Protein 4AOD (pdb70)

Nearest PDB structures (foldseek):
  4aod-assembly1_A  TM=1.005E+00  e=1.556E-40  Biomphalaria glabrata
  4aoe-assembly1_A  TM=1.003E+00  e=1.058E-31  Biomphalaria glabrata
  3wip-assembly1_B  TM=9.308E-01  e=6.048E-22  Lymnaea stagnalis
  3wip-assembly2_G  TM=9.355E-01  e=1.146E-21  Lymnaea stagnalis
  3u8k-assembly1_C  TM=9.312E-01  e=1.418E-21  Lymnaea stagnalis

InterPro domains:
  IPR006201 Neurotransmitter-gated ion-channel [PTHR18945] (13-191)
  IPR006202 Neurotransmitter-gated ion-channel ligand-binding domain [PF02931] (6-203)
  IPR036734 Neurotransmitter-gated ion-channel ligand-binding domain superfamily [G3DSA:2.70.170.10] (13-204)
  IPR036734 Neurotransmitter-gated ion-channel ligand-binding domain superfamily [SSF63712] (5-204)

Radius of gyration: 29.89 Å; Cα contacts (8 Å, |Δi|>4): 2698; chains: 5; bounding box: 72×71×61 Å

B-factor: mean 92.58, std 40.57, range [23.55, 310.64]

Secondary structure (DSSP, 8-state):
--HHHHHHHHIIIIII-SSS----SS-PEEEEEEEEEEEEEEEETTTTEEEEEEEEEEEEE------SPP-S---EEEEEGGGS----EEETTBSS--EE-S--EEEEETTSEEEE--EEEEEEE---TTSSSSS-EEEEEEEEESS--TTTEEEE-SSS-B-TTS-TT-SSEEEEEEEEEEEEEETTEEEEEEEEEEEEEEE--/--HHHHHHHHIIIIII-SSS----SS-PEEEEEEEEEEEEEEEETTTTEEEEEEEEEEEEE------SPP-S---EEEEEGGGS----EEETTBSS--EE-S--EEEEETTSEEEE--EEEEEEE---TTSSSSS-EEEEEEEEESS--TTTEEEE-SSS-B-TTS-TT-SSEEEEEEEEEEEEEETTEEEEEEEEEEEEEEE--/--HHHHHHHHIIIIII-SSS----SS-PEEEEEEEEEEEEEEEETTTTEEEEEEEEEEEEE------SPP-S---EEEEEGGGS----EEETTBSS--EE-S--EEEEETTSEEEE--EEEEEEE---TTSSSSS-EEEEEEEEESS--TTTEEEE-SSS-B-TTS-TT-SSEEEEEEEEEEEEEETTEEEEEEEEEEEEEEE--/--HHHHHHHHIIIIII-SSS----SS-PEEEEEEEEEEEEEEEETTTTEEEEEEEEEEEEE------SPP-S---EEEEEGGGS----EEETTBSS--EE-S--EEEEETTSEEEE--EEEEEEE---TTSSSSS-EEEEEEEEESS--TTTEEEE-SSS-B-TTS-TT-SSEEEEEEEEEEEEEETTEEEEEEEEEEEEEEE--/--HHHHHHHHIIIIII-SSS----SS-PEEEEEEEEEEEEEEEETTTTEEEEEEEEEEEEE------SPP-S---EEEEEGGGS----EEETTBSS--EE-S--EEEEETTSEEEE--EEEEEEE---TTSSSSS-EEEEEEEEESS--TTTEEEE-SSS-B-TTS-TT-SSEEEEEEEEEEEEEETTEEEEEEEEEEEEEEE--

Organism: Biomphalaria glabrata (NCBI:txid6526)

Solvent-accessible surface area: 48340 Å² total; per-residue (Å²): 2,108,145,32,9,10,68,48,22,82,14,48,72,96,116,22,73,107,136,57,24,48,33,112,111,84,81,35,12,89,0,29,4,53,7,8,5,20,34,2,12,53,14,25,88,71,20,12,10,5,0,9,7,9,62,10,34,8,45,4,122,39,163,46,95,93,119,91,90,110,157,128,43,30,152,27,5,4,8,64,6,82,93,38,70,32,14,20,30,70,17,28,42,1,8,10,74,40,51,89,8,2,1,79,9,0,7,36,35,142,74,5,26,4,22,11,30,10,5,36,21,1,84,1,17,5,54,25,63,84,21,183,103,138,114,6,21,89,12,58,8,57,3,1,6,36,6,16,0,30,108,5,1,23,4,89,38,123,56,143,22,68,72,74,48,35,28,110,106,18,51,18,70,25,66,67,9,44,8,123,62,44,160,77,111,71,140,52,3,107,31,40,14,18,2,1,22,4,39,7,16,3,55,84,105,2,109,146,32,10,10,69,51,23,82,14,49,72,95,120,20,71,108,136,57,24,47,33,112,111,81,81,35,12,91,0,30,4,51,8,7,4,20,32,3,12,53,13,25,88,73,21,11,10,5,0,10,8,8,62,10,33,8,45,4,122,39,164,47,93,94,118,92,91,110,155,128,41,31,151,26,5,5,8,63,6,82,94,38,70,32,13,21,29,70,18,28,43,1,9,9,74,40,52,89,7,2,1,78,8,1,7,36,33,142,75,4,26,5,21,11,30,10,5,36,21,1,83,1,18,4,52,26,63,84,21,184,101,140,114,6,20,90,11,57,6,57,3,0,5,35,7,16,1,29,108,5,1,22,6,88,38,122,57,142,22,69,70,74,50,34,28,111,109,18,51,17,68,26,65,67,9,44,8,122,62,44,160,77,110,72,139,53,3,105,30,40,13,20,2,2,20,5,40,8,16,2,56,83,104,2,109,146,31,8,9,67,50,21,83,14,50,71,95,118,20,70,107,135,58,22,47,34,109,111,82,81,35,12,88,0,29,4,52,8,7,5,20,33,2,12,53,13,25,86,68,20,11,10,5,0,9,9,9,61,12,33,8,44,4,122,37,162,49,94,91,115,92,90,108,156,128,40,33,150,26,6,5,8,64,6,82,94,37,69,32,13,21,29,72,18,29,42,1,8,9,74,39,52,91,7,2,1,77,8,1,7,37,36,144,74,5,27,4,22,12,30,10,4,37,22,1,82,1,17,4,52,27,63,84,21,183,102,139,113,6,20,91,12,58,6,57,3,0,5,34,8,15,1,30,108,5,1,23,5,88,39,123,57,142,22,68,71,75,48,32,28,111,108,18,50,17,69,24,65,67,9,44,8,122,62,44,161,78,109,73,138,52,3,106,31,41,14,20,2,1,22,5,40,7,15,2,56,84,106,2,110,145,30,9,9,67,49,22,81,14,48,73,94,118,21,70,106,136,57,23,48,33,110,107,81,81,35,11,90,0,28,5,53,7,6,4,20,35,2,11,54,14,26,87,71,22,11,10,4,0,7,8,8,61,11,33,8,44,4,121,38,162,48,93,95,116,92,91,110,157,126,40,32,152,26,6,4,9,64,6,81,95,38,68,33,13,21,29,72,18,30,42,1,9,9,74,41,51,90,8,2,2,76,9,1,6,35,35,140,74,6,27,4,23,11,31,11,5,37,22,1,84,1,18,5,54,26,63,86,20,182,101,140,114,6,20,88,11,59,5,58,3,0,5,36,8,15,1,30,110,6,1,23,5,88,38,123,59,143,22,71,72,74,50,34,28,111,108,20,49,17,69,24,67,68,9,45,8,121,62,44,159,77,111,72,138,53,3,103,31,40,14,19,2,1,22,6,37,7,16,2,55,84,106,2,111,146,30,8,10,69,48,22,81,13,48,70,96,118,22,70,107,136,55,23,48,34,112,111,82,82,35,11,92,0,29,4,52,7,7,3,21,34,3,11,54,15,24,85,71,20,10,10,4,0,8,8,10,62,10,33,8,44,4,123,36,164,48,92,95,118,92,90,109,155,130,42,32,149,26,6,4,9,63,7,82,92,37,68,32,14,21,30,70,19,29,42,1,8,9,75,39,52,90,7,3,1,75,9,0,8,36,35,141,74,6,27,4,22,10,31,9,5,36,23,1,84,1,18,6,53,25,63,84,20,182,103,138,116,7,20,89,10,59,7,56,3,0,6,36,8,14,1,29,108,5,1,23,5,88,38,123,56,141,21,68,69,74,51,33,27,112,108,18,49,17,68,24,68,67,10,42,8,122,62,44,158,76,110,74,140,53,3,105,31,40,13,18,2,1,21,5,39,7,16,2,54,84,105

Sequence (1025 aa):
SRRSRSEILQDVLSRCSPLNIPIEDDQPVKVSFEYSLQKIFRADVENDEVDIGLWTTLVWKDRCLNWFNEFTSFKELTVPIAEIWTPDIFIFDSVGAPEIFSDKLARVSQDGTVTYVPQLKVRLSCPLADLKLETGVTCSLKSGSWTHSTQELTLEVNAKVDLGDYASDTRFQLLNATQQVNRKQYPCCPETYEDTTLSFTFRKPSRRSRSEILQDVLSRCSPLNIPIEDDQPVKVSFEYSLQKIFRADVENDEVDIGLWTTLVWKDRCLNWFNEFTSFKELTVPIAEIWTPDIFIFDSVGAPEIFSDKLARVSQDGTVTYVPQLKVRLSCPLADLKLETGVTCSLKSGSWTHSTQELTLEVNAKVDLGDYASDTRFQLLNATQQVNRKQYPCCPETYEDTTLSFTFRKPSRRSRSEILQDVLSRCSPLNIPIEDDQPVKVSFEYSLQKIFRADVENDEVDIGLWTTLVWKDRCLNWFNEFTSFKELTVPIAEIWTPDIFIFDSVGAPEIFSDKLARVSQDGTVTYVPQLKVRLSCPLADLKLETGVTCSLKSGSWTHSTQELTLEVNAKVDLGDYASDTRFQLLNATQQVNRKQYPCCPETYEDTTLSFTFRKPSRRSRSEILQDVLSRCSPLNIPIEDDQPVKVSFEYSLQKIFRADVENDEVDIGLWTTLVWKDRCLNWFNEFTSFKELTVPIAEIWTPDIFIFDSVGAPEIFSDKLARVSQDGTVTYVPQLKVRLSCPLADLKLETGVTCSLKSGSWTHSTQELTLEVNAKVDLGDYASDTRFQLLNATQQVNRKQYPCCPETYEDTTLSFTFRKPSRRSRSEILQDVLSRCSPLNIPIEDDQPVKVSFEYSLQKIFRADVENDEVDIGLWTTLVWKDRCLNWFNEFTSFKELTVPIAEIWTPDIFIFDSVGAPEIFSDKLARVSQDGTVTYVPQLKVRLSCPLADLKLETGVTCSLKSGSWTHSTQELTLEVNAKVDLGDYASDTRFQLLNATQQVNRKQYPCCPETYEDTTLSFTFRKP

Foldseek 3Di:
DDVQVVVVVCCQLVPWDDPDQPDPDQDAKEKEKAKAFAAFADADQVQQKTKTWIKIKIKTFGDTDDDPDDDPDDFKDKDAPVSDDDAQKDKPFFPDDKDWDDGRMWIAGPRRMIITMTIIMTIGHHHQPPLAPPQHGKDKIKIFGPPDFCSRYPYHYDFFHHCPNYDPPHQKAWPDWGWAKDWDDDPVDPGITIITMIMTGIHGD/DDVQVVVVVCCQLVPWDDPDQPDPDQDAKEKEKAKAFAAFADADQVQQKTKTWIKIKIKTFGDTDDDPDDDPDDFKDKDAPVSDDDAQKDKPFFPDDKDWDDGRMWIAGPRRMIITMTIIMTIGHHHQPPLAPPQHGKDKIKIFGPPDFCSRYPYHYDFFHHCPNYDPPHQKAWPDWGWAKDWDDDPVDPGITIITMIMTGIHGD/DDVQVVVVVCCQLVPWDDPDQPDPDQDAKEKEKAKAFAAFADADQVQQKTKTWIKIKIKTFGDTDDDPDDDPDDFKDKDAPVSDDDAQKDKPFFPDDKDWDDGRMWIAGPRRMIITMTIIMTIGHHHQPPLAPPQHGKDKIKIFGPPDFCSRYPYHYDFFHHCPNYDPPHQKAWPDWGWAKDWDDDPVDPGITIITMIMTGIHGD/DDVQVVVVVCCQLVPWDDPDQPDPDQDAKEKEKAKAFAAFADADQVQQKTKTWIKIKIKTFGDTDDDPDDDPDDFKDKDAPVSDDDAQKDKPFFPDDKDWDDGRMWIAGPRRMIITMTIIMTIGHHHQPPLAPPQHGKDKIKIFGPPDFCSRYPYHYDFFHHCPNYDPPHQKAWPDWGWAKDWDDDPVDPGITIITMIMTGIHGD/DDVQVVVVVCCQLVPWDDPDQPDPDQDAKEKEKAKAFAAFADADQVQQKTKTWIKIKIKTFGDTDDDPDDDPDDFKDKDAPVSDDDAQKDKPFFPDDKDWDDGRMWIAGPRRMIITMTIIMTIGHHHQPPLAPPQHGKDKIKIFGPPDFCSRYPYHYDFFHHCPNYDPPHQKAWPDWGWAKDWDDDPVDPGITIITMIMTGIHGD

Structure (mmCIF, N/CA/C/O backbone):
data_4AOD
#
_entry.id   4AOD
#
_cell.length_a   1.000
_cell.length_b   1.000
_cell.length_c   1.000
_cell.angle_alpha   90.00
_cell.angle_beta   90.00
_cell.angle_gamma   90.00
#
_symmetry.space_group_name_H-M   'P 1'
#
loop_
_atom_site.group_PDB
_atom_site.id
_atom_site.type_symbol
_atom_site.label_atom_id
_atom_site.label_alt_id
_atom_site.label_comp_id
_atom_site.label_asym_id
_atom_site.label_entity_id
_atom_site.label_seq_id
_atom_site.pdbx_PDB_ins_code
_atom_site.Cartn_x
_atom_site.Cartn_y
_atom_site.Cartn_z
_atom_site.occupancy
_atom_site.B_iso_or_equiv
_atom_site.auth_seq_id
_atom_site.auth_comp_id
_atom_site.auth_asym_id
_atom_site.auth_atom_id
_atom_site.pdbx_PDB_model_num
ATOM 1 N N . SER A 1 1 ? 138.225 171.536 204.263 1.00 67.93 1 SER A N 1
ATOM 2 C CA . SER A 1 1 ? 139.478 172.134 204.780 1.00 67.93 1 SER A CA 1
ATOM 3 C C . SER A 1 1 ? 140.134 172.932 203.705 1.00 67.93 1 SER A C 1
ATOM 4 O O . SER A 1 1 ? 139.471 173.491 202.834 1.00 67.93 1 SER A O 1
ATOM 7 N N . ARG A 1 2 ? 141.475 173.020 203.753 1.00 209.15 2 ARG A N 1
ATOM 8 C CA . ARG A 1 2 ? 142.170 173.744 202.737 1.00 209.15 2 ARG A CA 1
ATOM 9 C C . ARG A 1 2 ? 142.524 172.753 201.675 1.00 209.15 2 ARG A C 1
ATOM 10 O O . ARG A 1 2 ? 143.022 171.662 201.967 1.00 209.15 2 ARG A O 1
ATOM 18 N N . ARG A 1 3 ? 142.249 173.112 200.408 1.00 133.93 3 ARG A N 1
ATOM 19 C CA . ARG A 1 3 ? 142.506 172.233 199.301 1.00 133.93 3 ARG A CA 1
ATOM 20 C C . ARG A 1 3 ? 143.979 172.055 199.140 1.00 133.93 3 ARG A C 1
ATOM 21 O O . ARG A 1 3 ? 144.438 170.969 198.791 1.00 133.93 3 ARG A O 1
ATOM 29 N N . SER A 1 4 ? 144.767 173.120 199.393 1.00 79.64 4 SER A N 1
ATOM 30 C CA . SER A 1 4 ? 146.189 173.080 199.225 1.00 79.64 4 SER A CA 1
ATOM 31 C C . SER A 1 4 ? 146.779 172.057 200.150 1.00 79.64 4 SER A C 1
ATOM 32 O O . SER A 1 4 ? 147.650 171.286 199.761 1.00 79.64 4 SER A O 1
ATOM 35 N N . ARG A 1 5 ? 146.309 172.029 201.410 1.00 58.22 5 ARG A N 1
ATOM 36 C CA . ARG A 1 5 ? 146.764 171.094 202.399 1.00 58.22 5 ARG A CA 1
ATOM 37 C C . ARG A 1 5 ? 146.350 169.723 201.974 1.00 58.22 5 ARG A C 1
ATOM 38 O O . ARG A 1 5 ? 147.078 168.750 202.170 1.00 58.22 5 ARG A O 1
ATOM 46 N N . SER A 1 6 ? 145.154 169.630 201.375 1.00 77.59 6 SER A N 1
ATOM 47 C CA . SER A 1 6 ? 144.572 168.374 200.997 1.00 77.59 6 SER A CA 1
ATOM 48 C C . SER A 1 6 ? 145.475 167.659 200.046 1.00 77.59 6 SER A C 1
ATOM 49 O O . SER A 1 6 ? 145.723 166.464 200.197 1.00 77.59 6 SER A O 1
ATOM 52 N N . GLU A 1 7 ? 146.002 168.375 199.041 1.00 43.65 7 GLU A N 1
ATOM 53 C CA . GLU A 1 7 ? 146.811 167.746 198.046 1.00 43.65 7 GLU A CA 1
ATOM 54 C C . GLU A 1 7 ? 148.050 167.209 198.693 1.00 43.65 7 GLU A C 1
ATOM 55 O O . GLU A 1 7 ? 148.537 166.148 198.312 1.00 43.65 7 GLU A O 1
ATOM 61 N N . ILE A 1 8 ? 148.581 167.929 199.703 1.00 62.51 8 ILE A N 1
ATOM 62 C CA . ILE A 1 8 ? 149.830 167.582 200.322 1.00 62.51 8 ILE A CA 1
ATOM 63 C C . ILE A 1 8 ? 149.749 166.225 200.951 1.00 62.51 8 ILE A C 1
ATOM 64 O O . ILE A 1 8 ? 150.576 165.354 200.680 1.00 62.51 8 ILE A O 1
ATOM 69 N N . LEU A 1 9 ? 148.727 165.987 201.789 1.00 85.90 9 LEU A N 1
ATOM 70 C CA . LEU A 1 9 ? 148.684 164.735 202.486 1.00 85.90 9 LEU A CA 1
ATOM 71 C C . LEU A 1 9 ? 148.528 163.609 201.513 1.00 85.90 9 LEU A C 1
ATOM 72 O O . LEU A 1 9 ? 149.209 162.593 201.619 1.00 85.90 9 LEU A O 1
ATOM 77 N N . GLN A 1 10 ? 147.639 163.771 200.520 1.00 80.63 10 GLN A N 1
ATOM 78 C CA . GLN A 1 10 ? 147.362 162.710 199.596 1.00 80.63 10 GLN A CA 1
ATOM 79 C C . GLN A 1 10 ? 148.591 162.403 198.809 1.00 80.63 10 GLN A C 1
ATOM 80 O O . GLN A 1 10 ? 148.885 161.240 198.558 1.00 80.63 10 GLN A O 1
ATOM 86 N N . ASP A 1 11 ? 149.350 163.427 198.384 1.00 51.31 11 ASP A N 1
ATOM 87 C CA . ASP A 1 11 ? 150.494 163.137 197.569 1.00 51.31 11 ASP A CA 1
ATOM 88 C C . ASP A 1 11 ? 151.504 162.347 198.341 1.00 51.31 11 ASP A C 1
ATOM 89 O O . ASP A 1 11 ? 152.087 161.410 197.802 1.00 51.31 11 ASP A O 1
ATOM 94 N N . VAL A 1 12 ? 151.760 162.713 199.612 1.00 117.55 12 VAL A N 1
ATOM 95 C CA . VAL A 1 12 ? 152.738 162.028 200.413 1.00 117.55 12 VAL A CA 1
ATOM 96 C C . VAL A 1 12 ? 152.270 160.645 200.764 1.00 117.55 12 VAL A C 1
ATOM 97 O O . VAL A 1 12 ? 153.054 159.695 200.754 1.00 117.55 12 VAL A O 1
ATOM 101 N N . LEU A 1 13 ? 150.993 160.518 201.166 1.00 78.60 13 LEU A N 1
ATOM 102 C CA . LEU A 1 13 ? 150.396 159.277 201.591 1.00 78.60 13 LEU A CA 1
ATOM 103 C C . LEU A 1 13 ? 150.099 158.334 200.459 1.00 78.60 13 LEU A C 1
ATOM 104 O O . LEU A 1 13 ? 150.320 157.133 200.582 1.00 78.60 13 LEU A O 1
ATOM 109 N N . SER A 1 14 ? 149.518 158.831 199.351 1.00 117.87 14 SER A N 1
ATOM 110 C CA . SER A 1 14 ? 149.063 157.996 198.269 1.00 117.87 14 SER A CA 1
ATOM 111 C C . SER A 1 14 ? 150.126 157.564 197.299 1.00 117.87 14 SER A C 1
ATOM 112 O O . SER A 1 14 ? 150.125 156.418 196.851 1.00 0.00 14 SER A O 1
ATOM 115 N N . ARG A 1 15 ? 151.061 158.524 196.972 1.00 231.44 15 ARG A N 1
ATOM 116 C CA . ARG A 1 15 ? 152.152 158.443 196.012 1.00 231.44 15 ARG A CA 1
ATOM 117 C C . ARG A 1 15 ? 153.515 158.320 196.667 1.00 231.44 15 ARG A C 1
ATOM 118 O O . ARG A 1 15 ? 154.229 157.354 196.392 1.00 231.44 15 ARG A O 1
ATOM 126 N N . CYS A 1 16 ? 153.932 159.306 197.507 1.00 75.19 16 CYS A N 1
ATOM 127 C CA . CYS A 1 16 ? 155.309 159.399 197.974 1.00 75.19 16 CYS A CA 1
ATOM 128 C C . CYS A 1 16 ? 155.819 158.260 198.813 1.00 75.19 16 CYS A C 1
ATOM 129 O O . CYS A 1 16 ? 156.792 157.633 198.401 1.00 75.19 16 CYS A O 1
ATOM 132 N N . SER A 1 17 ? 155.434 156.316 199.533 1.00 81.44 17 SER A N 1
ATOM 133 C CA . SER A 1 17 ? 156.252 155.329 200.206 1.00 81.44 17 SER A CA 1
ATOM 134 C C . SER A 1 17 ? 155.479 154.394 201.091 1.00 81.44 17 SER A C 1
ATOM 135 O O . SER A 1 17 ? 154.624 154.788 201.877 1.00 81.44 17 SER A O 1
ATOM 138 N N . PRO A 1 18 ? 155.794 153.125 200.928 1.00 77.85 18 PRO A N 1
ATOM 139 C CA . PRO A 1 18 ? 155.356 152.089 201.821 1.00 77.85 18 PRO A CA 1
ATOM 140 C C . PRO A 1 18 ? 156.486 151.917 202.799 1.00 77.85 18 PRO A C 1
ATOM 141 O O . PRO A 1 18 ? 157.562 152.486 202.619 1.00 0.00 18 PRO A O 1
ATOM 145 N N . LEU A 1 19 ? 156.271 151.067 203.835 1.00 122.19 19 LEU A N 1
ATOM 146 C CA . LEU A 1 19 ? 157.259 150.797 204.852 1.00 122.19 19 LEU A CA 1
ATOM 147 C C . LEU A 1 19 ? 158.477 150.272 204.174 1.00 122.19 19 LEU A C 1
ATOM 148 O O . LEU A 1 19 ? 158.509 149.126 203.725 1.00 0.00 19 LEU A O 1
ATOM 153 N N . ASN A 1 20 ? 159.504 151.137 204.064 1.00 185.32 20 ASN A N 1
ATOM 154 C CA . ASN A 1 20 ? 160.782 150.833 203.488 1.00 185.32 20 ASN A CA 1
ATOM 155 C C . ASN A 1 20 ? 161.612 152.034 203.818 1.00 185.32 20 ASN A C 1
ATOM 156 O O . ASN A 1 20 ? 161.106 153.157 203.726 1.00 185.32 20 ASN A O 1
ATOM 161 N N . ILE A 1 21 ? 162.898 151.881 204.199 1.00 152.11 21 ILE A N 1
ATOM 162 C CA . ILE A 1 21 ? 163.656 153.070 204.499 1.00 152.11 21 ILE A CA 1
ATOM 163 C C . ILE A 1 21 ? 164.049 153.707 203.180 1.00 152.11 21 ILE A C 1
ATOM 164 O O . ILE A 1 21 ? 164.782 153.124 202.385 1.00 152.11 21 ILE A O 1
ATOM 169 N N . PRO A 1 22 ? 163.546 154.903 202.938 1.00 90.63 22 PRO A N 1
ATOM 170 C CA . PRO A 1 22 ? 163.661 155.612 201.686 1.00 90.63 22 PRO A CA 1
ATOM 171 C C . PRO A 1 22 ? 165.054 156.061 201.353 1.00 90.63 22 PRO A C 1
ATOM 172 O O . PRO A 1 22 ? 165.283 156.446 200.206 1.00 90.63 22 PRO A O 1
ATOM 176 N N . ILE A 1 23 ? 165.990 156.037 202.331 1.00 99.82 23 ILE A N 1
ATOM 177 C CA . ILE A 1 23 ? 167.325 156.541 202.141 1.00 99.82 23 ILE A CA 1
ATOM 178 C C . ILE A 1 23 ? 168.293 155.472 201.704 1.00 99.82 23 ILE A C 1
ATOM 179 O O . ILE A 1 23 ? 168.653 154.545 202.433 1.00 99.82 23 ILE A O 1
ATOM 184 N N . GLU A 1 24 ? 168.674 155.596 200.413 1.00 41.37 24 GLU A N 1
ATOM 185 C CA . GLU A 1 24 ? 169.592 154.808 199.634 1.00 41.37 24 GLU A CA 1
ATOM 186 C C . GLU A 1 24 ? 171.044 155.102 199.922 1.00 41.37 24 GLU A C 1
ATOM 187 O O . GLU A 1 24 ? 171.881 154.212 199.769 1.00 41.37 24 GLU A O 1
ATOM 193 N N . ASP A 1 25 ? 171.384 156.364 200.296 1.00 43.11 25 ASP A N 1
ATOM 194 C CA . ASP A 1 25 ? 172.747 156.798 200.359 1.00 43.11 25 ASP A CA 1
ATOM 195 C C . ASP A 1 25 ? 173.219 156.532 201.769 1.00 43.11 25 ASP A C 1
ATOM 196 O O . ASP A 1 25 ? 172.634 155.736 202.510 1.00 43.11 25 ASP A O 1
ATOM 201 N N . ASP A 1 26 ? 174.408 157.096 202.069 1.00 127.40 26 ASP A N 1
ATOM 202 C CA . ASP A 1 26 ? 175.148 156.816 203.269 1.00 127.40 26 ASP A CA 1
ATOM 203 C C . ASP A 1 26 ? 174.539 157.489 204.460 1.00 127.40 26 ASP A C 1
ATOM 204 O O . ASP A 1 26 ? 175.082 158.461 204.988 1.00 127.40 26 ASP A O 1
ATOM 209 N N . GLN A 1 27 ? 173.381 156.974 204.925 1.00 179.59 27 GLN A N 1
ATOM 210 C CA . GLN A 1 27 ? 172.834 157.513 206.148 1.00 179.59 27 GLN A CA 1
ATOM 211 C C . GLN A 1 27 ? 172.123 156.443 206.928 1.00 179.59 27 GLN A C 1
ATOM 212 O O . GLN A 1 27 ? 171.365 155.650 206.377 1.00 179.59 27 GLN A O 1
ATOM 218 N N . PRO A 1 28 ? 172.458 156.398 208.208 1.00 138.14 28 PRO A N 1
ATOM 219 C CA . PRO A 1 28 ? 171.709 155.658 209.193 1.00 138.14 28 PRO A CA 1
ATOM 220 C C . PRO A 1 28 ? 170.611 156.594 209.581 1.00 138.14 28 PRO A C 1
ATOM 221 O O . PRO A 1 28 ? 170.770 157.783 209.298 1.00 138.14 28 PRO A O 1
ATOM 225 N N . VAL A 1 29 ? 169.513 156.134 210.203 1.00 100.20 29 VAL A N 1
ATOM 226 C CA . VAL A 1 29 ? 168.573 157.130 210.634 1.00 100.20 29 VAL A CA 1
ATOM 227 C C . VAL A 1 29 ? 168.806 157.390 212.105 1.00 100.20 29 VAL A C 1
ATOM 228 O O . VAL A 1 29 ? 168.942 156.464 212.910 1.00 100.20 29 VAL A O 1
ATOM 232 N N . LYS A 1 30 ? 168.970 158.672 212.484 1.00 91.68 30 LYS A N 1
ATOM 233 C CA . LYS A 1 30 ? 169.116 159.058 213.853 1.00 91.68 30 LYS A CA 1
ATOM 234 C C . LYS A 1 30 ? 167.753 159.393 214.359 1.00 91.68 30 LYS A C 1
ATOM 235 O O . LYS A 1 30 ? 166.954 160.004 213.652 1.00 91.68 30 LYS A O 1
ATOM 241 N N . VAL A 1 31 ? 167.437 158.970 215.599 1.00 47.13 31 VAL A N 1
ATOM 242 C CA . VAL A 1 31 ? 166.175 159.345 216.162 1.00 47.13 31 VAL A CA 1
ATOM 243 C C . VAL A 1 31 ? 166.479 159.980 217.479 1.00 47.13 31 VAL A C 1
ATOM 244 O O . VAL A 1 31 ? 167.114 159.363 218.336 1.00 47.13 31 VAL A O 1
ATOM 248 N N . SER A 1 32 ? 166.037 161.237 217.671 1.00 39.40 32 SER A N 1
ATOM 249 C CA . SER A 1 32 ? 166.281 161.898 218.918 1.00 39.40 32 SER A CA 1
ATOM 250 C C . SER A 1 32 ? 165.245 161.425 219.884 1.00 39.40 32 SER A C 1
ATOM 251 O O . SER A 1 32 ? 164.078 161.264 219.531 1.00 39.40 32 SER A O 1
ATOM 254 N N . PHE A 1 33 ? 165.659 161.207 221.147 1.00 115.56 33 PHE A N 1
ATOM 255 C CA . PHE A 1 33 ? 164.747 160.667 222.107 1.00 115.56 33 PHE A CA 1
ATOM 256 C C . PHE A 1 33 ? 164.830 161.520 223.327 1.00 115.56 33 PHE A C 1
ATOM 257 O O . PHE A 1 33 ? 165.916 161.889 223.772 1.00 115.56 33 PHE A O 1
ATOM 265 N N . GLU A 1 34 ? 163.662 161.879 223.889 1.00 49.76 34 GLU A N 1
ATOM 266 C CA . GLU A 1 34 ? 163.649 162.650 225.098 1.00 49.76 34 GLU A CA 1
ATOM 267 C C . GLU A 1 34 ? 162.496 162.148 225.907 1.00 49.76 34 GLU A C 1
ATOM 268 O O . GLU A 1 34 ? 161.515 161.640 225.360 1.00 49.76 34 GLU A O 1
ATOM 274 N N . TYR A 1 35 ? 162.589 162.268 227.244 1.00 133.81 35 TYR A N 1
ATOM 275 C CA . TYR A 1 35 ? 161.551 161.773 228.101 1.00 133.81 35 TYR A CA 1
ATOM 276 C C . TYR A 1 35 ? 160.998 162.914 228.889 1.00 133.81 35 TYR A C 1
ATOM 277 O O . TYR A 1 35 ? 161.748 163.713 229.445 1.00 133.81 35 TYR A O 1
ATOM 286 N N . SER A 1 36 ? 159.658 163.017 228.956 1.00 68.68 36 SER A N 1
ATOM 287 C CA . SER A 1 36 ? 159.083 163.983 229.842 1.00 68.68 36 SER A CA 1
ATOM 288 C C . SER A 1 36 ? 158.384 163.169 230.875 1.00 68.68 36 SER A C 1
ATOM 289 O O . SER A 1 36 ? 157.306 162.633 230.631 1.00 68.68 36 SER A O 1
ATOM 292 N N . LEU A 1 37 ? 158.998 163.042 232.067 1.00 93.31 37 LEU A N 1
ATOM 293 C CA . LEU A 1 37 ? 158.434 162.236 233.114 1.00 93.31 37 LEU A CA 1
ATOM 294 C C . LEU A 1 37 ? 157.311 163.002 233.725 1.00 93.31 37 LEU A C 1
ATOM 295 O O . LEU A 1 37 ? 157.534 164.030 234.360 1.00 93.31 37 LEU A O 1
ATOM 300 N N . GLN A 1 38 ? 156.068 162.548 233.462 1.00 127.04 38 GLN A N 1
ATOM 301 C CA . GLN A 1 38 ? 154.882 163.159 233.986 1.00 127.04 38 GLN A CA 1
ATOM 302 C C . GLN A 1 38 ? 154.620 162.798 235.414 1.00 127.04 38 GLN A C 1
ATOM 303 O O . GLN A 1 38 ? 154.310 163.676 236.212 1.00 127.04 38 GLN A O 1
ATOM 309 N N . LYS A 1 39 ? 154.723 161.503 235.785 1.00 76.34 39 LYS A N 1
ATOM 310 C CA . LYS A 1 39 ? 154.367 161.153 237.133 1.00 76.34 39 LYS A CA 1
ATOM 311 C C . LYS A 1 39 ? 154.821 159.757 237.421 1.00 76.34 39 LYS A C 1
ATOM 312 O O . LYS A 1 39 ? 154.911 158.918 236.527 1.00 76.34 39 LYS A O 1
ATOM 318 N N . ILE A 1 40 ? 155.124 159.481 238.704 1.00 73.53 40 ILE A N 1
ATOM 319 C CA . ILE A 1 40 ? 155.366 158.123 239.084 1.00 73.53 40 ILE A CA 1
ATOM 320 C C . ILE A 1 40 ? 154.116 157.738 239.810 1.00 73.53 40 ILE A C 1
ATOM 321 O O . ILE A 1 40 ? 153.928 158.072 240.979 1.00 73.53 40 ILE A O 1
ATOM 326 N N . PHE A 1 41 ? 153.215 157.049 239.087 1.00 57.58 41 PHE A N 1
ATOM 327 C CA . PHE A 1 41 ? 151.917 156.721 239.599 1.00 57.58 41 PHE A CA 1
ATOM 328 C C . PHE A 1 41 ? 151.956 155.745 240.727 1.00 57.58 41 PHE A C 1
ATOM 329 O O . PHE A 1 41 ? 151.370 155.998 241.775 1.00 57.58 41 PHE A O 1
ATOM 337 N N . ARG A 1 42 ? 152.647 154.592 240.574 1.00 66.76 42 ARG A N 1
ATOM 338 C CA . ARG A 1 42 ? 152.509 153.692 241.682 1.00 66.76 42 ARG A CA 1
ATOM 339 C C . ARG A 1 42 ? 153.721 152.841 241.841 1.00 66.76 42 ARG A C 1
ATOM 340 O O . ARG A 1 42 ? 154.548 152.717 240.939 1.00 66.76 42 ARG A O 1
ATOM 348 N N . ALA A 1 43 ? 153.851 152.252 243.049 1.00 37.45 43 ALA A N 1
ATOM 349 C CA . ALA A 1 43 ? 154.931 151.364 243.361 1.00 37.45 43 ALA A CA 1
ATOM 350 C C . ALA A 1 43 ? 154.319 150.115 243.926 1.00 37.45 43 ALA A C 1
ATOM 351 O O . ALA A 1 43 ? 153.351 150.181 244.684 1.00 37.45 43 ALA A O 1
ATOM 353 N N . ASP A 1 44 ? 154.851 148.933 243.546 1.00 52.12 44 ASP A N 1
ATOM 354 C CA . ASP A 1 44 ? 154.333 147.700 244.068 1.00 52.12 44 ASP A CA 1
ATOM 355 C C . ASP A 1 44 ? 155.468 146.955 244.704 1.00 52.12 44 ASP A C 1
ATOM 356 O O . ASP A 1 44 ? 156.374 146.473 244.027 1.00 52.12 44 ASP A O 1
ATOM 361 N N . VAL A 1 45 ? 155.443 146.867 246.048 1.00 104.13 45 VAL A N 1
ATOM 362 C CA . VAL A 1 45 ? 156.460 146.240 246.845 1.00 104.13 45 VAL A CA 1
ATOM 363 C C . VAL A 1 45 ? 156.509 144.753 246.637 1.00 104.13 45 VAL A C 1
ATOM 364 O O . VAL A 1 45 ? 157.587 144.162 246.633 1.00 104.13 45 VAL A O 1
ATOM 368 N N . GLU A 1 46 ? 155.348 144.079 246.534 1.00 106.06 46 GLU A N 1
ATOM 369 C CA . GLU A 1 46 ? 155.402 142.646 246.396 1.00 106.06 46 GLU A CA 1
ATOM 370 C C . GLU A 1 46 ? 155.928 142.261 245.046 1.00 106.06 46 GLU A C 1
ATOM 371 O O . GLU A 1 46 ? 156.715 141.326 244.927 1.00 106.06 46 GLU A O 1
ATOM 377 N N . ASN A 1 47 ? 155.437 142.959 244.003 1.00 83.33 47 ASN A N 1
ATOM 378 C CA . ASN A 1 47 ? 155.755 142.745 242.618 1.00 83.33 47 ASN A CA 1
ATOM 379 C C . ASN A 1 47 ? 157.094 143.310 242.243 1.00 83.33 47 ASN A C 1
ATOM 380 O O . ASN A 1 47 ? 157.767 142.783 241.352 1.00 83.33 47 ASN A O 1
ATOM 385 N N . ASP A 1 48 ? 157.535 144.396 242.919 1.00 72.89 48 ASP A N 1
ATOM 386 C CA . ASP A 1 48 ? 158.740 145.088 242.550 1.00 72.89 48 ASP A CA 1
ATOM 387 C C . ASP A 1 48 ? 158.587 145.666 241.175 1.00 72.89 48 ASP A C 1
ATOM 388 O O . ASP A 1 48 ? 159.484 145.552 240.342 1.00 72.89 48 ASP A O 1
ATOM 393 N N . GLU A 1 49 ? 157.427 146.302 240.914 1.00 53.55 49 GLU A N 1
ATOM 394 C CA . GLU A 1 49 ? 157.171 146.941 239.658 1.00 53.55 49 GLU A CA 1
ATOM 395 C C . GLU A 1 49 ? 156.816 148.365 239.955 1.00 53.55 49 GLU A C 1
ATOM 396 O O . GLU A 1 49 ? 156.222 148.655 240.996 1.00 53.55 49 GLU A O 1
ATOM 402 N N . VAL A 1 50 ? 157.175 149.297 239.048 1.00 106.68 50 VAL A N 1
ATOM 403 C CA . VAL A 1 50 ? 156.887 150.681 239.293 1.00 106.68 50 VAL A CA 1
ATOM 404 C C . VAL A 1 50 ? 156.211 151.210 238.059 1.00 106.68 50 VAL A C 1
ATOM 405 O O . VAL A 1 50 ? 156.492 150.757 236.954 1.00 106.68 50 VAL A O 1
ATOM 409 N N . ASP A 1 51 ? 155.292 152.192 238.217 1.00 55.48 51 ASP A N 1
ATOM 410 C CA . ASP A 1 51 ? 154.556 152.693 237.082 1.00 55.48 51 ASP A CA 1
ATOM 411 C C . ASP A 1 51 ? 154.955 154.107 236.792 1.00 55.48 51 ASP A C 1
ATOM 412 O O . ASP A 1 51 ? 155.005 154.949 237.688 1.00 55.48 51 ASP A O 1
ATOM 417 N N . ILE A 1 52 ? 155.230 154.400 235.510 1.00 45.62 52 ILE A N 1
ATOM 418 C CA . ILE A 1 52 ? 155.607 155.729 235.120 1.00 45.62 52 ILE A CA 1
ATOM 419 C C . ILE A 1 52 ? 154.624 156.195 234.100 1.00 45.62 52 ILE A C 1
ATOM 420 O O . ILE A 1 52 ? 154.199 155.431 233.230 1.00 45.62 52 ILE A O 1
ATOM 425 N N . GLY A 1 53 ? 154.206 157.467 234.221 1.00 44.96 53 GLY A N 1
ATOM 426 C CA . GLY A 1 53 ? 153.423 158.101 233.204 1.00 44.96 53 GLY A CA 1
ATOM 427 C C . GLY A 1 53 ? 154.400 159.082 232.649 1.00 44.96 53 GLY A C 1
ATOM 428 O O . GLY A 1 53 ? 154.986 159.858 233.399 1.00 44.96 53 GLY A O 1
ATOM 429 N N . LEU A 1 54 ? 154.693 158.900 231.316 1.00 165.74 54 LEU A N 1
ATOM 430 C CA . LEU A 1 54 ? 155.743 159.523 230.520 1.00 165.74 54 LEU A CA 1
ATOM 431 C C . LEU A 1 54 ? 155.209 159.926 229.179 1.00 165.74 54 LEU A C 1
ATOM 432 O O . LEU A 1 54 ? 154.282 159.319 228.662 1.00 165.74 54 LEU A O 1
ATOM 437 N N . TRP A 1 55 ? 155.773 160.963 228.549 1.00 138.36 55 TRP A N 1
ATOM 438 C CA . TRP A 1 55 ? 155.515 160.957 227.140 1.00 138.36 55 TRP A CA 1
ATOM 439 C C . TRP A 1 55 ? 156.856 160.959 226.475 1.00 138.36 55 TRP A C 1
ATOM 440 O O . TRP A 1 55 ? 157.820 161.497 227.014 1.00 138.36 55 TRP A O 1
ATOM 451 N N . THR A 1 56 ? 156.954 160.333 225.286 1.00 120.98 56 THR A N 1
ATOM 452 C CA . THR A 1 56 ? 158.246 160.209 224.677 1.00 120.98 56 THR A CA 1
ATOM 453 C C . THR A 1 56 ? 158.320 161.073 223.460 1.00 120.98 56 THR A C 1
ATOM 454 O O . THR A 1 56 ? 157.486 160.996 222.559 1.00 120.98 56 THR A O 1
ATOM 458 N N . THR A 1 57 ? 159.366 161.913 223.393 1.00 43.41 57 THR A N 1
ATOM 459 C CA . THR A 1 57 ? 159.496 162.766 222.254 1.00 43.41 57 THR A CA 1
ATOM 460 C C . THR A 1 57 ? 160.369 162.046 221.291 1.00 43.41 57 THR A C 1
ATOM 461 O O . THR A 1 57 ? 161.480 161.626 221.625 1.00 43.41 57 THR A O 1
ATOM 465 N N . LEU A 1 58 ? 159.869 161.843 220.059 1.00 52.29 58 LEU A N 1
ATOM 466 C CA . LEU A 1 58 ? 160.650 161.130 219.096 1.00 52.29 58 LEU A CA 1
ATOM 467 C C . LEU A 1 58 ? 160.757 161.983 217.875 1.00 52.29 58 LEU A C 1
ATOM 468 O O . LEU A 1 58 ? 159.755 162.496 217.376 1.00 52.29 58 LEU A O 1
ATOM 473 N N . VAL A 1 59 ? 161.987 162.180 217.353 1.00 97.23 59 VAL A N 1
ATOM 474 C CA . VAL A 1 59 ? 162.102 162.957 216.155 1.00 97.23 59 VAL A CA 1
ATOM 475 C C . VAL A 1 59 ? 162.965 162.224 215.177 1.00 97.23 59 VAL A C 1
ATOM 476 O O . VAL A 1 59 ? 163.948 161.585 215.554 1.00 97.23 59 VAL A O 1
ATOM 480 N N . TRP A 1 60 ? 162.591 162.271 213.880 1.00 70.69 60 TRP A N 1
ATOM 481 C CA . TRP A 1 60 ? 163.390 161.645 212.865 1.00 70.69 60 TRP A CA 1
ATOM 482 C C . TRP A 1 60 ? 163.154 162.343 211.560 1.00 70.69 60 TRP A C 1
ATOM 483 O O . TRP A 1 60 ? 162.163 163.054 211.388 1.00 0.00 60 TRP A O 1
ATOM 494 N N . LYS A 1 61 ? 164.080 162.146 210.598 1.00 162.72 61 LYS A N 1
ATOM 495 C CA . LYS A 1 61 ? 163.839 162.690 209.297 1.00 162.72 61 LYS A CA 1
ATOM 496 C C . LYS A 1 61 ? 163.673 161.558 208.326 1.00 162.72 61 LYS A C 1
ATOM 497 O O . LYS A 1 61 ? 164.434 160.595 208.307 1.00 162.72 61 LYS A O 1
ATOM 503 N N . ASP A 1 62 ? 162.603 161.636 207.509 1.00 53.12 62 ASP A N 1
ATOM 504 C CA . ASP A 1 62 ? 162.329 160.690 206.466 1.00 53.12 62 ASP A CA 1
ATOM 505 C C . ASP A 1 62 ? 162.565 161.454 205.194 1.00 53.12 62 ASP A C 1
ATOM 506 O O . ASP A 1 62 ? 162.482 162.682 205.204 1.00 0.00 62 ASP A O 1
ATOM 511 N N . ARG A 1 63 ? 162.890 160.748 204.085 1.00 129.23 63 ARG A N 1
ATOM 512 C CA . ARG A 1 63 ? 163.118 161.344 202.778 1.00 129.23 63 ARG A CA 1
ATOM 513 C C . ARG A 1 63 ? 161.772 161.417 202.105 1.00 129.23 63 ARG A C 1
ATOM 514 O O . ARG A 1 63 ? 161.085 160.410 201.980 1.00 129.23 63 ARG A O 1
ATOM 522 N N . CYS A 1 64 ? 161.330 162.611 201.677 1.00 66.56 64 CYS A N 1
ATOM 523 C CA . CYS A 1 64 ? 160.052 162.642 201.033 1.00 66.56 64 CYS A CA 1
ATOM 524 C C . CYS A 1 64 ? 160.312 163.254 199.701 1.00 66.56 64 CYS A C 1
ATOM 525 O O . CYS A 1 64 ? 161.354 163.878 199.518 1.00 66.56 64 CYS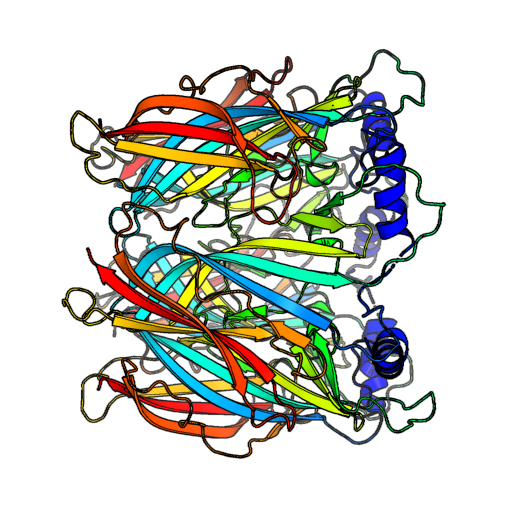 A O 1
ATOM 528 N N . LEU A 1 65 ? 159.414 163.042 198.719 1.00 109.03 65 LEU A N 1
ATOM 529 C CA . LEU A 1 65 ? 159.680 163.645 197.436 1.00 109.03 65 LEU A CA 1
ATOM 530 C C . LEU A 1 65 ? 158.756 164.797 197.214 1.00 109.03 65 LEU A C 1
ATOM 531 O O . LEU A 1 65 ? 157.591 164.758 197.601 1.00 109.03 65 LEU A O 1
ATOM 536 N N . ASN A 1 66 ? 159.297 165.873 196.606 1.00 60.05 66 ASN A N 1
ATOM 537 C CA . ASN A 1 66 ? 158.526 167.027 196.272 1.00 60.05 66 ASN A CA 1
ATOM 538 C C . ASN A 1 66 ? 158.048 166.789 194.883 1.00 60.05 66 ASN A C 1
ATOM 539 O O . ASN A 1 66 ? 158.822 166.383 194.021 1.00 0.00 66 ASN A O 1
ATOM 544 N N . TRP A 1 67 ? 156.765 167.026 194.615 1.00 71.41 67 TRP A N 1
ATOM 545 C CA . TRP A 1 67 ? 156.357 166.574 193.317 1.00 71.41 67 TRP A CA 1
ATOM 546 C C . TRP A 1 67 ? 155.863 167.815 192.695 1.00 71.41 67 TRP A C 1
ATOM 547 O O . TRP A 1 67 ? 156.596 168.554 192.036 1.00 71.41 67 TRP A O 1
ATOM 558 N N . PHE A 1 68 ? 154.571 168.065 192.959 1.00 170.38 68 PHE A N 1
ATOM 559 C CA . PHE A 1 68 ? 153.891 169.251 192.547 1.00 170.38 68 PHE A CA 1
ATOM 560 C C . PHE A 1 68 ? 154.711 170.310 193.232 1.00 170.38 68 PHE A C 1
ATOM 561 O O . PHE A 1 68 ? 155.119 170.146 194.389 1.00 170.38 68 PHE A O 1
ATOM 569 N N . ASN A 1 69 ? 155.036 171.408 192.511 1.00 310.64 69 ASN A N 1
ATOM 570 C CA . ASN A 1 69 ? 155.970 172.361 193.055 1.00 310.64 69 ASN A CA 1
ATOM 571 C C . ASN A 1 69 ? 155.418 172.980 194.297 1.00 310.64 69 ASN A C 1
ATOM 572 O O . ASN A 1 69 ? 154.285 173.468 194.333 1.00 310.64 69 ASN A O 1
ATOM 577 N N . GLU A 1 70 ? 156.240 172.974 195.367 1.00 240.43 70 GLU A N 1
ATOM 578 C CA . GLU A 1 70 ? 155.808 173.504 196.628 1.00 240.43 70 GLU A CA 1
ATOM 579 C C . GLU A 1 70 ? 155.555 174.974 196.498 1.00 240.43 70 GLU A C 1
ATOM 580 O O . GLU A 1 70 ? 156.457 175.757 196.208 1.00 240.43 70 GLU A O 1
ATOM 586 N N . PHE A 1 71 ? 154.284 175.379 196.711 1.00 197.53 71 PHE A N 1
ATOM 587 C CA . PHE A 1 71 ? 154.005 176.799 196.809 1.00 197.53 71 PHE A CA 1
ATOM 588 C C . PHE A 1 71 ? 153.853 177.085 198.278 1.00 197.53 71 PHE A C 1
ATOM 589 O O . PHE A 1 71 ? 153.882 176.161 199.096 1.00 197.53 71 PHE A O 1
ATOM 597 N N . THR A 1 72 ? 153.681 178.370 198.681 1.00 90.96 72 THR A N 1
ATOM 598 C CA . THR A 1 72 ? 153.487 178.631 200.085 1.00 90.96 72 THR A CA 1
ATOM 599 C C . THR A 1 72 ? 152.214 177.974 200.491 1.00 90.96 72 THR A C 1
ATOM 600 O O . THR A 1 72 ? 151.119 178.345 200.068 1.00 90.96 72 THR A O 1
ATOM 604 N N . SER A 1 73 ? 152.350 176.922 201.302 1.00 58.84 73 SER A N 1
ATOM 605 C CA . SER A 1 73 ? 151.195 176.156 201.595 1.00 58.84 73 SER A CA 1
ATOM 606 C C . SER A 1 73 ? 151.369 175.617 202.966 1.00 58.84 73 SER A C 1
ATOM 607 O O . SER A 1 73 ? 152.205 176.080 203.740 1.00 58.84 73 SER A O 1
ATOM 610 N N . PHE A 1 74 ? 150.555 174.598 203.286 1.00 102.17 74 PHE A N 1
ATOM 611 C CA . PHE A 1 74 ? 150.511 174.039 204.610 1.00 102.17 74 PHE A CA 1
ATOM 612 C C . PHE A 1 74 ? 151.801 173.286 204.817 1.00 102.17 74 PHE A C 1
ATOM 613 O O . PHE A 1 74 ? 152.107 172.337 204.099 1.00 102.17 74 PHE A O 1
ATOM 621 N N . LYS A 1 75 ? 152.617 173.806 205.767 1.00 98.30 75 LYS A N 1
ATOM 622 C CA . LYS A 1 75 ? 153.955 173.398 206.127 1.00 98.30 75 LYS A CA 1
ATOM 623 C C . LYS A 1 75 ? 154.052 172.105 206.918 1.00 98.30 75 LYS A C 1
ATOM 624 O O . LYS A 1 75 ? 154.941 171.277 206.677 1.00 98.30 75 LYS A O 1
ATOM 630 N N . GLU A 1 76 ? 153.151 171.927 207.897 1.00 115.84 76 GLU A N 1
ATOM 631 C CA . GLU A 1 76 ? 153.146 170.713 208.648 1.00 115.84 76 GLU A CA 1
ATOM 632 C C . GLU A 1 76 ? 151.777 170.149 208.514 1.00 115.84 76 GLU A C 1
ATOM 633 O O . GLU A 1 76 ? 150.797 170.890 208.544 1.00 115.84 76 GLU A O 1
ATOM 639 N N . LEU A 1 77 ? 151.667 168.824 208.314 1.00 99.62 77 LEU A N 1
ATOM 640 C CA . LEU A 1 77 ? 150.347 168.297 208.479 1.00 99.62 77 LEU A CA 1
ATOM 641 C C . LEU A 1 77 ? 150.374 167.220 209.518 1.00 99.62 77 LEU A C 1
ATOM 642 O O . LEU A 1 77 ? 151.399 166.573 209.734 1.00 99.62 77 LEU A O 1
ATOM 647 N N . THR A 1 78 ? 149.238 167.033 209.999 1.00 103.79 78 THR A N 1
ATOM 648 C CA . THR A 1 78 ? 149.171 166.011 211.015 1.00 103.79 78 THR A CA 1
ATOM 649 C C . THR A 1 78 ? 148.528 164.787 210.441 1.00 103.79 78 THR A C 1
ATOM 650 O O . THR A 1 78 ? 147.643 164.873 209.594 1.00 103.79 78 THR A O 1
ATOM 654 N N . VAL A 1 79 ? 148.981 163.595 210.898 1.00 96.22 79 VAL A N 1
ATOM 655 C CA . VAL A 1 79 ? 148.429 162.367 210.395 1.00 96.22 79 VAL A CA 1
ATOM 656 C C . VAL A 1 79 ? 148.552 161.305 211.444 1.00 96.22 79 VAL A C 1
ATOM 657 O O . VAL A 1 79 ? 149.363 161.388 212.367 1.00 96.22 79 VAL A O 1
ATOM 661 N N . PRO A 1 80 ? 147.740 160.294 211.311 1.00 127.45 80 PRO A N 1
ATOM 662 C CA . PRO A 1 80 ? 147.816 159.209 212.245 1.00 127.45 80 PRO A CA 1
ATOM 663 C C . PRO A 1 80 ? 149.116 158.497 212.085 1.00 127.45 80 PRO A C 1
ATOM 664 O O . PRO A 1 80 ? 149.613 158.384 210.966 1.00 127.45 80 PRO A O 1
ATOM 668 N N . ILE A 1 81 ? 149.656 157.983 213.204 1.00 106.97 81 ILE A N 1
ATOM 669 C CA . ILE A 1 81 ? 150.938 157.344 213.261 1.00 106.97 81 ILE A CA 1
ATOM 670 C C . ILE A 1 81 ? 150.931 156.127 212.398 1.00 106.97 81 ILE A C 1
ATOM 671 O O . ILE A 1 81 ? 151.977 155.712 211.903 1.00 106.97 81 ILE A O 1
ATOM 676 N N . ALA A 1 82 ? 149.759 155.489 212.246 1.00 41.16 82 ALA A N 1
ATOM 677 C CA . ALA A 1 82 ? 149.635 154.284 211.480 1.00 41.16 82 ALA A CA 1
ATOM 678 C C . ALA A 1 82 ? 150.055 154.542 210.063 1.00 41.16 82 ALA A C 1
ATOM 679 O O . ALA A 1 82 ? 150.592 153.651 209.401 1.00 41.16 82 ALA A O 1
ATOM 681 N N . GLU A 1 83 ? 149.808 155.761 209.554 1.00 97.08 83 GLU A N 1
ATOM 682 C CA . GLU A 1 83 ? 150.062 156.103 208.181 1.00 97.08 83 GLU A CA 1
ATOM 683 C C . GLU A 1 83 ? 151.522 155.996 207.833 1.00 97.08 83 GLU A C 1
ATOM 684 O O . GLU A 1 83 ? 151.855 155.624 206.710 1.00 97.08 83 GLU A O 1
ATOM 690 N N . ILE A 1 84 ? 152.433 156.316 208.776 1.00 71.59 84 ILE A N 1
ATOM 691 C CA . ILE A 1 84 ? 153.847 156.347 208.486 1.00 71.59 84 ILE A CA 1
ATOM 692 C C . ILE A 1 84 ? 154.618 155.439 209.407 1.00 71.59 84 ILE A C 1
ATOM 693 O O . ILE A 1 84 ? 154.143 155.013 210.457 1.00 71.59 84 ILE A O 1
ATOM 698 N N . TRP A 1 85 ? 155.858 155.112 208.987 1.00 69.34 85 TRP A N 1
ATOM 699 C CA . TRP A 1 85 ? 156.756 154.261 209.712 1.00 69.34 85 TRP A CA 1
ATOM 700 C C . TRP A 1 85 ? 157.190 154.951 210.970 1.00 69.34 85 TRP A C 1
ATOM 701 O O . TRP A 1 85 ? 157.471 156.150 210.970 1.00 69.34 85 TRP A O 1
ATOM 712 N N . THR A 1 86 ? 157.237 154.193 212.086 1.00 117.38 86 THR A N 1
ATOM 713 C CA . THR A 1 86 ? 157.666 154.736 213.344 1.00 117.38 86 THR A CA 1
ATOM 714 C C . THR A 1 86 ? 158.733 153.821 213.868 1.00 117.38 86 THR A C 1
ATOM 715 O O . THR A 1 86 ? 158.763 152.642 213.529 1.00 117.38 86 THR A O 1
ATOM 719 N N . PRO A 1 87 ? 159.622 154.326 214.682 1.00 104.47 87 PRO A N 1
ATOM 720 C CA . PRO A 1 87 ? 160.679 153.513 215.240 1.00 104.47 87 PRO A CA 1
ATOM 721 C C . PRO A 1 87 ? 160.183 152.556 216.291 1.00 104.47 87 PRO A C 1
ATOM 722 O O . PRO A 1 87 ? 159.167 152.819 216.931 1.00 104.47 87 PRO A O 1
ATOM 726 N N . ASP A 1 88 ? 160.906 151.438 216.456 1.00 122.00 88 ASP A N 1
ATOM 727 C CA . ASP A 1 88 ? 160.683 150.324 217.340 1.00 122.00 88 ASP A CA 1
ATOM 728 C C . ASP A 1 88 ? 161.094 150.556 218.764 1.00 122.00 88 ASP A C 1
ATOM 729 O O . ASP A 1 88 ? 161.302 149.582 219.481 1.00 122.00 88 ASP A O 1
ATOM 734 N N . ILE A 1 89 ? 161.387 151.803 219.192 1.00 153.60 89 ILE A N 1
ATOM 735 C CA . ILE A 1 89 ? 161.845 151.995 220.549 1.00 153.60 89 ILE A CA 1
ATOM 736 C C . ILE A 1 89 ? 160.977 151.317 221.570 1.00 153.60 89 ILE A C 1
ATOM 737 O O . ILE A 1 89 ? 159.762 151.498 221.627 1.00 153.60 89 ILE A O 1
ATOM 742 N N . PHE A 1 90 ? 161.624 150.480 222.414 1.00 123.80 90 PHE A N 1
ATOM 743 C CA . PHE A 1 90 ? 160.932 149.740 223.431 1.00 123.80 90 PHE A CA 1
ATOM 744 C C . PHE A 1 90 ? 161.691 149.778 224.716 1.00 123.80 90 PHE A C 1
ATOM 745 O O . PHE A 1 90 ? 162.912 149.935 224.744 1.00 123.80 90 PHE A O 1
ATOM 753 N N . ILE A 1 91 ? 160.948 149.634 225.831 1.00 55.24 91 ILE A N 1
ATOM 754 C CA . ILE A 1 91 ? 161.526 149.571 227.137 1.00 55.24 91 ILE A CA 1
ATOM 755 C C . ILE A 1 91 ? 162.020 148.170 227.266 1.00 55.24 91 ILE A C 1
ATOM 756 O O . ILE A 1 91 ? 161.302 147.219 226.968 1.00 55.24 91 ILE A O 1
ATOM 761 N N . PHE A 1 92 ? 163.287 148.005 227.691 1.00 98.05 92 PHE A N 1
ATOM 762 C CA . PHE A 1 92 ? 163.850 146.695 227.766 1.00 98.05 92 PHE A CA 1
ATOM 763 C C . PHE A 1 92 ? 163.201 145.876 228.843 1.00 98.05 92 PHE A C 1
ATOM 764 O O . PHE A 1 92 ? 162.984 144.683 228.649 1.00 98.05 92 PHE A O 1
ATOM 772 N N . ASP A 1 93 ? 162.882 146.472 230.013 1.00 124.16 93 ASP A N 1
ATOM 773 C CA . ASP A 1 93 ? 162.345 145.640 231.058 1.00 124.16 93 ASP A CA 1
ATOM 774 C C . ASP A 1 93 ? 160.955 146.035 231.445 1.00 124.16 93 ASP A C 1
ATOM 775 O O . ASP A 1 93 ? 160.692 146.293 232.616 1.00 124.16 93 ASP A O 1
ATOM 780 N N . SER A 1 94 ? 160.010 146.065 230.492 1.00 52.71 94 SER A N 1
ATOM 781 C CA . SER A 1 94 ? 158.668 146.358 230.897 1.00 52.71 94 SER A CA 1
ATOM 782 C C . SER A 1 94 ? 158.086 145.082 231.416 1.00 52.71 94 SER A C 1
ATOM 783 O O . SER A 1 94 ? 158.367 144.008 230.894 1.00 52.71 94 SER A O 1
ATOM 786 N N . VAL A 1 95 ? 157.325 145.172 232.520 1.00 47.26 95 VAL A N 1
ATOM 787 C CA . VAL A 1 95 ? 156.629 144.045 233.065 1.00 47.26 95 VAL A CA 1
ATOM 788 C C . VAL A 1 95 ? 155.435 143.765 232.221 1.00 47.26 95 VAL A C 1
ATOM 789 O O . VAL A 1 95 ? 155.077 142.606 232.012 1.00 47.26 95 VAL A O 1
ATOM 793 N N . GLY A 1 96 ? 154.779 144.823 231.710 1.00 23.55 96 GLY A N 1
ATOM 794 C CA . GLY A 1 96 ? 153.576 144.604 230.963 1.00 23.55 96 GLY A CA 1
ATOM 795 C C . GLY A 1 96 ? 153.598 145.437 229.725 1.00 23.55 96 GLY A C 1
ATOM 796 O O . GLY A 1 96 ? 154.446 146.314 229.554 1.00 23.55 96 GLY A O 1
ATOM 797 N N . ALA A 1 97 ? 152.640 145.166 228.819 1.00 28.78 97 ALA A N 1
ATOM 798 C CA . ALA A 1 97 ? 152.568 145.922 227.608 1.00 28.78 97 ALA A CA 1
ATOM 799 C C . ALA A 1 97 ? 152.240 147.320 228.009 1.00 28.78 97 ALA A C 1
ATOM 800 O O . ALA A 1 97 ? 151.373 147.559 228.848 1.00 28.78 97 ALA A O 1
ATOM 802 N N . PRO A 1 98 ? 152.931 148.252 227.417 1.00 60.72 98 PRO A N 1
ATOM 803 C CA . PRO A 1 98 ? 152.683 149.618 227.760 1.00 60.72 98 PRO A CA 1
ATOM 804 C C . PRO A 1 98 ? 151.365 150.034 227.203 1.00 60.72 98 PRO A C 1
ATOM 805 O O . PRO A 1 98 ? 150.964 149.511 226.165 1.00 60.72 98 PRO A O 1
ATOM 809 N N . GLU A 1 99 ? 150.667 150.964 227.876 1.00 99.20 99 GLU A N 1
ATOM 810 C CA . GLU A 1 99 ? 149.408 151.380 227.343 1.00 99.20 99 GLU A CA 1
ATOM 811 C C . GLU A 1 99 ? 149.574 152.775 226.837 1.00 99.20 99 GLU A C 1
ATOM 812 O O . GLU A 1 99 ? 150.458 153.505 227.287 1.00 99.20 99 GLU A O 1
ATOM 818 N N . ILE A 1 100 ? 148.716 153.176 225.874 1.00 48.50 100 ILE A N 1
ATOM 819 C CA . ILE A 1 100 ? 148.869 154.455 225.242 1.00 48.50 100 ILE A CA 1
ATOM 820 C C . ILE A 1 100 ? 147.821 155.411 225.735 1.00 48.50 100 ILE A C 1
ATOM 821 O O . ILE A 1 100 ? 146.622 155.149 225.626 1.00 48.50 100 ILE A O 1
ATOM 826 N N . PHE A 1 101 ? 148.280 156.520 226.350 1.00 68.13 101 PHE A N 1
ATOM 827 C CA . PHE A 1 101 ? 147.449 157.585 226.845 1.00 68.13 101 PHE A CA 1
ATOM 828 C C . PHE A 1 101 ? 146.922 158.478 225.760 1.00 68.13 101 PHE A C 1
ATOM 829 O O . PHE A 1 101 ? 145.766 158.904 225.829 1.00 68.13 101 PHE A O 1
ATOM 837 N N . SER A 1 102 ? 147.732 158.804 224.731 1.00 46.57 102 SER A N 1
ATOM 838 C CA . SER A 1 102 ? 147.321 159.821 223.798 1.00 46.57 102 SER A CA 1
ATOM 839 C C . SER A 1 102 ? 147.023 159.265 222.439 1.00 46.57 102 SER A C 1
ATOM 840 O O . SER A 1 102 ? 147.289 158.106 222.138 1.00 46.57 102 SER A O 1
ATOM 843 N N . ASP A 1 103 ? 146.417 160.117 221.580 1.00 29.43 103 ASP A N 1
ATOM 844 C CA . ASP A 1 103 ? 146.051 159.744 220.246 1.00 29.43 103 ASP A CA 1
ATOM 845 C C . ASP A 1 103 ? 147.316 159.521 219.488 1.00 29.43 103 ASP A C 1
ATOM 846 O O . ASP A 1 103 ? 148.336 160.151 219.762 1.00 29.43 103 ASP A O 1
ATOM 851 N N . LYS A 1 104 ? 147.290 158.600 218.500 1.00 188.41 104 LYS A N 1
ATOM 852 C CA . LYS A 1 104 ? 148.493 158.380 217.759 1.00 188.41 104 LYS A CA 1
ATOM 853 C C . LYS A 1 104 ? 148.498 159.300 216.580 1.00 188.41 104 LYS A C 1
ATOM 854 O O . LYS A 1 104 ? 148.031 158.956 215.494 1.00 188.41 104 LYS A O 1
ATOM 860 N N . LEU A 1 105 ? 149.054 160.513 216.773 1.00 51.28 105 LEU A N 1
ATOM 861 C CA . LEU A 1 105 ? 149.102 161.505 215.733 1.00 51.28 105 LEU A CA 1
ATOM 862 C C . LEU A 1 105 ? 150.511 162.009 215.652 1.00 51.28 105 LEU A C 1
ATOM 863 O O . LEU A 1 105 ? 151.168 162.182 216.675 1.00 51.28 105 LEU A O 1
ATOM 868 N N . ALA A 1 106 ? 151.019 162.254 214.424 1.00 36.56 106 ALA A N 1
ATOM 869 C CA . ALA A 1 106 ? 152.352 162.775 214.315 1.00 36.56 106 ALA A CA 1
ATOM 870 C C . ALA A 1 106 ? 152.346 163.913 213.339 1.00 36.56 106 ALA A C 1
ATOM 871 O O . ALA A 1 106 ? 151.661 163.872 212.316 1.00 36.56 106 ALA A O 1
ATOM 873 N N . ARG A 1 107 ? 153.105 164.984 213.658 1.00 121.38 107 ARG A N 1
ATOM 874 C CA . ARG A 1 107 ? 153.215 166.121 212.793 1.00 121.38 107 ARG A CA 1
ATOM 875 C C . ARG A 1 107 ? 154.371 165.857 211.874 1.00 121.38 107 ARG A C 1
ATOM 876 O O . ARG A 1 107 ? 155.424 165.392 212.310 1.00 121.38 107 ARG A O 1
ATOM 884 N N . VAL A 1 108 ? 154.195 166.153 210.568 1.00 113.99 108 VAL A N 1
ATOM 885 C CA . VAL A 1 108 ? 155.235 165.946 209.602 1.00 113.99 108 VAL A CA 1
ATOM 886 C C . VAL A 1 108 ? 155.542 167.263 208.966 1.00 113.99 108 VAL A C 1
ATOM 887 O O . VAL A 1 108 ? 154.671 168.122 208.833 1.00 113.99 108 VAL A O 1
ATOM 891 N N . SER A 1 109 ? 156.811 167.443 208.559 1.00 49.30 109 SER A N 1
ATOM 892 C CA . SER A 1 109 ? 157.226 168.683 207.978 1.00 49.30 109 SER A CA 1
ATOM 893 C C . SER A 1 109 ? 157.744 168.392 206.606 1.00 49.30 109 SER A C 1
ATOM 894 O O . SER A 1 109 ? 158.123 167.268 206.289 1.00 49.30 109 SER A O 1
ATOM 897 N N . GLN A 1 110 ? 157.788 169.451 205.778 1.00 137.24 110 GLN A N 1
ATOM 898 C CA . GLN A 1 110 ? 158.156 169.417 204.390 1.00 137.24 110 GLN A CA 1
ATOM 899 C C . GLN A 1 110 ? 159.555 168.914 204.226 1.00 137.24 110 GLN A C 1
ATOM 900 O O . GLN A 1 110 ? 159.852 168.176 203.288 1.00 137.24 110 GLN A O 1
ATOM 906 N N . ASP A 1 111 ? 160.463 169.286 205.141 1.00 77.39 111 ASP A N 1
ATOM 907 C CA . ASP A 1 111 ? 161.823 168.844 205.054 1.00 77.39 111 ASP A CA 1
ATOM 908 C C . ASP A 1 111 ? 161.869 167.360 205.236 1.00 77.39 111 ASP A C 1
ATOM 909 O O . ASP A 1 111 ? 162.881 166.723 204.951 1.00 77.39 111 ASP A O 1
ATOM 914 N N . GLY A 1 112 ? 160.768 166.762 205.746 1.00 45.47 112 GLY A N 1
ATOM 915 C CA . GLY A 1 112 ? 160.726 165.336 205.916 1.00 45.47 112 GLY A CA 1
ATOM 916 C C . GLY A 1 112 ? 160.740 165.036 207.380 1.00 45.47 112 GLY A C 1
ATOM 917 O O . GLY A 1 112 ? 160.498 163.899 207.784 1.00 45.47 112 GLY A O 1
ATOM 918 N N . THR A 1 113 ? 160.989 166.060 208.218 1.00 51.32 113 THR A N 1
ATOM 919 C CA . THR A 1 113 ? 161.107 165.867 209.644 1.00 51.32 113 THR A CA 1
ATOM 920 C C . THR A 1 113 ? 159.786 165.462 210.228 1.00 51.32 113 THR A C 1
ATOM 921 O O . THR A 1 113 ? 158.738 165.989 209.866 1.00 51.32 113 THR A O 1
ATOM 925 N N . VAL A 1 114 ? 159.817 164.510 211.192 1.00 51.18 114 VAL A N 1
ATOM 926 C CA . VAL A 1 114 ? 158.591 164.072 211.800 1.00 51.18 114 VAL A CA 1
ATOM 927 C C . VAL A 1 114 ? 158.727 164.161 213.298 1.00 51.18 114 VAL A C 1
ATOM 928 O O . VAL A 1 114 ? 159.779 163.854 213.861 1.00 51.18 114 VAL A O 1
ATOM 932 N N . THR A 1 115 ? 157.650 164.604 213.981 1.00 116.44 115 THR A N 1
ATOM 933 C CA . THR A 1 115 ? 157.674 164.640 215.415 1.00 116.44 115 THR A CA 1
ATOM 934 C C . THR A 1 115 ? 156.501 163.843 215.924 1.00 116.44 115 THR A C 1
ATOM 935 O O . THR A 1 115 ? 155.346 164.129 215.619 1.00 116.44 115 THR A O 1
ATOM 939 N N . TYR A 1 116 ? 156.781 162.797 216.719 1.00 87.28 116 TYR A N 1
ATOM 940 C CA . TYR A 1 116 ? 155.741 161.960 217.246 1.00 87.28 116 TYR A CA 1
ATOM 941 C C . TYR A 1 116 ? 155.933 161.879 218.730 1.00 87.28 116 TYR A C 1
ATOM 942 O O . TYR A 1 116 ? 157.040 161.626 219.201 1.00 87.28 116 TYR A O 1
ATOM 951 N N . VAL A 1 117 ? 154.860 162.149 219.509 1.00 120.00 117 VAL A N 1
ATOM 952 C CA . VAL A 1 117 ? 154.993 162.081 220.936 1.00 120.00 117 VAL A CA 1
ATOM 953 C C . VAL A 1 117 ? 153.861 161.287 221.530 1.00 120.00 117 VAL A C 1
ATOM 954 O O . VAL A 1 117 ? 152.736 161.760 221.661 1.00 120.00 117 VAL A O 1
ATOM 958 N N . PRO A 1 118 ? 154.143 160.073 221.894 1.00 89.19 118 PRO A N 1
ATOM 959 C CA . PRO A 1 118 ? 153.138 159.265 222.528 1.00 89.19 118 PRO A CA 1
ATOM 960 C C . PRO A 1 118 ? 153.132 159.517 224.007 1.00 89.19 118 PRO A C 1
ATOM 961 O O . PRO A 1 118 ? 154.161 159.912 224.543 1.00 89.19 118 PRO A O 1
ATOM 965 N N . GLN A 1 119 ? 151.981 159.301 224.681 1.00 99.52 119 GLN A N 1
ATOM 966 C CA . GLN A 1 119 ? 151.962 159.382 226.115 1.00 99.52 119 GLN A CA 1
ATOM 967 C C . GLN A 1 119 ? 151.772 157.970 226.553 1.00 99.52 119 GLN A C 1
ATOM 968 O O . GLN A 1 119 ? 151.010 157.226 225.936 1.00 99.52 119 GLN A O 1
ATOM 974 N N . LEU A 1 120 ? 152.490 157.535 227.608 1.00 107.86 120 LEU A N 1
ATOM 975 C CA . LEU A 1 120 ? 152.417 156.136 227.914 1.00 107.86 120 LEU A CA 1
ATOM 976 C C . LEU A 1 120 ? 152.492 155.918 229.389 1.00 107.86 120 LEU A C 1
ATOM 977 O O . LEU A 1 120 ? 153.024 156.731 230.140 1.00 107.86 120 LEU A O 1
ATOM 982 N N . LYS A 1 121 ? 151.920 154.782 229.831 1.00 50.68 121 LYS A N 1
ATOM 983 C CA . LYS A 1 121 ? 152.065 154.342 231.181 1.00 50.68 121 LYS A CA 1
ATOM 984 C C . LYS A 1 121 ? 152.845 153.077 231.055 1.00 50.68 121 LYS A C 1
ATOM 985 O O . LYS A 1 121 ? 152.497 152.203 230.264 1.00 50.68 121 LYS A O 1
ATOM 991 N N . VAL A 1 122 ? 153.956 152.951 231.808 1.00 97.20 122 VAL A N 1
ATOM 992 C CA . VAL A 1 122 ? 154.731 151.759 231.647 1.00 97.20 122 VAL A CA 1
ATOM 993 C C . VAL A 1 122 ? 155.001 151.161 232.984 1.00 97.20 122 VAL A C 1
ATOM 994 O O . VAL A 1 122 ? 155.197 151.862 233.976 1.00 97.20 122 VAL A O 1
ATOM 998 N N . ARG A 1 123 ? 154.993 149.814 233.033 1.00 119.25 123 ARG A N 1
ATOM 999 C CA . ARG A 1 123 ? 155.323 149.130 234.245 1.00 119.25 123 ARG A CA 1
ATOM 1000 C C . ARG A 1 123 ? 156.667 148.526 234.005 1.00 119.25 123 ARG A C 1
ATOM 1001 O O . ARG A 1 123 ? 156.863 147.824 233.013 1.00 119.25 123 ARG A O 1
ATOM 1009 N N . LEU A 1 124 ? 157.638 148.808 234.900 1.00 142.34 124 LEU A N 1
ATOM 1010 C CA . LEU A 1 124 ? 158.963 148.286 234.706 1.00 142.34 124 LEU A CA 1
ATOM 1011 C C . LEU A 1 124 ? 159.433 147.674 235.985 1.00 142.34 124 LEU A C 1
ATOM 1012 O O . LEU A 1 124 ? 158.919 147.973 237.064 1.00 142.34 124 LEU A O 1
ATOM 1017 N N . SER A 1 125 ? 160.435 146.778 235.893 1.00 82.86 125 SER A N 1
ATOM 1018 C CA . SER A 1 125 ? 160.934 146.153 237.078 1.00 82.86 125 SER A CA 1
ATOM 1019 C C . SER A 1 125 ? 161.744 147.150 237.842 1.00 82.86 125 SER A C 1
ATOM 1020 O O . SER A 1 125 ? 162.575 147.856 237.281 1.00 82.86 125 SER A O 1
ATOM 1023 N N . CYS A 1 126 ? 161.496 147.228 239.162 1.00 84.81 126 CYS A N 1
ATOM 1024 C CA . CYS A 1 126 ? 162.263 148.084 240.024 1.00 84.81 126 CYS A CA 1
ATOM 1025 C C . CYS A 1 126 ? 161.865 147.865 241.459 1.00 84.81 126 CYS A C 1
ATOM 1026 O O . CYS A 1 126 ? 160.680 147.852 241.799 1.00 84.81 126 CYS A O 1
ATOM 1029 N N . PRO A 1 127 ? 162.844 147.652 242.309 1.00 176.27 127 PRO A N 1
ATOM 1030 C CA . PRO A 1 127 ? 162.544 147.520 243.713 1.00 176.27 127 PRO A CA 1
ATOM 1031 C C . PRO A 1 127 ? 162.282 148.851 244.360 1.00 176.2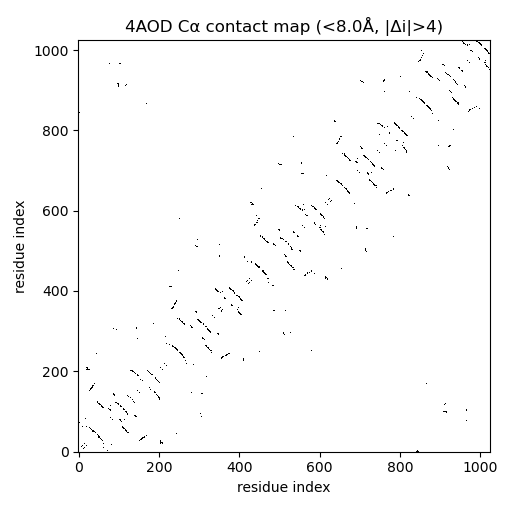7 127 PRO A C 1
ATOM 1032 O O . PRO A 1 127 ? 163.143 149.730 244.299 1.00 176.27 127 PRO A O 1
ATOM 1036 N N . LEU A 1 128 ? 161.110 148.997 245.000 1.00 147.34 128 LEU A N 1
ATOM 1037 C CA . LEU A 1 128 ? 160.634 150.168 245.687 1.00 147.34 128 LEU A CA 1
ATOM 1038 C C . LEU A 1 128 ? 161.238 150.317 247.041 1.00 147.34 128 LEU A C 1
ATOM 1039 O O . LEU A 1 128 ? 161.113 151.376 247.646 1.00 147.34 128 LEU A O 1
ATOM 1044 N N . ALA A 1 129 ? 161.828 149.242 247.596 1.00 57.21 129 ALA A N 1
ATOM 1045 C CA . ALA A 1 129 ? 162.288 149.243 248.959 1.00 57.21 129 ALA A CA 1
ATOM 1046 C C . ALA A 1 129 ? 163.114 150.462 249.256 1.00 57.21 129 ALA A C 1
ATOM 1047 O O . ALA A 1 129 ? 163.931 150.897 248.455 1.00 57.21 129 ALA A O 1
ATOM 1049 N N . ASP A 1 130 ? 162.904 151.008 250.476 1.00 62.25 130 ASP A N 1
ATOM 1050 C CA . ASP A 1 130 ? 163.548 152.180 251.017 1.00 62.25 130 ASP A CA 1
ATOM 1051 C C . ASP A 1 130 ? 163.120 153.440 250.325 1.00 62.25 130 ASP A C 1
ATOM 1052 O O . ASP A 1 130 ? 163.851 154.432 250.324 1.00 62.25 130 ASP A O 1
ATOM 1057 N N . LEU A 1 131 ? 161.905 153.449 249.763 1.00 58.31 131 LEU A N 1
ATOM 1058 C CA . LEU A 1 131 ? 161.355 154.610 249.125 1.00 58.31 131 LEU A CA 1
ATOM 1059 C C . LEU A 1 131 ? 161.135 155.684 250.157 1.00 58.31 131 LEU A C 1
ATOM 1060 O O . LEU A 1 131 ? 161.240 156.876 249.856 1.00 58.31 131 LEU A O 1
ATOM 1065 N N . LYS A 1 132 ? 160.750 155.285 251.384 1.00 63.84 132 LYS A N 1
ATOM 1066 C CA . LYS A 1 132 ? 160.488 156.190 252.472 1.00 63.84 132 LYS A CA 1
ATOM 1067 C C . LYS A 1 132 ? 161.733 156.846 253.003 1.00 63.84 132 LYS A C 1
ATOM 1068 O O . LYS A 1 132 ? 161.674 157.961 253.521 1.00 63.84 132 LYS A O 1
ATOM 1074 N N . LEU A 1 133 ? 162.896 156.170 252.926 1.00 49.08 133 LEU A N 1
ATOM 1075 C CA . LEU A 1 133 ? 164.098 156.727 253.491 1.00 49.08 133 LEU A CA 1
ATOM 1076 C C . LEU A 1 133 ? 164.487 157.961 252.740 1.00 49.08 133 LEU A C 1
ATOM 1077 O O . LEU A 1 133 ? 164.020 158.212 251.630 1.00 49.08 133 LEU A O 1
ATOM 1082 N N . GLU A 1 134 ? 165.340 158.781 253.379 1.00 96.80 134 GLU A N 1
ATOM 1083 C CA . GLU A 1 134 ? 165.810 160.020 252.834 1.00 96.80 134 GLU A CA 1
ATOM 1084 C C . GLU A 1 134 ? 166.605 159.724 251.600 1.00 96.80 134 GLU A C 1
ATOM 1085 O O . GLU A 1 134 ? 166.547 160.474 250.629 1.00 96.80 134 GLU A O 1
ATOM 1091 N N . THR A 1 135 ? 167.368 158.615 251.616 1.00 27.13 135 THR A N 1
ATOM 1092 C CA . THR A 1 135 ? 168.195 158.266 250.494 1.00 27.13 135 THR A CA 1
ATOM 1093 C C . THR A 1 135 ? 167.320 158.055 249.299 1.00 27.13 135 THR A C 1
ATOM 1094 O O . THR A 1 135 ? 167.658 158.477 248.193 1.00 27.13 135 THR A O 1
ATOM 1098 N N . GLY A 1 136 ? 166.155 157.403 249.483 1.00 25.93 136 GLY A N 1
ATOM 1099 C CA . GLY A 1 136 ? 165.262 157.182 248.386 1.00 25.93 136 GLY A CA 1
ATOM 1100 C C . GLY A 1 136 ? 165.658 155.919 247.688 1.00 25.93 136 GLY A C 1
ATOM 1101 O O . GLY A 1 136 ? 166.341 155.072 248.257 1.00 25.93 136 GLY A O 1
ATOM 1102 N N . VAL A 1 137 ? 165.215 155.757 246.422 1.00 101.60 137 VAL A N 1
ATOM 1103 C CA . VAL A 1 137 ? 165.517 154.544 245.718 1.00 101.60 137 VAL A CA 1
ATOM 1104 C C . VAL A 1 137 ? 165.850 154.895 244.300 1.00 101.60 137 VAL A C 1
ATOM 1105 O O . VAL A 1 137 ? 165.495 155.968 243.815 1.00 101.60 137 VAL A O 1
ATOM 1109 N N . THR A 1 138 ? 166.571 153.995 243.598 1.00 118.40 138 THR A N 1
ATOM 1110 C CA . THR A 1 138 ? 166.931 154.243 242.231 1.00 118.40 138 THR A CA 1
ATOM 1111 C C . THR A 1 138 ? 166.401 153.148 241.363 1.00 118.40 138 THR A C 1
ATOM 1112 O O . THR A 1 138 ? 166.352 151.984 241.758 1.00 118.40 138 THR A O 1
ATOM 1116 N N . CYS A 1 139 ? 165.977 153.523 240.139 1.00 57.67 139 CYS A N 1
ATOM 1117 C CA . CYS A 1 139 ? 165.468 152.576 239.191 1.00 57.67 139 CYS A CA 1
ATOM 1118 C C . CYS A 1 139 ? 166.061 152.950 237.873 1.00 57.67 139 CYS A C 1
ATOM 1119 O O . CYS A 1 139 ? 166.430 154.101 237.650 1.00 57.67 139 CYS A O 1
ATOM 1122 N N . SER A 1 140 ? 166.188 151.971 236.961 1.00 38.37 140 SER A N 1
ATOM 1123 C CA . SER A 1 140 ? 166.682 152.277 235.656 1.00 38.37 140 SER A CA 1
ATOM 1124 C C . SER A 1 140 ? 165.928 151.438 234.680 1.00 38.37 140 SER A C 1
ATOM 1125 O O . SER A 1 140 ? 165.553 150.303 234.977 1.00 38.37 140 SER A O 1
ATOM 1128 N N . LEU A 1 141 ? 165.646 152.007 233.494 1.00 155.35 141 LEU A N 1
ATOM 1129 C CA . LEU A 1 141 ? 165.034 151.274 232.430 1.00 155.35 141 LEU A CA 1
ATOM 1130 C C . LEU A 1 141 ? 165.721 151.758 231.193 1.00 155.35 141 LEU A C 1
ATOM 1131 O O . LEU A 1 141 ? 166.101 152.925 231.110 1.00 155.35 141 LEU A O 1
ATOM 1136 N N . LYS A 1 142 ? 165.925 150.874 230.193 1.00 71.85 142 LYS A N 1
ATOM 1137 C CA . LYS A 1 142 ? 166.640 151.315 229.028 1.00 71.85 142 LYS A CA 1
ATOM 1138 C C . LYS A 1 142 ? 165.697 151.296 227.874 1.00 71.85 142 LYS A C 1
ATOM 1139 O O . LYS A 1 142 ? 164.925 150.355 227.711 1.00 71.85 142 LYS A O 1
ATOM 1145 N N . SER A 1 143 ? 165.734 152.349 227.032 1.00 87.85 143 SER A N 1
ATOM 1146 C CA . SER A 1 143 ? 164.877 152.321 225.884 1.00 87.85 143 SER A CA 1
ATOM 1147 C C . SER A 1 143 ? 165.776 152.295 224.698 1.00 87.85 143 SER A C 1
ATOM 1148 O O . SER A 1 143 ? 166.877 152.843 224.737 1.00 87.85 143 SER A O 1
ATOM 1151 N N . GLY A 1 144 ? 165.343 151.641 223.609 1.00 25.66 144 GLY A N 1
ATOM 1152 C CA . GLY A 1 144 ? 166.177 151.584 222.444 1.00 25.66 144 GLY A CA 1
ATOM 1153 C C . GLY A 1 144 ? 165.518 150.651 221.481 1.00 25.66 144 GLY A C 1
ATOM 1154 O O . GLY A 1 144 ? 164.658 149.858 221.857 1.00 25.66 144 GLY A O 1
ATOM 1155 N N . SER A 1 145 ? 165.944 150.722 220.207 1.00 52.43 145 SER A N 1
ATOM 1156 C CA . SER A 1 145 ? 165.406 149.918 219.151 1.00 52.43 145 SER A CA 1
ATOM 1157 C C . SER A 1 145 ? 165.621 148.483 219.500 1.00 52.43 145 SER A C 1
ATOM 1158 O O . SER A 1 145 ? 166.680 148.107 220.001 1.00 52.43 145 SER A O 1
ATOM 1161 N N . TRP A 1 146 ? 164.590 147.640 219.311 1.00 83.14 146 TRP A N 1
ATOM 1162 C CA . TRP A 1 146 ? 164.794 146.258 219.626 1.00 83.14 146 TRP A CA 1
ATOM 1163 C C . TRP A 1 146 ? 165.700 145.610 218.615 1.00 83.14 146 TRP A C 1
ATOM 1164 O O . TRP A 1 146 ? 166.690 144.974 218.970 1.00 83.14 146 TRP A O 1
ATOM 1175 N N . THR A 1 147 ? 165.312 145.702 217.327 1.00 137.59 147 THR A N 1
ATOM 1176 C CA . THR A 1 147 ? 166.000 145.081 216.221 1.00 137.59 147 THR A CA 1
ATOM 1177 C C . THR A 1 147 ? 167.199 145.822 215.700 1.00 137.59 147 THR A C 1
ATOM 1178 O O . THR A 1 147 ? 168.213 145.206 215.383 1.00 137.59 147 THR A O 1
ATOM 1182 N N . HIS A 1 148 ? 167.105 147.166 215.581 1.00 113.60 148 HIS A N 1
ATOM 1183 C CA . HIS A 1 148 ? 168.117 147.962 214.921 1.00 113.60 148 HIS A CA 1
ATOM 1184 C C . HIS A 1 148 ? 169.387 148.069 215.696 1.00 113.60 148 HIS A C 1
ATOM 1185 O O . HIS A 1 148 ? 169.390 148.366 216.888 1.00 113.60 148 HIS A O 1
ATOM 1192 N N . SER A 1 149 ? 170.519 147.889 214.983 1.00 48.66 149 SER A N 1
ATOM 1193 C CA . SER A 1 149 ? 171.816 148.077 215.565 1.00 48.66 149 SER A CA 1
ATOM 1194 C C . SER A 1 149 ? 172.138 149.531 215.421 1.00 48.66 149 SER A C 1
ATOM 1195 O O . SER A 1 149 ? 171.397 150.289 214.790 1.00 48.66 149 SER A O 1
ATOM 1198 N N . THR A 1 150 ? 173.283 149.944 215.991 1.00 113.38 150 THR A N 1
ATOM 1199 C CA . THR A 1 150 ? 173.710 151.309 215.951 1.00 113.38 150 THR A CA 1
ATOM 1200 C C . THR A 1 150 ? 173.882 151.699 214.518 1.00 113.38 150 THR A C 1
ATOM 1201 O O . THR A 1 150 ? 173.708 152.864 214.168 1.00 113.38 150 THR A O 1
ATOM 1205 N N . GLN A 1 151 ? 174.274 150.749 213.645 1.00 88.47 151 GLN A N 1
ATOM 1206 C CA . GLN A 1 151 ? 174.453 151.119 212.267 1.00 88.47 151 GLN A CA 1
ATOM 1207 C C . GLN A 1 151 ? 173.146 151.537 211.651 1.00 88.47 151 GLN A C 1
ATOM 1208 O O . GLN A 1 151 ? 173.117 152.495 210.883 1.00 88.47 151 GLN A O 1
ATOM 1214 N N . GLU A 1 152 ? 172.043 150.798 211.904 1.00 93.97 152 GLU A N 1
ATOM 1215 C CA . GLU A 1 152 ? 170.778 151.172 211.309 1.00 93.97 152 GLU A CA 1
ATOM 1216 C C . GLU A 1 152 ? 170.164 152.371 211.970 1.00 93.97 152 GLU A C 1
ATOM 1217 O O . GLU A 1 152 ? 169.743 153.309 211.289 1.00 93.97 152 GLU A O 1
ATOM 1223 N N . LEU A 1 153 ? 170.094 152.378 213.316 1.00 142.45 153 LEU A N 1
ATOM 1224 C CA . LEU A 1 153 ? 169.441 153.468 213.985 1.00 142.45 153 LEU A CA 1
ATOM 1225 C C . LEU A 1 153 ? 170.372 154.044 215.002 1.00 142.45 153 LEU A C 1
ATOM 1226 O O . LEU A 1 153 ? 170.970 153.322 215.800 1.00 142.45 153 LEU A O 1
ATOM 1231 N N . THR A 1 154 ? 170.515 155.379 214.993 1.00 41.45 154 THR A N 1
ATOM 1232 C CA . THR A 1 154 ? 171.361 156.008 215.961 1.00 41.45 154 THR A CA 1
ATOM 1233 C C . THR A 1 154 ? 170.455 156.795 216.860 1.00 41.45 154 THR A C 1
ATOM 1234 O O . THR A 1 154 ? 169.566 157.503 216.395 1.00 41.45 154 THR A O 1
ATOM 1238 N N . LEU A 1 155 ? 170.649 156.681 218.191 1.00 158.57 155 LEU A N 1
ATOM 1239 C CA . LEU A 1 155 ? 169.785 157.384 219.092 1.00 158.57 155 LEU A CA 1
ATOM 1240 C C . LEU A 1 155 ? 170.528 158.554 219.650 1.00 158.57 155 LEU A C 1
ATOM 1241 O O . LEU A 1 155 ? 171.719 158.464 219.939 1.00 158.57 155 LEU A O 1
ATOM 1246 N N . GLU A 1 156 ? 169.832 159.703 219.802 1.00 71.00 156 GLU A N 1
ATOM 1247 C CA . GLU A 1 156 ? 170.470 160.883 220.315 1.00 71.00 156 GLU A CA 1
ATOM 1248 C C . GLU A 1 156 ? 169.571 161.505 221.347 1.00 71.00 156 GLU A C 1
ATOM 1249 O O . GLU A 1 156 ? 168.354 161.312 221.328 1.00 71.00 156 GLU A O 1
ATOM 1255 N N . VAL A 1 157 ? 170.171 162.259 222.299 1.00 99.88 157 VAL A N 1
ATOM 1256 C CA . VAL A 1 157 ? 169.401 162.941 223.298 1.00 99.88 157 VAL A CA 1
ATOM 1257 C C . VAL A 1 157 ? 169.887 164.362 223.405 1.00 99.88 157 VAL A C 1
ATOM 1258 O O . VAL A 1 157 ? 171.079 164.633 223.258 1.00 99.88 157 VAL A O 1
ATOM 1262 N N . ASN A 1 158 ? 168.954 165.320 223.561 1.00 54.06 158 ASN A N 1
ATOM 1263 C CA . ASN A 1 158 ? 169.302 166.701 223.751 1.00 54.06 158 ASN A CA 1
ATOM 1264 C C . ASN A 1 158 ? 169.730 166.963 225.171 1.00 54.06 158 ASN A C 1
ATOM 1265 O O . ASN A 1 158 ? 170.711 167.668 225.399 1.00 54.06 158 ASN A O 1
ATOM 1270 N N . ALA A 1 159 ? 169.011 166.385 226.165 1.00 67.14 159 ALA A N 1
ATOM 1271 C CA . ALA A 1 159 ? 169.265 166.717 227.548 1.00 67.14 159 ALA A CA 1
ATOM 1272 C C . ALA A 1 159 ? 169.006 165.511 228.418 1.00 67.14 159 ALA A C 1
ATOM 1273 O O . ALA A 1 159 ? 168.704 164.433 227.915 1.00 67.14 159 ALA A O 1
ATOM 1275 N N . LYS A 1 160 ? 169.206 165.666 229.754 1.00 158.97 160 LYS A N 1
ATOM 1276 C CA . LYS A 1 160 ? 169.081 164.623 230.754 1.00 158.97 160 LYS A CA 1
ATOM 1277 C C . LYS A 1 160 ? 167.675 164.055 230.989 1.00 158.97 160 LYS A C 1
ATOM 1278 O O . LYS A 1 160 ? 167.498 162.879 230.695 1.00 158.97 160 LYS A O 1
ATOM 1284 N N . VAL A 1 161 ? 166.662 164.818 231.535 1.00 134.77 161 VAL A N 1
ATOM 1285 C CA . VAL A 1 161 ? 165.268 164.390 231.728 1.00 134.77 161 VAL A CA 1
ATOM 1286 C C . VAL A 1 161 ? 164.428 165.613 232.023 1.00 134.77 161 VAL A C 1
ATOM 1287 O O . VAL A 1 161 ? 164.870 166.496 232.755 1.00 134.77 161 VAL A O 1
ATOM 1291 N N . ASP A 1 162 ? 163.167 165.671 231.513 1.00 73.92 162 ASP A N 1
ATOM 1292 C CA . ASP A 1 162 ? 162.299 166.827 231.656 1.00 73.92 162 ASP A CA 1
ATOM 1293 C C . ASP A 1 162 ? 161.389 166.666 232.843 1.00 73.92 162 ASP A C 1
ATOM 1294 O O . ASP A 1 162 ? 160.409 165.922 232.801 1.00 73.92 162 ASP A O 1
ATOM 1299 N N . LEU A 1 163 ? 161.744 167.352 233.941 1.00 113.47 163 LEU A N 1
ATOM 1300 C CA . LEU A 1 163 ? 161.056 167.424 235.202 1.00 113.47 163 LEU A CA 1
ATOM 1301 C C . LEU A 1 163 ? 159.930 168.428 235.224 1.00 113.47 163 LEU A C 1
ATOM 1302 O O . LEU A 1 163 ? 159.044 168.344 236.072 1.00 113.47 163 LEU A O 1
ATOM 1307 N N . GLY A 1 164 ? 159.959 169.432 234.325 1.00 47.14 164 GLY A N 1
ATOM 1308 C CA . GLY A 1 164 ? 159.087 170.577 234.432 1.00 47.14 164 GLY A CA 1
ATOM 1309 C C . GLY A 1 164 ? 157.634 170.209 234.457 1.00 47.14 164 GLY A C 1
ATOM 1310 O O . GLY A 1 164 ? 156.853 170.816 235.188 1.00 47.14 164 GLY A O 1
ATOM 1311 N N . ASP A 1 165 ? 157.240 169.239 233.621 1.00 71.28 165 ASP A N 1
ATOM 1312 C CA . ASP A 1 165 ? 155.890 168.766 233.479 1.00 71.28 165 ASP A CA 1
ATOM 1313 C C . ASP A 1 165 ? 155.466 167.961 234.672 1.00 71.28 165 ASP A C 1
ATOM 1314 O O . ASP A 1 165 ? 154.280 167.710 234.870 1.00 71.28 165 ASP A O 1
ATOM 1319 N N . TYR A 1 166 ? 156.434 167.472 235.471 1.00 83.57 166 TYR A N 1
ATOM 1320 C CA . TYR A 1 166 ? 156.176 166.569 236.560 1.00 83.57 166 TYR A CA 1
ATOM 1321 C C . TYR A 1 166 ? 155.082 167.111 237.435 1.00 83.57 166 TYR A C 1
ATOM 1322 O O . TYR A 1 166 ? 155.069 168.295 237.774 1.00 83.57 166 TYR A O 1
ATOM 1331 N N . ALA A 1 167 ? 154.125 166.232 237.812 1.00 45.87 167 ALA A N 1
ATOM 1332 C CA . ALA A 1 167 ? 152.981 166.639 238.584 1.00 45.87 167 ALA A CA 1
ATOM 1333 C C . ALA A 1 167 ? 153.430 167.109 239.925 1.00 45.87 167 ALA A C 1
ATOM 1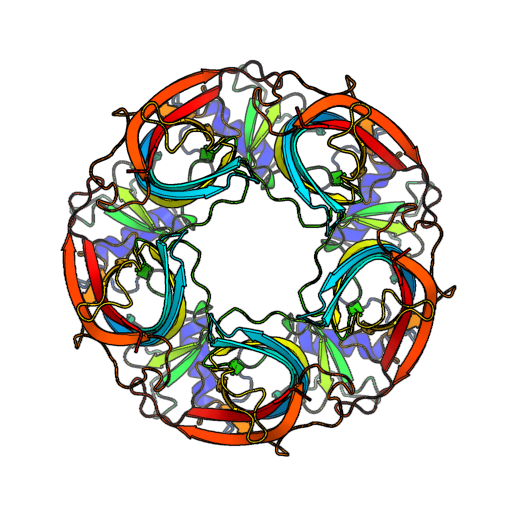334 O O . ALA A 1 167 ? 154.209 166.451 240.616 1.00 45.87 167 ALA A O 1
ATOM 1336 N N . SER A 1 168 ? 152.880 168.267 240.344 1.00 46.42 168 SER A N 1
ATOM 1337 C CA . SER A 1 168 ? 153.269 168.921 241.557 1.00 46.42 168 SER A CA 1
ATOM 1338 C C . SER A 1 168 ? 152.974 168.064 242.744 1.00 46.42 168 SER A C 1
ATOM 1339 O O . SER A 1 168 ? 153.843 167.855 243.588 1.00 46.42 168 SER A O 1
ATOM 1342 N N . ASP A 1 169 ? 151.744 167.527 242.851 1.00 105.33 169 ASP A N 1
ATOM 1343 C CA . ASP A 1 169 ? 151.459 166.773 244.040 1.00 105.33 169 ASP A CA 1
ATOM 1344 C C . ASP A 1 169 ? 151.456 165.322 243.699 1.00 105.33 169 ASP A C 1
ATOM 1345 O O . ASP A 1 169 ? 150.458 164.626 243.891 1.00 105.33 169 ASP A O 1
ATOM 1350 N N . THR A 1 170 ? 152.601 164.819 243.201 1.00 42.14 170 THR A N 1
ATOM 1351 C CA . THR A 1 170 ? 152.684 163.419 242.899 1.00 42.14 170 THR A CA 1
ATOM 1352 C C . THR A 1 170 ? 152.998 162.733 244.180 1.00 42.14 170 THR A C 1
ATOM 1353 O O . THR A 1 170 ? 153.519 163.335 245.120 1.00 42.14 170 THR A O 1
ATOM 1357 N N . ARG A 1 171 ? 152.680 161.431 244.244 1.00 180.09 171 ARG A N 1
ATOM 1358 C CA . ARG A 1 171 ? 152.923 160.651 245.412 1.00 180.09 171 ARG A CA 1
ATOM 1359 C C . ARG A 1 171 ? 154.394 160.639 245.648 1.00 180.09 171 ARG A C 1
ATOM 1360 O O . ARG A 1 171 ? 154.820 160.627 246.798 1.00 180.09 171 ARG A O 1
ATOM 1368 N N . PHE A 1 172 ? 155.219 160.627 244.580 1.00 82.84 172 PHE A N 1
ATOM 1369 C CA . PHE A 1 172 ? 156.630 160.506 244.830 1.00 82.84 172 PHE A CA 1
ATOM 1370 C C . PHE A 1 172 ? 157.350 161.708 244.275 1.00 82.84 172 PHE A C 1
ATOM 1371 O O . PHE A 1 172 ? 157.041 162.194 243.185 1.00 82.84 172 PHE A O 1
ATOM 1379 N N . GLN A 1 173 ? 158.332 162.209 245.049 1.00 63.71 173 GLN A N 1
ATOM 1380 C CA . GLN A 1 173 ? 159.176 163.326 244.704 1.00 63.71 173 GLN A CA 1
ATOM 1381 C C . GLN A 1 173 ? 160.286 162.814 243.847 1.00 63.71 173 GLN A C 1
ATOM 1382 O O . GLN A 1 173 ? 160.706 161.665 243.976 1.00 63.71 173 GLN A O 1
ATOM 1388 N N . LEU A 1 174 ? 160.799 163.675 242.949 1.00 143.69 174 LEU A N 1
ATOM 1389 C CA . LEU A 1 174 ? 161.835 163.298 242.026 1.00 143.69 174 LEU A CA 1
ATOM 1390 C C . LEU A 1 174 ? 163.152 163.815 242.513 1.00 143.69 174 LEU A C 1
ATOM 1391 O O . LEU A 1 174 ? 163.361 165.027 242.605 1.00 143.69 174 LEU A O 1
ATOM 1396 N N . LEU A 1 175 ? 164.065 162.894 242.895 1.00 112.63 175 LEU A N 1
ATOM 1397 C CA . LEU A 1 175 ? 165.400 163.262 243.286 1.00 112.63 175 LEU A CA 1
ATOM 1398 C C . LEU A 1 175 ? 166.180 163.675 242.077 1.00 112.63 175 LEU A C 1
ATOM 1399 O O . LEU A 1 175 ? 166.812 164.728 242.074 1.00 112.63 175 LEU A O 1
ATOM 1404 N N . ASN A 1 176 ? 166.156 162.847 241.010 1.00 68.72 176 ASN A N 1
ATOM 1405 C CA . ASN A 1 176 ? 166.875 163.204 239.818 1.00 68.72 176 ASN A CA 1
ATOM 1406 C C . ASN A 1 176 ? 166.492 162.286 238.694 1.00 68.72 176 ASN A C 1
ATOM 1407 O O . ASN A 1 176 ? 166.406 161.070 238.855 1.00 68.72 176 ASN A O 1
ATOM 1412 N N . ALA A 1 177 ? 166.255 162.876 237.504 1.00 51.55 177 ALA A N 1
ATOM 1413 C CA . ALA A 1 177 ? 165.884 162.090 236.368 1.00 51.55 177 ALA A CA 1
ATOM 1414 C C . ALA A 1 177 ? 166.974 162.241 235.363 1.00 51.55 177 ALA A C 1
ATOM 1415 O O . ALA A 1 177 ? 167.351 163.357 234.999 1.00 51.55 177 ALA A O 1
ATOM 1417 N N . THR A 1 178 ? 167.512 161.109 234.869 1.00 50.80 178 THR A N 1
ATOM 1418 C CA . THR A 1 178 ? 168.611 161.197 233.958 1.00 50.80 178 THR A CA 1
ATOM 1419 C C . THR A 1 178 ? 168.346 160.322 232.773 1.00 50.80 178 THR A C 1
ATOM 1420 O O . THR A 1 178 ? 167.667 159.301 232.877 1.00 50.80 178 THR A O 1
ATOM 1424 N N . GLN A 1 179 ? 168.855 160.737 231.594 1.00 159.65 179 GLN A N 1
ATOM 1425 C CA . GLN A 1 179 ? 168.759 159.947 230.393 1.00 159.65 179 GLN A CA 1
ATOM 1426 C C . GLN A 1 179 ? 170.130 159.896 229.806 1.00 159.65 179 GLN A C 1
ATOM 1427 O O . GLN A 1 179 ? 170.529 160.791 229.061 1.00 159.65 179 GLN A O 1
ATOM 1433 N N . GLN A 1 180 ? 170.885 158.825 230.094 1.00 84.58 180 GLN A N 1
ATOM 1434 C CA . GLN A 1 180 ? 172.203 158.792 229.539 1.00 84.58 180 GLN A CA 1
ATOM 1435 C C . GLN A 1 180 ? 172.188 157.829 228.403 1.00 84.58 180 GLN A C 1
ATOM 1436 O O . GLN A 1 180 ? 171.569 156.770 228.476 1.00 84.58 180 GLN A O 1
ATOM 1442 N N . VAL A 1 181 ? 172.852 158.210 227.297 1.00 98.23 181 VAL A N 1
ATOM 1443 C CA . VAL A 1 181 ? 172.892 157.370 226.142 1.00 98.23 181 VAL A CA 1
ATOM 1444 C C . VAL A 1 181 ? 174.026 156.420 226.294 1.00 98.23 181 VAL A C 1
ATOM 1445 O O . VAL A 1 181 ? 175.104 156.791 226.753 1.00 98.23 181 VAL A O 1
ATOM 1449 N N . ASN A 1 182 ? 173.797 155.149 225.919 1.00 104.85 182 ASN A N 1
ATOM 1450 C CA . ASN A 1 182 ? 174.874 154.212 225.971 1.00 104.85 182 ASN A CA 1
ATOM 1451 C C . ASN A 1 182 ? 174.726 153.226 224.862 1.00 104.85 182 ASN A C 1
ATOM 1452 O O . ASN A 1 182 ? 173.639 153.044 224.314 1.00 104.85 182 ASN A O 1
ATOM 1457 N N . ARG A 1 183 ? 175.853 152.602 224.474 1.00 175.74 183 ARG A N 1
ATOM 1458 C CA . ARG A 1 183 ? 175.842 151.612 223.436 1.00 175.74 183 ARG A CA 1
ATOM 1459 C C . ARG A 1 183 ? 176.322 150.359 224.077 1.00 175.74 183 ARG A C 1
ATOM 1460 O O . ARG A 1 183 ? 177.247 150.392 224.886 1.00 175.74 183 ARG A O 1
ATOM 1468 N N . LYS A 1 184 ? 175.682 149.214 223.765 1.00 104.74 184 LYS A N 1
ATOM 1469 C CA . LYS A 1 184 ? 176.176 148.002 224.345 1.00 104.74 184 LYS A CA 1
ATOM 1470 C C . LYS A 1 184 ? 176.005 146.859 223.389 1.00 104.74 184 LYS A C 1
ATOM 1471 O O . LYS A 1 184 ? 175.481 147.029 222.290 1.00 104.74 184 LYS A O 1
ATOM 1477 N N . GLN A 1 185 ? 176.489 145.659 223.772 1.00 87.08 185 GLN A N 1
ATOM 1478 C CA . GLN A 1 185 ? 176.446 144.567 222.837 1.00 87.08 185 GLN A CA 1
ATOM 1479 C C . GLN A 1 185 ? 175.676 143.415 223.403 1.00 87.08 185 GLN A C 1
ATOM 1480 O O . GLN A 1 185 ? 175.469 143.309 224.609 1.00 87.08 185 GLN A O 1
ATOM 1486 N N . TYR A 1 186 ? 175.227 142.519 222.497 1.00 62.22 186 TYR A N 1
ATOM 1487 C CA . TYR A 1 186 ? 174.473 141.359 222.875 1.00 62.22 186 TYR A CA 1
ATOM 1488 C C . TYR A 1 186 ? 175.152 140.172 222.260 1.00 62.22 186 TYR A C 1
ATOM 1489 O O . TYR A 1 186 ? 175.912 140.293 221.304 1.00 62.22 186 TYR A O 1
ATOM 1498 N N . PRO A 1 187 ? 174.921 139.018 222.824 1.00 140.72 187 PRO A N 1
ATOM 1499 C CA . PRO A 1 187 ? 175.547 137.824 222.322 1.00 140.72 187 PRO A CA 1
ATOM 1500 C C . PRO A 1 187 ? 175.100 137.444 220.950 1.00 140.72 187 PRO A C 1
ATOM 1501 O O . PRO A 1 187 ? 175.835 136.732 220.266 1.00 140.72 187 PRO A O 1
ATOM 1505 N N . CYS A 1 188 ? 173.900 137.877 220.525 1.00 53.19 188 CYS A N 1
ATOM 1506 C CA . CYS A 1 188 ? 173.395 137.501 219.235 1.00 53.19 188 CYS A CA 1
ATOM 1507 C C . CYS A 1 188 ? 174.251 138.101 218.172 1.00 53.19 188 CYS A C 1
ATOM 1508 O O . CYS A 1 188 ? 174.525 137.468 217.153 1.00 53.19 188 CYS A O 1
ATOM 1511 N N . CYS A 1 189 ? 174.724 139.338 218.399 1.00 77.90 189 CYS A N 1
ATOM 1512 C CA . CYS A 1 189 ? 175.222 140.028 217.257 1.00 77.90 189 CYS A CA 1
ATOM 1513 C C . CYS A 1 189 ? 176.451 140.811 217.604 1.00 77.90 189 CYS A C 1
ATOM 1514 O O . CYS A 1 189 ? 176.628 141.295 218.723 1.00 77.90 189 CYS A O 1
ATOM 1517 N N . PRO A 1 190 ? 177.327 140.900 216.636 1.00 75.64 190 PRO A N 1
ATOM 1518 C CA . PRO A 1 190 ? 178.564 141.619 216.739 1.00 75.64 190 PRO A CA 1
ATOM 1519 C C . PRO A 1 190 ? 178.392 143.108 216.743 1.00 75.64 190 PRO A C 1
ATOM 1520 O O . PRO A 1 190 ? 179.328 143.801 217.127 1.00 75.64 190 PRO A O 1
ATOM 1524 N N . GLU A 1 191 ? 177.221 143.609 216.306 1.00 132.75 191 GLU A N 1
ATOM 1525 C CA . GLU A 1 191 ? 177.012 145.021 216.149 1.00 132.75 191 GLU A CA 1
ATOM 1526 C C . GLU A 1 191 ? 176.700 145.667 217.464 1.00 132.75 191 GLU A C 1
ATOM 1527 O O . GLU A 1 191 ? 176.174 145.035 218.375 1.00 132.75 191 GLU A O 1
ATOM 1533 N N . THR A 1 192 ? 177.024 146.973 217.586 1.00 37.43 192 THR A N 1
ATOM 1534 C CA . THR A 1 192 ? 176.712 147.700 218.783 1.00 37.43 192 THR A CA 1
ATOM 1535 C C . THR A 1 192 ? 175.288 148.147 218.699 1.00 37.43 192 THR A C 1
ATOM 1536 O O . THR A 1 192 ? 174.785 148.478 217.623 1.00 37.43 192 THR A O 1
ATOM 1540 N N . TYR A 1 193 ? 174.589 148.147 219.852 1.00 67.49 193 TYR A N 1
ATOM 1541 C CA . TYR A 1 193 ? 173.218 148.586 219.887 1.00 67.49 193 TYR A CA 1
ATOM 1542 C C . TYR A 1 193 ? 173.176 149.738 220.839 1.00 67.49 193 TYR A C 1
ATOM 1543 O O . TYR A 1 193 ? 173.852 149.721 221.864 1.00 67.49 193 TYR A O 1
ATOM 1552 N N . GLU A 1 194 ? 172.392 150.786 220.508 1.00 58.26 194 GLU A N 1
ATOM 1553 C CA . GLU A 1 194 ? 172.373 151.942 221.361 1.00 58.26 194 GLU A CA 1
ATOM 1554 C C . GLU A 1 194 ? 171.042 152.069 222.035 1.00 58.26 194 GLU A C 1
ATOM 1555 O O . GLU A 1 194 ? 169.996 151.865 221.419 1.00 58.26 194 GLU A O 1
ATOM 1561 N N . ASP A 1 195 ? 171.068 152.415 223.341 1.00 96.41 195 ASP A N 1
ATOM 1562 C CA . ASP A 1 195 ? 169.866 152.581 224.111 1.00 96.41 195 ASP A CA 1
ATOM 1563 C C . ASP A 1 195 ? 170.020 153.776 225.006 1.00 96.41 195 ASP A C 1
ATOM 1564 O O . ASP A 1 195 ? 171.126 154.238 225.273 1.00 96.41 195 ASP A O 1
ATOM 1569 N N . THR A 1 196 ? 168.882 154.323 225.478 1.00 130.21 196 THR A N 1
ATOM 1570 C CA . THR A 1 196 ? 168.923 155.426 226.388 1.00 130.21 196 THR A CA 1
ATOM 1571 C C . THR A 1 196 ? 168.485 154.899 227.717 1.00 130.21 196 THR A C 1
ATOM 1572 O O . THR A 1 196 ? 167.360 154.418 227.873 1.00 130.21 196 THR A O 1
ATOM 1576 N N . THR A 1 197 ? 169.368 154.986 228.730 1.00 118.93 197 THR A N 1
ATOM 1577 C CA . THR A 1 197 ? 168.998 154.452 230.006 1.00 118.93 197 THR A CA 1
ATOM 1578 C C . THR A 1 197 ? 168.420 155.549 230.831 1.00 118.93 197 THR A C 1
ATOM 1579 O O . THR A 1 197 ? 169.061 156.562 231.099 1.00 118.93 197 THR A O 1
ATOM 1583 N N . LEU A 1 198 ? 167.157 155.363 231.254 1.00 118.61 198 LEU A N 1
ATOM 1584 C CA . LEU A 1 198 ? 166.546 156.376 232.053 1.00 118.61 198 LEU A CA 1
ATOM 1585 C C . LEU A 1 198 ? 166.727 155.939 233.471 1.00 118.61 198 LEU A C 1
ATOM 1586 O O . LEU A 1 198 ? 166.234 154.882 233.868 1.00 118.61 198 LEU A O 1
ATOM 1591 N N . SER A 1 199 ? 167.473 156.735 234.263 1.00 83.67 199 SER A N 1
ATOM 1592 C CA . SER A 1 199 ? 167.698 156.399 235.635 1.00 83.67 199 SER A CA 1
ATOM 1593 C C . SER A 1 199 ? 166.959 157.402 236.445 1.00 83.67 199 SER A C 1
ATOM 1594 O O . SER A 1 199 ? 167.239 158.599 236.398 1.00 83.67 199 SER A O 1
ATOM 1597 N N . PHE A 1 200 ? 165.991 156.924 237.242 1.00 110.52 200 PHE A N 1
ATOM 1598 C CA . PHE A 1 200 ? 165.190 157.851 237.972 1.00 110.52 200 PHE A CA 1
ATOM 1599 C C . PHE A 1 200 ? 165.396 157.600 239.426 1.00 110.52 200 PHE A C 1
ATOM 1600 O O . PHE A 1 200 ? 165.319 156.461 239.887 1.00 110.52 200 PHE A O 1
ATOM 1608 N N . THR A 1 201 ? 165.693 158.667 240.187 1.00 45.04 201 THR A N 1
ATOM 1609 C CA . THR A 1 201 ? 165.845 158.518 241.605 1.00 45.04 201 THR A CA 1
ATOM 1610 C C . THR A 1 201 ? 164.712 159.256 242.221 1.00 45.04 201 THR A C 1
ATOM 1611 O O . THR A 1 201 ? 164.519 160.442 241.969 1.00 45.04 201 THR A O 1
ATOM 1615 N N . PHE A 1 202 ? 163.908 158.555 243.051 1.00 154.70 202 PHE A N 1
ATOM 1616 C CA . PHE A 1 202 ? 162.757 159.192 243.618 1.00 154.70 202 PHE A CA 1
ATOM 1617 C C . PHE A 1 202 ? 162.492 158.651 244.978 1.00 154.70 202 PHE A C 1
ATOM 1618 O O . PHE A 1 202 ? 162.965 157.577 245.350 1.00 154.70 202 PHE A O 1
ATOM 1626 N N . ARG A 1 203 ? 161.730 159.426 245.773 1.00 114.43 203 ARG A N 1
ATOM 1627 C CA . ARG A 1 203 ? 161.329 158.986 247.075 1.00 114.43 203 ARG A CA 1
ATOM 1628 C C . ARG A 1 203 ? 159.978 159.570 247.307 1.00 114.43 203 ARG A C 1
ATOM 1629 O O . ARG A 1 203 ? 159.519 160.417 246.541 1.00 114.43 203 ARG A O 1
ATOM 1637 N N . LYS A 1 204 ? 159.268 159.083 248.342 1.00 144.67 204 LYS A N 1
ATOM 1638 C CA . LYS A 1 204 ? 157.975 159.598 248.684 1.00 144.67 204 LYS A CA 1
ATOM 1639 C C . LYS A 1 204 ? 158.177 160.897 249.396 1.00 144.67 204 LYS A C 1
ATOM 1640 O O . LYS A 1 204 ? 159.062 161.031 250.242 1.00 144.67 204 LYS A O 1
ATOM 1646 N N . PRO A 1 205 ? 157.373 161.863 249.056 1.00 80.96 205 PRO A N 1
ATOM 1647 C CA . PRO A 1 205 ? 157.475 163.127 249.722 1.00 80.96 205 PRO A CA 1
ATOM 1648 C C . PRO A 1 205 ? 156.713 163.091 251.001 1.00 80.96 205 PRO A C 1
ATOM 1649 O O . PRO A 1 205 ? 157.370 163.101 252.077 1.00 80.96 205 PRO A O 1
ATOM 1654 N N . SER B 1 1 ? 168.663 156.359 204.263 1.00 67.93 1 SER B N 1
ATOM 1655 C CA . SER B 1 1 ? 169.620 155.353 204.780 1.00 67.93 1 SER B CA 1
ATOM 1656 C C . SER B 1 1 ? 170.581 154.975 203.705 1.00 67.93 1 SER B C 1
ATOM 1657 O O . SER B 1 1 ? 170.908 155.779 202.834 1.00 67.93 1 SER B O 1
ATOM 1660 N N . ARG B 1 2 ? 171.079 153.727 203.753 1.00 209.15 2 ARG B N 1
ATOM 1661 C CA . ARG B 1 2 ? 171.983 153.289 202.737 1.00 209.15 2 ARG B CA 1
ATOM 1662 C C . ARG B 1 2 ? 171.150 152.646 201.675 1.00 209.15 2 ARG B C 1
ATOM 1663 O O . ARG B 1 2 ? 170.266 151.836 201.967 1.00 209.15 2 ARG B O 1
ATOM 1671 N N . ARG B 1 3 ? 171.406 153.019 200.408 1.00 133.93 3 ARG B N 1
ATOM 1672 C CA . ARG B 1 3 ? 170.650 152.503 199.301 1.00 133.93 3 ARG B CA 1
ATOM 1673 C C . ARG B 1 3 ? 170.935 151.048 199.140 1.00 133.93 3 ARG B C 1
ATOM 1674 O O . ARG B 1 3 ? 170.045 150.275 198.791 1.00 133.93 3 ARG B O 1
ATOM 1682 N N . SER B 1 4 ? 172.192 150.628 199.393 1.00 79.64 4 SER B N 1
ATOM 1683 C CA . SER B 1 4 ? 172.594 149.263 199.225 1.00 79.64 4 SER B CA 1
ATOM 1684 C C . SER B 1 4 ? 171.803 148.385 200.150 1.00 79.64 4 SER B C 1
ATOM 1685 O O . SER B 1 4 ? 171.338 147.318 199.761 1.00 79.64 4 SER B O 1
ATOM 1688 N N . ARG B 1 5 ? 171.631 148.824 201.410 1.00 58.22 5 ARG B N 1
ATOM 1689 C CA . ARG B 1 5 ? 170.882 148.102 202.399 1.00 58.22 5 ARG B CA 1
ATOM 1690 C C . ARG B 1 5 ? 169.450 148.072 201.974 1.00 58.22 5 ARG B C 1
ATOM 1691 O O . ARG B 1 5 ? 168.750 147.079 202.170 1.00 58.22 5 ARG B O 1
ATOM 1699 N N . SER B 1 6 ? 168.992 149.181 201.375 1.00 77.59 6 SER B N 1
ATOM 1700 C CA . SER B 1 6 ? 167.618 149.346 200.997 1.00 77.59 6 SER B CA 1
ATOM 1701 C C . SER B 1 6 ? 167.217 148.266 200.046 1.00 77.59 6 SER B C 1
ATOM 1702 O O . SER B 1 6 ? 166.157 147.661 200.197 1.00 77.59 6 SER B O 1
ATOM 1705 N N . GLU B 1 7 ? 168.060 147.986 199.041 1.00 43.65 7 GLU B N 1
ATOM 1706 C CA . GLU B 1 7 ? 167.712 147.022 198.046 1.00 43.65 7 GLU B CA 1
ATOM 1707 C C . GLU B 1 7 ? 167.585 145.678 198.693 1.00 43.65 7 GLU B C 1
ATOM 1708 O O . GLU B 1 7 ? 166.726 144.888 198.312 1.00 43.65 7 GLU B O 1
ATOM 1714 N N . ILE B 1 8 ? 168.433 145.396 199.703 1.00 62.51 8 ILE B N 1
ATOM 1715 C CA . ILE B 1 8 ? 168.489 144.100 200.322 1.00 62.51 8 ILE B CA 1
ATOM 1716 C C . ILE B 1 8 ? 167.173 143.758 200.951 1.00 62.51 8 ILE B C 1
ATOM 1717 O O . ILE B 1 8 ? 166.601 142.702 200.680 1.00 62.51 8 ILE B O 1
ATOM 1722 N N . LEU B 1 9 ? 166.631 144.657 201.789 1.00 85.90 9 LEU B N 1
ATOM 1723 C CA . LEU B 1 9 ? 165.428 144.311 202.486 1.00 85.90 9 LEU B CA 1
ATOM 1724 C C . LEU B 1 9 ? 164.308 144.111 201.513 1.00 85.90 9 LEU B C 1
ATOM 1725 O O . LEU B 1 9 ? 163.553 143.149 201.619 1.00 85.90 9 LEU B O 1
ATOM 1730 N N . GLN B 1 10 ? 164.188 145.007 200.520 1.00 80.63 10 GLN B N 1
ATOM 1731 C CA . GLN B 1 10 ? 163.093 144.942 199.596 1.00 80.63 10 GLN B CA 1
ATOM 1732 C C . GLN B 1 10 ? 163.181 143.679 198.809 1.00 80.63 10 GLN B C 1
ATOM 1733 O O . GLN B 1 10 ? 162.166 143.039 198.558 1.00 80.63 10 GLN B O 1
ATOM 1739 N N . ASP B 1 11 ? 164.389 143.273 198.384 1.00 51.31 11 ASP B N 1
ATOM 1740 C CA . ASP B 1 11 ? 164.467 142.095 197.569 1.00 51.31 11 ASP B CA 1
ATOM 1741 C C . ASP B 1 11 ? 164.028 140.891 198.341 1.00 51.31 11 ASP B C 1
ATOM 1742 O O . ASP B 1 11 ? 163.317 140.047 197.802 1.00 51.31 11 ASP B O 1
ATOM 1747 N N . VAL B 1 12 ? 164.455 140.760 199.612 1.00 117.55 12 VAL B N 1
ATOM 1748 C CA . VAL B 1 12 ? 164.106 139.618 200.413 1.00 117.55 12 VAL B CA 1
ATOM 1749 C C . VAL B 1 12 ? 162.646 139.636 200.764 1.00 117.55 12 VAL B C 1
ATOM 1750 O O . VAL B 1 12 ? 161.984 138.597 200.754 1.00 117.55 12 VAL B O 1
ATOM 1754 N N . LEU B 1 13 ? 162.131 140.811 201.166 1.00 78.60 13 LEU B N 1
ATOM 1755 C CA . LEU B 1 13 ? 160.766 140.996 201.591 1.00 78.60 13 LEU B CA 1
ATOM 1756 C C . LEU B 1 13 ? 159.777 140.987 200.459 1.00 78.60 13 LEU B C 1
ATOM 1757 O O . LEU B 1 13 ? 158.703 140.406 200.582 1.00 78.60 13 LEU B O 1
ATOM 1762 N N . SER B 1 14 ? 160.070 141.693 199.351 1.00 117.87 14 SER B N 1
ATOM 1763 C CA . SER B 1 14 ? 159.136 141.867 198.269 1.00 117.87 14 SER B CA 1
ATOM 1764 C C . SER B 1 14 ? 159.053 140.723 197.299 1.00 117.87 14 SER B C 1
ATOM 1765 O O . SER B 1 14 ? 157.963 140.371 196.851 1.00 0.00 14 SER B O 1
ATOM 1768 N N . ARG B 1 15 ? 160.255 140.131 196.972 1.00 231.44 15 ARG B N 1
ATOM 1769 C CA . ARG B 1 15 ? 160.515 139.068 196.012 1.00 231.44 15 ARG B CA 1
ATOM 1770 C C . ARG B 1 15 ? 160.820 137.734 196.667 1.00 231.44 15 ARG B C 1
ATOM 1771 O O . ARG B 1 15 ? 160.121 136.757 196.392 1.00 231.44 15 ARG B O 1
ATOM 1779 N N . CYS B 1 16 ? 161.885 137.642 197.507 1.00 75.19 16 CYS B N 1
ATOM 1780 C CA . CYS B 1 16 ? 162.400 136.361 197.974 1.00 75.19 16 CYS B CA 1
ATOM 1781 C C . CYS B 1 16 ? 161.474 135.524 198.813 1.00 75.19 16 CYS B C 1
ATOM 1782 O O . CYS B 1 16 ? 161.178 134.405 198.401 1.00 75.19 16 CYS B O 1
ATOM 1785 N N . SER B 1 17 ? 159.506 135.290 199.533 1.00 81.44 17 SER B N 1
ATOM 1786 C CA . SER B 1 17 ? 158.821 134.207 200.206 1.00 81.44 17 SER B CA 1
ATOM 1787 C C . SER B 1 17 ? 157.693 134.653 201.091 1.00 81.44 17 SER B C 1
ATOM 1788 O O . SER B 1 17 ? 157.803 135.588 201.877 1.00 81.44 17 SER B O 1
ATOM 1791 N N . PRO B 1 18 ? 156.583 133.961 200.928 1.00 77.85 18 PRO B N 1
ATOM 1792 C CA . PRO B 1 18 ? 155.462 134.057 201.821 1.00 77.85 18 PRO B CA 1
ATOM 1793 C C . PRO B 1 18 ? 155.648 132.930 202.799 1.00 77.85 18 PRO B C 1
ATOM 1794 O O . PRO B 1 18 ? 156.522 132.082 202.619 1.00 0.00 18 PRO B O 1
ATOM 1798 N N . LEU B 1 19 ? 154.773 132.871 203.835 1.00 122.19 19 LEU B N 1
ATOM 1799 C CA . LEU B 1 19 ? 154.821 131.848 204.852 1.00 122.19 19 LEU B CA 1
ATOM 1800 C C . LEU B 1 19 ? 154.698 130.528 204.174 1.00 122.19 19 LEU B C 1
ATOM 1801 O O . LEU B 1 19 ? 153.619 130.143 203.725 1.00 0.00 19 LEU B O 1
ATOM 1806 N N . ASN B 1 20 ? 155.839 129.818 204.064 1.00 185.32 20 ASN B N 1
ATOM 1807 C CA . ASN B 1 20 ? 155.944 128.509 203.488 1.00 185.32 20 ASN B CA 1
ATOM 1808 C C . ASN B 1 20 ? 157.344 128.091 203.818 1.00 185.32 20 ASN B C 1
ATOM 1809 O O . ASN B 1 20 ? 158.255 128.919 203.726 1.00 185.32 20 ASN B O 1
ATOM 1814 N N . ILE B 1 21 ? 157.595 126.820 204.199 1.00 152.11 21 ILE B N 1
ATOM 1815 C CA . ILE B 1 21 ? 158.960 126.467 204.499 1.00 152.11 21 ILE B CA 1
ATOM 1816 C C . ILE B 1 21 ? 159.687 126.290 203.180 1.00 152.11 21 ILE B C 1
ATOM 1817 O O . ILE B 1 21 ? 159.360 125.413 202.385 1.00 152.11 21 ILE B O 1
ATOM 1822 N N . PRO B 1 22 ? 160.669 127.138 202.938 1.00 90.63 22 PRO B N 1
ATOM 1823 C CA . PRO B 1 22 ? 161.380 127.247 201.686 1.00 90.63 22 PRO B CA 1
ATOM 1824 C C . PRO B 1 22 ? 162.237 126.061 201.353 1.00 90.63 22 PRO B C 1
ATOM 1825 O O . PRO B 1 22 ? 162.674 125.963 200.206 1.00 90.63 22 PRO B O 1
ATOM 1829 N N . ILE B 1 23 ? 162.503 125.164 202.331 1.00 99.82 23 ILE B N 1
ATOM 1830 C CA . ILE B 1 23 ? 163.395 124.050 202.141 1.00 99.82 23 ILE B CA 1
ATOM 1831 C C . ILE B 1 23 ? 162.677 122.799 201.704 1.00 99.82 23 ILE B C 1
ATOM 1832 O O . ILE B 1 23 ? 161.907 122.170 202.433 1.00 99.82 23 ILE B O 1
ATOM 1837 N N . GLU B 1 24 ? 162.913 122.475 200.413 1.00 41.37 24 GLU B N 1
ATOM 1838 C CA . GLU B 1 24 ? 162.447 121.358 199.634 1.00 41.37 24 GLU B CA 1
ATOM 1839 C C . GLU B 1 24 ? 163.176 120.068 199.922 1.00 41.37 24 GLU B C 1
ATOM 1840 O O . GLU B 1 24 ? 162.588 118.997 199.769 1.00 41.37 24 GLU B O 1
ATOM 1846 N N . ASP B 1 25 ? 164.480 120.135 200.296 1.00 43.11 25 ASP B N 1
ATOM 1847 C CA . ASP B 1 25 ? 165.315 118.972 200.359 1.00 43.11 25 ASP B CA 1
ATOM 1848 C C . ASP B 1 25 ? 165.208 118.441 201.769 1.00 43.11 25 ASP B C 1
ATOM 1849 O O . ASP B 1 25 ? 164.270 118.752 202.510 1.00 43.11 25 ASP B O 1
ATOM 1854 N N . ASP B 1 26 ? 166.111 117.485 202.069 1.00 127.40 26 ASP B N 1
ATOM 1855 C CA . ASP B 1 26 ? 166.073 116.695 203.269 1.00 127.40 26 ASP B CA 1
ATOM 1856 C C . ASP B 1 26 ? 166.526 117.482 204.460 1.00 127.40 26 ASP B C 1
ATOM 1857 O O . ASP B 1 26 ? 167.618 117.266 204.988 1.00 127.40 26 ASP B O 1
ATOM 1862 N N . GLN B 1 27 ? 165.678 118.424 204.925 1.00 179.59 27 GLN B N 1
ATOM 1863 C CA . GLN B 1 27 ? 166.021 119.111 206.148 1.00 179.59 27 GLN B CA 1
ATOM 1864 C C . GLN B 1 27 ? 164.785 119.457 206.928 1.00 179.59 27 GLN B C 1
ATOM 1865 O O . GLN B 1 27 ? 163.796 119.933 206.377 1.00 179.59 27 GLN B O 1
ATOM 1871 N N . PRO B 1 28 ? 164.845 119.124 208.208 1.00 138.14 28 PRO B N 1
ATOM 1872 C CA . PRO B 1 28 ? 163.910 119.608 209.193 1.00 138.14 28 PRO B CA 1
ATOM 1873 C C . PRO B 1 28 ? 164.461 120.942 209.581 1.00 138.14 28 PRO B C 1
ATOM 1874 O O . PRO B 1 28 ? 165.640 121.158 209.298 1.00 138.14 28 PRO B O 1
ATOM 1878 N N . VAL B 1 29 ? 163.684 121.844 210.203 1.00 100.20 29 VAL B N 1
ATOM 1879 C CA . VAL B 1 29 ? 164.341 123.045 210.634 1.00 100.20 29 VAL B CA 1
ATOM 1880 C C . VAL B 1 29 ? 164.660 122.904 212.105 1.00 100.20 29 VAL B C 1
ATOM 1881 O O . VAL B 1 29 ? 163.821 122.488 212.910 1.00 100.20 29 VAL B O 1
ATOM 1885 N N . LYS B 1 30 ? 165.930 123.144 212.484 1.00 91.68 30 LYS B N 1
ATOM 1886 C CA . LYS B 1 30 ? 166.342 123.124 213.853 1.00 91.68 30 LYS B CA 1
ATOM 1887 C C . LYS B 1 30 ? 166.240 124.524 214.359 1.00 91.68 30 LYS B C 1
ATOM 1888 O O . LYS B 1 30 ? 166.574 125.473 213.652 1.00 91.68 30 LYS B O 1
ATOM 1894 N N . VAL B 1 31 ? 165.740 124.694 215.599 1.00 47.13 31 VAL B N 1
ATOM 1895 C CA . VAL B 1 31 ? 165.706 126.010 216.162 1.00 47.13 31 VAL B CA 1
ATOM 1896 C C . VAL B 1 31 ? 166.405 125.917 217.479 1.00 47.13 31 VAL B C 1
ATOM 1897 O O . VAL B 1 31 ? 166.014 125.122 218.336 1.00 47.13 31 VAL B O 1
ATOM 1901 N N . SER B 1 32 ? 167.463 126.726 217.671 1.00 39.40 32 SER B N 1
ATOM 1902 C CA . SER B 1 32 ? 168.167 126.698 218.918 1.00 39.40 32 SER B CA 1
ATOM 1903 C C . SER B 1 32 ? 167.397 127.537 219.884 1.00 39.40 32 SER B C 1
ATOM 1904 O O . SER B 1 32 ? 166.883 128.598 219.531 1.00 39.40 32 SER B O 1
ATOM 1907 N N . PHE B 1 33 ? 167.317 127.076 221.147 1.00 115.56 33 PHE B N 1
ATOM 1908 C CA . PHE B 1 33 ? 166.522 127.777 222.107 1.00 115.56 33 PHE B CA 1
ATOM 1909 C C . PHE B 1 33 ? 167.359 127.962 223.327 1.00 115.56 33 PHE B C 1
ATOM 1910 O O . PHE B 1 33 ? 168.046 127.042 223.772 1.00 115.56 33 PHE B O 1
ATOM 1918 N N . GLU B 1 34 ? 167.340 129.183 223.889 1.00 49.76 34 GLU B N 1
ATOM 1919 C CA . GLU B 1 34 ? 168.069 129.434 225.098 1.00 49.76 34 GLU B CA 1
ATOM 1920 C C . GLU B 1 34 ? 167.236 130.375 225.907 1.00 49.76 34 GLU B C 1
ATOM 1921 O O . GLU B 1 34 ? 166.449 131.151 225.360 1.00 49.76 34 GLU B O 1
ATOM 1927 N N . TYR B 1 35 ? 167.378 130.324 227.244 1.00 133.81 35 TYR B N 1
ATOM 1928 C CA . TYR B 1 35 ? 166.587 131.158 228.101 1.00 133.81 35 TYR B CA 1
ATOM 1929 C C . TYR B 1 35 ? 167.501 132.036 228.889 1.00 133.81 35 TYR B C 1
ATOM 1930 O O . TYR B 1 35 ? 168.493 131.570 229.445 1.00 133.81 35 TYR B O 1
ATOM 1939 N N . SER B 1 36 ? 167.184 133.343 228.956 1.00 68.68 36 SER B N 1
ATOM 1940 C CA . SER B 1 36 ? 167.926 134.188 229.842 1.00 68.68 36 SER B CA 1
ATOM 1941 C C . SER B 1 36 ? 166.936 134.601 230.875 1.00 68.68 36 SER B C 1
ATOM 1942 O O . SER B 1 36 ? 166.092 135.461 230.631 1.00 68.68 36 SER B O 1
ATOM 1945 N N . LEU B 1 37 ? 167.005 133.978 232.067 1.00 93.31 37 LEU B N 1
ATOM 1946 C CA . LEU B 1 37 ? 166.064 134.265 233.114 1.00 93.31 37 LEU B CA 1
ATOM 1947 C C . LEU B 1 37 ? 166.446 135.570 233.725 1.00 93.31 37 LEU B C 1
ATOM 1948 O O . LEU B 1 37 ? 167.491 135.676 234.360 1.00 93.31 37 LEU B O 1
ATOM 1953 N N . GLN B 1 38 ? 165.630 136.612 233.462 1.00 127.04 38 GLN B N 1
ATOM 1954 C CA . GLN B 1 38 ? 165.844 137.929 233.986 1.00 127.04 38 GLN B CA 1
ATOM 1955 C C . GLN B 1 38 ? 165.420 138.066 235.414 1.00 127.04 38 GLN B C 1
ATOM 1956 O O . GLN B 1 38 ? 166.159 138.633 236.212 1.00 127.04 38 GLN B O 1
ATOM 1962 N N . LYS B 1 39 ? 164.220 137.569 235.785 1.00 76.34 39 LYS B N 1
ATOM 1963 C CA . LYS B 1 39 ? 163.777 137.799 237.133 1.00 76.34 39 LYS B CA 1
ATOM 1964 C C . LYS B 1 39 ? 162.590 136.936 237.421 1.00 76.34 39 LYS B C 1
ATOM 1965 O O . LYS B 1 39 ? 161.819 136.591 236.527 1.00 76.34 39 LYS B O 1
ATOM 1971 N N . ILE B 1 40 ? 162.421 136.562 238.704 1.00 73.53 40 ILE B N 1
ATOM 1972 C CA . ILE B 1 40 ? 161.204 135.913 239.084 1.00 73.53 40 ILE B CA 1
ATOM 1973 C C . ILE B 1 40 ? 160.452 136.983 239.810 1.00 73.53 40 ILE B C 1
ATOM 1974 O O . ILE B 1 40 ? 160.711 137.264 240.979 1.00 73.53 40 ILE B O 1
ATOM 1979 N N . PHE B 1 41 ? 159.518 137.627 239.087 1.00 57.58 41 PHE B N 1
ATOM 1980 C CA . PHE B 1 41 ? 158.805 138.759 239.599 1.00 57.58 41 PHE B CA 1
ATOM 1981 C C . PHE B 1 41 ? 157.889 138.421 240.727 1.00 57.58 41 PHE B C 1
ATOM 1982 O O . PHE B 1 41 ? 157.948 139.057 241.775 1.00 57.58 41 PHE B O 1
ATOM 1990 N N . ARG B 1 42 ? 157.005 137.407 240.574 1.00 66.76 42 ARG B N 1
ATOM 1991 C CA . ARG B 1 42 ? 156.107 137.261 241.682 1.00 66.76 42 ARG B CA 1
ATOM 1992 C C . ARG B 1 42 ? 155.672 135.845 241.841 1.00 66.76 42 ARG B C 1
ATOM 1993 O O . ARG B 1 42 ? 155.810 135.020 240.939 1.00 66.76 42 ARG B O 1
ATOM 2001 N N . ALA B 1 43 ? 155.152 135.540 243.049 1.00 37.45 43 ALA B N 1
ATOM 2002 C CA . ALA B 1 43 ? 154.641 134.238 243.361 1.00 37.45 43 ALA B CA 1
ATOM 2003 C C . ALA B 1 43 ? 153.264 134.434 243.926 1.00 37.45 43 ALA B C 1
ATOM 2004 O O . ALA B 1 43 ? 153.029 135.375 244.684 1.00 37.45 43 ALA B O 1
ATOM 2006 N N . ASP B 1 44 ? 152.305 133.563 243.546 1.00 52.12 44 ASP B N 1
ATOM 2007 C CA . ASP B 1 44 ? 150.972 133.674 244.068 1.00 52.12 44 ASP B CA 1
ATOM 2008 C C . ASP B 1 44 ? 150.614 132.365 244.704 1.00 52.12 44 ASP B C 1
ATOM 2009 O O . ASP B 1 44 ? 150.436 131.354 244.027 1.00 52.12 44 ASP B O 1
ATOM 2014 N N . VAL B 1 45 ? 150.522 132.361 246.048 1.00 104.13 45 VAL B N 1
ATOM 2015 C CA . VAL B 1 45 ? 150.241 131.200 246.845 1.00 104.13 45 VAL B CA 1
ATOM 2016 C C . VAL B 1 45 ? 148.842 130.693 246.637 1.00 104.13 45 VAL B C 1
ATOM 2017 O O . VAL B 1 45 ? 148.613 129.486 246.633 1.00 104.13 45 VAL B O 1
ATOM 2021 N N . GLU B 1 46 ? 147.842 131.589 246.534 1.00 106.06 46 GLU B N 1
ATOM 2022 C CA . GLU B 1 46 ? 146.495 131.095 246.396 1.00 106.06 46 GLU B CA 1
ATOM 2023 C C . GLU B 1 46 ? 146.292 130.477 245.046 1.00 106.06 46 GLU B C 1
ATOM 2024 O O . GLU B 1 46 ? 145.646 129.439 244.927 1.00 106.06 46 GLU B O 1
ATOM 2030 N N . ASN B 1 47 ? 146.804 131.159 244.003 1.00 83.33 47 ASN B N 1
ATOM 2031 C CA . ASN B 1 47 ? 146.699 130.790 242.618 1.00 83.33 47 ASN B CA 1
ATOM 2032 C C . ASN B 1 47 ? 147.650 129.692 242.243 1.00 83.33 47 ASN B C 1
ATOM 2033 O O . ASN B 1 47 ? 147.357 128.889 241.352 1.00 83.33 47 ASN B O 1
ATOM 2038 N N . ASP B 1 48 ? 148.819 129.607 242.919 1.00 72.89 48 ASP B N 1
ATOM 2039 C CA . ASP B 1 48 ? 149.850 128.675 242.550 1.00 72.89 48 ASP B CA 1
ATOM 2040 C C . ASP B 1 48 ? 150.352 129.000 241.175 1.00 72.89 48 ASP B C 1
ATOM 2041 O O . ASP B 1 48 ? 150.521 128.111 240.342 1.00 72.89 48 ASP B O 1
ATOM 2046 N N . GLU B 1 49 ? 150.598 130.299 240.914 1.00 53.55 49 GLU B N 1
ATOM 2047 C CA . GLU B 1 49 ? 151.127 130.740 239.658 1.00 53.55 49 GLU B CA 1
ATOM 2048 C C . GLU B 1 49 ? 152.372 131.518 239.955 1.00 53.55 49 GLU B C 1
ATOM 2049 O O . GLU B 1 49 ? 152.464 132.172 240.996 1.00 53.55 49 GLU B O 1
ATOM 2055 N N . VAL B 1 50 ? 153.369 131.464 239.048 1.00 106.68 50 VAL B N 1
ATOM 2056 C CA . VAL B 1 50 ? 154.597 132.166 239.293 1.00 106.68 50 VAL B CA 1
ATOM 2057 C C . VAL B 1 50 ? 154.890 132.973 238.059 1.00 106.68 50 VAL B C 1
ATOM 2058 O O . VAL B 1 50 ? 154.547 132.565 236.954 1.00 106.68 50 VAL B O 1
ATOM 2062 N N . ASP B 1 51 ? 155.541 134.149 238.217 1.00 55.48 51 ASP B N 1
ATOM 2063 C CA . ASP B 1 51 ? 155.789 135.005 237.082 1.00 55.48 51 ASP B CA 1
ATOM 2064 C C . ASP B 1 51 ? 157.258 135.063 236.792 1.00 55.48 51 ASP B C 1
ATOM 2065 O O . ASP B 1 51 ? 158.074 135.275 237.688 1.00 55.48 51 ASP B O 1
ATOM 2070 N N . ILE B 1 52 ? 157.621 134.891 235.510 1.00 45.62 52 ILE B N 1
ATOM 2071 C CA . ILE B 1 52 ? 159.002 134.944 235.120 1.00 45.62 52 ILE B CA 1
ATOM 2072 C C . ILE B 1 52 ? 159.141 136.023 234.100 1.00 45.62 52 ILE B C 1
ATOM 2073 O O . ILE B 1 52 ? 158.283 136.191 233.230 1.00 45.62 52 ILE B O 1
ATOM 2078 N N . GLY B 1 53 ? 160.222 136.813 234.221 1.00 44.96 53 GLY B N 1
ATOM 2079 C CA . GLY B 1 53 ? 160.582 137.754 233.204 1.00 44.96 53 GLY B CA 1
ATOM 2080 C C . GLY B 1 53 ? 161.817 137.128 232.649 1.00 44.96 53 GLY B C 1
ATOM 2081 O O . GLY B 1 53 ? 162.737 136.810 233.399 1.00 44.96 53 GLY B O 1
ATOM 2082 N N . LEU B 1 54 ? 161.735 136.793 231.316 1.00 165.74 54 LEU B N 1
ATOM 2083 C CA . LEU B 1 54 ? 162.653 135.987 230.520 1.00 165.74 54 LEU B CA 1
ATOM 2084 C C . LEU B 1 54 ? 162.871 136.619 229.179 1.00 165.74 54 LEU B C 1
ATOM 2085 O O . LEU B 1 54 ? 162.007 137.313 228.662 1.00 165.74 54 LEU B O 1
ATOM 2090 N N . TRP B 1 55 ? 164.031 136.403 228.549 1.00 138.36 55 TRP B N 1
ATOM 2091 C CA . TRP B 1 55 ? 163.946 136.646 227.140 1.00 138.36 55 TRP B CA 1
ATOM 2092 C C . TRP B 1 55 ? 164.361 135.372 226.475 1.00 138.36 55 TRP B C 1
ATOM 2093 O O . TRP B 1 55 ? 165.171 134.622 227.014 1.00 138.36 55 TRP B O 1
ATOM 2104 N N . THR B 1 56 ? 163.797 135.085 225.286 1.00 120.98 56 THR B N 1
ATOM 2105 C CA . THR B 1 56 ? 164.078 133.818 224.677 1.00 120.98 56 THR B CA 1
ATOM 2106 C C . THR B 1 56 ? 164.922 134.015 223.460 1.00 120.98 56 THR B C 1
ATOM 2107 O O . THR B 1 56 ? 164.592 134.784 222.559 1.00 120.98 56 THR B O 1
ATOM 2111 N N . THR B 1 57 ? 166.045 133.279 223.393 1.00 43.41 57 THR B N 1
ATOM 2112 C CA . THR B 1 57 ? 166.896 133.420 222.254 1.00 43.41 57 THR B CA 1
ATOM 2113 C C . THR B 1 57 ? 166.481 132.366 221.291 1.00 43.41 57 THR B C 1
ATOM 2114 O O . THR B 1 57 ? 166.425 131.180 221.625 1.00 43.41 57 THR B O 1
ATOM 2118 N N . LEU B 1 58 ? 166.134 132.779 220.059 1.00 52.29 58 LEU B N 1
ATOM 2119 C CA . LEU B 1 58 ? 165.697 131.816 219.096 1.00 52.29 58 LEU B CA 1
ATOM 2120 C C . LEU B 1 58 ? 166.541 131.978 217.875 1.00 52.29 58 LEU B C 1
ATOM 2121 O O . LEU B 1 58 ? 166.719 133.089 217.376 1.00 52.29 58 LEU B O 1
ATOM 2126 N N . VAL B 1 59 ? 167.108 130.869 217.353 1.00 97.23 59 VAL B N 1
ATOM 2127 C CA . VAL B 1 59 ? 167.883 131.000 216.155 1.00 97.23 59 VAL B CA 1
ATOM 2128 C C . VAL B 1 59 ? 167.453 129.953 215.177 1.00 97.23 59 VAL B C 1
ATOM 2129 O O . VAL B 1 59 ? 167.149 128.820 215.554 1.00 97.23 59 VAL B O 1
ATOM 2133 N N . TRP B 1 60 ? 167.382 130.323 213.880 1.00 70.69 60 TRP B N 1
ATOM 2134 C CA . TRP B 1 60 ? 167.033 129.369 212.865 1.00 70.69 60 TRP B CA 1
ATOM 2135 C C . TRP B 1 60 ? 167.624 129.810 211.560 1.00 70.69 60 TRP B C 1
ATOM 2136 O O . TRP B 1 60 ? 167.994 130.972 211.388 1.00 0.00 60 TRP B O 1
ATOM 2147 N N . LYS B 1 61 ? 167.723 128.868 210.598 1.00 162.72 61 LYS B N 1
ATOM 2148 C CA . LYS B 1 61 ? 168.165 129.265 209.297 1.00 162.72 61 LYS B CA 1
ATOM 2149 C C . LYS B 1 61 ? 167.038 129.073 208.326 1.00 162.72 61 LYS B C 1
ATOM 2150 O O . LYS B 1 61 ? 166.357 128.053 208.307 1.00 162.72 61 LYS B O 1
ATOM 2156 N N . ASP B 1 62 ? 166.781 130.116 207.509 1.00 53.12 62 ASP B N 1
ATOM 2157 C CA . ASP B 1 62 ? 165.797 130.083 206.466 1.00 53.12 62 ASP B CA 1
ATOM 2158 C C . ASP B 1 62 ? 166.597 130.096 205.194 1.00 53.12 62 ASP B C 1
ATOM 2159 O O . ASP B 1 62 ? 167.739 130.554 205.204 1.00 0.00 62 ASP B O 1
ATOM 2164 N N . ARG B 1 63 ? 166.025 129.568 204.085 1.00 129.23 63 ARG B N 1
ATOM 2165 C CA . ARG B 1 63 ? 166.663 129.536 202.778 1.00 129.23 63 ARG B CA 1
ATOM 2166 C C . ARG B 1 63 ? 166.317 130.837 202.105 1.00 129.23 63 ARG B C 1
ATOM 2167 O O . ARG B 1 63 ? 165.146 131.180 201.980 1.00 129.23 63 ARG B O 1
ATOM 2175 N N . CYS B 1 64 ? 167.316 131.627 201.677 1.00 66.56 64 CYS B N 1
ATOM 2176 C CA . CYS B 1 64 ? 166.950 132.852 201.033 1.00 66.56 64 CYS B CA 1
ATOM 2177 C C . CYS B 1 64 ? 167.613 132.794 199.701 1.00 66.56 64 CYS B C 1
ATOM 2178 O O . CYS B 1 64 ? 168.528 131.996 199.518 1.00 66.56 64 CYS B O 1
ATOM 2181 N N . LEU B 1 65 ? 167.133 133.583 198.719 1.00 109.03 65 LEU B N 1
ATOM 2182 C CA . LEU B 1 65 ? 167.788 133.516 197.436 1.00 109.03 65 LEU B CA 1
ATOM 2183 C C . LEU B 1 65 ? 168.599 134.751 197.214 1.00 109.03 65 LEU B C 1
ATOM 2184 O O . LEU B 1 65 ? 168.202 135.847 197.601 1.00 109.03 65 LEU B O 1
ATOM 2189 N N . ASN B 1 66 ? 169.790 134.569 196.606 1.00 60.05 66 ASN B N 1
ATOM 2190 C CA . ASN B 1 66 ? 170.648 135.659 196.272 1.00 60.05 66 ASN B CA 1
ATOM 2191 C C . ASN B 1 66 ? 170.275 136.040 194.883 1.00 60.05 66 ASN B C 1
ATOM 2192 O O . ASN B 1 66 ? 170.127 135.178 194.021 1.00 0.00 66 ASN B O 1
ATOM 2197 N N . TRP B 1 67 ? 170.103 137.333 194.615 1.00 71.41 67 TRP B N 1
ATOM 2198 C CA . TRP B 1 67 ? 169.548 137.581 193.317 1.00 71.41 67 TRP B CA 1
ATOM 2199 C C . TRP B 1 67 ? 170.575 138.435 192.695 1.00 71.41 67 TRP B C 1
ATOM 2200 O O . TRP B 1 67 ? 171.504 137.966 192.036 1.00 71.41 67 TRP B O 1
ATOM 2211 N N . PHE B 1 68 ? 170.414 139.741 192.959 1.00 170.38 68 PHE B N 1
ATOM 2212 C CA . PHE B 1 68 ? 171.331 140.754 192.547 1.00 170.38 68 PHE B CA 1
ATOM 2213 C C . PHE B 1 68 ? 172.592 140.301 193.232 1.00 170.38 68 PHE B C 1
ATOM 2214 O O . PHE B 1 68 ? 172.562 139.863 194.389 1.00 170.38 68 PHE B O 1
ATOM 2222 N N . ASN B 1 69 ? 173.736 140.331 192.511 1.00 310.64 69 ASN B N 1
ATOM 2223 C CA . ASN B 1 69 ? 174.932 139.738 193.055 1.00 310.64 69 ASN B CA 1
ATOM 2224 C C . ASN B 1 69 ? 175.349 140.454 194.297 1.00 310.64 69 ASN B C 1
ATOM 2225 O O . ASN B 1 69 ? 175.464 141.683 194.333 1.00 310.64 69 ASN B O 1
ATOM 2230 N N . GLU B 1 70 ? 175.598 139.671 195.367 1.00 240.43 70 GLU B N 1
ATOM 2231 C CA . GLU B 1 70 ? 175.969 140.245 196.628 1.00 240.43 70 GLU B CA 1
ATOM 2232 C C . GLU B 1 70 ? 177.289 140.940 196.498 1.00 240.43 70 GLU B C 1
ATOM 2233 O O . GLU B 1 70 ? 178.312 140.324 196.208 1.00 240.43 70 GLU B O 1
ATOM 2239 N N . PHE B 1 71 ? 177.281 142.274 196.711 1.00 197.53 71 PHE B N 1
ATOM 2240 C CA . PHE B 1 71 ? 178.546 142.978 196.809 1.00 197.53 71 PHE B CA 1
ATOM 2241 C C . PHE B 1 71 ? 178.771 143.211 198.278 1.00 197.53 71 PHE B C 1
ATOM 2242 O O . PHE B 1 71 ? 177.901 142.898 199.096 1.00 197.53 71 PHE B O 1
ATOM 2250 N N . THR B 1 72 ? 179.939 143.772 198.681 1.00 90.96 72 THR B N 1
ATOM 2251 C CA . THR B 1 72 ? 180.127 144.037 200.085 1.00 90.96 72 THR B CA 1
ATOM 2252 C C . THR B 1 72 ? 179.109 145.045 200.491 1.00 90.96 72 THR B C 1
ATOM 2253 O O . THR B 1 72 ? 179.124 146.201 200.068 1.00 90.96 72 THR B O 1
ATOM 2257 N N . SER B 1 73 ? 178.151 144.591 201.302 1.00 58.84 73 SER B N 1
ATOM 2258 C CA . SER B 1 73 ? 177.066 145.452 201.595 1.00 58.84 73 SER B CA 1
ATOM 2259 C C . SER B 1 73 ? 176.607 145.120 202.966 1.00 58.84 73 SER B C 1
ATOM 2260 O O . SER B 1 73 ? 177.306 144.468 203.740 1.00 58.84 73 SER B O 1
ATOM 2263 N N . PHE B 1 74 ? 175.386 145.579 203.286 1.00 102.17 74 PHE B N 1
ATOM 2264 C CA . PHE B 1 74 ? 174.841 145.448 204.610 1.00 102.17 74 PHE B CA 1
ATOM 2265 C C . PHE B 1 74 ? 174.523 143.989 204.817 1.00 102.17 74 PHE B C 1
ATOM 2266 O O . PHE B 1 74 ? 173.715 143.404 204.099 1.00 102.17 74 PHE B O 1
ATOM 2274 N N . LYS B 1 75 ? 175.270 143.373 205.767 1.00 98.30 75 LYS B N 1
ATOM 2275 C CA . LYS B 1 75 ? 175.296 141.975 206.127 1.00 98.30 75 LYS B CA 1
ATOM 2276 C C . LYS B 1 75 ? 174.096 141.483 206.918 1.00 98.30 75 LYS B C 1
ATOM 2277 O O . LYS B 1 75 ? 173.582 140.381 206.677 1.00 98.30 75 LYS B O 1
ATOM 2283 N N . GLU B 1 76 ? 173.648 142.285 207.897 1.00 115.84 76 GLU B N 1
ATOM 2284 C CA . GLU B 1 76 ? 172.492 141.914 208.648 1.00 115.84 76 GLU B CA 1
ATOM 2285 C C . GLU B 1 76 ? 171.532 143.042 208.514 1.00 115.84 76 GLU B C 1
ATOM 2286 O O . GLU B 1 76 ? 171.934 144.203 208.544 1.00 115.84 76 GLU B O 1
ATOM 2292 N N . LEU B 1 77 ? 170.238 142.737 208.314 1.00 99.62 77 LEU B N 1
ATOM 2293 C CA . LEU B 1 77 ? 169.329 143.830 208.479 1.00 99.62 77 LEU B CA 1
ATOM 2294 C C . LEU B 1 77 ? 168.313 143.471 209.518 1.00 99.62 77 LEU B C 1
ATOM 2295 O O . LEU B 1 77 ? 168.015 142.297 209.734 1.00 99.62 77 LEU B O 1
ATOM 2300 N N . THR B 1 78 ? 167.785 144.494 209.999 1.00 103.79 78 THR B N 1
ATOM 2301 C CA . THR B 1 78 ? 166.792 144.242 211.015 1.00 103.79 78 THR B CA 1
ATOM 2302 C C . THR B 1 78 ? 165.429 144.475 210.441 1.00 103.79 78 THR B C 1
ATOM 2303 O O . THR B 1 78 ? 165.237 145.343 209.594 1.00 103.79 78 THR B O 1
ATOM 2307 N N . VAL B 1 79 ? 164.435 143.676 210.898 1.00 96.22 79 VAL B N 1
ATOM 2308 C CA . VAL B 1 79 ? 163.096 143.821 210.395 1.00 96.22 79 VAL B CA 1
ATOM 2309 C C . VAL B 1 79 ? 162.124 143.377 211.444 1.00 96.22 79 VAL B C 1
ATOM 2310 O O . VAL B 1 79 ? 162.454 142.630 212.367 1.00 96.22 79 VAL B O 1
ATOM 2314 N N . PRO B 1 80 ? 160.912 143.836 211.311 1.00 127.45 80 PRO B N 1
ATOM 2315 C CA . PRO B 1 80 ? 159.904 143.428 212.245 1.00 127.45 80 PRO B CA 1
ATOM 2316 C C . PRO B 1 80 ? 159.628 141.972 212.085 1.00 127.45 80 PRO B C 1
ATOM 2317 O O . PRO B 1 80 ? 159.674 141.464 210.966 1.00 127.45 80 PRO B O 1
ATOM 2321 N N . ILE B 1 81 ? 159.307 141.300 213.204 1.00 106.97 81 ILE B N 1
ATOM 2322 C CA . ILE B 1 81 ? 159.094 139.883 213.261 1.00 106.97 81 ILE B CA 1
ATOM 2323 C C . ILE B 1 81 ? 157.936 139.514 212.398 1.00 106.97 81 ILE B C 1
ATOM 2324 O O . ILE B 1 81 ? 157.864 138.390 211.903 1.00 106.97 81 ILE B O 1
ATOM 2329 N N . ALA B 1 82 ? 156.967 140.431 212.246 1.00 41.16 82 ALA B N 1
ATOM 2330 C CA . ALA B 1 82 ? 155.782 140.177 211.480 1.00 41.16 82 ALA B CA 1
ATOM 2331 C C . ALA B 1 82 ? 156.157 139.858 210.063 1.00 41.16 82 ALA B C 1
ATOM 2332 O O . ALA B 1 82 ? 155.475 139.071 209.401 1.00 41.16 82 ALA B O 1
ATOM 2334 N N . GLU B 1 83 ? 157.241 140.469 209.554 1.00 97.08 83 GLU B N 1
ATOM 2335 C CA . GLU B 1 83 ? 157.643 140.332 208.181 1.00 97.08 83 GLU B CA 1
ATOM 2336 C C . GLU B 1 83 ? 157.993 138.911 207.833 1.00 97.08 83 GLU B C 1
ATOM 2337 O O . GLU B 1 83 ? 157.742 138.479 206.710 1.00 97.08 83 GLU B O 1
ATOM 2343 N N . ILE B 1 84 ? 158.579 138.143 208.776 1.00 71.59 84 ILE B N 1
ATOM 2344 C CA . ILE B 1 84 ? 159.046 136.809 208.486 1.00 71.59 84 ILE B CA 1
ATOM 2345 C C . ILE B 1 84 ? 158.420 135.794 209.407 1.00 71.59 84 ILE B C 1
ATOM 2346 O O . ILE B 1 84 ? 157.868 136.115 210.457 1.00 71.59 84 ILE B O 1
ATOM 2351 N N . TRP B 1 85 ? 158.493 134.514 208.987 1.00 69.34 85 TRP B N 1
ATOM 2352 C CA . TRP B 1 85 ? 157.961 133.397 209.712 1.00 69.34 85 TRP B CA 1
ATOM 2353 C C . TRP B 1 85 ? 158.751 133.198 210.970 1.00 69.34 85 TRP B C 1
ATOM 2354 O O . TRP B 1 85 ? 159.978 133.301 210.970 1.00 69.34 85 TRP B O 1
ATOM 2365 N N . THR B 1 86 ? 158.045 132.918 212.086 1.00 117.38 86 THR B N 1
ATOM 2366 C CA . THR B 1 86 ? 158.693 132.678 213.344 1.00 117.38 86 THR B CA 1
ATOM 2367 C C . THR B 1 86 ? 158.153 131.381 213.868 1.00 117.38 86 THR B C 1
ATOM 2368 O O . THR B 1 86 ? 157.041 130.988 213.529 1.00 117.38 86 THR B O 1
ATOM 2372 N N . PRO B 1 87 ? 158.908 130.692 214.682 1.00 104.47 87 PRO B N 1
ATOM 2373 C CA . PRO B 1 87 ? 158.462 129.435 215.240 1.00 104.47 87 PRO B CA 1
ATOM 2374 C C . PRO B 1 87 ? 157.398 129.611 216.291 1.00 104.47 87 PRO B C 1
ATOM 2375 O O . PRO B 1 87 ? 157.334 130.659 216.931 1.00 104.47 87 PRO B O 1
ATOM 2379 N N . ASP B 1 88 ? 156.558 128.578 216.456 1.00 122.00 88 ASP B N 1
ATOM 2380 C CA . ASP B 1 88 ? 155.430 128.446 217.340 1.00 122.00 88 ASP B CA 1
ATOM 2381 C C . ASP B 1 88 ? 155.777 128.127 218.764 1.00 122.00 88 ASP B C 1
ATOM 2382 O O . ASP B 1 88 ? 154.916 127.627 219.481 1.00 122.00 88 ASP B O 1
ATOM 2387 N N . ILE B 1 89 ? 157.054 128.233 219.192 1.00 153.60 89 ILE B N 1
ATOM 2388 C CA . ILE B 1 89 ? 157.378 127.857 220.549 1.00 153.60 89 ILE B CA 1
ATOM 2389 C C . ILE B 1 89 ? 156.465 128.473 221.570 1.00 153.60 89 ILE B C 1
ATOM 2390 O O . ILE B 1 89 ? 156.261 129.684 221.627 1.00 153.60 89 ILE B O 1
ATOM 2395 N N . PHE B 1 90 ? 155.869 127.600 222.414 1.00 123.80 90 PHE B N 1
ATOM 2396 C CA . PHE B 1 90 ? 154.951 128.028 223.431 1.00 123.80 90 PHE B CA 1
ATOM 2397 C C . PHE B 1 90 ? 155.222 127.319 224.716 1.00 123.80 90 PHE B C 1
ATOM 2398 O O . PHE B 1 90 ? 155.749 126.205 224.744 1.00 123.80 90 PHE B O 1
ATOM 2406 N N . ILE B 1 91 ? 154.856 127.980 225.831 1.00 55.24 91 ILE B N 1
ATOM 2407 C CA . ILE B 1 91 ? 154.974 127.411 227.137 1.00 55.24 91 ILE B CA 1
ATOM 2408 C C . ILE B 1 91 ? 153.794 126.508 227.266 1.00 55.24 91 ILE B C 1
ATOM 2409 O O . ILE B 1 91 ? 152.668 126.897 226.968 1.00 55.24 91 ILE B O 1
ATOM 2414 N N . PHE B 1 92 ? 154.029 125.252 227.691 1.00 98.05 92 PHE B N 1
ATOM 2415 C CA . PHE B 1 92 ? 152.957 124.312 227.766 1.00 98.05 92 PHE B CA 1
ATOM 2416 C C . PHE B 1 92 ? 151.978 124.677 228.843 1.00 98.05 92 PHE B C 1
ATOM 2417 O O . PHE B 1 92 ? 150.776 124.514 228.649 1.00 98.05 92 PHE B O 1
ATOM 2425 N N . ASP B 1 93 ? 152.446 125.164 230.013 1.00 124.16 93 ASP B N 1
ATOM 2426 C CA . ASP B 1 93 ? 151.489 125.417 231.058 1.00 124.16 93 ASP B CA 1
ATOM 2427 C C . ASP B 1 93 ? 151.435 126.862 231.445 1.00 124.16 93 ASP B C 1
ATOM 2428 O O . ASP B 1 93 ? 151.599 127.191 232.616 1.00 124.16 93 ASP B O 1
ATOM 2433 N N . SER B 1 94 ? 151.171 127.769 230.492 1.00 52.71 94 SER B N 1
ATOM 2434 C CA . SER B 1 94 ? 151.035 129.136 230.897 1.00 52.71 94 SER B CA 1
ATOM 2435 C C . SER B 1 94 ? 149.642 129.296 231.416 1.00 52.71 94 SER B C 1
ATOM 2436 O O . SER B 1 94 ? 148.707 128.696 230.894 1.00 52.71 94 SER B O 1
ATOM 2439 N N . VAL B 1 95 ? 149.492 130.048 232.520 1.00 47.26 95 VAL B N 1
ATOM 2440 C CA . VAL B 1 95 ? 148.205 130.361 233.065 1.00 47.26 95 VAL B CA 1
ATOM 2441 C C . VAL B 1 95 ? 147.570 131.411 232.221 1.00 47.26 95 VAL B C 1
ATOM 2442 O O . VAL B 1 95 ? 146.357 131.392 232.012 1.00 47.26 95 VAL B O 1
ATOM 2446 N N . GLY B 1 96 ? 148.373 132.361 231.710 1.00 23.55 96 GLY B N 1
ATOM 2447 C CA . GLY B 1 96 ? 147.794 133.438 230.963 1.00 23.55 96 GLY B CA 1
ATOM 2448 C C . GLY B 1 96 ? 148.593 133.673 229.725 1.00 23.55 96 GLY B C 1
ATOM 2449 O O . GLY B 1 96 ? 149.689 133.138 229.554 1.00 23.55 96 GLY B O 1
ATOM 2450 N N . ALA B 1 97 ? 148.039 134.501 228.819 1.00 28.78 97 ALA B N 1
ATOM 2451 C CA . ALA B 1 97 ? 148.736 134.803 227.608 1.00 28.78 97 ALA B CA 1
ATOM 2452 C C . ALA B 1 97 ? 149.964 135.547 228.009 1.00 28.78 97 ALA B C 1
ATOM 2453 O O . ALA B 1 97 ? 149.923 136.446 228.848 1.00 28.78 97 ALA B O 1
ATOM 2455 N N . PRO B 1 98 ? 151.064 135.178 227.417 1.00 60.72 98 PRO B N 1
ATOM 2456 C CA . PRO B 1 98 ? 152.287 135.836 227.760 1.00 60.72 98 PRO B CA 1
ATOM 2457 C C . PRO B 1 98 ? 152.274 137.218 227.203 1.00 60.72 98 PRO B C 1
ATOM 2458 O O . PRO B 1 98 ? 151.654 137.438 226.165 1.00 60.72 98 PRO B O 1
ATOM 2462 N N . GLU B 1 99 ? 152.944 138.169 227.876 1.00 99.20 99 GLU B N 1
ATOM 2463 C CA . GLU B 1 99 ? 152.950 139.495 227.343 1.00 99.20 99 GLU B CA 1
ATOM 2464 C C . GLU B 1 99 ? 154.328 139.768 226.837 1.00 99.20 99 GLU B C 1
ATOM 2465 O O . GLU B 1 99 ? 155.295 139.153 227.287 1.00 99.20 99 GLU B O 1
ATOM 2471 N N . ILE B 1 100 ? 154.444 140.708 225.874 1.00 48.50 100 ILE B N 1
ATOM 2472 C CA . ILE B 1 100 ? 155.708 140.958 225.242 1.00 48.50 100 ILE B CA 1
ATOM 2473 C C . ILE B 1 100 ? 156.293 142.251 225.735 1.00 48.50 100 ILE B C 1
ATOM 2474 O O . ILE B 1 100 ? 155.674 143.310 225.626 1.00 48.50 100 ILE B O 1
ATOM 2479 N N . PHE B 1 101 ? 157.489 142.156 226.350 1.00 68.13 101 PHE B N 1
ATOM 2480 C CA . PHE B 1 101 ? 158.246 143.276 226.845 1.00 68.13 101 PHE B CA 1
ATOM 2481 C C . PHE B 1 101 ? 158.932 144.053 225.760 1.00 68.13 101 PHE B C 1
ATOM 2482 O O . PHE B 1 101 ? 158.980 145.284 225.829 1.00 68.13 101 PHE B O 1
ATOM 2490 N N . SER B 1 102 ? 159.493 143.383 224.731 1.00 46.57 102 SER B N 1
ATOM 2491 C CA . SER B 1 102 ? 160.333 144.088 223.798 1.00 46.57 102 SER B CA 1
ATOM 2492 C C . SER B 1 102 ? 159.712 144.201 222.439 1.00 46.57 102 SER B C 1
ATOM 2493 O O . SER B 1 102 ? 158.692 143.589 222.138 1.00 46.57 102 SER B O 1
ATOM 2496 N N . ASP B 1 103 ? 160.335 145.040 221.580 1.00 29.43 103 ASP B N 1
ATOM 2497 C CA . ASP B 1 103 ? 159.868 145.273 220.246 1.00 29.43 103 ASP B CA 1
ATOM 2498 C C . ASP B 1 103 ? 160.046 144.000 219.488 1.00 29.43 103 ASP B C 1
ATOM 2499 O O . ASP B 1 103 ? 160.960 143.225 219.762 1.00 29.43 103 ASP B O 1
ATOM 2504 N N . LYS B 1 104 ? 159.162 143.741 218.500 1.00 188.41 104 LYS B N 1
ATOM 2505 C CA . LYS B 1 104 ? 159.324 142.528 217.759 1.00 188.41 104 LYS B CA 1
ATOM 2506 C C . LYS B 1 104 ? 160.202 142.808 216.580 1.00 188.41 104 LYS B C 1
ATOM 2507 O O . LYS B 1 104 ? 159.730 143.146 215.494 1.00 188.41 104 LYS B O 1
ATOM 2513 N N . LEU B 1 105 ? 161.527 142.654 216.773 1.00 51.28 105 LEU B N 1
ATOM 2514 C CA . LEU B 1 105 ? 162.485 142.915 215.733 1.00 51.28 105 LEU B CA 1
ATOM 2515 C C . LEU B 1 105 ? 163.399 141.731 215.652 1.00 51.28 105 LEU B C 1
ATOM 2516 O O . LEU B 1 105 ? 163.768 141.159 216.675 1.00 51.28 105 LEU B O 1
ATOM 2521 N N . ALA B 1 106 ? 163.789 141.324 214.424 1.00 36.56 106 ALA B N 1
ATOM 2522 C CA . ALA B 1 106 ? 164.697 140.217 214.315 1.00 36.56 106 ALA B CA 1
ATOM 2523 C C . ALA B 1 106 ? 165.777 140.574 213.339 1.00 36.56 106 ALA B C 1
ATOM 2524 O O . ALA B 1 106 ? 165.527 141.212 212.316 1.00 36.56 106 ALA B O 1
ATOM 2526 N N . ARG B 1 107 ? 167.031 140.183 213.658 1.00 121.38 107 ARG B N 1
ATOM 2527 C CA . ARG B 1 107 ? 168.146 140.430 212.793 1.00 121.38 107 ARG B CA 1
ATOM 2528 C C . ARG B 1 107 ? 168.252 139.249 211.874 1.00 121.38 107 ARG B C 1
ATOM 2529 O O . ARG B 1 107 ? 168.135 138.103 212.310 1.00 121.38 107 ARG B O 1
ATOM 2537 N N . VAL B 1 108 ? 168.479 139.508 210.568 1.00 113.99 108 VAL B N 1
ATOM 2538 C CA . VAL B 1 108 ? 168.603 138.455 209.602 1.00 113.99 108 VAL B CA 1
ATOM 2539 C C . VAL B 1 108 ? 169.951 138.570 208.966 1.00 113.99 108 VAL B C 1
ATOM 2540 O O . VAL B 1 108 ? 170.499 139.663 208.833 1.00 113.99 108 VAL B O 1
ATOM 2544 N N . SER B 1 109 ? 170.515 137.418 208.559 1.00 49.30 109 SER B N 1
ATOM 2545 C CA . SER B 1 109 ? 171.822 137.407 207.978 1.00 49.30 109 SER B CA 1
ATOM 2546 C C . SER B 1 109 ? 171.705 136.824 206.606 1.00 49.30 1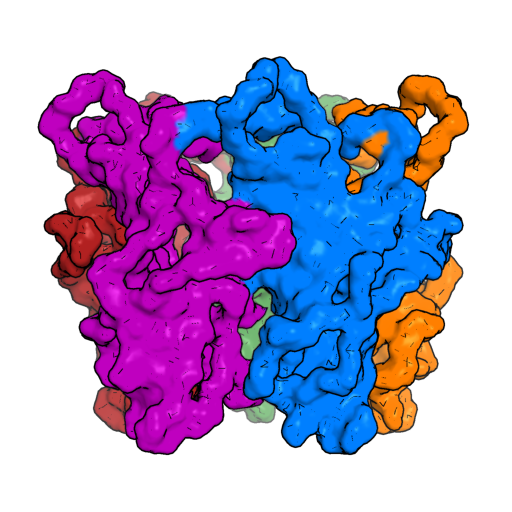09 SER B C 1
ATOM 2547 O O . SER B 1 109 ? 170.753 136.117 206.289 1.00 49.30 109 SER B O 1
ATOM 2550 N N . GLN B 1 110 ? 172.726 137.110 205.778 1.00 137.24 110 GLN B N 1
ATOM 2551 C CA . GLN B 1 110 ? 172.807 136.749 204.390 1.00 137.24 110 GLN B CA 1
ATOM 2552 C C . GLN B 1 110 ? 172.762 135.263 204.226 1.00 137.24 110 GLN B C 1
ATOM 2553 O O . GLN B 1 110 ? 172.151 134.753 203.288 1.00 137.24 110 GLN B O 1
ATOM 2559 N N . ASP B 1 111 ? 173.395 134.515 205.141 1.00 77.39 111 ASP B N 1
ATOM 2560 C CA . ASP B 1 111 ? 173.396 133.085 205.054 1.00 77.39 111 ASP B CA 1
ATOM 2561 C C . ASP B 1 111 ? 171.999 132.582 205.236 1.00 77.39 111 ASP B C 1
ATOM 2562 O O . ASP B 1 111 ? 171.705 131.423 204.951 1.00 77.39 111 ASP B O 1
ATOM 2567 N N . GLY B 1 112 ? 171.090 133.444 205.746 1.00 45.47 112 GLY B N 1
ATOM 2568 C CA . GLY B 1 112 ? 169.720 133.044 205.916 1.00 45.47 112 GLY B CA 1
ATOM 2569 C C . GLY B 1 112 ? 169.439 132.937 207.380 1.00 45.47 112 GLY B C 1
ATOM 2570 O O . GLY B 1 112 ? 168.283 132.817 207.784 1.00 45.47 112 GLY B O 1
ATOM 2571 N N . THR B 1 113 ? 170.491 133.017 208.218 1.00 51.32 113 THR B N 1
ATOM 2572 C CA . THR B 1 113 ? 170.343 132.845 209.644 1.00 51.32 113 THR B CA 1
ATOM 2573 C C . THR B 1 113 ? 169.550 133.977 210.228 1.00 51.32 113 THR B C 1
ATOM 2574 O O . THR B 1 113 ? 169.727 135.136 209.866 1.00 51.32 113 THR B O 1
ATOM 2578 N N . VAL B 1 114 ? 168.654 133.653 211.192 1.00 51.18 114 VAL B N 1
ATOM 2579 C CA . VAL B 1 114 ? 167.859 134.683 211.800 1.00 51.18 114 VAL B CA 1
ATOM 2580 C C . VAL B 1 114 ? 167.985 134.582 213.298 1.00 51.18 114 VAL B C 1
ATOM 2581 O O . VAL B 1 114 ? 168.018 133.486 213.861 1.00 51.18 114 VAL B O 1
ATOM 2585 N N . THR B 1 115 ? 168.073 135.743 213.981 1.00 116.44 115 THR B N 1
ATOM 2586 C CA . THR B 1 115 ? 168.115 135.731 215.415 1.00 116.44 115 THR B CA 1
ATOM 2587 C C . THR B 1 115 ? 166.995 136.601 215.924 1.00 116.44 115 THR B C 1
ATOM 2588 O O . THR B 1 115 ? 166.910 137.787 215.619 1.00 116.44 115 THR B O 1
ATOM 2592 N N . TYR B 1 116 ? 166.086 136.011 216.719 1.00 87.28 116 TYR B N 1
ATOM 2593 C CA . TYR B 1 116 ? 164.969 136.742 217.246 1.00 87.28 116 TYR B CA 1
ATOM 2594 C C . TYR B 1 116 ? 164.951 136.534 218.730 1.00 87.28 116 TYR B C 1
ATOM 2595 O O . TYR B 1 116 ? 165.052 135.403 219.201 1.00 87.28 116 TYR B O 1
ATOM 2604 N N . VAL B 1 117 ? 164.877 137.638 219.509 1.00 120.00 117 VAL B N 1
ATOM 2605 C CA . VAL B 1 117 ? 164.853 137.490 220.936 1.00 120.00 117 VAL B CA 1
ATOM 2606 C C . VAL B 1 117 ? 163.748 138.322 221.530 1.00 120.00 117 VAL B C 1
ATOM 2607 O O . VAL B 1 117 ? 163.850 139.537 221.661 1.00 120.00 117 VAL B O 1
ATOM 2611 N N . PRO B 1 118 ? 162.681 137.678 221.894 1.00 89.19 118 PRO B N 1
ATOM 2612 C CA . PRO B 1 118 ? 161.602 138.385 222.528 1.00 89.19 118 PRO B CA 1
ATOM 2613 C C . PRO B 1 118 ? 161.839 138.467 224.007 1.00 89.19 118 PRO B C 1
ATOM 2614 O O . PRO B 1 118 ? 162.533 137.611 224.543 1.00 89.19 118 PRO B O 1
ATOM 2618 N N . GLN B 1 119 ? 161.279 139.496 224.681 1.00 99.52 119 GLN B N 1
ATOM 2619 C CA . GLN B 1 119 ? 161.350 139.539 226.115 1.00 99.52 119 GLN B CA 1
ATOM 2620 C C . GLN B 1 119 ? 159.948 139.283 226.553 1.00 99.52 119 GLN B C 1
ATOM 2621 O O . GLN B 1 119 ? 159.005 139.779 225.936 1.00 99.52 119 GLN B O 1
ATOM 2627 N N . LEU B 1 120 ? 159.756 138.466 227.608 1.00 107.86 120 LEU B N 1
ATOM 2628 C CA . LEU B 1 120 ? 158.403 138.104 227.914 1.00 107.86 120 LEU B CA 1
ATOM 2629 C C . LEU B 1 120 ? 158.219 137.965 229.389 1.00 107.86 120 LEU B C 1
ATOM 2630 O O . LEU B 1 120 ? 159.157 137.709 230.140 1.00 107.86 120 LEU B O 1
ATOM 2635 N N . LYS B 1 121 ? 156.962 138.158 229.831 1.00 50.68 121 LYS B N 1
ATOM 2636 C CA . LYS B 1 121 ? 156.588 137.884 231.181 1.00 50.68 121 LYS B CA 1
ATOM 2637 C C . LYS B 1 121 ? 155.626 136.751 231.055 1.00 50.68 121 LYS B C 1
ATOM 2638 O O . LYS B 1 121 ? 154.688 136.811 230.264 1.00 50.68 121 LYS B O 1
ATOM 2644 N N . VAL B 1 122 ? 155.849 135.655 231.808 1.00 97.20 122 VAL B N 1
ATOM 2645 C CA . VAL B 1 122 ? 154.955 134.550 231.647 1.00 97.20 122 VAL B CA 1
ATOM 2646 C C . VAL B 1 122 ? 154.470 134.108 232.984 1.00 97.20 122 VAL B C 1
ATOM 2647 O O . VAL B 1 122 ? 155.197 134.138 233.976 1.00 97.20 122 VAL B O 1
ATOM 2651 N N . ARG B 1 123 ? 153.187 133.700 233.033 1.00 119.25 123 ARG B N 1
ATOM 2652 C CA . ARG B 1 123 ? 152.638 133.175 234.245 1.00 119.25 123 ARG B CA 1
ATOM 2653 C C . ARG B 1 123 ? 152.479 131.709 234.005 1.00 119.25 123 ARG B C 1
ATOM 2654 O O . ARG B 1 123 ? 151.872 131.306 233.013 1.00 119.25 123 ARG B O 1
ATOM 2662 N N . LEU B 1 124 ? 153.047 130.873 234.900 1.00 142.34 124 LEU B N 1
ATOM 2663 C CA . LEU B 1 124 ? 152.960 129.452 234.706 1.00 142.34 124 LEU B CA 1
ATOM 2664 C C . LEU B 1 124 ? 152.523 128.816 235.985 1.00 142.34 124 LEU B C 1
ATOM 2665 O O . LEU B 1 124 ? 152.648 129.397 237.064 1.00 142.34 124 LEU B O 1
ATOM 2670 N N . SER B 1 125 ? 151.981 127.585 235.893 1.00 82.86 125 SER B N 1
ATOM 2671 C CA . SER B 1 125 ? 151.540 126.918 237.078 1.00 82.86 125 SER B CA 1
ATOM 2672 C C . SER B 1 125 ? 152.739 126.456 237.842 1.00 82.86 125 SER B C 1
ATOM 2673 O O . SER B 1 125 ? 153.667 125.884 237.281 1.00 82.86 125 SER B O 1
ATOM 2676 N N . CYS B 1 126 ? 152.737 126.716 239.162 1.00 84.81 126 CYS B N 1
ATOM 2677 C CA . CYS B 1 126 ? 153.788 126.250 240.024 1.00 84.81 126 CYS B CA 1
ATOM 2678 C C . CYS B 1 126 ? 153.456 126.561 241.459 1.00 84.81 126 CYS B C 1
ATOM 2679 O O . CYS B 1 126 ? 153.078 127.685 241.799 1.00 84.81 126 CYS B O 1
ATOM 2682 N N . PRO B 1 127 ? 153.557 125.564 242.309 1.00 176.27 127 PRO B N 1
ATOM 2683 C CA . PRO B 1 127 ? 153.338 125.809 243.713 1.00 176.27 127 PRO B CA 1
ATOM 2684 C C . PRO B 1 127 ? 154.523 126.470 244.360 1.00 176.27 127 PRO B C 1
ATOM 2685 O O . PRO B 1 127 ? 155.625 125.923 244.299 1.00 176.27 127 PRO B O 1
ATOM 2689 N N . LEU B 1 128 ? 154.299 127.630 245.000 1.00 147.34 128 LEU B N 1
ATOM 2690 C CA . LEU B 1 128 ? 155.266 128.444 245.687 1.00 147.34 128 LEU B CA 1
ATOM 2691 C C . LEU B 1 128 ? 155.595 127.916 247.041 1.00 147.34 128 LEU B C 1
ATOM 2692 O O . LEU B 1 128 ? 156.563 128.362 247.646 1.00 147.34 128 LEU B O 1
ATOM 2697 N N . ALA B 1 129 ? 154.755 127.022 247.596 1.00 57.21 129 ALA B N 1
ATOM 2698 C CA . ALA B 1 129 ? 154.898 126.585 248.959 1.00 57.21 129 ALA B CA 1
ATOM 2699 C C . ALA B 1 129 ? 156.313 126.176 249.256 1.00 57.21 129 ALA B C 1
ATOM 2700 O O . ALA B 1 129 ? 156.979 125.533 248.455 1.00 57.21 129 ALA B O 1
ATOM 2702 N N . ASP B 1 130 ? 156.767 126.544 250.476 1.00 62.25 130 ASP B N 1
ATOM 2703 C CA . ASP B 1 130 ? 158.081 126.294 251.017 1.00 62.25 130 ASP B CA 1
ATOM 2704 C C . ASP B 1 130 ? 159.146 127.091 250.325 1.00 62.25 130 ASP B C 1
ATOM 2705 O O . ASP B 1 130 ? 160.316 126.702 250.324 1.00 62.25 130 ASP B O 1
ATOM 2710 N N . LEU B 1 131 ? 158.779 128.249 249.763 1.00 58.31 131 LEU B N 1
ATOM 2711 C CA . LEU B 1 131 ? 159.713 129.131 249.125 1.00 58.31 131 LEU B CA 1
ATOM 2712 C C . LEU B 1 131 ? 160.667 129.672 250.157 1.00 58.31 131 LEU B C 1
ATOM 2713 O O . LEU B 1 131 ? 161.833 129.941 249.856 1.00 58.31 131 LEU B O 1
ATOM 2718 N N . LYS B 1 132 ? 160.169 129.915 251.384 1.00 63.84 132 LYS B N 1
ATOM 2719 C CA . LYS B 1 132 ? 160.948 130.444 252.472 1.00 63.84 132 LYS B CA 1
ATOM 2720 C C . LYS B 1 132 ? 161.957 129.462 253.003 1.00 63.84 132 LYS B C 1
ATOM 2721 O O . LYS B 1 132 ? 162.999 129.863 253.521 1.00 63.84 132 LYS B O 1
ATOM 2727 N N . LEU B 1 133 ? 161.673 128.148 252.926 1.00 49.08 133 LEU B N 1
ATOM 2728 C CA . LEU B 1 133 ? 162.574 127.177 253.491 1.00 49.08 133 LEU B CA 1
ATOM 2729 C C . LEU B 1 133 ? 163.868 127.188 252.740 1.00 49.08 133 LEU B C 1
ATOM 2730 O O . LEU B 1 133 ? 163.963 127.710 251.630 1.00 49.08 133 LEU B O 1
ATOM 2735 N N . GLU B 1 134 ? 164.912 126.630 253.379 1.00 96.80 134 GLU B N 1
ATOM 2736 C CA . GLU B 1 134 ? 166.236 126.565 252.834 1.00 96.80 134 GLU B CA 1
ATOM 2737 C C . GLU B 1 134 ? 166.200 125.718 251.600 1.00 96.80 134 GLU B C 1
ATOM 2738 O O . GLU B 1 134 ? 166.895 126.005 250.629 1.00 96.80 134 GLU B O 1
ATOM 2744 N N . THR B 1 135 ? 165.381 124.650 251.616 1.00 27.13 135 THR B N 1
ATOM 2745 C CA . THR B 1 135 ? 165.305 123.755 250.494 1.00 27.13 135 THR B CA 1
ATOM 2746 C C . THR B 1 135 ? 164.834 124.523 249.299 1.00 27.13 135 THR B C 1
ATOM 2747 O O . THR B 1 135 ? 165.339 124.331 248.193 1.00 27.13 135 THR B O 1
ATOM 2751 N N . GLY B 1 136 ? 163.853 125.429 249.483 1.00 25.93 136 GLY B N 1
ATOM 2752 C CA . GLY B 1 136 ? 163.368 126.210 248.386 1.00 25.93 136 GLY B CA 1
ATOM 2753 C C . GLY B 1 136 ? 162.289 125.443 247.688 1.00 25.93 136 GLY B C 1
ATOM 2754 O O . GLY B 1 136 ? 161.694 124.531 248.257 1.00 25.93 136 GLY B O 1
ATOM 2755 N N . VAL B 1 137 ? 161.997 125.814 246.422 1.00 101.60 137 VAL B N 1
ATOM 2756 C CA . VAL B 1 137 ? 160.937 125.153 245.718 1.00 101.60 137 VAL B CA 1
ATOM 2757 C C . VAL B 1 137 ? 161.374 124.944 244.300 1.00 101.60 137 VAL B C 1
ATOM 2758 O O . VAL B 1 137 ? 162.285 125.614 243.815 1.00 101.60 137 VAL B O 1
ATOM 2762 N N . THR B 1 138 ? 160.741 123.980 243.598 1.00 118.40 138 THR B N 1
ATOM 2763 C CA . THR B 1 138 ? 161.088 123.715 242.231 1.00 118.40 138 THR B CA 1
ATOM 2764 C C . THR B 1 138 ? 159.883 123.880 241.363 1.00 118.40 138 THR B C 1
ATOM 2765 O O . THR B 1 138 ? 158.760 123.567 241.758 1.00 118.40 138 THR B O 1
ATOM 2769 N N . CYS B 1 139 ? 160.108 124.399 240.139 1.00 57.67 139 CYS B N 1
ATOM 2770 C CA . CYS B 1 139 ? 159.051 124.591 239.191 1.00 57.67 139 CYS B CA 1
ATOM 2771 C C . CYS B 1 139 ? 159.590 124.143 237.873 1.00 57.67 139 CYS B C 1
ATOM 2772 O O . CYS B 1 139 ? 160.798 124.147 237.650 1.00 57.67 139 CYS B O 1
ATOM 2775 N N . SER B 1 140 ? 158.697 123.720 236.961 1.00 38.37 140 SER B N 1
ATOM 2776 C CA . SER B 1 140 ? 159.141 123.344 235.656 1.00 38.37 140 SER B CA 1
ATOM 2777 C C . SER B 1 140 ? 158.110 123.802 234.680 1.00 38.37 140 SER B C 1
ATOM 2778 O O . SER B 1 140 ? 156.915 123.808 234.977 1.00 38.37 140 SER B O 1
ATOM 2781 N N . LEU B 1 141 ? 158.564 124.245 233.494 1.00 155.35 141 LEU B N 1
ATOM 2782 C CA . LEU B 1 141 ? 157.678 124.601 232.430 1.00 155.35 141 LEU B CA 1
ATOM 2783 C C . LEU B 1 141 ? 158.350 124.097 231.193 1.00 155.35 141 LEU B C 1
ATOM 2784 O O . LEU B 1 141 ? 159.578 124.097 231.110 1.00 155.35 141 LEU B O 1
ATOM 2789 N N . LYS B 1 142 ? 157.573 123.631 230.193 1.00 71.85 142 LYS B N 1
ATOM 2790 C CA . LYS B 1 142 ? 158.213 123.086 229.028 1.00 71.85 142 LYS B CA 1
ATOM 2791 C C . LYS B 1 142 ? 157.904 123.977 227.874 1.00 71.85 142 LYS B C 1
ATOM 2792 O O . LYS B 1 142 ? 156.770 124.420 227.711 1.00 71.85 142 LYS B O 1
ATOM 2798 N N . SER B 1 143 ? 158.916 124.268 227.032 1.00 87.85 143 SER B N 1
ATOM 2799 C CA . SER B 1 143 ? 158.625 125.074 225.884 1.00 87.85 143 SER B CA 1
ATOM 2800 C C . SER B 1 143 ? 158.878 124.211 224.698 1.00 87.85 143 SER B C 1
ATOM 2801 O O . SER B 1 143 ? 159.740 123.334 224.737 1.00 87.85 143 SER B O 1
ATOM 2804 N N . GLY B 1 144 ? 158.123 124.420 223.609 1.00 25.66 144 GLY B N 1
ATOM 2805 C CA . GLY B 1 144 ? 158.326 123.610 222.444 1.00 25.66 144 GLY B CA 1
ATOM 2806 C C . GLY B 1 144 ? 157.235 123.949 221.481 1.00 25.66 144 GLY B C 1
ATOM 2807 O O . GLY B 1 144 ? 156.214 124.521 221.857 1.00 25.66 144 GLY B O 1
ATOM 2808 N N . SER B 1 145 ? 157.434 123.566 220.207 1.00 52.43 145 SER B N 1
ATOM 2809 C CA . SER B 1 145 ? 156.503 123.828 219.151 1.00 52.43 145 SER B CA 1
ATOM 2810 C C . SER B 1 145 ? 155.205 123.181 219.500 1.00 52.43 145 SER B C 1
ATOM 2811 O O . SER B 1 145 ? 155.174 122.057 220.001 1.00 52.43 145 SER B O 1
ATOM 2814 N N . TRP B 1 146 ? 154.084 123.901 219.311 1.00 83.14 146 TRP B N 1
ATOM 2815 C CA . TRP B 1 146 ? 152.833 123.279 219.626 1.00 83.14 146 TRP B CA 1
ATOM 2816 C C . TRP B 1 146 ? 152.496 122.217 218.615 1.00 83.14 146 TRP B C 1
ATOM 2817 O O . TRP B 1 146 ? 152.198 121.080 218.970 1.00 83.14 146 TRP B O 1
ATOM 2828 N N . THR B 1 147 ? 152.465 122.615 217.327 1.00 137.59 147 THR B N 1
ATOM 2829 C CA . THR B 1 147 ? 152.087 121.769 216.221 1.00 137.59 147 THR B CA 1
ATOM 2830 C C . THR B 1 147 ? 153.162 120.857 215.700 1.00 137.59 147 THR B C 1
ATOM 2831 O O . THR B 1 147 ? 152.890 119.703 215.383 1.00 137.59 147 THR B O 1
ATOM 2835 N N . HIS B 1 148 ? 154.411 121.362 215.581 1.00 113.60 148 HIS B N 1
ATOM 2836 C CA . HIS B 1 148 ? 155.481 120.646 214.921 1.00 113.60 148 HIS B CA 1
ATOM 2837 C C . HIS B 1 148 ? 155.975 119.471 215.696 1.00 113.60 148 HIS B C 1
ATOM 2838 O O . HIS B 1 148 ? 156.258 119.560 216.888 1.00 113.60 148 HIS B O 1
ATOM 2845 N N . SER B 1 149 ? 156.154 118.338 214.983 1.00 48.66 149 SER B N 1
ATOM 2846 C CA . SER B 1 149 ? 156.733 117.164 215.565 1.00 48.66 149 SER B CA 1
ATOM 2847 C C . SER B 1 149 ? 158.216 117.307 215.421 1.00 48.66 149 SER B C 1
ATOM 2848 O O . SER B 1 149 ? 158.707 118.246 214.790 1.00 48.66 149 SER B O 1
ATOM 2851 N N . THR B 1 150 ? 158.962 116.345 215.991 1.00 113.38 150 THR B N 1
ATOM 2852 C CA . THR B 1 150 ? 160.392 116.361 215.951 1.00 113.38 150 THR B CA 1
ATOM 2853 C C . THR B 1 150 ? 160.816 116.317 214.518 1.00 113.38 150 THR B C 1
ATOM 2854 O O . THR B 1 150 ? 161.871 116.843 214.168 1.00 113.38 150 THR B O 1
ATOM 2858 N N . GLN B 1 151 ? 160.033 115.652 213.645 1.00 88.47 151 GLN B N 1
ATOM 2859 C CA . GLN B 1 151 ? 160.441 115.595 212.267 1.00 88.47 151 GLN B CA 1
ATOM 2860 C C . GLN B 1 151 ? 160.435 116.967 211.651 1.00 88.47 151 GLN B C 1
ATOM 2861 O O . GLN B 1 151 ? 161.337 117.291 210.883 1.00 88.47 151 GLN B O 1
ATOM 2867 N N . GLU B 1 152 ? 159.391 117.788 211.904 1.00 93.97 152 GLU B N 1
ATOM 2868 C CA . GLU B 1 152 ? 159.356 119.107 211.309 1.00 93.97 152 GLU B CA 1
ATOM 2869 C C . GLU B 1 152 ? 160.306 120.061 211.970 1.00 93.97 152 GLU B C 1
ATOM 2870 O O . GLU B 1 152 ? 161.068 120.752 211.289 1.00 93.97 152 GLU B O 1
ATOM 2876 N N . LEU B 1 153 ? 160.291 120.130 213.316 1.00 142.45 153 LEU B N 1
ATOM 2877 C CA . LEU B 1 153 ? 161.126 121.088 213.985 1.00 142.45 153 LEU B CA 1
ATOM 2878 C C . LEU B 1 153 ? 161.962 120.380 215.002 1.00 142.45 153 LEU B C 1
ATOM 2879 O O . LEU B 1 153 ? 161.460 119.589 215.800 1.00 142.45 153 LEU B O 1
ATOM 2884 N N . THR B 1 154 ? 163.276 120.657 214.993 1.00 41.45 154 THR B N 1
ATOM 2885 C CA . THR B 1 154 ? 164.135 120.046 215.961 1.00 41.45 154 THR B CA 1
ATOM 2886 C C . THR B 1 154 ? 164.604 121.152 216.860 1.00 41.45 154 THR B C 1
ATOM 2887 O O . THR B 1 154 ? 165.002 122.216 216.395 1.00 41.45 154 THR B O 1
ATOM 2891 N N . LEU B 1 155 ? 164.555 120.932 218.191 1.00 158.57 155 LEU B N 1
ATOM 2892 C CA . LEU B 1 155 ? 164.957 121.971 219.092 1.00 158.57 155 LEU B CA 1
ATOM 2893 C C . LEU B 1 155 ? 166.299 121.626 219.650 1.00 158.57 155 LEU B C 1
ATOM 2894 O O . LEU B 1 155 ? 166.581 120.465 219.939 1.00 158.57 155 LEU B O 1
ATOM 2899 N N . GLU B 1 156 ? 167.176 122.643 219.802 1.00 71.00 156 GLU B N 1
ATOM 2900 C CA . GLU B 1 156 ? 168.496 122.401 220.315 1.00 71.00 156 GLU B CA 1
ATOM 2901 C C . GLU B 1 156 ? 168.810 123.448 221.347 1.00 71.00 156 GLU B C 1
ATOM 2902 O O . GLU B 1 156 ? 168.250 124.546 221.328 1.00 71.00 156 GLU B O 1
ATOM 2908 N N . VAL B 1 157 ? 169.713 123.110 222.299 1.00 99.88 157 VAL B N 1
ATOM 2909 C CA . VAL B 1 157 ? 170.123 124.053 223.298 1.00 99.88 157 VAL B CA 1
ATOM 2910 C C . VAL B 1 157 ? 171.625 124.030 223.405 1.00 99.88 157 VAL B C 1
ATOM 2911 O O . VAL B 1 157 ? 172.251 122.980 223.258 1.00 99.88 157 VAL B O 1
ATOM 2915 N N . ASN B 1 158 ? 172.248 125.213 223.561 1.00 54.06 158 ASN B N 1
ATOM 2916 C CA . ASN B 1 158 ? 173.668 125.309 223.751 1.00 54.06 158 ASN B CA 1
ATOM 2917 C C . ASN B 1 158 ? 174.050 124.983 225.171 1.00 54.06 158 ASN B C 1
ATOM 2918 O O . ASN B 1 158 ? 175.024 124.268 225.399 1.00 54.06 158 ASN B O 1
ATOM 2923 N N . ALA B 1 159 ? 173.278 125.488 226.165 1.00 67.14 159 ALA B N 1
ATOM 2924 C CA . ALA B 1 159 ? 173.673 125.350 227.548 1.00 67.14 159 ALA B CA 1
ATOM 2925 C C . ALA B 1 159 ? 172.446 125.223 228.418 1.00 67.14 159 ALA B C 1
ATOM 2926 O O . ALA B 1 159 ? 171.327 125.177 227.915 1.00 67.14 159 ALA B O 1
ATOM 2928 N N . LYS B 1 160 ? 172.655 125.081 229.754 1.00 158.97 160 LYS B N 1
ATOM 2929 C CA . LYS B 1 160 ? 171.624 124.878 230.754 1.00 158.97 160 LYS B CA 1
ATOM 2930 C C . LYS B 1 160 ? 170.649 126.039 230.989 1.00 158.97 160 LYS B C 1
ATOM 2931 O O . LYS B 1 160 ? 169.476 125.844 230.695 1.00 158.97 160 LYS B O 1
ATOM 2937 N N . VAL B 1 161 ? 171.062 127.238 231.535 1.00 134.77 161 VAL B N 1
ATOM 2938 C CA . VAL B 1 161 ? 170.225 128.432 231.728 1.00 134.77 161 VAL B CA 1
ATOM 2939 C C . VAL B 1 161 ? 171.127 129.609 232.023 1.00 134.77 161 VAL B C 1
ATOM 2940 O O . VAL B 1 161 ? 172.104 129.460 232.755 1.00 134.77 161 VAL B O 1
ATOM 2944 N N . ASP B 1 162 ? 170.793 130.825 231.513 1.00 73.92 162 ASP B N 1
ATOM 2945 C CA . ASP B 1 162 ? 171.624 132.009 231.656 1.00 73.92 162 ASP B CA 1
ATOM 2946 C C . ASP B 1 162 ? 171.190 132.825 232.843 1.00 73.92 162 ASP B C 1
ATOM 2947 O O . ASP B 1 162 ? 170.180 133.526 232.801 1.00 73.92 162 ASP B O 1
ATOM 2952 N N . LEU B 1 163 ? 171.953 132.699 233.941 1.00 113.47 163 LEU B N 1
ATOM 2953 C CA . LEU B 1 163 ? 171.808 133.375 235.202 1.00 113.47 163 LEU B CA 1
ATOM 2954 C C . LEU B 1 163 ? 172.415 134.757 235.224 1.00 113.47 163 LEU B C 1
ATOM 2955 O O . LEU B 1 163 ? 172.061 135.573 236.072 1.00 113.47 163 LEU B O 1
ATOM 2960 N N . GLY B 1 164 ? 173.379 135.039 234.325 1.00 47.14 164 GLY B N 1
ATOM 2961 C CA . GLY B 1 164 ? 174.199 136.222 234.432 1.00 47.14 164 GLY B CA 1
ATOM 2962 C C . GLY B 1 164 ? 173.399 137.490 234.457 1.00 47.14 164 GLY B C 1
ATOM 2963 O O . GLY B 1 164 ? 173.735 138.421 235.188 1.00 47.14 164 GLY B O 1
ATOM 2964 N N . ASP B 1 165 ? 172.355 137.565 233.621 1.00 71.28 165 ASP B N 1
ATOM 2965 C CA . ASP B 1 165 ? 171.489 138.703 233.479 1.00 71.28 165 ASP B CA 1
ATOM 2966 C C . ASP B 1 165 ? 170.591 138.858 234.672 1.00 71.28 165 ASP B C 1
ATOM 2967 O O . ASP B 1 165 ? 169.986 139.907 234.870 1.00 71.28 165 ASP B O 1
ATOM 2972 N N . TYR B 1 166 ? 170.426 137.786 235.471 1.00 83.57 166 TYR B N 1
ATOM 2973 C CA . TYR B 1 166 ? 169.487 137.752 236.560 1.00 83.57 166 TYR B CA 1
ATOM 2974 C C . TYR B 1 166 ? 169.665 138.960 237.435 1.00 83.57 166 TYR B C 1
ATOM 2975 O O . TYR B 1 166 ? 170.786 139.338 237.774 1.00 83.57 166 TYR B O 1
ATOM 2984 N N . ALA B 1 167 ? 168.533 139.598 237.812 1.00 45.87 167 ALA B N 1
ATOM 2985 C CA . ALA B 1 167 ? 168.566 140.812 238.584 1.00 45.87 167 ALA B CA 1
ATOM 2986 C C . ALA B 1 167 ? 169.152 140.531 239.925 1.00 45.87 167 ALA B C 1
ATOM 2987 O O . ALA B 1 167 ? 168.767 139.586 240.616 1.00 45.87 167 ALA B O 1
ATOM 2989 N N . SER B 1 168 ? 170.084 141.411 240.344 1.00 46.42 168 SER B N 1
ATOM 2990 C CA . SER B 1 168 ? 170.825 141.243 241.557 1.00 46.42 168 SER B CA 1
ATOM 2991 C C . SER B 1 168 ? 169.920 141.259 242.744 1.00 46.42 168 SER B C 1
ATOM 2992 O O . SER B 1 168 ? 169.989 140.368 243.588 1.00 46.42 168 SER B O 1
ATOM 2995 N N . ASP B 1 169 ? 169.028 142.264 242.851 1.00 105.33 169 ASP B N 1
ATOM 2996 C CA . ASP B 1 169 ? 168.224 142.301 244.040 1.00 105.33 169 ASP B CA 1
ATOM 2997 C C . ASP B 1 169 ? 166.842 141.855 243.699 1.00 105.33 169 ASP B C 1
ATOM 2998 O O . ASP B 1 169 ? 165.873 142.590 243.891 1.00 105.33 169 ASP B O 1
ATOM 3003 N N . THR B 1 170 ? 166.718 140.612 243.201 1.00 42.14 170 THR B N 1
ATOM 3004 C CA . THR B 1 170 ? 165.412 140.099 242.899 1.00 42.14 170 THR B CA 1
ATOM 3005 C C . THR B 1 170 ? 164.857 139.589 244.180 1.00 42.14 170 THR B C 1
ATOM 3006 O O . THR B 1 170 ? 165.590 139.280 245.120 1.00 42.14 170 THR B O 1
ATOM 3010 N N . ARG B 1 171 ? 163.520 139.489 244.244 1.00 180.09 171 ARG B N 1
ATOM 3011 C CA . ARG B 1 171 ? 162.854 139.017 245.412 1.00 180.09 171 ARG B CA 1
ATOM 3012 C C . ARG B 1 171 ? 163.296 137.614 245.648 1.00 180.09 171 ARG B C 1
ATOM 3013 O O . ARG B 1 171 ? 163.417 137.205 246.798 1.00 180.09 171 ARG B O 1
ATOM 3021 N N . PHE B 1 172 ? 163.541 136.826 244.580 1.00 82.84 172 PHE B N 1
ATOM 3022 C CA . PHE B 1 172 ? 163.861 135.447 244.830 1.00 82.84 172 PHE B CA 1
ATOM 3023 C C . PHE B 1 172 ? 165.227 135.133 244.275 1.00 82.84 172 PHE B C 1
ATOM 3024 O O . PHE B 1 172 ? 165.593 135.578 243.185 1.00 82.84 172 PHE B O 1
ATOM 3032 N N . GLN B 1 173 ? 166.006 134.354 245.049 1.00 63.71 173 GLN B N 1
ATOM 3033 C CA . GLN B 1 173 ? 167.330 133.897 244.704 1.00 63.71 173 GLN B CA 1
ATOM 3034 C C . GLN B 1 173 ? 167.186 132.683 243.847 1.00 63.71 173 GLN B C 1
ATOM 3035 O O . GLN B 1 173 ? 166.223 131.929 243.976 1.00 63.71 173 GLN B O 1
ATOM 3041 N N . LEU B 1 174 ? 168.163 132.461 242.949 1.00 143.69 174 LEU B N 1
ATOM 3042 C CA . LEU B 1 174 ? 168.124 131.359 242.026 1.00 143.69 174 LEU B CA 1
ATOM 3043 C C . LEU B 1 174 ? 169.024 130.266 242.513 1.00 143.69 174 LEU B C 1
ATOM 3044 O O . LEU B 1 174 ? 170.241 130.442 242.605 1.00 143.69 174 LEU B O 1
ATOM 3049 N N . LEU B 1 175 ? 168.429 129.113 242.895 1.00 112.63 175 LEU B N 1
ATOM 3050 C CA . LEU B 1 175 ? 169.193 127.958 243.286 1.00 112.63 175 LEU B CA 1
ATOM 3051 C C . LEU B 1 175 ? 169.826 127.343 242.077 1.00 112.63 175 LEU B C 1
ATOM 3052 O O . LEU B 1 175 ? 171.023 127.067 242.074 1.00 112.63 175 LEU B O 1
ATOM 3057 N N . ASN B 1 176 ? 169.031 127.110 241.010 1.00 68.72 176 ASN B N 1
ATOM 3058 C CA . ASN B 1 176 ? 169.593 126.536 239.818 1.00 68.72 176 ASN B CA 1
ATOM 3059 C C . ASN B 1 176 ? 168.602 126.618 238.694 1.00 68.72 176 ASN B C 1
ATOM 3060 O O . ASN B 1 176 ? 167.419 126.323 238.855 1.00 68.72 176 ASN B O 1
ATOM 3065 N N . ALA B 1 177 ? 169.089 127.025 237.504 1.00 51.55 177 ALA B N 1
ATOM 3066 C CA . ALA B 1 177 ? 168.227 127.135 236.368 1.00 51.55 177 ALA B CA 1
ATOM 3067 C C . ALA B 1 177 ? 168.708 126.145 235.363 1.00 51.55 177 ALA B C 1
ATOM 3068 O O . ALA B 1 177 ? 169.885 126.131 234.999 1.00 51.55 177 ALA B O 1
ATOM 3070 N N . THR B 1 178 ? 167.797 125.284 234.869 1.00 50.80 178 THR B N 1
ATOM 3071 C CA . THR B 1 178 ? 168.220 124.266 233.958 1.00 50.80 178 THR B CA 1
ATOM 3072 C C . THR B 1 178 ? 167.307 124.247 232.773 1.00 50.80 178 THR B C 1
ATOM 3073 O O . THR B 1 178 ? 166.126 124.577 232.877 1.00 50.80 178 THR B O 1
ATOM 3077 N N . GLN B 1 179 ? 167.859 123.891 231.594 1.00 159.65 179 GLN B N 1
ATOM 3078 C CA . GLN B 1 179 ? 167.077 123.739 230.393 1.00 159.65 179 GLN B CA 1
ATOM 3079 C C . GLN B 1 179 ? 167.453 122.419 229.806 1.00 159.65 179 GLN B C 1
ATOM 3080 O O . GLN B 1 179 ? 168.427 122.316 229.061 1.00 159.65 179 GLN B O 1
ATOM 3086 N N . GLN B 1 180 ? 166.667 121.370 230.094 1.00 84.58 180 GLN B N 1
ATOM 3087 C CA . GLN B 1 180 ? 167.043 120.107 229.539 1.00 84.58 180 GLN B CA 1
ATOM 3088 C C . GLN B 1 180 ? 166.123 119.823 228.403 1.00 84.58 180 GLN B C 1
ATOM 3089 O O . GLN B 1 180 ? 164.925 120.084 228.476 1.00 84.58 180 GLN B O 1
ATOM 3095 N N . VAL B 1 181 ? 166.690 119.309 227.297 1.00 98.23 181 VAL B N 1
ATOM 3096 C CA . VAL B 1 181 ? 165.904 119.011 226.142 1.00 98.23 181 VAL B CA 1
ATOM 3097 C C . VAL B 1 181 ? 165.351 117.640 226.294 1.00 98.23 181 VAL B C 1
ATOM 3098 O O . VAL B 1 181 ? 166.036 116.729 226.753 1.00 98.23 181 VAL B O 1
ATOM 3102 N N . ASN B 1 182 ? 164.071 117.465 225.919 1.00 104.85 182 ASN B N 1
ATOM 3103 C CA . ASN B 1 182 ? 163.513 116.151 225.971 1.00 104.85 182 ASN B CA 1
ATOM 3104 C C . ASN B 1 182 ? 162.529 115.987 224.862 1.00 104.85 182 ASN B C 1
ATOM 3105 O O . ASN B 1 182 ? 162.020 116.964 224.314 1.00 104.85 182 ASN B O 1
ATOM 3110 N N . ARG B 1 183 ? 162.284 114.722 224.474 1.00 175.74 183 ARG B N 1
ATOM 3111 C CA . ARG B 1 183 ? 161.339 114.426 223.436 1.00 175.74 183 ARG B CA 1
ATOM 3112 C C . ARG B 1 183 ? 160.296 113.582 224.077 1.00 175.74 183 ARG B C 1
ATOM 3113 O O . ARG B 1 183 ? 160.613 112.714 224.886 1.00 175.74 183 ARG B O 1
ATOM 3121 N N . LYS B 1 184 ? 159.009 113.838 223.765 1.00 104.74 184 LYS B N 1
ATOM 3122 C CA . LYS B 1 184 ? 158.009 112.993 224.345 1.00 104.74 184 LYS B CA 1
ATOM 3123 C C . LYS B 1 184 ? 156.869 112.803 223.389 1.00 104.74 184 LYS B C 1
ATOM 3124 O O . LYS B 1 184 ? 156.869 113.354 222.290 1.00 104.74 184 LYS B O 1
ATOM 3130 N N . GLN B 1 185 ? 155.878 111.972 223.772 1.00 87.08 185 GLN B N 1
ATOM 3131 C CA . GLN B 1 185 ? 154.826 111.675 222.837 1.00 87.08 185 GLN B CA 1
ATOM 3132 C C . GLN B 1 185 ? 153.492 112.051 223.403 1.00 87.08 185 GLN B C 1
ATOM 3133 O O . GLN B 1 185 ? 153.327 112.216 224.609 1.00 87.08 185 GLN B O 1
ATOM 3139 N N . TYR B 1 186 ? 152.501 112.202 222.497 1.00 62.22 186 TYR B N 1
ATOM 3140 C CA . TYR B 1 186 ? 151.165 112.560 222.875 1.00 62.22 186 TYR B CA 1
ATOM 3141 C C . TYR B 1 186 ? 150.246 111.547 222.260 1.00 62.22 186 TYR B C 1
ATOM 3142 O O . TYR B 1 186 ? 150.595 110.862 221.304 1.00 62.22 186 TYR B O 1
ATOM 3151 N N . PRO B 1 187 ? 149.077 111.411 222.824 1.00 140.72 187 PRO B N 1
ATOM 3152 C CA . PRO B 1 187 ? 148.135 110.447 222.322 1.00 140.72 187 PRO B CA 1
ATOM 3153 C C . PRO B 1 187 ? 147.635 110.754 220.950 1.00 140.72 187 PRO B C 1
ATOM 3154 O O . PRO B 1 187 ? 147.185 109.836 220.266 1.00 140.72 187 PRO B O 1
ATOM 3158 N N . CYS B 1 188 ? 147.676 112.029 220.525 1.00 53.19 188 CYS B N 1
ATOM 3159 C CA . CYS B 1 188 ? 147.163 112.394 219.235 1.00 53.19 188 CYS B CA 1
ATOM 3160 C C . CYS B 1 188 ? 147.998 111.765 218.172 1.00 53.19 188 CYS B C 1
ATOM 3161 O O . CYS B 1 188 ? 147.480 111.309 217.153 1.00 53.19 188 CYS B O 1
ATOM 3164 N N . CYS B 1 189 ? 149.320 111.697 218.399 1.00 77.90 189 CYS B N 1
ATOM 3165 C CA . CYS B 1 189 ? 150.130 111.437 217.257 1.00 77.90 189 CYS B CA 1
ATOM 3166 C C . CYS B 1 189 ? 151.255 110.510 217.604 1.00 77.90 189 CYS B C 1
ATOM 3167 O O . CYS B 1 189 ? 151.770 110.491 218.723 1.00 77.90 189 CYS B O 1
ATOM 3170 N N . PRO B 1 190 ? 151.610 109.705 216.636 1.00 75.64 190 PRO B N 1
ATOM 3171 C CA . PRO B 1 190 ? 152.676 108.749 216.739 1.00 75.64 190 PRO B CA 1
ATOM 3172 C C . PRO B 1 190 ? 154.039 109.374 216.743 1.00 75.64 190 PRO B C 1
ATOM 3173 O O . PRO B 1 190 ? 154.987 108.698 217.127 1.00 75.64 190 PRO B O 1
ATOM 3177 N N . GLU B 1 191 ? 154.154 110.643 216.306 1.00 132.75 191 GLU B N 1
ATOM 3178 C CA . GLU B 1 191 ? 155.432 111.278 216.149 1.00 132.75 191 GLU B CA 1
ATOM 3179 C C . GLU B 1 191 ? 155.950 111.774 217.464 1.00 132.75 191 GLU B C 1
ATOM 3180 O O . GLU B 1 191 ? 155.187 112.079 218.375 1.00 132.75 191 GLU B O 1
ATOM 3186 N N . THR B 1 192 ? 157.292 111.869 217.586 1.00 37.43 192 THR B N 1
ATOM 3187 C CA . THR B 1 192 ? 157.888 112.390 218.783 1.00 37.43 192 THR B CA 1
ATOM 3188 C C . THR B 1 192 ? 157.872 113.883 218.699 1.00 37.43 192 THR B C 1
ATOM 3189 O O . THR B 1 192 ? 158.032 114.463 217.623 1.00 37.43 192 THR B O 1
ATOM 3193 N N . TYR B 1 193 ? 157.657 114.547 219.852 1.00 67.49 193 TYR B N 1
ATOM 3194 C CA . TYR B 1 193 ? 157.650 115.987 219.887 1.00 67.49 193 TYR B CA 1
ATOM 3195 C C . TYR B 1 193 ? 158.733 116.384 220.839 1.00 67.49 193 TYR B C 1
ATOM 3196 O O . TYR B 1 193 ? 158.926 115.735 221.864 1.00 67.49 193 TYR B O 1
ATOM 3205 N N . GLU B 1 194 ? 159.487 117.453 220.508 1.00 58.26 194 GLU B N 1
ATOM 3206 C CA . GLU B 1 194 ? 160.581 117.828 221.361 1.00 58.26 194 GLU B CA 1
ATOM 3207 C C . GLU B 1 194 ? 160.291 119.133 222.035 1.00 58.26 194 GLU B C 1
ATOM 3208 O O . GLU B 1 194 ? 159.773 120.064 221.419 1.00 58.26 194 GLU B O 1
ATOM 3214 N N . ASP B 1 195 ? 160.628 119.216 223.341 1.00 96.41 195 ASP B N 1
ATOM 3215 C CA . ASP B 1 195 ? 160.414 120.410 224.111 1.00 96.41 195 ASP B CA 1
ATOM 3216 C C . ASP B 1 195 ? 161.598 120.632 225.006 1.00 96.41 195 ASP B C 1
ATOM 3217 O O . ASP B 1 195 ? 162.379 119.723 225.273 1.00 96.41 195 ASP B O 1
ATOM 3222 N N . THR B 1 196 ? 161.767 121.884 225.478 1.00 130.21 196 THR B N 1
ATOM 3223 C CA . THR B 1 196 ? 162.828 122.186 226.388 1.00 130.21 196 THR B CA 1
ATOM 3224 C C . THR B 1 196 ? 162.192 122.439 227.717 1.00 130.21 196 THR B C 1
ATOM 3225 O O . THR B 1 196 ? 161.387 123.361 227.873 1.00 130.21 196 THR B O 1
ATOM 3229 N N . THR B 1 197 ? 162.548 121.626 228.730 1.00 118.93 197 THR B N 1
ATOM 3230 C CA . THR B 1 197 ? 161.925 121.813 230.006 1.00 118.93 197 THR B CA 1
ATOM 3231 C C . THR B 1 197 ? 162.790 122.702 230.831 1.00 118.93 197 THR B C 1
ATOM 3232 O O . THR B 1 197 ? 163.951 122.406 231.099 1.00 118.93 197 THR B O 1
ATOM 3236 N N . LEU B 1 198 ? 162.223 123.845 231.254 1.00 118.61 198 LEU B N 1
ATOM 3237 C CA . LEU B 1 198 ? 162.997 124.740 232.053 1.00 118.61 198 LEU B CA 1
ATOM 3238 C C . LEU B 1 198 ? 162.637 124.433 233.471 1.00 118.61 198 LEU B C 1
ATOM 3239 O O . LEU B 1 198 ? 161.480 124.575 233.868 1.00 118.61 198 LEU B O 1
ATOM 3244 N N . SER B 1 199 ? 163.625 123.969 234.263 1.00 83.67 199 SER B N 1
ATOM 3245 C CA . SER B 1 199 ? 163.375 123.652 235.635 1.00 83.67 199 SER B CA 1
ATOM 3246 C C . SER B 1 199 ? 164.101 124.664 236.445 1.00 83.67 199 SER B C 1
ATOM 3247 O O . SER B 1 199 ? 165.325 124.768 236.398 1.00 83.67 199 SER B O 1
ATOM 3250 N N . PHE B 1 200 ? 163.347 125.437 237.242 1.00 110.52 200 PHE B N 1
ATOM 3251 C CA . PHE B 1 200 ? 163.981 126.485 237.972 1.00 110.52 200 PHE B CA 1
ATOM 3252 C C . PHE B 1 200 ? 163.806 126.212 239.426 1.00 110.52 200 PHE B C 1
ATOM 3253 O O . PHE B 1 200 ? 162.699 125.933 239.887 1.00 110.52 200 PHE B O 1
ATOM 3261 N N . THR B 1 201 ? 164.912 126.259 240.187 1.00 45.04 201 THR B N 1
ATOM 3262 C CA . THR B 1 201 ? 164.818 126.068 241.605 1.00 45.04 201 THR B CA 1
ATOM 3263 C C . THR B 1 201 ? 165.169 127.374 242.221 1.00 45.04 201 THR B C 1
ATOM 3264 O O . THR B 1 201 ? 166.238 127.924 241.969 1.00 45.04 201 THR B O 1
ATOM 3268 N N . PHE B 1 202 ? 164.255 127.922 243.051 1.00 154.70 202 PHE B N 1
ATOM 3269 C CA . PHE B 1 202 ? 164.504 129.214 243.618 1.00 154.70 202 PHE B CA 1
ATOM 3270 C C . PHE B 1 202 ? 163.908 129.298 244.978 1.00 154.70 202 PHE B C 1
ATOM 3271 O O . PHE B 1 202 ? 163.033 128.517 245.350 1.00 154.70 202 PHE B O 1
ATOM 3279 N N . ARG B 1 203 ? 164.410 130.263 245.773 1.00 114.43 203 ARG B N 1
ATOM 3280 C CA . ARG B 1 203 ? 163.867 130.508 247.075 1.00 114.43 203 ARG B CA 1
ATOM 3281 C C . ARG B 1 203 ? 164.006 131.973 247.307 1.00 114.43 203 ARG B C 1
ATOM 3282 O O . ARG B 1 203 ? 164.669 132.671 246.541 1.00 114.43 203 ARG B O 1
ATOM 3290 N N . LYS B 1 204 ? 163.323 132.498 248.342 1.00 144.67 204 LYS B N 1
ATOM 3291 C CA . LYS B 1 204 ? 163.413 133.887 248.684 1.00 144.67 204 LYS B CA 1
ATOM 3292 C C . LYS B 1 204 ? 164.711 134.096 249.396 1.00 144.67 204 LYS B C 1
ATOM 3293 O O . LYS B 1 204 ? 165.112 133.296 250.242 1.00 144.67 204 LYS B O 1
ATOM 3299 N N . PRO B 1 205 ? 165.381 135.159 249.056 1.00 80.96 205 PRO B N 1
ATOM 3300 C CA . PRO B 1 205 ? 166.615 135.453 249.722 1.00 80.96 205 PRO B CA 1
ATOM 3301 C C . PRO B 1 205 ? 166.345 136.166 251.001 1.00 80.96 205 PRO B C 1
ATOM 3302 O O . PRO B 1 205 ? 166.558 135.544 252.077 1.00 80.96 205 PRO B O 1
ATOM 3307 N N . SER C 1 1 ? 163.636 122.721 204.263 1.00 67.93 1 SER C N 1
ATOM 3308 C CA . SER C 1 1 ? 162.974 121.500 204.780 1.00 67.93 1 SER C CA 1
ATOM 3309 C C . SER C 1 1 ? 162.912 120.469 203.705 1.00 67.93 1 SER C C 1
ATOM 3310 O O . SER C 1 1 ? 163.777 120.407 202.834 1.00 67.93 1 SER C O 1
ATOM 3313 N N . ARG C 1 2 ? 161.879 119.609 203.753 1.00 209.15 2 ARG C N 1
ATOM 3314 C CA . ARG C 1 2 ? 161.742 118.616 202.737 1.00 209.15 2 ARG C CA 1
ATOM 3315 C C . ARG C 1 2 ? 160.873 119.210 201.675 1.00 209.15 2 ARG C C 1
ATOM 3316 O O . ARG C 1 2 ? 159.829 119.799 201.967 1.00 209.15 2 ARG C O 1
ATOM 3324 N N . ARG C 1 3 ? 161.307 119.080 200.408 1.00 133.93 3 ARG C N 1
ATOM 3325 C CA . ARG C 1 3 ? 160.582 119.641 199.301 1.00 133.93 3 ARG C CA 1
ATOM 3326 C C . ARG C 1 3 ? 159.286 118.919 199.140 1.00 133.93 3 ARG C C 1
ATOM 3327 O O . ARG C 1 3 ? 158.276 119.528 198.791 1.00 133.93 3 ARG C O 1
ATOM 3335 N N . SER C 1 4 ? 159.274 117.593 199.393 1.00 79.64 4 SER C N 1
ATOM 3336 C CA . SER C 1 4 ? 158.101 116.790 199.225 1.00 79.64 4 SER C CA 1
ATOM 3337 C C . SER C 1 4 ? 157.021 117.271 200.150 1.00 79.64 4 SER C C 1
ATOM 3338 O O . SER C 1 4 ? 155.864 117.383 199.761 1.00 79.64 4 SER C O 1
ATOM 3341 N N . ARG C 1 5 ? 157.386 117.570 201.410 1.00 58.22 5 ARG C N 1
ATOM 3342 C CA . ARG C 1 5 ? 156.468 118.059 202.399 1.00 58.22 5 ARG C CA 1
ATOM 3343 C C . ARG C 1 5 ? 155.997 119.411 201.974 1.00 58.22 5 ARG C C 1
ATOM 3344 O O . ARG C 1 5 ? 154.836 119.771 202.170 1.00 58.22 5 ARG C O 1
ATOM 3352 N N . SER C 1 6 ? 156.910 120.190 201.375 1.00 77.59 6 SER C N 1
ATOM 3353 C CA . SER C 1 6 ? 156.643 121.548 200.997 1.00 77.59 6 SER C CA 1
ATOM 3354 C C . SER C 1 6 ? 155.492 121.595 200.046 1.00 77.59 6 SER C C 1
ATOM 3355 O O . SER C 1 6 ? 154.588 122.417 200.197 1.00 77.59 6 SER C O 1
ATOM 3358 N N . GLU C 1 7 ? 155.486 120.707 199.041 1.00 43.65 7 GLU C N 1
ATOM 3359 C CA . GLU C 1 7 ? 154.462 120.741 198.046 1.00 43.65 7 GLU C CA 1
ATOM 3360 C C . GLU C 1 7 ? 153.144 120.447 198.693 1.00 43.65 7 GLU C C 1
ATOM 3361 O O . GLU C 1 7 ? 152.127 121.018 198.312 1.00 43.65 7 GLU C O 1
ATOM 3367 N N . ILE C 1 8 ? 153.138 119.552 199.703 1.00 62.51 8 ILE C N 1
ATOM 3368 C CA . ILE C 1 8 ? 151.923 119.098 200.322 1.00 62.51 8 ILE C CA 1
ATOM 3369 C C . ILE C 1 8 ? 151.191 120.244 200.951 1.00 62.51 8 ILE C C 1
ATOM 3370 O O . ILE C 1 8 ? 150.011 120.463 200.680 1.00 62.51 8 ILE C O 1
ATOM 3375 N N . LEU C 1 9 ? 151.878 121.037 201.789 1.00 85.90 9 LEU C N 1
ATOM 3376 C CA . LEU C 1 9 ? 151.177 122.075 202.486 1.00 85.90 9 LEU C CA 1
ATOM 3377 C C . LEU C 1 9 ? 150.641 123.078 201.513 1.00 85.90 9 LEU C C 1
ATOM 3378 O O . LEU C 1 9 ? 149.494 123.499 201.619 1.00 85.90 9 LEU C O 1
ATOM 3383 N N . GLN C 1 10 ? 151.455 123.469 200.520 1.00 80.63 10 GLN C N 1
ATOM 3384 C CA . GLN C 1 10 ? 151.056 124.491 199.596 1.00 80.63 10 GLN C CA 1
ATOM 3385 C C . GLN C 1 10 ? 149.881 124.016 198.809 1.00 80.63 10 GLN C C 1
ATOM 3386 O O . GLN C 1 10 ? 148.960 124.785 198.558 1.00 80.63 10 GLN C O 1
ATOM 3392 N N . ASP C 1 11 ? 149.869 122.742 198.384 1.00 51.31 11 ASP C N 1
ATOM 3393 C CA . ASP C 1 11 ? 148.773 122.304 197.569 1.00 51.31 11 ASP C CA 1
ATOM 3394 C C . ASP C 1 11 ? 147.492 122.349 198.341 1.00 51.31 11 ASP C C 1
ATOM 3395 O O . ASP C 1 11 ? 146.470 122.764 197.802 1.00 51.31 11 ASP C O 1
ATOM 3400 N N . VAL C 1 12 ? 147.500 121.903 199.612 1.00 117.55 12 VAL C N 1
ATOM 3401 C CA . VAL C 1 12 ? 146.306 121.882 200.413 1.00 117.55 12 VAL C CA 1
ATOM 3402 C C . VAL C 1 12 ? 145.871 123.276 200.764 1.00 117.55 12 VAL C C 1
ATOM 3403 O O . VAL C 1 12 ? 144.679 123.584 200.754 1.00 117.55 12 VAL C O 1
ATOM 3407 N N . LEU C 1 13 ? 146.830 124.130 201.166 1.00 78.60 13 LEU C N 1
ATOM 3408 C CA . LEU C 1 13 ? 146.584 125.484 201.591 1.00 78.60 13 LEU C CA 1
ATOM 3409 C C . LEU C 1 13 ? 146.270 126.422 200.459 1.00 78.60 13 LEU C C 1
ATOM 3410 O O . LEU C 1 13 ? 145.385 127.264 200.582 1.00 78.60 13 LEU C O 1
ATOM 3415 N N . SER C 1 14 ? 147.032 126.362 199.351 1.00 117.87 14 SER C N 1
ATOM 3416 C CA . SER C 1 14 ? 146.909 127.305 198.269 1.00 117.87 14 SER C CA 1
ATOM 3417 C C . SER C 1 14 ? 145.795 127.029 197.299 1.00 117.87 14 SER C C 1
ATOM 3418 O O . SER C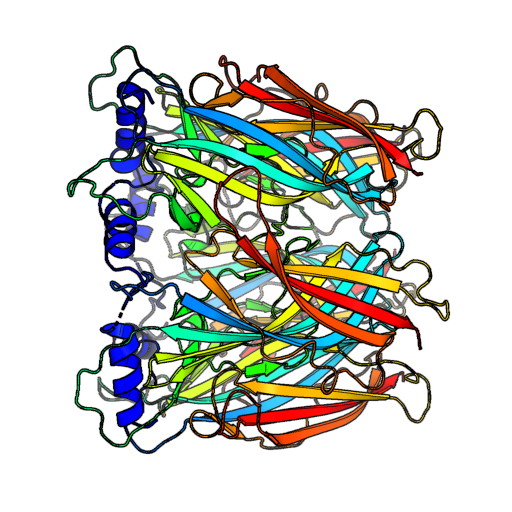 1 14 ? 145.122 127.957 196.851 1.00 0.00 14 SER C O 1
ATOM 3421 N N . ARG C 1 15 ? 145.603 125.703 196.972 1.00 231.44 15 ARG C N 1
ATOM 3422 C CA . ARG C 1 15 ? 144.673 125.127 196.012 1.00 231.44 15 ARG C CA 1
ATOM 3423 C C . ARG C 1 15 ? 143.498 124.425 196.667 1.00 231.44 15 ARG C C 1
ATOM 3424 O O . ARG C 1 15 ? 142.352 124.787 196.392 1.00 231.44 15 ARG C O 1
ATOM 3432 N N . CYS C 1 16 ? 143.740 123.382 197.507 1.00 75.19 16 CYS C N 1
ATOM 3433 C CA . CYS C 1 16 ? 142.681 122.498 197.974 1.00 75.19 16 CYS C CA 1
ATOM 3434 C C . CYS C 1 16 ? 141.599 123.120 198.813 1.00 75.19 16 CYS C C 1
ATOM 3435 O O . CYS C 1 16 ? 140.443 123.055 198.401 1.00 75.19 16 CYS C O 1
ATOM 3438 N N . SER C 1 17 ? 140.767 124.919 199.533 1.00 81.44 17 SER C N 1
ATOM 3439 C CA . SER C 1 17 ? 139.525 125.236 200.206 1.00 81.44 17 SER C CA 1
ATOM 3440 C C . SER C 1 17 ? 139.601 126.447 201.091 1.00 81.44 17 SER C C 1
ATOM 3441 O O . SER C 1 17 ? 140.524 126.631 201.877 1.00 81.44 17 SER C O 1
ATOM 3444 N N . PRO C 1 18 ? 138.600 127.289 200.928 1.00 77.85 18 PRO C N 1
ATOM 3445 C CA . PRO C 1 18 ? 138.345 128.384 201.821 1.00 77.85 18 PRO C CA 1
ATOM 3446 C C . PRO C 1 18 ? 137.331 127.859 202.799 1.00 77.85 18 PRO C C 1
ATOM 3447 O O . PRO C 1 18 ? 136.795 126.766 202.619 1.00 0.00 18 PRO C O 1
ATOM 3451 N N . LEU C 1 19 ? 137.005 128.673 203.835 1.00 122.19 19 LEU C N 1
ATOM 3452 C CA . LEU C 1 19 ? 136.047 128.311 204.852 1.00 122.19 19 LEU C CA 1
ATOM 3453 C C . LEU C 1 19 ? 134.753 128.019 204.174 1.00 122.19 19 LEU C C 1
ATOM 3454 O O . LEU C 1 19 ? 134.053 128.928 203.725 1.00 0.00 19 LEU C O 1
ATOM 3459 N N . ASN C 1 20 ? 134.430 126.716 204.064 1.00 185.32 20 ASN C N 1
ATOM 3460 C CA . ASN C 1 20 ? 133.218 126.211 203.488 1.00 185.32 20 ASN C CA 1
ATOM 3461 C C . ASN C 1 20 ? 133.253 124.752 203.818 1.00 185.32 20 ASN C C 1
ATOM 3462 O O . ASN C 1 20 ? 134.322 124.141 203.726 1.00 185.32 20 ASN C O 1
ATOM 3467 N N . ILE C 1 21 ? 132.122 124.119 204.199 1.00 152.11 21 ILE C N 1
ATOM 3468 C CA . ILE C 1 21 ? 132.208 122.712 204.499 1.00 152.11 21 ILE C CA 1
ATOM 3469 C C . ILE C 1 21 ? 132.265 121.966 203.180 1.00 152.11 21 ILE C C 1
ATOM 3470 O O . ILE C 1 21 ? 131.328 122.006 202.385 1.00 152.11 21 ILE C O 1
ATOM 3475 N N . PRO C 1 22 ? 133.374 121.294 202.938 1.00 90.63 22 PRO C N 1
ATOM 3476 C CA . PRO C 1 22 ? 133.698 120.653 201.686 1.00 90.63 22 PRO C CA 1
ATOM 3477 C C . PRO C 1 22 ? 132.835 119.471 201.353 1.00 90.63 22 PRO C C 1
ATOM 3478 O O . PRO C 1 22 ? 132.875 119.024 200.206 1.00 90.63 22 PRO C O 1
ATOM 3482 N N . ILE C 1 23 ? 132.064 118.940 202.331 1.00 99.82 23 ILE C N 1
ATOM 3483 C CA . ILE C 1 23 ? 131.280 117.747 202.141 1.00 99.82 23 ILE C CA 1
ATOM 3484 C C . ILE C 1 23 ? 129.868 118.044 201.704 1.00 99.82 23 ILE C C 1
ATOM 3485 O O . ILE C 1 23 ? 129.032 118.581 202.433 1.00 99.82 23 ILE C O 1
ATOM 3490 N N . GLU C 1 24 ? 129.633 117.719 200.413 1.00 41.37 24 GLU C N 1
ATOM 3491 C CA . GLU C 1 24 ? 128.427 117.817 199.634 1.00 41.37 24 GLU C CA 1
ATOM 3492 C C . GLU C 1 24 ? 127.425 116.726 199.922 1.00 41.37 24 GLU C C 1
ATOM 3493 O O . GLU C 1 24 ? 126.225 116.954 199.769 1.00 41.37 24 GLU C O 1
ATOM 3499 N N . ASP C 1 25 ? 127.892 115.505 200.296 1.00 43.11 25 ASP C N 1
ATOM 3500 C CA . ASP C 1 25 ? 127.044 114.353 200.359 1.00 43.11 25 ASP C CA 1
ATOM 3501 C C . ASP C 1 25 ? 126.506 114.290 201.769 1.00 43.11 25 ASP C C 1
ATOM 3502 O O . ASP C 1 25 ? 126.511 115.279 202.510 1.00 43.11 25 ASP C O 1
ATOM 3507 N N . ASP C 1 26 ? 125.876 113.135 202.069 1.00 127.40 26 ASP C N 1
ATOM 3508 C CA . ASP C 1 26 ? 125.112 112.927 203.269 1.00 127.40 26 ASP C CA 1
ATOM 3509 C C . ASP C 1 26 ? 126.001 112.740 204.460 1.00 127.40 26 ASP C C 1
ATOM 3510 O O . ASP C 1 26 ? 126.133 111.634 204.988 1.00 127.40 26 ASP C O 1
ATOM 3515 N N . GLN C 1 27 ? 126.635 113.838 204.925 1.00 179.59 27 GLN C N 1
ATOM 3516 C CA . GLN C 1 27 ? 127.394 113.723 206.148 1.00 179.59 27 GLN C CA 1
ATOM 3517 C C . GLN C 1 27 ? 127.341 115.006 206.928 1.00 179.59 27 GLN C C 1
ATOM 3518 O O . GLN C 1 27 ? 127.488 116.094 206.377 1.00 179.59 27 GLN C O 1
ATOM 3524 N N . PRO C 1 28 ? 127.043 114.846 208.208 1.00 138.14 28 PRO C N 1
ATOM 3525 C CA . PRO C 1 28 ? 127.214 115.885 209.193 1.00 138.14 28 PRO C CA 1
ATOM 3526 C C . PRO C 1 28 ? 128.652 115.773 209.581 1.00 138.14 28 PRO C C 1
ATOM 3527 O O . PRO C 1 28 ? 129.223 114.717 209.298 1.00 138.14 28 PRO C O 1
ATOM 3531 N N . VAL C 1 29 ? 129.271 116.791 210.203 1.00 100.20 29 VAL C N 1
ATOM 3532 C CA . VAL C 1 29 ? 130.616 116.538 210.634 1.00 100.20 29 VAL C CA 1
ATOM 3533 C C . VAL C 1 29 ? 130.580 116.190 212.105 1.00 100.20 29 VAL C C 1
ATOM 3534 O O . VAL C 1 29 ? 129.926 116.860 212.910 1.00 100.20 29 VAL C O 1
ATOM 3538 N N . LYS C 1 30 ? 131.201 115.056 212.484 1.00 91.68 30 LYS C N 1
ATOM 3539 C CA . LYS C 1 30 ? 131.311 114.658 213.853 1.00 91.68 30 LYS C CA 1
ATOM 3540 C C . LYS C 1 30 ? 132.610 115.189 214.359 1.00 91.68 30 LYS C C 1
ATOM 3541 O O . LYS C 1 30 ? 133.616 115.164 213.652 1.00 91.68 30 LYS C O 1
ATOM 3547 N N . VAL C 1 31 ? 132.616 115.716 215.599 1.00 47.13 31 VAL C N 1
ATOM 3548 C CA . VAL C 1 31 ? 133.858 116.155 216.162 1.00 47.13 31 VAL C CA 1
ATOM 3549 C C . VAL C 1 31 ? 133.985 115.462 217.479 1.00 47.13 31 VAL C C 1
ATOM 3550 O O . VAL C 1 31 ? 133.109 115.588 218.336 1.00 47.13 31 VAL C O 1
ATOM 3554 N N . SER C 1 32 ? 135.082 114.705 217.671 1.00 39.40 32 SER C N 1
ATOM 3555 C CA . SER C 1 32 ? 135.273 114.027 218.918 1.00 39.40 32 SER C CA 1
ATOM 3556 C C . SER C 1 32 ? 135.833 115.018 219.884 1.00 39.40 32 SER C C 1
ATOM 3557 O O . SER C 1 32 ? 136.683 115.835 219.531 1.00 39.40 32 SER C O 1
ATOM 3560 N N . PHE C 1 33 ? 135.370 114.952 221.147 1.00 115.56 33 PHE C N 1
ATOM 3561 C CA . PHE C 1 33 ? 135.790 115.925 222.107 1.00 115.56 33 PHE C CA 1
ATOM 3562 C C . PHE C 1 33 ? 136.225 115.185 223.327 1.00 115.56 33 PHE C C 1
ATOM 3563 O O . PHE C 1 33 ? 135.563 114.249 223.772 1.00 115.56 33 PHE C O 1
ATOM 3571 N N . GLU C 1 34 ? 137.381 115.581 223.889 1.00 49.76 34 GLU C N 1
ATOM 3572 C CA . GLU C 1 34 ? 137.845 114.966 225.098 1.00 49.76 34 GLU C CA 1
ATOM 3573 C C . GLU C 1 34 ? 138.482 116.049 225.907 1.00 49.76 34 GLU C C 1
ATOM 3574 O O . GLU C 1 34 ? 138.977 117.037 225.360 1.00 49.76 34 GLU C O 1
ATOM 3580 N N . TYR C 1 35 ? 138.478 115.898 227.244 1.00 133.81 35 TYR C N 1
ATOM 3581 C CA . TYR C 1 35 ? 139.026 116.908 228.101 1.00 133.81 35 TYR C CA 1
ATOM 3582 C C . TYR C 1 35 ? 140.144 116.310 228.889 1.00 133.81 35 TYR C C 1
ATOM 3583 O O . TYR C 1 35 ? 140.007 115.223 229.445 1.00 133.81 35 TYR C O 1
ATOM 3592 N N . SER C 1 36 ? 141.289 117.015 228.956 1.00 68.68 36 SER C N 1
ATOM 3593 C CA . SER C 1 36 ? 142.322 116.571 229.842 1.00 68.68 36 SER C CA 1
ATOM 3594 C C . SER C 1 36 ? 142.409 117.640 230.875 1.00 68.68 36 SER C C 1
ATOM 3595 O O . SER C 1 36 ? 142.966 118.707 230.631 1.00 68.68 36 SER C O 1
ATOM 3598 N N . LEU C 1 37 ? 141.838 117.382 232.067 1.00 93.31 37 LEU C N 1
ATOM 3599 C CA . LEU C 1 37 ? 141.820 118.366 233.114 1.00 93.31 37 LEU C CA 1
ATOM 3600 C C . LEU C 1 37 ? 143.179 118.406 233.725 1.00 93.31 37 LEU C C 1
ATOM 3601 O O . LEU C 1 37 ? 143.603 117.444 234.360 1.00 93.31 37 LEU C O 1
ATOM 3606 N N . GLN C 1 38 ? 143.917 119.505 233.462 1.00 127.04 38 GLN C N 1
ATOM 3607 C CA . GLN C 1 38 ? 145.236 119.707 233.986 1.00 127.04 38 GLN C CA 1
ATOM 3608 C C . GLN C 1 38 ? 145.236 120.153 235.414 1.00 127.04 38 GLN C C 1
ATOM 3609 O O . GLN C 1 38 ? 146.003 119.625 236.212 1.00 127.04 38 GLN C O 1
ATOM 3615 N N . LYS C 1 39 ? 144.392 121.140 235.785 1.00 76.34 39 LYS C N 1
ATOM 3616 C CA . LYS C 1 39 ? 144.474 121.633 237.133 1.00 76.34 39 LYS C CA 1
ATOM 3617 C C . LYS C 1 39 ? 143.286 122.495 237.421 1.00 76.34 39 LYS C C 1
ATOM 3618 O O . LYS C 1 39 ? 142.720 123.121 236.527 1.00 76.34 39 LYS C O 1
ATOM 3624 N N . ILE C 1 40 ? 142.878 122.540 238.704 1.00 73.53 40 ILE C N 1
ATOM 3625 C CA . ILE C 1 40 ? 141.885 123.497 239.084 1.00 73.53 40 ILE C CA 1
ATOM 3626 C C . ILE C 1 40 ? 142.669 124.543 239.810 1.00 73.53 40 ILE C C 1
ATOM 3627 O O . ILE C 1 40 ? 143.018 124.383 240.979 1.00 73.53 40 ILE C O 1
ATOM 3632 N N . PHE C 1 41 ? 142.994 125.630 239.087 1.00 57.58 41 PHE C N 1
ATOM 3633 C CA . PHE C 1 41 ? 143.851 126.658 239.599 1.00 57.58 41 PHE C CA 1
ATOM 3634 C C . PHE C 1 41 ? 143.246 127.425 240.727 1.00 57.58 41 PHE C C 1
ATOM 3635 O O . PHE C 1 41 ? 143.868 127.564 241.775 1.00 57.58 41 PHE C O 1
ATOM 3643 N N . ARG C 1 42 ? 142.009 127.952 240.574 1.00 66.76 42 ARG C N 1
ATOM 3644 C CA . ARG C 1 42 ? 141.592 128.760 241.682 1.00 66.76 42 ARG C CA 1
ATOM 3645 C C . ARG C 1 42 ? 140.111 128.737 241.841 1.00 66.76 42 ARG C C 1
ATOM 3646 O O . ARG C 1 42 ? 139.368 128.351 240.939 1.00 66.76 42 ARG C O 1
ATOM 3654 N N . ALA C 1 43 ? 139.659 129.137 243.049 1.00 37.45 43 ALA C N 1
ATOM 3655 C CA . ALA C 1 43 ? 138.264 129.220 243.361 1.00 37.45 43 ALA C CA 1
ATOM 3656 C C . ALA C 1 43 ? 138.025 130.591 243.926 1.00 37.45 43 ALA C C 1
ATOM 3657 O O . ALA C 1 43 ? 138.846 131.107 244.684 1.00 37.45 43 ALA C O 1
ATOM 3659 N N . ASP C 1 44 ? 136.900 131.234 243.546 1.00 52.12 44 ASP C N 1
ATOM 3660 C CA . ASP C 1 44 ? 136.594 132.537 244.068 1.00 52.12 44 ASP C CA 1
ATOM 3661 C C . ASP C 1 44 ? 135.237 132.472 244.704 1.00 52.12 44 ASP C C 1
ATOM 3662 O O . ASP C 1 44 ? 134.222 132.329 244.027 1.00 52.12 44 ASP C O 1
ATOM 3667 N N . VAL C 1 45 ? 135.206 132.557 246.048 1.00 104.13 45 VAL C N 1
ATOM 3668 C CA . VAL C 1 45 ? 134.015 132.467 246.845 1.00 104.13 45 VAL C CA 1
ATOM 3669 C C . VAL C 1 45 ? 133.102 133.642 246.637 1.00 104.13 45 VAL C C 1
ATOM 3670 O O . VAL C 1 45 ? 131.882 133.486 246.633 1.00 104.13 45 VAL C O 1
ATOM 3674 N N . GLU C 1 46 ? 133.644 134.869 246.534 1.00 106.06 46 GLU C N 1
ATOM 3675 C CA . GLU C 1 46 ? 132.759 135.997 246.396 1.00 106.06 46 GLU C CA 1
ATOM 3676 C C . GLU C 1 46 ? 132.106 135.999 245.046 1.00 106.06 46 GLU C C 1
ATOM 3677 O O . GLU C 1 46 ? 130.920 136.293 244.927 1.00 106.06 46 GLU C O 1
ATOM 3683 N N . ASN C 1 47 ? 132.914 135.723 244.003 1.00 83.33 47 ASN C N 1
ATOM 3684 C CA . ASN C 1 47 ? 132.531 135.709 242.618 1.00 83.33 47 ASN C CA 1
ATOM 3685 C C . ASN C 1 47 ? 131.780 134.465 242.243 1.00 83.33 47 ASN C C 1
ATOM 3686 O O . ASN C 1 47 ? 130.926 134.496 241.352 1.00 83.33 47 ASN C O 1
ATOM 3691 N N . ASP C 1 48 ? 132.061 133.327 242.919 1.00 72.89 48 ASP C N 1
ATOM 3692 C CA . ASP C 1 48 ? 131.493 132.060 242.550 1.00 72.89 48 ASP C CA 1
ATOM 3693 C C . ASP C 1 48 ? 131.957 131.682 241.175 1.00 72.89 48 ASP C C 1
ATOM 3694 O O . ASP C 1 48 ? 131.164 131.246 240.342 1.00 72.89 48 ASP C O 1
ATOM 3699 N N . GLU C 1 49 ? 133.269 131.848 240.914 1.00 53.55 49 GLU C N 1
ATOM 3700 C CA . GLU C 1 49 ? 133.852 131.482 239.658 1.00 53.55 49 GLU C CA 1
ATOM 3701 C C . GLU C 1 49 ? 134.976 130.539 239.955 1.00 53.55 49 GLU C C 1
ATOM 3702 O O . GLU C 1 49 ? 135.627 130.653 240.996 1.00 53.55 49 GLU C O 1
ATOM 3708 N N . VAL C 1 50 ? 135.234 129.574 239.048 1.00 106.68 50 VAL C N 1
ATOM 3709 C CA . VAL C 1 50 ? 136.279 128.623 239.293 1.00 106.68 50 VAL C CA 1
ATOM 3710 C C . VAL C 1 50 ? 137.138 128.592 238.059 1.00 106.68 50 VAL C C 1
ATOM 3711 O O . VAL C 1 50 ? 136.644 128.794 236.954 1.00 106.68 50 VAL C O 1
ATOM 3715 N N . ASP C 1 51 ? 138.458 128.339 238.217 1.00 55.48 51 ASP C N 1
ATOM 3716 C CA . ASP C 1 51 ? 139.348 128.366 237.082 1.00 55.48 51 ASP C CA 1
ATOM 3717 C C . ASP C 1 51 ? 139.857 126.988 236.792 1.00 55.48 51 ASP C C 1
ATOM 3718 O O . ASP C 1 51 ? 140.311 126.276 237.688 1.00 55.48 51 ASP C O 1
ATOM 3723 N N . ILE C 1 52 ? 139.806 126.589 235.510 1.00 45.62 52 ILE C N 1
ATOM 3724 C CA . ILE C 1 52 ? 140.283 125.292 235.120 1.00 45.62 52 ILE C CA 1
ATOM 3725 C C . ILE C 1 52 ? 141.352 125.492 234.100 1.00 45.62 52 ILE C C 1
ATOM 3726 O O . ILE C 1 52 ? 141.246 126.361 233.230 1.00 45.62 52 ILE C O 1
ATOM 3731 N N . GLY C 1 53 ? 142.437 124.710 234.221 1.00 44.96 53 GLY C N 1
ATOM 3732 C CA . GLY C 1 53 ? 143.443 124.656 233.204 1.00 44.96 53 GLY C CA 1
ATOM 3733 C C . GLY C 1 53 ? 143.230 123.288 232.649 1.00 44.96 53 GLY C C 1
ATOM 3734 O O . GLY C 1 53 ? 143.212 122.316 233.399 1.00 44.96 53 GLY C O 1
ATOM 3735 N N . LEU C 1 54 ? 142.885 123.263 231.316 1.00 165.74 54 LEU C N 1
ATOM 3736 C CA . LEU C 1 54 ? 142.402 122.143 230.520 1.00 165.74 54 LEU C CA 1
ATOM 3737 C C . LEU C 1 54 ? 143.071 122.131 229.179 1.00 165.74 54 LEU C C 1
ATOM 3738 O O . LEU C 1 54 ? 143.465 123.167 228.662 1.00 165.74 54 LEU C O 1
ATOM 3743 N N . TRP C 1 55 ? 143.225 120.960 228.549 1.00 138.36 55 TRP C N 1
ATOM 3744 C CA . TRP C 1 55 ? 143.429 121.116 227.140 1.00 138.36 55 TRP C CA 1
ATOM 3745 C C . TRP C 1 55 ? 142.346 120.326 226.475 1.00 138.36 55 TRP C C 1
ATOM 3746 O O . TRP C 1 55 ? 141.882 119.325 227.014 1.00 138.36 55 TRP C O 1
ATOM 3757 N N . THR C 1 56 ? 141.899 120.775 225.286 1.00 120.98 56 THR C N 1
ATOM 3758 C CA . THR C 1 56 ? 140.781 120.117 224.677 1.00 120.98 56 THR C CA 1
ATOM 3759 C C . THR C 1 56 ? 141.228 119.374 223.460 1.00 120.98 56 THR C C 1
ATOM 3760 O O . THR C 1 56 ? 141.858 119.927 222.559 1.00 120.98 56 THR C O 1
ATOM 3764 N N . THR C 1 57 ? 140.876 118.080 223.393 1.00 43.41 57 THR C N 1
ATOM 3765 C CA . THR C 1 57 ? 141.272 117.313 222.254 1.00 43.41 57 THR C CA 1
ATOM 3766 C C . THR C 1 57 ? 140.143 117.382 221.291 1.00 43.41 57 THR C C 1
ATOM 3767 O O . THR C 1 57 ? 138.997 117.069 221.625 1.00 43.41 57 THR C O 1
ATOM 3771 N N . LEU C 1 58 ? 140.428 117.840 220.059 1.00 52.29 58 LEU C N 1
ATOM 3772 C CA . LEU C 1 58 ? 139.377 117.958 219.096 1.00 52.29 58 LEU C CA 1
ATOM 3773 C C . LEU C 1 58 ? 139.792 117.205 217.875 1.00 52.29 58 LEU C C 1
ATOM 3774 O O . LEU C 1 58 ? 140.904 117.379 217.376 1.00 52.29 58 LEU C O 1
ATOM 3779 N N . VAL C 1 59 ? 138.913 116.322 217.353 1.00 97.23 59 VAL C N 1
ATOM 3780 C CA . VAL C 1 59 ? 139.277 115.627 216.155 1.00 97.23 59 VAL C CA 1
ATOM 3781 C C . VAL C 1 59 ? 138.147 115.712 215.177 1.00 97.23 59 VAL C C 1
ATOM 3782 O O . VAL C 1 59 ? 136.977 115.652 215.554 1.00 97.23 59 VAL C O 1
ATOM 3786 N N . TRP C 1 60 ? 138.477 115.894 213.880 1.00 70.69 60 TRP C N 1
ATOM 3787 C CA . TRP C 1 60 ? 137.463 115.931 212.865 1.00 70.69 60 TRP C CA 1
ATOM 3788 C C . TRP C 1 60 ? 138.065 115.505 211.560 1.00 70.69 60 TRP C C 1
ATOM 3789 O O . TRP C 1 60 ? 139.284 115.512 211.388 1.00 0.00 60 TRP C O 1
ATOM 3800 N N . LYS C 1 61 ? 137.199 115.120 210.598 1.00 162.72 61 LYS C N 1
ATOM 3801 C CA . LYS C 1 61 ? 137.714 114.821 209.297 1.00 162.72 61 LYS C CA 1
ATOM 3802 C C . LYS C 1 61 ? 137.183 115.835 208.326 1.00 162.72 61 LYS C C 1
ATOM 3803 O O . LYS C 1 61 ? 136.001 116.166 208.307 1.00 162.72 61 LYS C O 1
ATOM 3809 N N . ASP C 1 62 ? 138.094 116.401 207.509 1.00 53.12 62 ASP C N 1
ATOM 3810 C CA . ASP C 1 62 ? 137.760 117.328 206.466 1.00 53.12 62 ASP C CA 1
ATOM 3811 C C . ASP C 1 62 ? 138.019 116.571 205.194 1.00 53.12 62 ASP C C 1
ATOM 3812 O O . ASP C 1 62 ? 138.808 115.626 205.204 1.00 0.00 62 ASP C O 1
ATOM 3817 N N . ARG C 1 63 ? 137.340 116.951 204.085 1.00 129.23 63 ARG C N 1
ATOM 3818 C CA . ARG C 1 63 ? 137.507 116.334 202.778 1.00 129.23 63 ARG C CA 1
ATOM 3819 C C . ARG C 1 63 ? 138.638 117.067 202.105 1.00 129.23 63 ARG C C 1
ATOM 3820 O O . ARG C 1 63 ? 138.602 118.285 201.980 1.00 129.23 63 ARG C O 1
ATOM 3828 N N . CYS C 1 64 ? 139.698 116.361 201.677 1.00 66.56 64 CYS C N 1
ATOM 3829 C CA . CYS C 1 64 ? 140.750 117.086 201.033 1.00 66.56 64 CYS C CA 1
ATOM 3830 C C . CYS C 1 64 ? 140.899 116.438 199.701 1.00 66.56 64 CYS C C 1
ATOM 3831 O O . CYS C 1 64 ? 140.423 115.322 199.518 1.00 66.56 64 CYS C O 1
ATOM 3834 N N . LEU C 1 65 ? 141.500 117.138 198.719 1.00 109.03 65 LEU C N 1
ATOM 3835 C CA . LEU C 1 65 ? 141.640 116.494 197.436 1.00 109.03 65 LEU C CA 1
ATOM 3836 C C . LEU C 1 65 ? 143.065 116.105 197.214 1.00 109.03 65 LEU C C 1
ATOM 3837 O O . LEU C 1 65 ? 143.984 116.822 197.601 1.00 109.03 65 LEU C O 1
ATOM 3842 N N . ASN C 1 66 ? 143.260 114.916 196.606 1.00 60.05 66 ASN C N 1
ATOM 3843 C CA . ASN C 1 66 ? 144.561 114.436 196.272 1.00 60.05 66 ASN C CA 1
ATOM 3844 C C . ASN C 1 66 ? 144.809 114.909 194.883 1.00 60.05 66 ASN C C 1
ATOM 3845 O O . ASN C 1 66 ? 143.944 114.783 194.021 1.00 0.00 66 ASN C O 1
ATOM 3850 N N . TRP C 1 67 ? 145.986 115.472 194.615 1.00 71.41 67 TRP C N 1
ATOM 3851 C CA . TRP C 1 67 ? 146.051 116.078 193.317 1.00 71.41 67 TRP C CA 1
ATOM 3852 C C . TRP C 1 67 ? 147.179 115.364 192.695 1.00 71.41 67 TRP C C 1
ATOM 3853 O O . TRP C 1 67 ? 147.020 114.335 192.036 1.00 71.41 67 TRP C O 1
ATOM 3864 N N . PHE C 1 68 ? 148.372 115.921 192.959 1.00 170.38 68 PHE C N 1
ATOM 3865 C CA . PHE C 1 68 ? 149.619 115.361 192.547 1.00 170.38 68 PHE C CA 1
ATOM 3866 C C . PHE C 1 68 ? 149.578 114.022 193.232 1.00 170.38 68 PHE C C 1
ATOM 3867 O O . PHE C 1 68 ? 149.151 113.916 194.389 1.00 170.38 68 PHE C O 1
ATOM 3875 N N . ASN C 1 69 ? 149.960 112.943 192.511 1.00 310.64 69 ASN C N 1
ATOM 3876 C CA . ASN C 1 69 ? 149.765 111.623 193.055 1.00 310.64 69 ASN C CA 1
ATOM 3877 C C . ASN C 1 69 ? 150.575 111.447 194.297 1.00 310.64 69 ASN C C 1
ATOM 3878 O O . ASN C 1 69 ? 151.779 111.718 194.333 1.00 310.64 69 ASN C O 1
ATOM 3883 N N . GLU C 1 70 ? 149.906 110.968 195.367 1.00 240.43 70 GLU C N 1
ATOM 3884 C CA . GLU C 1 70 ? 150.568 110.793 196.628 1.00 240.43 70 GLU C CA 1
ATOM 3885 C C . GLU C 1 70 ? 151.637 109.753 196.498 1.00 240.43 70 GLU C C 1
ATOM 3886 O O . GLU C 1 70 ? 151.367 108.589 196.208 1.00 240.43 70 GLU C O 1
ATOM 3892 N N . PHE C 1 71 ? 152.903 110.172 196.711 1.00 197.53 71 PHE C N 1
ATOM 3893 C CA . PHE C 1 71 ? 153.963 109.187 196.809 1.00 197.53 71 PHE C CA 1
ATOM 3894 C C . PHE C 1 71 ? 154.254 109.045 198.278 1.00 197.53 71 PHE C C 1
ATOM 3895 O O . PHE C 1 71 ? 153.688 109.776 199.096 1.00 197.53 71 PHE C O 1
ATOM 3903 N N . THR C 1 72 ? 155.149 108.107 198.681 1.00 90.96 72 THR C N 1
ATOM 3904 C CA . THR C 1 72 ? 155.459 108.009 200.085 1.00 90.96 72 THR C CA 1
ATOM 3905 C C . THR C 1 72 ? 156.103 109.290 200.491 1.00 90.96 72 THR C C 1
ATOM 3906 O O . THR C 1 72 ? 157.206 109.633 200.068 1.00 90.96 72 THR C O 1
ATOM 3910 N N . SER C 1 73 ? 155.375 110.061 201.302 1.00 58.84 73 SER C N 1
ATOM 3911 C CA . SER C 1 73 ? 155.858 111.359 201.595 1.00 58.84 73 SER C CA 1
ATOM 3912 C C . SER C 1 73 ? 155.402 111.693 202.966 1.00 58.84 73 SER C C 1
ATOM 3913 O O . SER C 1 73 ? 154.997 110.827 203.740 1.00 58.84 73 SER C O 1
ATOM 3916 N N . PHE C 1 74 ? 155.461 112.996 203.286 1.00 102.17 74 PHE C N 1
ATOM 3917 C CA . PHE C 1 74 ? 155.167 113.474 204.610 1.00 102.17 74 PHE C CA 1
ATOM 3918 C C . PHE C 1 74 ? 153.681 113.325 204.817 1.00 102.17 74 PHE C C 1
ATOM 3919 O O . PHE C 1 74 ? 152.876 113.913 204.099 1.00 102.17 74 PHE C O 1
ATOM 3927 N N . LYS C 1 75 ? 153.327 112.424 205.767 1.00 98.30 75 LYS C N 1
ATOM 3928 C CA . LYS C 1 75 ? 152.004 111.969 206.127 1.00 98.30 75 LYS C CA 1
ATOM 3929 C C . LYS C 1 75 ? 151.166 112.957 206.918 1.00 98.30 75 LYS C C 1
ATOM 3930 O O . LYS C 1 75 ? 149.960 113.105 206.677 1.00 98.30 75 LYS C O 1
ATOM 3936 N N . GLU C 1 76 ? 151.791 113.631 207.897 1.00 115.84 76 GLU C N 1
ATOM 3937 C CA . GLU C 1 76 ? 151.081 114.616 208.648 1.00 115.84 76 GLU C CA 1
ATOM 3938 C C . GLU C 1 76 ? 151.857 115.877 208.514 1.00 115.84 76 GLU C C 1
ATOM 3939 O O . GLU C 1 76 ? 153.086 115.854 208.544 1.00 115.84 76 GLU C O 1
ATOM 3945 N N . LEU C 1 77 ? 151.167 117.013 208.314 1.00 99.62 77 LEU C N 1
ATOM 3946 C CA . LEU C 1 77 ? 151.925 118.216 208.479 1.00 99.62 77 LEU C CA 1
ATOM 3947 C C . LEU C 1 77 ? 151.270 119.071 209.518 1.00 99.62 77 LEU C C 1
ATOM 3948 O O . LEU C 1 77 ? 150.061 118.992 209.734 1.00 99.62 77 LEU C O 1
ATOM 3953 N N . THR C 1 78 ? 152.080 119.890 209.999 1.00 103.79 78 THR C N 1
ATOM 3954 C CA . THR C 1 78 ? 151.533 120.757 211.015 1.00 103.79 78 THR C CA 1
ATOM 3955 C C . THR C 1 78 ? 151.334 122.125 210.441 1.00 103.79 78 THR C C 1
ATOM 3956 O O . THR C 1 78 ? 152.101 122.575 209.594 1.00 103.79 78 THR C O 1
ATOM 3960 N N . VAL C 1 79 ? 150.266 122.823 210.898 1.00 96.22 79 VAL C N 1
ATOM 3961 C CA . VAL C 1 79 ? 149.991 124.141 210.395 1.00 96.22 79 VAL C CA 1
ATOM 3962 C C . VAL C 1 79 ? 149.268 124.928 211.444 1.00 96.22 79 VAL C C 1
ATOM 3963 O O . VAL C 1 79 ? 148.660 124.384 212.367 1.00 96.22 79 VAL C O 1
ATOM 3967 N N . PRO C 1 80 ? 149.330 126.223 211.311 1.00 127.45 80 PRO C N 1
ATOM 3968 C CA . PRO C 1 80 ? 148.631 127.055 212.245 1.00 127.45 80 PRO C CA 1
ATOM 3969 C C . PRO C 1 80 ? 147.160 126.868 212.085 1.00 127.45 80 PRO C C 1
ATOM 3970 O O . PRO C 1 80 ? 146.692 126.667 210.966 1.00 127.45 80 PRO C O 1
ATOM 3974 N N . ILE C 1 81 ? 146.422 126.966 213.204 1.00 106.97 81 ILE C N 1
ATOM 3975 C CA . ILE C 1 81 ? 145.009 126.730 213.261 1.00 106.97 81 ILE C CA 1
ATOM 3976 C C . ILE C 1 81 ? 144.299 127.719 212.398 1.00 106.97 81 ILE C C 1
ATOM 3977 O O . ILE C 1 81 ? 143.210 127.440 211.903 1.00 106.97 81 ILE C O 1
ATOM 3982 N N . ALA C 1 82 ? 144.873 128.923 212.246 1.00 41.16 82 ALA C N 1
ATOM 3983 C CA . ALA C 1 82 ? 144.265 129.972 211.480 1.00 41.16 82 ALA C CA 1
ATOM 3984 C C . ALA C 1 82 ? 144.077 129.515 210.063 1.00 41.16 82 ALA C C 1
ATOM 3985 O O . ALA C 1 82 ? 143.118 129.920 209.401 1.00 41.16 82 ALA C O 1
ATOM 3987 N N . GLU C 1 83 ? 144.992 128.674 209.554 1.00 97.08 83 GLU C N 1
ATOM 3988 C CA . GLU C 1 83 ? 144.989 128.249 208.181 1.00 97.08 83 GLU C CA 1
ATOM 3989 C C . GLU C 1 83 ? 143.744 127.477 207.833 1.00 97.08 83 GLU C C 1
ATOM 3990 O O . GLU C 1 83 ? 143.256 127.582 206.710 1.00 97.08 83 GLU C O 1
ATOM 3996 N N . ILE C 1 84 ? 143.195 126.683 208.776 1.00 71.59 84 ILE C N 1
ATOM 3997 C CA . ILE C 1 84 ? 142.069 125.826 208.486 1.00 71.59 84 ILE C CA 1
ATOM 3998 C C . ILE C 1 84 ? 140.912 126.108 209.407 1.00 71.59 84 ILE C C 1
ATOM 3999 O O . ILE C 1 84 ? 141.046 126.732 210.457 1.00 71.59 84 ILE C O 1
ATOM 4004 N N . TRP C 1 85 ? 139.717 125.643 208.987 1.00 69.34 85 TRP C N 1
ATOM 4005 C CA . TRP C 1 85 ? 138.490 125.804 209.712 1.00 69.34 85 TRP C CA 1
ATOM 4006 C C . TRP C 1 85 ? 138.545 124.990 210.970 1.00 69.34 85 TRP C C 1
ATOM 4007 O O . TRP C 1 85 ? 139.022 123.855 210.970 1.00 69.34 85 TRP C O 1
ATOM 4018 N N . THR C 1 86 ? 138.061 125.577 212.086 1.00 117.38 86 THR C N 1
ATOM 4019 C CA . THR C 1 86 ? 138.033 124.885 213.344 1.00 117.38 86 THR C CA 1
ATOM 4020 C C . THR C 1 86 ? 136.632 124.998 213.868 1.00 117.38 86 THR C C 1
ATOM 4021 O O . THR C 1 86 ? 135.914 125.934 213.529 1.00 117.38 86 THR C O 1
ATOM 4025 N N . PRO C 1 87 ? 136.210 124.067 214.682 1.00 104.47 87 PRO C N 1
ATOM 4026 C CA . PRO C 1 87 ? 134.877 124.103 215.240 1.00 104.47 87 PRO C CA 1
ATOM 4027 C C . PRO C 1 87 ? 134.715 125.169 216.291 1.00 104.47 87 PRO C C 1
ATOM 4028 O O . PRO C 1 87 ? 135.692 125.554 216.931 1.00 104.47 87 PRO C O 1
ATOM 4032 N N . ASP C 1 88 ? 133.474 125.649 216.456 1.00 122.00 88 ASP C N 1
ATOM 4033 C CA . ASP C 1 88 ? 132.998 126.681 217.340 1.00 122.00 88 ASP C CA 1
ATOM 4034 C C . ASP C 1 88 ? 132.803 126.251 218.764 1.00 122.00 88 ASP C C 1
ATOM 4035 O O . ASP C 1 88 ? 132.062 126.918 219.481 1.00 122.00 88 ASP C O 1
ATOM 4040 N N . ILE C 1 89 ? 133.298 125.070 219.192 1.00 153.60 89 ILE C N 1
ATOM 4041 C CA . ILE C 1 89 ? 133.041 124.646 220.549 1.00 153.60 89 ILE C CA 1
ATOM 4042 C C . ILE C 1 89 ? 133.345 125.705 221.570 1.00 153.60 89 ILE C C 1
ATOM 4043 O O . ILE C 1 89 ? 134.434 126.272 221.627 1.00 153.60 89 ILE C O 1
ATOM 4048 N N . PHE C 1 90 ? 132.330 126.001 222.414 1.00 123.80 90 PHE C N 1
ATOM 4049 C CA . PHE C 1 90 ? 132.455 127.007 223.431 1.00 123.80 90 PHE C CA 1
ATOM 4050 C C . PHE C 1 90 ? 131.862 126.531 224.716 1.00 123.80 90 PHE C C 1
ATOM 4051 O O . PHE C 1 90 ? 130.968 125.686 224.744 1.00 123.80 90 PHE C O 1
ATOM 4059 N N . ILE C 1 91 ? 132.378 127.083 225.831 1.00 55.24 91 ILE C N 1
ATOM 4060 C CA . ILE C 1 91 ? 131.875 126.795 227.137 1.00 55.24 91 ILE C CA 1
ATOM 4061 C C . ILE C 1 91 ? 130.651 127.638 227.266 1.00 55.24 91 ILE C C 1
ATOM 4062 O O . ILE C 1 91 ? 130.674 128.830 226.968 1.00 55.24 91 ILE C O 1
ATOM 4067 N N . PHE C 1 92 ? 129.530 127.027 227.691 1.00 98.05 92 PHE C N 1
ATOM 4068 C CA . PHE C 1 92 ? 128.304 127.755 227.766 1.00 98.05 92 PHE C CA 1
ATOM 4069 C C . PHE C 1 92 ? 128.348 128.800 228.843 1.00 98.05 92 PHE C C 1
ATOM 4070 O O . PHE C 1 92 ? 127.821 129.892 228.649 1.00 98.05 92 PHE C O 1
ATOM 4078 N N . ASP C 1 93 ? 128.956 128.504 230.013 1.00 124.16 93 ASP C N 1
ATOM 4079 C CA . ASP C 1 93 ? 128.901 129.494 231.058 1.00 124.16 93 ASP C CA 1
ATOM 4080 C C . ASP C 1 93 ? 130.258 129.991 231.445 1.00 124.16 93 ASP C C 1
ATOM 4081 O O . ASP C 1 93 ? 130.622 129.937 232.616 1.00 124.16 93 ASP C O 1
ATOM 4086 N N . SER C 1 94 ? 131.040 130.522 230.492 1.00 52.71 94 SER C N 1
ATOM 4087 C CA . SER C 1 94 ? 132.298 131.075 230.897 1.00 52.71 94 SER C CA 1
ATOM 4088 C C . SER C 1 94 ? 132.019 132.448 231.416 1.00 52.71 94 SER C C 1
ATOM 4089 O O . SER C 1 94 ? 131.160 133.152 230.894 1.00 52.71 94 SER C O 1
ATOM 4092 N N . VAL C 1 95 ? 132.687 132.823 232.520 1.00 47.26 95 VAL C N 1
ATOM 4093 C CA . VAL C 1 95 ? 132.588 134.144 233.065 1.00 47.26 95 VAL C CA 1
ATOM 4094 C C . VAL C 1 95 ? 133.390 135.072 232.221 1.00 47.26 95 VAL C C 1
ATOM 4095 O O . VAL C 1 95 ? 132.998 136.220 232.012 1.00 47.26 95 VAL C O 1
ATOM 4099 N N . GLY C 1 96 ? 134.542 134.602 231.710 1.00 23.55 96 GLY C N 1
ATOM 4100 C CA . GLY C 1 96 ? 135.386 135.486 230.963 1.00 23.55 96 GLY C CA 1
ATOM 4101 C C . GLY C 1 96 ? 135.858 134.800 229.725 1.00 23.55 96 GLY C C 1
ATOM 4102 O O . GLY C 1 96 ? 135.688 133.591 229.554 1.00 23.55 96 GLY C O 1
ATOM 4103 N N . ALA C 1 97 ? 136.474 135.582 228.819 1.00 28.78 97 ALA C N 1
ATOM 4104 C CA . ALA C 1 97 ? 136.977 135.012 227.608 1.00 28.78 97 ALA C CA 1
ATOM 4105 C C . ALA C 1 97 ? 138.064 134.074 228.009 1.00 28.78 97 ALA C C 1
ATOM 4106 O O . ALA C 1 97 ? 138.906 134.390 228.848 1.00 28.78 97 ALA C O 1
ATOM 4108 N N . PRO C 1 98 ? 138.053 132.914 227.417 1.00 60.72 98 PRO C N 1
ATOM 4109 C CA . PRO C 1 98 ? 139.056 131.954 227.760 1.00 60.72 98 PRO C CA 1
ATOM 4110 C C . PRO C 1 98 ? 140.367 132.392 227.203 1.00 60.72 98 PRO C C 1
ATOM 4111 O O . PRO C 1 98 ? 140.384 133.052 226.165 1.00 60.72 98 PRO C O 1
ATOM 4115 N N . GLU C 1 99 ? 141.478 132.051 227.876 1.00 99.20 99 GLU C N 1
ATOM 4116 C CA . GLU C 1 99 ? 142.741 132.454 227.343 1.00 99.20 99 GLU C CA 1
ATOM 4117 C C . GLU C 1 99 ? 143.427 131.228 226.837 1.00 99.20 99 GLU C C 1
ATOM 4118 O O . GLU C 1 99 ? 143.141 130.118 227.287 1.00 99.20 99 GLU C O 1
ATOM 4124 N N . ILE C 1 100 ? 144.357 131.407 225.874 1.00 48.50 100 ILE C N 1
ATOM 4125 C CA . ILE C 1 100 ? 144.985 130.283 225.242 1.00 48.50 100 ILE C CA 1
ATOM 4126 C C . ILE C 1 100 ? 146.395 130.126 225.735 1.00 48.50 100 ILE C C 1
ATOM 4127 O O . ILE C 1 100 ? 147.211 131.043 225.626 1.00 48.50 100 ILE C O 1
ATOM 4132 N N . PHE C 1 101 ? 146.675 128.959 226.350 1.00 68.13 101 PHE C N 1
ATOM 4133 C CA . PHE C 1 101 ? 147.973 128.586 226.845 1.00 68.13 101 PHE C CA 1
ATOM 4134 C C . PHE C 1 101 ? 148.925 128.172 225.760 1.00 68.13 101 PHE C C 1
ATOM 4135 O O . PHE C 1 101 ? 150.110 128.507 225.829 1.00 68.13 101 PHE C O 1
ATOM 4143 N N . SER C 1 102 ? 148.461 127.433 224.731 1.00 46.57 102 SER C N 1
ATOM 4144 C CA . SER C 1 102 ? 149.392 126.852 223.798 1.00 46.57 102 SER C CA 1
ATOM 4145 C C . SER C 1 102 ? 149.306 127.477 222.439 1.00 46.57 102 SER C C 1
ATOM 4146 O O . SER C 1 102 ? 148.409 128.258 222.138 1.00 46.57 102 SER C O 1
ATOM 4149 N N . ASP C 1 103 ? 150.296 127.143 221.580 1.00 29.43 103 ASP C N 1
ATOM 4150 C CA . ASP C 1 103 ? 150.374 127.661 220.246 1.00 29.43 103 ASP C CA 1
ATOM 4151 C C . ASP C 1 103 ? 149.219 127.097 219.488 1.00 29.43 103 ASP C C 1
ATOM 4152 O O . ASP C 1 103 ? 148.764 125.988 219.762 1.00 29.43 103 ASP C O 1
ATOM 4157 N N . LYS C 1 104 ? 148.699 127.858 218.500 1.00 188.41 104 LYS C N 1
ATOM 4158 C CA . LYS C 1 104 ? 147.596 127.329 217.759 1.00 188.41 104 LYS C CA 1
ATOM 4159 C C . LYS C 1 104 ? 148.132 126.581 216.580 1.00 188.41 104 LYS C C 1
ATOM 4160 O O . LYS C 1 104 ? 148.309 127.134 215.494 1.00 188.41 104 LYS C O 1
ATOM 4166 N N . LEU C 1 105 ? 148.396 125.273 216.773 1.00 51.28 105 LEU C N 1
ATOM 4167 C CA . LEU C 1 105 ? 148.940 124.442 215.733 1.00 51.28 105 LEU C CA 1
ATOM 4168 C C . LEU C 1 105 ? 148.097 123.206 215.652 1.00 51.28 105 LEU C C 1
ATOM 4169 O O . LEU C 1 105 ? 147.667 122.680 216.675 1.00 51.28 105 LEU C O 1
ATOM 4174 N N . ALA C 1 106 ? 147.829 122.710 214.424 1.00 36.56 106 ALA C N 1
ATOM 4175 C CA . ALA C 1 106 ? 147.057 121.505 214.315 1.00 36.56 106 ALA C CA 1
ATOM 4176 C C . ALA C 1 106 ? 147.732 120.588 213.339 1.00 36.56 106 ALA C C 1
ATOM 4177 O O . ALA C 1 106 ? 148.261 121.024 212.316 1.00 36.56 106 ALA C O 1
ATOM 4179 N N . ARG C 1 107 ? 147.747 119.275 213.658 1.00 121.38 107 ARG C N 1
ATOM 4180 C CA . ARG C 1 107 ? 148.326 118.291 212.793 1.00 121.38 107 ARG C CA 1
ATOM 4181 C C . ARG C 1 107 ? 147.236 117.825 211.874 1.00 121.38 107 ARG C C 1
ATOM 4182 O O . ARG C 1 107 ? 146.110 117.582 212.310 1.00 121.38 107 ARG C O 1
ATOM 4190 N N . VAL C 1 108 ? 147.552 117.689 210.568 1.00 113.99 108 VAL C N 1
ATOM 4191 C CA . VAL C 1 108 ? 146.589 117.245 209.602 1.00 113.99 108 VAL C CA 1
ATOM 4192 C C . VAL C 1 108 ? 147.114 115.999 208.966 1.00 113.99 108 VAL C C 1
ATOM 4193 O O . VAL C 1 108 ? 148.324 115.816 208.833 1.00 113.99 108 VAL C O 1
ATOM 4197 N N . SER C 1 109 ? 146.194 115.107 208.559 1.00 49.30 109 SER C N 1
ATOM 4198 C CA . SER C 1 109 ? 146.587 113.860 207.978 1.00 49.30 109 SER C CA 1
ATOM 4199 C C . SER C 1 109 ? 145.997 113.791 206.606 1.00 49.30 109 SER C C 1
ATOM 4200 O O . SER C 1 109 ? 145.029 114.478 206.289 1.00 49.30 109 SER C O 1
ATOM 4203 N N . GLN C 1 110 ? 146.584 112.909 205.778 1.00 137.24 110 GLN C N 1
ATOM 4204 C CA . GLN C 1 110 ? 146.266 112.720 204.390 1.00 137.24 110 GLN C CA 1
ATOM 4205 C C . GLN C 1 110 ? 144.838 112.305 204.226 1.00 137.24 110 GLN C C 1
ATOM 4206 O O . GLN C 1 110 ? 144.164 112.727 203.288 1.00 137.24 110 GLN C O 1
ATOM 4212 N N . ASP C 1 111 ? 144.322 111.470 205.141 1.00 77.39 111 ASP C N 1
ATOM 4213 C CA . ASP C 1 111 ? 142.962 111.028 205.054 1.00 77.39 111 ASP C CA 1
ATOM 4214 C C . ASP C 1 111 ? 142.053 112.201 205.236 1.00 77.39 111 ASP C C 1
ATOM 4215 O O . ASP C 1 111 ? 140.860 112.122 204.951 1.00 77.39 111 ASP C O 1
ATOM 4220 N N . GLY C 1 112 ? 142.592 113.332 205.746 1.00 45.47 112 GLY C N 1
ATOM 4221 C CA . GLY C 1 112 ? 141.788 114.511 205.916 1.00 45.47 112 GLY C CA 1
ATOM 4222 C C . GLY C 1 112 ? 141.600 114.746 207.380 1.00 45.47 112 GLY C C 1
ATOM 4223 O O . GLY C 1 112 ? 141.128 115.808 207.784 1.00 45.47 112 GLY C O 1
ATOM 4224 N N . THR C 1 113 ? 142.000 113.770 208.218 1.00 51.32 113 THR C N 1
ATOM 4225 C CA . THR C 1 113 ? 141.792 113.857 209.644 1.00 51.32 113 THR C CA 1
ATOM 4226 C C . THR C 1 113 ? 142.623 114.961 210.228 1.00 51.32 113 THR C C 1
ATOM 4227 O O . THR C 1 113 ? 143.780 115.151 209.866 1.00 51.32 113 THR C O 1
ATOM 4231 N N . VAL C 1 114 ? 142.038 115.714 211.192 1.00 51.18 114 VAL C N 1
ATOM 4232 C CA . VAL C 1 114 ? 142.772 116.789 211.800 1.00 51.18 114 VAL C CA 1
ATOM 4233 C C . VAL C 1 114 ? 142.715 116.636 213.298 1.00 51.18 114 VAL C C 1
ATOM 4234 O O . VAL C 1 114 ? 141.683 116.267 213.861 1.00 51.18 114 VAL C O 1
ATOM 4238 N N . THR C 1 115 ? 143.846 116.911 213.981 1.00 116.44 115 THR C N 1
ATOM 4239 C CA . THR C 1 115 ? 143.848 116.868 215.415 1.00 116.44 115 THR C CA 1
ATOM 4240 C C . THR C 1 115 ? 144.329 118.202 215.924 1.00 116.44 115 THR C C 1
ATOM 4241 O O . THR C 1 115 ? 145.431 118.650 215.619 1.00 116.44 115 THR C O 1
ATOM 4245 N N . TYR C 1 116 ? 143.487 118.884 216.719 1.00 87.28 116 TYR C N 1
ATOM 4246 C CA . TYR C 1 116 ? 143.837 120.172 217.246 1.00 87.28 116 TYR C CA 1
ATOM 4247 C C . TYR C 1 116 ? 143.634 120.125 218.730 1.00 87.28 116 TYR C C 1
ATOM 4248 O O . TYR C 1 116 ? 142.589 119.679 219.201 1.00 87.28 116 TYR C O 1
ATOM 4257 N N . VAL C 1 117 ? 144.661 120.537 219.509 1.00 120.00 117 VAL C N 1
ATOM 4258 C CA . VAL C 1 117 ? 144.513 120.514 220.936 1.00 120.00 117 VAL C CA 1
ATOM 4259 C C . VAL C 1 117 ? 144.962 121.821 221.530 1.00 120.00 117 VAL C C 1
ATOM 4260 O O . VAL C 1 117 ? 146.150 122.101 221.661 1.00 120.00 117 VAL C O 1
ATOM 4264 N N . PRO C 1 118 ? 144.021 122.638 221.894 1.00 89.19 118 PRO C N 1
ATOM 4265 C CA . PRO C 1 118 ? 144.359 123.882 222.528 1.00 89.19 118 PRO C CA 1
ATOM 4266 C C . PRO C 1 118 ? 144.511 123.683 224.007 1.00 89.19 118 PRO C C 1
ATOM 4267 O O . PRO C 1 118 ? 143.911 122.758 224.543 1.00 89.19 118 PRO C O 1
ATOM 4271 N N . GLN C 1 119 ? 145.316 124.534 224.681 1.00 99.52 119 GLN C N 1
ATOM 4272 C CA . GLN C 1 119 ? 145.379 124.478 226.115 1.00 99.52 119 GLN C CA 1
ATOM 4273 C C . GLN C 1 119 ? 144.702 125.733 226.553 1.00 99.52 119 GLN C C 1
ATOM 4274 O O . GLN C 1 119 ? 144.882 126.783 225.936 1.00 99.52 119 GLN C O 1
ATOM 4280 N N . LEU C 1 120 ? 143.866 125.663 227.608 1.00 107.86 120 LEU C N 1
ATOM 4281 C CA . LEU C 1 120 ? 143.102 126.837 227.914 1.00 107.86 120 LEU C CA 1
ATOM 4282 C C . LEU C 1 120 ? 142.914 126.970 229.389 1.00 107.86 120 LEU C C 1
ATOM 4283 O O . LEU C 1 120 ? 142.962 126.000 230.140 1.00 107.86 120 LEU C O 1
ATOM 4288 N N . LYS C 1 121 ? 142.709 128.225 229.831 1.00 50.68 121 LYS C N 1
ATOM 4289 C CA . LYS C 1 121 ? 142.333 128.496 231.181 1.00 50.68 121 LYS C CA 1
ATOM 4290 C C . LYS C 1 121 ? 140.958 129.061 231.055 1.00 50.68 121 LYS C C 1
ATOM 4291 O O . LYS C 1 121 ? 140.726 129.972 230.264 1.00 50.68 121 LYS C O 1
ATOM 4297 N N . VAL C 1 122 ? 139.985 128.509 231.808 1.00 97.20 122 VAL C N 1
ATOM 4298 C CA . VAL C 1 122 ? 138.658 129.019 231.647 1.00 97.20 122 VAL C CA 1
ATOM 4299 C C . VAL C 1 122 ? 138.087 129.344 232.984 1.00 97.20 122 VAL C C 1
ATOM 4300 O O . VAL C 1 122 ? 138.341 128.661 233.976 1.00 97.20 122 VAL C O 1
ATOM 4304 N N . ARG C 1 123 ? 137.302 130.438 233.033 1.00 119.25 123 ARG C N 1
ATOM 4305 C CA . ARG C 1 123 ? 136.633 130.797 234.245 1.00 119.25 123 ARG C CA 1
ATOM 4306 C C . ARG C 1 123 ? 135.191 130.496 234.005 1.00 119.25 123 ARG C C 1
ATOM 4307 O O . ARG C 1 123 ? 134.620 130.949 233.013 1.00 119.25 123 ARG C O 1
ATOM 4315 N N . LEU C 1 124 ? 134.572 129.697 234.900 1.00 142.34 124 LEU C N 1
ATOM 4316 C CA . LEU C 1 124 ? 133.193 129.341 234.706 1.00 142.34 124 LEU C CA 1
ATOM 4317 C C . LEU C 1 124 ? 132.452 129.560 235.985 1.00 142.34 124 LEU C C 1
ATOM 4318 O O . LEU C 1 124 ? 133.044 129.620 237.064 1.00 142.34 124 LEU C O 1
ATOM 4323 N N . SER C 1 125 ? 131.115 129.696 235.893 1.00 82.86 125 SER C N 1
ATOM 4324 C CA . SER C 1 125 ? 130.344 129.908 237.078 1.00 82.86 125 SER C CA 1
ATOM 4325 C C . SER C 1 125 ? 130.275 128.625 237.842 1.00 82.86 125 SER C C 1
ATOM 4326 O O . SER C 1 125 ? 130.018 127.565 237.281 1.00 82.86 125 SER C O 1
ATOM 4329 N N . CYS C 1 126 ? 130.522 128.708 239.162 1.00 84.81 126 CYS C N 1
ATOM 4330 C CA . CYS C 1 126 ? 130.405 127.565 240.024 1.00 84.81 126 CYS C CA 1
ATOM 4331 C C . CYS C 1 126 ? 130.597 127.975 241.459 1.00 84.81 126 CYS C C 1
ATOM 4332 O O . CYS C 1 126 ? 131.548 128.683 241.799 1.00 84.81 126 CYS C O 1
ATOM 4335 N N . PRO C 1 127 ? 129.680 127.572 242.309 1.00 176.27 127 PRO C N 1
ATOM 4336 C CA . PRO C 1 127 ? 129.845 127.856 243.713 1.00 176.27 127 PRO C CA 1
ATOM 4337 C C . PRO C 1 127 ? 130.840 126.932 244.360 1.00 176.27 127 PRO C C 1
ATOM 4338 O O . PRO C 1 127 ? 130.660 125.715 244.299 1.00 176.27 127 PRO C O 1
ATOM 4342 N N . LEU C 1 128 ? 131.874 127.504 245.000 1.00 147.34 128 LEU C N 1
ATOM 4343 C CA . LEU C 1 128 ? 132.947 126.836 245.687 1.00 147.34 128 LEU C CA 1
ATOM 4344 C C . LEU C 1 128 ? 132.546 126.360 247.041 1.00 147.34 128 LEU C C 1
ATOM 4345 O O . LEU C 1 128 ? 133.270 125.577 247.646 1.00 147.34 128 LEU C O 1
ATOM 4350 N N . ALA C 1 129 ? 131.437 126.884 247.596 1.00 57.21 129 ALA C N 1
ATOM 4351 C CA . ALA C 1 129 ? 131.065 126.612 248.959 1.00 57.21 129 ALA C CA 1
ATOM 4352 C C . ALA C 1 129 ? 131.113 125.140 249.256 1.00 57.21 129 ALA C C 1
ATOM 4353 O O . ALA C 1 129 ? 130.708 124.309 248.455 1.00 57.21 129 ALA C O 1
ATOM 4355 N N . ASP C 1 130 ? 131.604 124.822 250.476 1.00 62.25 130 ASP C N 1
ATOM 4356 C CA . ASP C 1 130 ? 131.772 123.495 251.017 1.00 62.25 130 ASP C CA 1
ATOM 4357 C C . ASP C 1 130 ? 132.859 122.728 250.325 1.00 62.25 130 ASP C C 1
ATOM 4358 O O . ASP C 1 130 ? 132.851 121.496 250.324 1.00 62.25 130 ASP C O 1
ATOM 4363 N N . LEU C 1 131 ? 133.847 123.435 249.763 1.00 58.31 131 LEU C N 1
ATOM 4364 C CA . LEU C 1 131 ? 134.975 122.818 249.125 1.00 58.31 131 LEU C CA 1
ATOM 4365 C C . LEU C 1 131 ? 135.784 122.079 250.157 1.00 58.31 131 LEU C C 1
ATOM 4366 O O . LEU C 1 131 ? 136.400 121.052 249.856 1.00 58.31 131 LEU C O 1
ATOM 4371 N N . LYS C 1 132 ? 135.861 122.628 251.384 1.00 63.84 132 LYS C N 1
ATOM 4372 C CA . LYS C 1 132 ? 136.605 122.050 252.472 1.00 63.84 132 LYS C CA 1
ATOM 4373 C C . LYS C 1 132 ? 135.983 120.787 253.003 1.00 63.84 132 LYS C C 1
ATOM 4374 O O . LYS C 1 132 ? 136.686 119.921 253.521 1.00 63.84 132 LYS C O 1
ATOM 4380 N N . LEU C 1 133 ? 134.645 120.651 252.926 1.00 49.08 133 LEU C N 1
ATOM 4381 C CA . LEU C 1 133 ? 134.000 119.494 253.491 1.00 49.08 133 LEU C CA 1
ATOM 4382 C C . LEU C 1 133 ? 134.410 118.267 252.740 1.00 49.08 133 LEU C C 1
ATOM 4383 O O . LEU C 1 133 ? 134.936 118.338 251.630 1.00 49.08 133 LEU C O 1
ATOM 4388 N N . GLU C 1 134 ? 134.202 117.102 253.379 1.00 96.80 134 GLU C N 1
ATOM 4389 C CA . GLU C 1 134 ? 134.550 115.823 252.834 1.00 96.80 134 GLU C CA 1
ATOM 4390 C C . GLU C 1 134 ? 133.733 115.595 251.600 1.00 96.80 134 GLU C C 1
ATOM 4391 O O . GLU C 1 134 ? 134.221 115.023 250.629 1.00 96.80 134 GLU C O 1
ATOM 4397 N N . THR C 1 135 ? 132.464 116.044 251.616 1.00 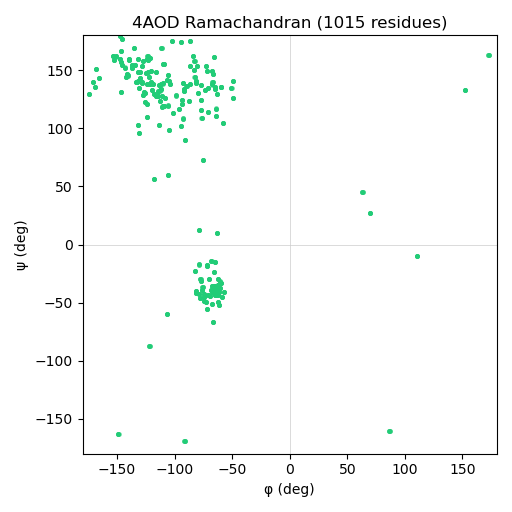27.13 135 THR C N 1
ATOM 4398 C CA . THR C 1 135 ? 131.590 115.841 250.494 1.00 27.13 135 THR C CA 1
ATOM 4399 C C . THR C 1 135 ? 132.174 116.526 249.299 1.00 27.13 135 THR C C 1
ATOM 4400 O O . THR C 1 135 ? 132.149 115.985 248.193 1.00 27.13 135 THR C O 1
ATOM 4404 N N . GLY C 1 136 ? 132.733 117.737 249.483 1.00 25.93 136 GLY C N 1
ATOM 4405 C CA . GLY C 1 136 ? 133.325 118.442 248.386 1.00 25.93 136 GLY C CA 1
ATOM 4406 C C . GLY C 1 136 ? 132.263 119.231 247.688 1.00 25.93 136 GLY C C 1
ATOM 4407 O O . GLY C 1 136 ? 131.212 119.514 248.257 1.00 25.93 136 GLY C O 1
ATOM 4408 N N . VAL C 1 137 ? 132.526 119.622 246.422 1.00 101.60 137 VAL C N 1
ATOM 4409 C CA . VAL C 1 137 ? 131.569 120.426 245.718 1.00 101.60 137 VAL C CA 1
ATOM 4410 C C . VAL C 1 137 ? 131.505 119.946 244.300 1.00 101.60 137 VAL C C 1
ATOM 4411 O O . VAL C 1 137 ? 132.423 119.287 243.815 1.00 101.60 137 VAL C O 1
ATOM 4415 N N . THR C 1 138 ? 130.393 120.250 243.598 1.00 118.40 138 THR C N 1
ATOM 4416 C CA . THR C 1 138 ? 130.247 119.838 242.231 1.00 118.40 138 THR C CA 1
ATOM 4417 C C . THR C 1 138 ? 130.033 121.035 241.363 1.00 118.40 138 THR C C 1
ATOM 4418 O O . THR C 1 138 ? 129.388 122.006 241.758 1.00 118.40 138 THR C O 1
ATOM 4422 N N . CYS C 1 139 ? 130.597 120.981 240.139 1.00 57.67 139 CYS C N 1
ATOM 4423 C CA . CYS C 1 139 ? 130.452 122.046 239.191 1.00 57.67 139 CYS C CA 1
ATOM 4424 C C . CYS C 1 139 ? 130.192 121.396 237.873 1.00 57.67 139 CYS C C 1
ATOM 4425 O O . CYS C 1 139 ? 130.570 120.248 237.650 1.00 57.67 139 CYS C O 1
ATOM 4428 N N . SER C 1 140 ? 129.513 122.112 236.961 1.00 38.37 140 SER C N 1
ATOM 4429 C CA . SER C 1 140 ? 129.293 121.575 235.656 1.00 38.37 140 SER C CA 1
ATOM 4430 C C . SER C 1 140 ? 129.411 122.697 234.680 1.00 38.37 140 SER C C 1
ATOM 4431 O O . SER C 1 140 ? 129.047 123.836 234.977 1.00 38.37 140 SER C O 1
ATOM 4434 N N . LEU C 1 141 ? 129.973 122.402 233.494 1.00 155.35 141 LEU C N 1
ATOM 4435 C CA . LEU C 1 141 ? 130.038 123.355 232.430 1.00 155.35 141 LEU C CA 1
ATOM 4436 C C . LEU C 1 141 ? 129.766 122.560 231.193 1.00 155.35 141 LEU C C 1
ATOM 4437 O O . LEU C 1 141 ? 130.144 121.392 231.110 1.00 155.35 141 LEU C O 1
ATOM 4442 N N . LYS C 1 142 ? 129.081 123.155 230.193 1.00 71.85 142 LYS C N 1
ATOM 4443 C CA . LYS C 1 142 ? 128.762 122.377 229.028 1.00 71.85 142 LYS C CA 1
ATOM 4444 C C . LYS C 1 142 ? 129.514 122.947 227.874 1.00 71.85 142 LYS C C 1
ATOM 4445 O O . LYS C 1 142 ? 129.585 124.163 227.711 1.00 71.85 142 LYS C O 1
ATOM 4451 N N . SER C 1 143 ? 130.103 122.074 227.032 1.00 87.85 143 SER C N 1
ATOM 4452 C CA . SER C 1 143 ? 130.780 122.600 225.884 1.00 87.85 143 SER C CA 1
ATOM 4453 C C . SER C 1 143 ? 130.037 122.093 224.698 1.00 87.85 143 SER C C 1
ATOM 4454 O O . SER C 1 143 ? 129.469 121.003 224.737 1.00 87.85 143 SER C O 1
ATOM 4457 N N . GLY C 1 144 ? 130.003 122.876 223.609 1.00 25.66 144 GLY C N 1
ATOM 4458 C CA . GLY C 1 144 ? 129.295 122.432 222.444 1.00 25.66 144 GLY C CA 1
ATOM 4459 C C . GLY C 1 144 ? 129.279 123.574 221.481 1.00 25.66 144 GLY C C 1
ATOM 4460 O O . GLY C 1 144 ? 129.509 124.721 221.857 1.00 25.66 144 GLY C O 1
ATOM 4461 N N . SER C 1 145 ? 128.977 123.267 220.207 1.00 52.43 145 SER C N 1
ATOM 4462 C CA . SER C 1 145 ? 128.939 124.234 219.151 1.00 52.43 145 SER C CA 1
ATOM 4463 C C . SER C 1 145 ? 127.922 125.267 219.500 1.00 52.43 145 SER C C 1
ATOM 4464 O O . SER C 1 145 ? 126.844 124.950 220.001 1.00 52.43 145 SER C O 1
ATOM 4467 N N . TRP C 1 146 ? 128.261 126.556 219.311 1.00 83.14 146 TRP C N 1
ATOM 4468 C CA . TRP C 1 146 ? 127.283 127.554 219.626 1.00 83.14 146 TRP C CA 1
ATOM 4469 C C . TRP C 1 146 ? 126.169 127.546 218.615 1.00 83.14 146 TRP C C 1
ATOM 4470 O O . TRP C 1 146 ? 124.994 127.479 218.970 1.00 83.14 146 TRP C O 1
ATOM 4481 N N . THR C 1 147 ? 126.537 127.700 217.327 1.00 137.59 147 THR C N 1
ATOM 4482 C CA . THR C 1 147 ? 125.616 127.797 216.221 1.00 137.59 147 THR C CA 1
ATOM 4483 C C . THR C 1 147 ? 125.081 126.493 215.700 1.00 137.59 147 THR C C 1
ATOM 4484 O O . THR C 1 147 ? 123.899 126.396 215.383 1.00 137.59 147 THR C O 1
ATOM 4488 N N . HIS C 1 148 ? 125.947 125.461 215.581 1.00 113.60 148 HIS C N 1
ATOM 4489 C CA . HIS C 1 148 ? 125.596 124.222 214.921 1.00 113.60 148 HIS C CA 1
ATOM 4490 C C . HIS C 1 148 ? 124.632 123.389 215.696 1.00 113.60 148 HIS C C 1
ATOM 4491 O O . HIS C 1 148 ? 124.804 123.147 216.888 1.00 113.60 148 HIS C O 1
ATOM 4498 N N . SER C 1 149 ? 123.610 122.870 214.983 1.00 48.66 149 SER C N 1
ATOM 4499 C CA . SER C 1 149 ? 122.672 121.955 215.565 1.00 48.66 149 SER C CA 1
ATOM 4500 C C . SER C 1 149 ? 123.266 120.589 215.421 1.00 48.66 149 SER C C 1
ATOM 4501 O O . SER C 1 149 ? 124.311 120.412 214.790 1.00 48.66 149 SER C O 1
ATOM 4504 N N . THR C 1 150 ? 122.582 119.582 215.991 1.00 113.38 150 THR C N 1
ATOM 4505 C CA . THR C 1 150 ? 123.039 118.227 215.951 1.00 113.38 150 THR C CA 1
ATOM 4506 C C . THR C 1 150 ? 123.129 117.811 214.518 1.00 113.38 150 THR C C 1
ATOM 4507 O O . THR C 1 150 ? 123.954 116.971 214.168 1.00 113.38 150 THR C O 1
ATOM 4511 N N . GLN C 1 151 ? 122.254 118.349 213.645 1.00 88.47 151 GLN C N 1
ATOM 4512 C CA . GLN C 1 151 ? 122.326 117.944 212.267 1.00 88.47 151 GLN C CA 1
ATOM 4513 C C . GLN C 1 151 ? 123.629 118.374 211.651 1.00 88.47 151 GLN C C 1
ATOM 4514 O O . GLN C 1 151 ? 124.215 117.616 210.883 1.00 88.47 151 GLN C O 1
ATOM 4520 N N . GLU C 1 152 ? 124.087 119.620 211.904 1.00 93.97 152 GLU C N 1
ATOM 4521 C CA . GLU C 1 152 ? 125.331 120.062 211.309 1.00 93.97 152 GLU C CA 1
ATOM 4522 C C . GLU C 1 152 ? 126.532 119.452 211.970 1.00 93.97 152 GLU C C 1
ATOM 4523 O O . GLU C 1 152 ? 127.424 118.941 211.289 1.00 93.97 152 GLU C O 1
ATOM 4529 N N . LEU C 1 153 ? 126.593 119.487 213.316 1.00 142.45 153 LEU C N 1
ATOM 4530 C CA . LEU C 1 153 ? 127.761 118.990 213.985 1.00 142.45 153 LEU C CA 1
ATOM 4531 C C . LEU C 1 153 ? 127.347 117.976 215.002 1.00 142.45 153 LEU C C 1
ATOM 4532 O O . LEU C 1 153 ? 126.439 118.210 215.800 1.00 142.45 153 LEU C O 1
ATOM 4537 N N . THR C 1 154 ? 128.016 116.813 214.993 1.00 41.45 154 THR C N 1
ATOM 4538 C CA . THR C 1 154 ? 127.702 115.807 215.961 1.00 41.45 154 THR C CA 1
ATOM 4539 C C . THR C 1 154 ? 128.897 115.702 216.860 1.00 41.45 154 THR C C 1
ATOM 4540 O O . THR C 1 154 ? 130.032 115.652 216.395 1.00 41.45 154 THR C O 1
ATOM 4544 N N . LEU C 1 155 ? 128.672 115.680 218.191 1.00 158.57 155 LEU C N 1
ATOM 4545 C CA . LEU C 1 155 ? 129.785 115.620 219.092 1.00 158.57 155 LEU C CA 1
ATOM 4546 C C . LEU C 1 155 ? 129.872 114.236 219.650 1.00 158.57 155 LEU C C 1
ATOM 4547 O O . LEU C 1 155 ? 128.855 113.609 219.939 1.00 158.57 155 LEU C O 1
ATOM 4552 N N . GLU C 1 156 ? 131.111 113.716 219.802 1.00 71.00 156 GLU C N 1
ATOM 4553 C CA . GLU C 1 156 ? 131.287 112.386 220.315 1.00 71.00 156 GLU C CA 1
ATOM 4554 C C . GLU C 1 156 ? 132.381 112.412 221.347 1.00 71.00 156 GLU C C 1
ATOM 4555 O O . GLU C 1 156 ? 133.252 113.283 221.328 1.00 71.00 156 GLU C O 1
ATOM 4561 N N . VAL C 1 157 ? 132.338 111.449 222.299 1.00 99.88 157 VAL C N 1
ATOM 4562 C CA . VAL C 1 157 ? 133.361 111.349 223.298 1.00 99.88 157 VAL C CA 1
ATOM 4563 C C . VAL C 1 157 ? 133.804 109.915 223.405 1.00 99.88 157 VAL C C 1
ATOM 4564 O O . VAL C 1 157 ? 132.999 108.994 223.258 1.00 99.88 157 VAL C O 1
ATOM 4568 N N . ASN C 1 158 ? 135.122 109.687 223.561 1.00 54.06 158 ASN C N 1
ATOM 4569 C CA . ASN C 1 158 ? 135.652 108.365 223.751 1.00 54.06 158 ASN C CA 1
ATOM 4570 C C . ASN C 1 158 ? 135.460 107.902 225.171 1.00 54.06 158 ASN C C 1
ATOM 4571 O O . ASN C 1 158 ? 135.081 106.755 225.399 1.00 54.06 158 ASN C O 1
ATOM 4576 N N . ALA C 1 159 ? 135.702 108.792 226.165 1.00 67.14 159 ALA C N 1
ATOM 4577 C CA . ALA C 1 159 ? 135.691 108.375 227.548 1.00 67.14 159 ALA C CA 1
ATOM 4578 C C . ALA C 1 159 ? 135.192 109.502 228.418 1.00 67.14 159 ALA C C 1
ATOM 4579 O O . ALA C 1 159 ? 134.803 110.552 227.915 1.00 67.14 159 ALA C O 1
ATOM 4581 N N . LYS C 1 160 ? 135.122 109.259 229.754 1.00 158.97 160 LYS C N 1
ATOM 4582 C CA . LYS C 1 160 ? 134.609 110.176 230.754 1.00 158.97 160 LYS C CA 1
ATOM 4583 C C . LYS C 1 160 ? 135.413 111.463 230.989 1.00 158.97 160 LYS C C 1
ATOM 4584 O O . LYS C 1 160 ? 134.865 112.518 230.695 1.00 158.97 160 LYS C O 1
ATOM 4590 N N . VAL C 1 161 ? 136.681 111.441 231.535 1.00 134.77 161 VAL C N 1
ATOM 4591 C CA . VAL C 1 161 ? 137.557 112.606 231.728 1.00 134.77 161 VAL C CA 1
ATOM 4592 C C . VAL C 1 161 ? 138.956 112.111 232.023 1.00 134.77 161 VAL C C 1
ATOM 4593 O O . VAL C 1 161 ? 139.117 111.136 232.755 1.00 134.77 161 VAL C O 1
ATOM 4597 N N . ASP C 1 162 ? 140.010 112.805 231.513 1.00 73.92 162 ASP C N 1
ATOM 4598 C CA . ASP C 1 162 ? 141.392 112.380 231.656 1.00 73.92 162 ASP C CA 1
ATOM 4599 C C . ASP C 1 162 ? 142.033 113.045 232.843 1.00 73.92 162 ASP C C 1
ATOM 4600 O O . ASP C 1 162 ? 142.389 114.223 232.801 1.00 73.92 162 ASP C O 1
ATOM 4605 N N . LEU C 1 163 ? 142.150 112.281 233.941 1.00 113.47 163 LEU C N 1
ATOM 4606 C CA . LEU C 1 163 ? 142.748 112.627 235.202 1.00 113.47 163 LEU C CA 1
ATOM 4607 C C . LEU C 1 163 ? 144.249 112.477 235.224 1.00 113.47 163 LEU C C 1
ATOM 4608 O O . LEU C 1 163 ? 144.916 113.066 236.072 1.00 113.47 163 LEU C O 1
ATOM 4613 N N . GLY C 1 164 ? 144.816 111.648 234.325 1.00 47.14 164 GLY C N 1
ATOM 4614 C CA . GLY C 1 164 ? 146.195 111.234 234.432 1.00 47.14 164 GLY C CA 1
ATOM 4615 C C . GLY C 1 164 ? 147.154 112.386 234.457 1.00 47.14 164 GLY C C 1
ATOM 4616 O O . GLY C 1 164 ? 148.142 112.354 235.188 1.00 47.14 164 GLY C O 1
ATOM 4617 N N . ASP C 1 165 ? 146.903 113.402 233.621 1.00 71.28 165 ASP C N 1
ATOM 4618 C CA . ASP C 1 165 ? 147.717 114.578 233.479 1.00 71.28 165 ASP C CA 1
ATOM 4619 C C . ASP C 1 165 ? 147.587 115.479 234.672 1.00 71.28 165 ASP C C 1
ATOM 4620 O O . ASP C 1 165 ? 148.399 116.379 234.870 1.00 71.28 165 ASP C O 1
ATOM 4625 N N . TYR C 1 166 ? 146.516 115.305 235.471 1.00 83.57 166 TYR C N 1
ATOM 4626 C CA . TYR C 1 166 ? 146.194 116.188 236.560 1.00 83.57 166 TYR C CA 1
ATOM 4627 C C . TYR C 1 166 ? 147.398 116.392 237.435 1.00 83.57 166 TYR C C 1
ATOM 4628 O O . TYR C 1 166 ? 148.104 115.442 237.774 1.00 83.57 166 TYR C O 1
ATOM 4637 N N . ALA C 1 167 ? 147.655 117.666 237.812 1.00 45.87 167 ALA C N 1
ATOM 4638 C CA . ALA C 1 167 ? 148.820 118.009 238.584 1.00 45.87 167 ALA C CA 1
ATOM 4639 C C . ALA C 1 167 ? 148.733 117.365 239.925 1.00 45.87 167 ALA C C 1
ATOM 4640 O O . ALA C 1 167 ? 147.716 117.440 240.616 1.00 45.87 167 ALA C O 1
ATOM 4642 N N . SER C 1 168 ? 149.858 116.751 240.344 1.00 46.42 168 SER C N 1
ATOM 4643 C CA . SER C 1 168 ? 149.928 115.993 241.557 1.00 46.42 168 SER C CA 1
ATOM 4644 C C . SER C 1 168 ? 149.663 116.861 242.744 1.00 46.42 168 SER C C 1
ATOM 4645 O O . SER C 1 168 ? 148.837 116.518 243.588 1.00 46.42 168 SER C O 1
ATOM 4648 N N . ASP C 1 169 ? 150.342 118.017 242.851 1.00 105.33 169 ASP C N 1
ATOM 4649 C CA . ASP C 1 169 ? 150.130 118.795 244.040 1.00 105.33 169 ASP C CA 1
ATOM 4650 C C . ASP C 1 169 ? 149.280 119.970 243.699 1.00 105.33 169 ASP C C 1
ATOM 4651 O O . ASP C 1 169 ? 149.678 121.121 243.891 1.00 105.33 169 ASP C O 1
ATOM 4656 N N . THR C 1 170 ? 148.058 119.705 243.201 1.00 42.14 170 THR C N 1
ATOM 4657 C CA . THR C 1 170 ? 147.167 120.788 242.899 1.00 42.14 170 THR C CA 1
ATOM 4658 C C . THR C 1 170 ? 146.511 121.159 244.180 1.00 42.14 170 THR C C 1
ATOM 4659 O O . THR C 1 170 ? 146.442 120.366 245.120 1.00 42.14 170 THR C O 1
ATOM 4663 N N . ARG C 1 171 ? 146.002 122.399 244.244 1.00 180.09 171 ARG C N 1
ATOM 4664 C CA . ARG C 1 171 ? 145.347 122.887 245.412 1.00 180.09 171 ARG C CA 1
ATOM 4665 C C . ARG C 1 171 ? 144.150 122.032 245.648 1.00 180.09 171 ARG C C 1
ATOM 4666 O O . ARG C 1 171 ? 143.798 121.792 246.798 1.00 180.09 171 ARG C O 1
ATOM 4674 N N . PHE C 1 172 ? 143.475 121.558 244.580 1.00 82.84 172 PHE C N 1
ATOM 4675 C CA . PHE C 1 172 ? 142.263 120.826 244.830 1.00 82.84 172 PHE C CA 1
ATOM 4676 C C . PHE C 1 172 ? 142.386 119.430 244.275 1.00 82.84 172 PHE C C 1
ATOM 4677 O O . PHE C 1 172 ? 142.922 119.219 243.185 1.00 82.84 172 PHE C O 1
ATOM 4685 N N . GLN C 1 173 ? 141.886 118.448 245.049 1.00 63.71 173 GLN C N 1
ATOM 4686 C CA . GLN C 1 173 ? 141.860 117.048 244.704 1.00 63.71 173 GLN C CA 1
ATOM 4687 C C . GLN C 1 173 ? 140.661 116.810 243.847 1.00 63.71 173 GLN C C 1
ATOM 4688 O O . GLN C 1 173 ? 139.647 117.493 243.976 1.00 63.71 173 GLN C O 1
ATOM 4694 N N . LEU C 1 174 ? 140.752 115.812 242.949 1.00 143.69 174 LEU C N 1
ATOM 4695 C CA . LEU C 1 174 ? 139.692 115.508 242.026 1.00 143.69 174 LEU C CA 1
ATOM 4696 C C . LEU C 1 174 ? 138.932 114.315 242.513 1.00 143.69 174 LEU C C 1
ATOM 4697 O O . LEU C 1 174 ? 139.474 113.212 242.605 1.00 143.69 174 LEU C O 1
ATOM 4702 N N . LEU C 1 175 ? 137.652 114.524 242.895 1.00 112.63 175 LEU C N 1
ATOM 4703 C CA . LEU C 1 175 ? 136.788 113.441 243.286 1.00 112.63 175 LEU C CA 1
ATOM 4704 C C . LEU C 1 175 ? 136.400 112.649 242.077 1.00 112.63 175 LEU C C 1
ATOM 4705 O O . LEU C 1 175 ? 136.507 111.425 242.074 1.00 112.63 175 LEU C O 1
ATOM 4710 N N . ASN C 1 176 ? 135.932 113.333 241.010 1.00 68.72 176 ASN C N 1
ATOM 4711 C CA . ASN C 1 176 ? 135.560 112.621 239.818 1.00 68.72 176 ASN C CA 1
ATOM 4712 C C . ASN C 1 176 ? 135.330 113.590 238.694 1.00 68.72 176 ASN C C 1
ATOM 4713 O O . ASN C 1 176 ? 134.685 114.624 238.855 1.00 68.72 176 ASN C O 1
ATOM 4718 N N . ALA C 1 177 ? 135.869 113.251 237.504 1.00 51.55 177 ALA C N 1
ATOM 4719 C CA . ALA C 1 177 ? 135.707 114.106 236.368 1.00 51.55 177 ALA C CA 1
ATOM 4720 C C . ALA C 1 177 ? 134.914 113.342 235.363 1.00 51.55 177 ALA C C 1
ATOM 4721 O O . ALA C 1 177 ? 135.265 112.218 234.999 1.00 51.55 177 ALA C O 1
ATOM 4723 N N . THR C 1 178 ? 133.814 113.942 234.869 1.00 50.80 178 THR C N 1
ATOM 4724 C CA . THR C 1 178 ? 132.976 113.224 233.958 1.00 50.80 178 THR C CA 1
ATOM 4725 C C . THR C 1 178 ? 132.676 114.088 232.773 1.00 50.80 178 THR C C 1
ATOM 4726 O O . THR C 1 178 ? 132.625 115.313 232.877 1.00 50.80 178 THR C O 1
ATOM 4730 N N . GLN C 1 179 ? 132.508 113.453 231.594 1.00 159.65 179 GLN C N 1
ATOM 4731 C CA . GLN C 1 179 ? 132.122 114.149 230.393 1.00 159.65 179 GLN C CA 1
ATOM 4732 C C . GLN C 1 179 ? 130.983 113.384 229.806 1.00 159.65 179 GLN C C 1
ATOM 4733 O O . GLN C 1 179 ? 131.186 112.426 229.061 1.00 159.65 179 GLN C O 1
ATOM 4739 N N . GLN C 1 180 ? 129.742 113.807 230.094 1.00 84.58 180 GLN C N 1
ATOM 4740 C CA . GLN C 1 180 ? 128.657 113.059 229.539 1.00 84.58 180 GLN C CA 1
ATOM 4741 C C . GLN C 1 180 ? 128.103 113.847 228.403 1.00 84.58 180 GLN C C 1
ATOM 4742 O O . GLN C 1 180 ? 127.981 115.067 228.476 1.00 84.58 180 GLN C O 1
ATOM 4748 N N . VAL C 1 181 ? 127.790 113.148 227.297 1.00 98.23 181 VAL C N 1
ATOM 4749 C CA . VAL C 1 181 ? 127.263 113.804 226.142 1.00 98.23 181 VAL C CA 1
ATOM 4750 C C . VAL C 1 181 ? 125.787 113.906 226.294 1.00 98.23 181 VAL C C 1
ATOM 4751 O O . VAL C 1 181 ? 125.133 112.973 226.753 1.00 98.23 181 VAL C O 1
ATOM 4755 N N . ASN C 1 182 ? 125.226 115.070 225.919 1.00 104.85 182 ASN C N 1
ATOM 4756 C CA . ASN C 1 182 ? 123.804 115.194 225.971 1.00 104.85 182 ASN C CA 1
ATOM 4757 C C . ASN C 1 182 ? 123.344 116.079 224.862 1.00 104.85 182 ASN C C 1
ATOM 4758 O O . ASN C 1 182 ? 124.117 116.865 224.314 1.00 104.85 182 ASN C O 1
ATOM 4763 N N . ARG C 1 183 ? 122.065 115.921 224.474 1.00 175.74 183 ARG C N 1
ATOM 4764 C CA . ARG C 1 183 ? 121.492 116.729 223.436 1.00 175.74 183 ARG C CA 1
ATOM 4765 C C . ARG C 1 183 ? 120.367 117.460 224.077 1.00 175.74 183 ARG C C 1
ATOM 4766 O O . ARG C 1 183 ? 119.638 116.890 224.886 1.00 175.74 183 ARG C O 1
ATOM 4774 N N . LYS C 1 184 ? 120.212 118.763 223.765 1.00 104.74 184 LYS C N 1
ATOM 4775 C CA . LYS C 1 184 ? 119.100 119.453 224.345 1.00 104.74 184 LYS C CA 1
ATOM 4776 C C . LYS C 1 184 ? 118.566 120.478 223.389 1.00 104.74 184 LYS C C 1
ATOM 4777 O O . LYS C 1 184 ? 119.091 120.649 222.290 1.00 104.74 184 LYS C O 1
ATOM 4783 N N . GLN C 1 185 ? 117.470 121.165 223.772 1.00 87.08 185 GLN C N 1
ATOM 4784 C CA . GLN C 1 185 ? 116.863 122.074 222.837 1.00 87.08 185 GLN C CA 1
ATOM 4785 C C . GLN C 1 185 ? 116.808 123.458 223.403 1.00 87.08 185 GLN C C 1
ATOM 4786 O O . GLN C 1 185 ? 116.913 123.665 224.609 1.00 87.08 185 GLN C O 1
ATOM 4792 N N . TYR C 1 186 ? 116.645 124.447 222.497 1.00 62.22 186 TYR C N 1
ATOM 4793 C CA . TYR C 1 186 ? 116.573 125.828 222.875 1.00 62.22 186 TYR C CA 1
ATOM 4794 C C . TYR C 1 186 ? 115.327 126.390 222.260 1.00 62.22 186 TYR C C 1
ATOM 4795 O O . TYR C 1 186 ? 114.783 125.845 221.304 1.00 62.22 186 TYR C O 1
ATOM 4804 N N . PRO C 1 187 ? 114.835 127.459 222.824 1.00 140.72 187 PRO C N 1
ATOM 4805 C CA . PRO C 1 187 ? 113.626 128.057 222.322 1.00 140.72 187 PRO C CA 1
ATOM 4806 C C . PRO C 1 187 ? 113.764 128.627 220.950 1.00 140.72 187 PRO C C 1
ATOM 4807 O O . PRO C 1 187 ? 112.751 128.771 220.266 1.00 140.72 187 PRO C O 1
ATOM 4811 N N . CYS C 1 188 ? 114.990 128.983 220.525 1.00 53.19 188 CYS C N 1
ATOM 4812 C CA . CYS C 1 188 ? 115.177 129.583 219.235 1.00 53.19 188 CYS C CA 1
ATOM 4813 C C . CYS C 1 188 ? 114.838 128.595 218.172 1.00 53.19 188 CYS C C 1
ATOM 4814 O O . CYS C 1 188 ? 114.244 128.945 217.153 1.00 53.19 188 CYS C O 1
ATOM 4817 N N . CYS C 1 189 ? 115.182 127.316 218.399 1.00 77.90 189 CYS C N 1
ATOM 4818 C CA . CYS C 1 189 ? 115.185 126.465 217.257 1.00 77.90 189 CYS C CA 1
ATOM 4819 C C . CYS C 1 189 ? 114.651 125.109 217.604 1.00 77.90 189 CYS C C 1
ATOM 4820 O O . CYS C 1 189 ? 114.793 124.614 218.723 1.00 77.90 189 CYS C O 1
ATOM 4823 N N . PRO C 1 190 ? 113.994 124.522 216.636 1.00 75.64 190 PRO C N 1
ATOM 4824 C CA . PRO C 1 190 ? 113.417 123.214 216.739 1.00 75.64 190 PRO C CA 1
ATOM 4825 C C . PRO C 1 190 ? 114.430 122.110 216.743 1.00 75.64 190 PRO C C 1
ATOM 4826 O O . PRO C 1 190 ? 114.081 120.999 217.127 1.00 75.64 190 PRO C O 1
ATOM 4830 N N . GLU C 1 191 ? 115.672 122.393 216.306 1.00 132.75 191 GLU C N 1
ATOM 4831 C CA . GLU C 1 191 ? 116.671 121.374 216.149 1.00 132.75 191 GLU C CA 1
ATOM 4832 C C . GLU C 1 191 ? 117.303 121.035 217.464 1.00 132.75 191 GLU C C 1
ATOM 4833 O O . GLU C 1 191 ? 117.358 121.855 218.375 1.00 132.75 191 GLU C O 1
ATOM 4839 N N . THR C 1 192 ? 117.809 119.788 217.586 1.00 37.43 192 THR C N 1
ATOM 4840 C CA . THR C 1 192 ? 118.489 119.383 218.783 1.00 37.43 192 THR C CA 1
ATOM 4841 C C . THR C 1 192 ? 119.904 119.858 218.699 1.00 37.43 192 THR C C 1
ATOM 4842 O O . THR C 1 192 ? 120.505 119.886 217.623 1.00 37.43 192 THR C O 1
ATOM 4846 N N . TYR C 1 193 ? 120.469 120.269 219.852 1.00 67.49 193 TYR C N 1
ATOM 4847 C CA . TYR C 1 193 ? 121.836 120.720 219.887 1.00 67.49 193 TYR C CA 1
ATOM 4848 C C . TYR C 1 193 ? 122.547 119.812 220.839 1.00 67.49 193 TYR C C 1
ATOM 4849 O O . TYR C 1 193 ? 121.991 119.429 221.864 1.00 67.49 193 TYR C O 1
ATOM 4858 N N . GLU C 1 194 ? 123.798 119.425 220.508 1.00 58.26 194 GLU C N 1
ATOM 4859 C CA . GLU C 1 194 ? 124.492 118.501 221.361 1.00 58.26 194 GLU C CA 1
ATOM 4860 C C . GLU C 1 194 ? 125.644 119.181 222.035 1.00 58.26 194 GLU C C 1
ATOM 4861 O O . GLU C 1 194 ? 126.370 119.960 221.419 1.00 58.26 194 GLU C O 1
ATOM 4867 N N . ASP C 1 195 ? 125.827 118.886 223.341 1.00 96.41 195 ASP C N 1
ATOM 4868 C CA . ASP C 1 195 ? 126.896 119.457 224.111 1.00 96.41 195 ASP C CA 1
ATOM 4869 C C . ASP C 1 195 ? 127.474 118.400 225.006 1.00 96.41 195 ASP C C 1
ATOM 4870 O O . ASP C 1 195 ? 126.851 117.376 225.273 1.00 96.41 195 ASP C O 1
ATOM 4875 N N . THR C 1 196 ? 128.716 118.627 225.478 1.00 130.21 196 THR C N 1
ATOM 4876 C CA . THR C 1 196 ? 129.332 117.710 226.388 1.00 130.21 196 THR C CA 1
ATOM 4877 C C . THR C 1 196 ? 129.376 118.394 227.717 1.00 130.21 196 THR C C 1
ATOM 4878 O O . THR C 1 196 ? 130.004 119.444 227.873 1.00 130.21 196 THR C O 1
ATOM 4882 N N . THR C 1 197 ? 128.713 117.805 228.730 1.00 118.93 197 THR C N 1
ATOM 4883 C CA . THR C 1 197 ? 128.699 118.454 230.006 1.00 118.93 197 THR C CA 1
ATOM 4884 C C . THR C 1 197 ? 129.811 117.907 230.831 1.00 118.93 197 THR C C 1
ATOM 4885 O O . THR C 1 197 ? 129.888 116.710 231.099 1.00 118.93 197 THR C O 1
ATOM 4889 N N . LEU C 1 198 ? 130.724 118.799 231.254 1.00 118.61 198 LEU C N 1
ATOM 4890 C CA . LEU C 1 198 ? 131.813 118.339 232.053 1.00 118.61 198 LEU C CA 1
ATOM 4891 C C . LEU C 1 198 ? 131.409 118.586 233.471 1.00 118.61 198 LEU C C 1
ATOM 4892 O O . LEU C 1 198 ? 131.187 119.731 233.868 1.00 118.61 198 LEU C O 1
ATOM 4897 N N . SER C 1 199 ? 131.274 117.504 234.263 1.00 83.67 199 SER C N 1
ATOM 4898 C CA . SER C 1 199 ? 130.895 117.643 235.635 1.00 83.67 199 SER C CA 1
ATOM 4899 C C . SER C 1 199 ? 132.082 117.265 236.445 1.00 83.67 199 SER C C 1
ATOM 4900 O O . SER C 1 199 ? 132.559 116.132 236.398 1.00 83.67 199 SER C O 1
ATOM 4903 N N . PHE C 1 200 ? 132.584 118.222 237.242 1.00 110.52 200 PHE C N 1
ATOM 4904 C CA . PHE C 1 200 ? 133.777 117.943 237.972 1.00 110.52 200 PHE C CA 1
ATOM 4905 C C . PHE C 1 200 ? 133.463 118.025 239.426 1.00 110.52 200 PHE C C 1
ATOM 4906 O O . PHE C 1 200 ? 132.855 118.991 239.887 1.00 110.52 200 PHE C O 1
ATOM 4914 N N . THR C 1 201 ? 133.849 116.987 240.187 1.00 45.04 201 THR C N 1
ATOM 4915 C CA . THR C 1 201 ? 133.639 117.018 241.605 1.00 45.04 201 THR C CA 1
ATOM 4916 C C . THR C 1 201 ? 134.989 117.087 242.221 1.00 45.04 201 THR C C 1
ATOM 4917 O O . THR C 1 201 ? 135.843 116.241 241.969 1.00 45.04 201 THR C O 1
ATOM 4921 N N . PHE C 1 202 ? 135.228 118.126 243.051 1.00 154.70 202 PHE C N 1
ATOM 4922 C CA . PHE C 1 202 ? 136.534 118.288 243.618 1.00 154.70 202 PHE C CA 1
ATOM 4923 C C . PHE C 1 202 ? 136.430 118.881 244.978 1.00 154.70 202 PHE C C 1
ATOM 4924 O O . PHE C 1 202 ? 135.416 119.472 245.350 1.00 154.70 202 PHE C O 1
ATOM 4932 N N . ARG C 1 203 ? 137.502 118.702 245.773 1.00 114.43 203 ARG C N 1
ATOM 4933 C CA . ARG C 1 203 ? 137.567 119.294 247.075 1.00 114.43 203 ARG C CA 1
ATOM 4934 C C . ARG C 1 203 ? 139.004 119.615 247.307 1.00 114.43 203 ARG C C 1
ATOM 4935 O O . ARG C 1 203 ? 139.873 119.199 246.541 1.00 114.43 203 ARG C O 1
ATOM 4943 N N . LYS C 1 204 ? 139.292 120.427 248.342 1.00 144.67 204 LYS C N 1
ATOM 4944 C CA . LYS C 1 204 ? 140.641 120.770 248.684 1.00 144.67 204 LYS C CA 1
ATOM 4945 C C . LYS C 1 204 ? 141.241 119.600 249.396 1.00 144.67 204 LYS C C 1
ATOM 4946 O O . LYS C 1 204 ? 140.603 118.972 250.242 1.00 144.67 204 LYS C O 1
ATOM 4952 N N . PRO C 1 205 ? 142.459 119.292 249.056 1.00 80.96 205 PRO C N 1
ATOM 4953 C CA . PRO C 1 205 ? 143.120 118.209 249.722 1.00 80.96 205 PRO C CA 1
ATOM 4954 C C . PRO C 1 205 ? 143.715 118.686 251.001 1.00 80.96 205 PRO C C 1
ATOM 4955 O O . PRO C 1 205 ? 143.190 118.291 252.077 1.00 80.96 205 PRO C O 1
ATOM 4960 N N . SER D 1 1 ? 130.089 117.107 204.263 1.00 67.93 1 SER D N 1
ATOM 4961 C CA . SER D 1 1 ? 128.725 117.360 204.780 1.00 67.93 1 SER D CA 1
ATOM 4962 C C . SER D 1 1 ? 127.724 117.100 203.705 1.00 67.93 1 SER D C 1
ATOM 4963 O O . SER D 1 1 ? 127.933 116.258 202.834 1.00 67.93 1 SER D O 1
ATOM 4966 N N . ARG D 1 2 ? 126.588 117.817 203.753 1.00 209.15 2 ARG D N 1
ATOM 4967 C CA . ARG D 1 2 ? 125.600 117.640 202.737 1.00 209.15 2 ARG D CA 1
ATOM 4968 C C . ARG D 1 2 ? 125.897 118.649 201.675 1.00 209.15 2 ARG D C 1
ATOM 4969 O O . ARG D 1 2 ? 126.135 119.825 201.967 1.00 209.15 2 ARG D O 1
ATOM 4977 N N . ARG D 1 3 ? 125.908 118.198 200.408 1.00 133.93 3 ARG D N 1
ATOM 4978 C CA . ARG D 1 3 ? 126.216 119.060 199.301 1.00 133.93 3 ARG D CA 1
ATOM 4979 C C . ARG D 1 3 ? 125.129 120.070 199.140 1.00 133.93 3 ARG D C 1
ATOM 4980 O O . ARG D 1 3 ? 125.396 121.218 198.791 1.00 133.93 3 ARG D O 1
ATOM 4988 N N . SER D 1 4 ? 123.866 119.671 199.393 1.00 79.64 4 SER D N 1
ATOM 4989 C CA . SER D 1 4 ? 122.739 120.540 199.225 1.00 79.64 4 SER D CA 1
ATOM 4990 C C . SER D 1 4 ? 122.863 121.714 200.150 1.00 79.64 4 SER D C 1
ATOM 4991 O O . SER D 1 4 ? 122.612 122.849 199.761 1.00 79.64 4 SER D O 1
ATOM 4994 N N . ARG D 1 5 ? 123.259 121.460 201.410 1.00 58.22 5 ARG D N 1
ATOM 4995 C CA . ARG D 1 5 ? 123.442 122.484 202.399 1.00 58.22 5 ARG D CA 1
ATOM 4996 C C . ARG D 1 5 ? 124.582 123.350 201.974 1.00 58.22 5 ARG D C 1
ATOM 4997 O O . ARG D 1 5 ? 124.565 124.565 202.170 1.00 58.22 5 ARG D O 1
ATOM 5005 N N . SER D 1 6 ? 125.604 122.722 201.375 1.00 77.59 6 SER D N 1
ATOM 5006 C CA . SER D 1 6 ? 126.814 123.396 200.997 1.00 77.59 6 SER D CA 1
ATOM 5007 C C . SER D 1 6 ? 126.503 124.506 200.046 1.00 77.59 6 SER D C 1
ATOM 5008 O O . SER D 1 6 ? 127.005 125.618 200.197 1.00 77.59 6 SER D O 1
ATOM 5011 N N . GLU D 1 7 ? 125.656 124.236 199.041 1.00 43.65 7 GLU D N 1
ATOM 5012 C CA . GLU D 1 7 ? 125.372 125.220 198.046 1.00 43.65 7 GLU D CA 1
ATOM 5013 C C . GLU D 1 7 ? 124.684 126.383 198.693 1.00 43.65 7 GLU D C 1
ATOM 5014 O O . GLU D 1 7 ? 124.914 127.528 198.312 1.00 43.65 7 GLU D O 1
ATOM 5020 N N . ILE D 1 8 ? 123.832 126.113 199.703 1.00 62.51 8 ILE D N 1
ATOM 5021 C CA . ILE D 1 8 ? 123.025 127.128 200.322 1.00 62.51 8 ILE D CA 1
ATOM 5022 C C . ILE D 1 8 ? 123.888 128.178 200.951 1.00 62.51 8 ILE D C 1
ATOM 5023 O O . ILE D 1 8 ? 123.731 129.368 200.680 1.00 62.51 8 ILE D O 1
ATOM 5028 N N . LEU D 1 9 ? 124.855 127.770 201.789 1.00 85.90 9 LEU D N 1
ATOM 5029 C CA . LEU D 1 9 ? 125.626 128.757 202.486 1.00 85.90 9 LEU D CA 1
ATOM 5030 C C . LEU D 1 9 ? 126.414 129.576 201.513 1.00 85.90 9 LEU D C 1
ATOM 5031 O O . LEU D 1 9 ? 126.460 130.799 201.619 1.00 85.90 9 LEU D O 1
ATOM 5036 N N . GLN D 1 10 ? 127.037 128.923 200.520 1.00 80.63 10 GLN D N 1
ATOM 5037 C CA . GLN D 1 10 ? 127.886 129.619 199.596 1.00 80.63 10 GLN D CA 1
ATOM 5038 C C . GLN D 1 10 ? 127.072 130.589 198.809 1.00 80.63 10 GLN D C 1
ATOM 5039 O O . GLN D 1 10 ? 127.518 131.702 198.558 1.00 80.63 10 GLN D O 1
ATOM 5045 N N . ASP D 1 11 ? 125.856 130.207 198.384 1.00 51.31 11 ASP D N 1
ATOM 5046 C CA . ASP D 1 11 ? 125.101 131.114 197.569 1.00 51.31 11 ASP D CA 1
ATOM 5047 C C . ASP D 1 11 ? 124.748 132.347 198.341 1.00 51.31 11 ASP D C 1
ATOM 5048 O O . ASP D 1 11 ? 124.827 133.447 197.802 1.00 51.31 11 ASP D O 1
ATOM 5053 N N . VAL D 1 12 ? 124.326 132.201 199.612 1.00 117.55 12 VAL D N 1
ATOM 5054 C CA . VAL D 1 12 ? 123.938 133.330 200.413 1.00 117.55 12 VAL D CA 1
ATOM 5055 C C . VAL D 1 12 ? 125.129 134.174 200.764 1.00 117.55 12 VAL D C 1
ATOM 5056 O O . VAL D 1 12 ? 125.053 135.403 200.754 1.00 117.55 12 VAL D O 1
ATOM 5060 N N . LEU D 1 13 ? 126.237 133.526 201.166 1.00 78.60 13 LEU D N 1
ATOM 5061 C CA . LEU D 1 13 ? 127.449 134.179 201.591 1.00 78.60 13 LEU D CA 1
ATOM 5062 C C . LEU D 1 13 ? 128.243 134.767 200.459 1.00 78.60 13 LEU D C 1
ATOM 5063 O O . LEU D 1 13 ? 128.771 135.869 200.582 1.00 78.60 13 LEU D O 1
ATOM 5068 N N . SER D 1 14 ? 128.421 134.024 199.351 1.00 117.87 14 SER D N 1
ATOM 5069 C CA . SER D 1 14 ? 129.281 134.432 198.269 1.00 117.87 14 SER D CA 1
ATOM 5070 C C . SER D 1 14 ? 128.674 135.406 197.299 1.00 117.87 14 SER D C 1
ATOM 5071 O O . SER D 1 14 ? 129.348 136.332 196.851 1.00 0.00 14 SER D O 1
ATOM 5074 N N . ARG D 1 15 ? 127.353 135.179 196.972 1.00 231.44 15 ARG D N 1
ATOM 5075 C CA . ARG D 1 15 ? 126.519 135.886 196.012 1.00 231.44 15 ARG D CA 1
ATOM 5076 C C . ARG D 1 15 ? 125.489 136.786 196.667 1.00 231.44 15 ARG D C 1
ATOM 5077 O O . ARG D 1 15 ? 125.478 137.987 196.392 1.00 231.44 15 ARG D O 1
ATOM 5085 N N . CYS D 1 16 ? 124.571 136.234 197.507 1.00 75.19 16 CYS D N 1
ATOM 5086 C CA . CYS D 1 16 ? 123.403 136.968 197.974 1.00 75.19 16 CYS D CA 1
ATOM 5087 C C . CYS D 1 16 ? 123.660 138.189 198.813 1.00 75.19 16 CYS D C 1
ATOM 5088 O O . CYS D 1 16 ? 123.241 139.268 198.401 1.00 75.19 16 CYS D O 1
ATOM 5091 N N . SER D 1 17 ? 125.114 139.536 199.533 1.00 81.44 17 SER D N 1
ATOM 5092 C CA . SER D 1 17 ? 125.032 140.815 200.206 1.00 81.44 17 SER D CA 1
ATOM 5093 C C . SER D 1 17 ? 126.207 141.117 201.091 1.00 81.44 17 SER D C 1
ATOM 5094 O O . SER D 1 17 ? 126.667 140.296 201.877 1.00 81.44 17 SER D O 1
ATOM 5097 N N . PRO D 1 18 ? 126.698 142.329 200.928 1.00 77.85 18 PRO D N 1
ATOM 5098 C CA . PRO D 1 18 ? 127.661 142.910 201.821 1.00 77.85 18 PRO D CA 1
ATOM 5099 C C . PRO D 1 18 ? 126.849 143.713 202.799 1.00 77.85 18 PRO D C 1
ATOM 5100 O O . PRO D 1 18 ? 125.643 143.885 202.619 1.00 0.00 18 PRO D O 1
ATOM 5104 N N . LEU D 1 19 ? 127.522 144.274 203.835 1.00 122.19 19 LEU D N 1
ATOM 5105 C CA . LEU D 1 19 ? 126.881 145.074 204.852 1.00 122.19 19 LEU D CA 1
ATOM 5106 C C . LEU D 1 19 ? 126.204 146.215 204.174 1.00 122.19 19 LEU D C 1
ATOM 5107 O O . LEU D 1 19 ? 126.852 147.160 203.725 1.00 0.00 19 LEU D O 1
ATOM 5112 N N . ASN D 1 20 ? 124.865 146.118 204.064 1.00 185.32 20 ASN D N 1
ATOM 5113 C CA . ASN D 1 20 ? 124.010 147.115 203.488 1.00 185.32 20 ASN D CA 1
ATOM 5114 C C . ASN D 1 20 ? 122.632 146.632 203.818 1.00 185.32 20 ASN D C 1
ATOM 5115 O O . ASN D 1 20 ? 122.381 145.425 203.726 1.00 185.32 20 ASN D O 1
ATOM 5120 N N . ILE D 1 21 ? 121.681 147.511 204.199 1.00 152.11 21 ILE D N 1
ATOM 5121 C CA . ILE D 1 21 ? 120.370 146.995 204.499 1.00 152.11 21 ILE D CA 1
ATOM 5122 C C . ILE D 1 21 ? 119.678 146.711 203.180 1.00 152.11 21 ILE D C 1
ATOM 5123 O O . ILE D 1 21 ? 119.428 147.613 202.385 1.00 152.11 21 ILE D O 1
ATOM 5128 N N . PRO D 1 22 ? 119.381 145.448 202.938 1.00 90.63 22 PRO D N 1
ATOM 5129 C CA . PRO D 1 22 ? 118.872 144.941 201.686 1.00 90.63 22 PRO D CA 1
ATOM 5130 C C . PRO D 1 22 ? 117.480 145.396 201.353 1.00 90.63 22 PRO D C 1
ATOM 5131 O O . PRO D 1 22 ? 117.070 145.220 200.206 1.00 90.63 22 PRO D O 1
ATOM 5135 N N . ILE D 1 23 ? 116.738 145.966 202.331 1.00 99.82 23 ILE D N 1
ATOM 5136 C CA . ILE D 1 23 ? 115.361 146.344 202.141 1.00 99.82 23 ILE D CA 1
ATOM 5137 C C . ILE D 1 23 ? 115.207 147.777 201.704 1.00 99.82 23 ILE D C 1
ATOM 5138 O O . ILE D 1 23 ? 115.460 148.738 202.433 1.00 99.82 23 ILE D O 1
ATOM 5143 N N . GLU D 1 24 ? 114.825 147.901 200.413 1.00 41.37 24 GLU D N 1
ATOM 5144 C CA . GLU D 1 24 ? 114.546 149.077 199.634 1.00 41.37 24 GLU D CA 1
ATOM 5145 C C . GLU D 1 24 ? 113.198 149.693 199.922 1.00 41.37 24 GLU D C 1
ATOM 5146 O O . GLU D 1 24 ? 113.044 150.905 199.769 1.00 41.37 24 GLU D O 1
ATOM 5152 N N . ASP D 1 25 ? 112.182 148.872 200.296 1.00 43.11 25 ASP D N 1
ATOM 5153 C CA . ASP D 1 25 ? 110.824 149.323 200.359 1.00 43.11 25 ASP D CA 1
ATOM 5154 C C . ASP D 1 25 ? 110.598 149.815 201.769 1.00 43.11 25 ASP D C 1
ATOM 5155 O O . ASP D 1 25 ? 111.540 150.115 202.510 1.00 43.11 25 ASP D O 1
ATOM 5160 N N . ASP D 1 26 ? 109.305 150.058 202.069 1.00 127.40 26 ASP D N 1
ATOM 5161 C CA . ASP D 1 26 ? 108.871 150.719 203.269 1.00 127.40 26 ASP D CA 1
ATOM 5162 C C . ASP D 1 26 ? 108.968 149.816 204.460 1.00 127.40 26 ASP D C 1
ATOM 5163 O O . ASP D 1 26 ? 107.957 149.350 204.988 1.00 127.40 26 ASP D O 1
ATOM 5168 N N . GLN D 1 27 ? 110.208 149.552 204.925 1.00 179.59 27 GLN D N 1
ATOM 5169 C CA . GLN D 1 27 ? 110.333 148.796 206.148 1.00 179.59 27 GLN D CA 1
ATOM 5170 C C . GLN D 1 27 ? 111.537 149.242 206.928 1.00 179.59 27 GLN D C 1
ATOM 5171 O O . GLN D 1 27 ? 112.616 149.438 206.377 1.00 179.59 27 GLN D O 1
ATOM 5177 N N . PRO D 1 28 ? 111.293 149.476 208.208 1.00 138.14 28 PRO D N 1
ATOM 5178 C CA . PRO D 1 28 ? 112.334 149.634 209.193 1.00 138.14 28 PRO D CA 1
ATOM 5179 C C . PRO D 1 28 ? 112.672 148.232 209.581 1.00 138.14 28 PRO D C 1
ATOM 5180 O O . PRO D 1 28 ? 111.844 147.363 209.298 1.00 138.14 28 PRO D O 1
ATOM 5184 N N . VAL D 1 29 ? 113.831 147.959 210.203 1.00 100.20 29 VAL D N 1
ATOM 5185 C CA . VAL D 1 29 ? 114.005 146.600 210.634 1.00 100.20 29 VAL D CA 1
ATOM 5186 C C . VAL D 1 29 ? 113.664 146.527 212.105 1.00 100.20 29 VAL D C 1
ATOM 5187 O O . VAL D 1 29 ? 114.098 147.356 212.910 1.00 100.20 29 VAL D O 1
ATOM 5191 N N . LYS D 1 30 ? 112.778 145.586 212.484 1.00 91.68 30 LYS D N 1
ATOM 5192 C CA . LYS D 1 30 ? 112.433 145.359 213.853 1.00 91.68 30 LYS D CA 1
ATOM 5193 C C . LYS D 1 30 ? 113.339 144.287 214.359 1.00 91.68 30 LYS D C 1
ATOM 5194 O O . LYS D 1 30 ? 113.626 143.323 213.652 1.00 91.68 30 LYS D O 1
ATOM 5200 N N . VAL D 1 31 ? 113.843 144.444 215.599 1.00 47.13 31 VAL D N 1
ATOM 5201 C CA . VAL D 1 31 ? 114.643 143.398 216.162 1.00 47.13 31 VAL D CA 1
ATOM 5202 C C . VAL D 1 31 ? 114.024 143.063 217.479 1.00 47.13 31 VAL D C 1
ATOM 5203 O O . VAL D 1 31 ? 113.873 143.936 218.336 1.00 47.13 31 VAL D O 1
ATOM 5207 N N . SER D 1 32 ? 113.643 141.787 217.671 1.00 39.40 32 SER D N 1
ATOM 5208 C CA . SER D 1 32 ? 113.058 141.395 218.918 1.00 39.40 32 SER D CA 1
ATOM 5209 C C . SER D 1 32 ? 114.173 141.170 219.884 1.00 39.40 32 SER D C 1
ATOM 5210 O O . SER D 1 32 ? 115.212 140.613 219.531 1.00 39.40 32 SER D O 1
ATOM 5213 N N . PHE D 1 33 ? 113.967 141.589 221.147 1.00 115.56 33 PHE D N 1
ATOM 5214 C CA . PHE D 1 33 ? 115.022 141.490 222.107 1.00 115.56 33 PHE D CA 1
ATOM 5215 C C . PHE D 1 33 ? 114.453 140.848 223.327 1.00 115.56 33 PHE D C 1
ATOM 5216 O O . PHE D 1 33 ? 113.358 141.188 223.772 1.00 115.56 33 PHE D O 1
ATOM 5224 N N . GLU D 1 34 ? 115.187 139.872 223.889 1.00 49.76 34 GLU D N 1
ATOM 5225 C CA . GLU D 1 34 ? 114.744 139.241 225.098 1.00 49.76 34 GLU D CA 1
ATOM 5226 C C . GLU D 1 34 ? 115.972 138.969 225.907 1.00 49.76 34 GLU D C 1
ATOM 5227 O O . GLU D 1 34 ? 117.065 138.803 225.360 1.00 49.76 34 GLU D O 1
ATOM 5233 N N . TYR D 1 35 ? 115.827 138.926 227.244 1.00 133.81 35 TYR D N 1
ATOM 5234 C CA . TYR D 1 35 ? 116.957 138.716 228.101 1.00 133.81 35 TYR D CA 1
ATOM 5235 C C . TYR D 1 35 ? 116.734 137.468 228.889 1.00 133.81 35 TYR D C 1
ATOM 5236 O O . TYR D 1 35 ? 115.658 137.263 229.445 1.00 133.81 35 TYR D O 1
ATOM 5245 N N . SER D 1 36 ? 117.758 136.597 228.956 1.00 68.68 36 SER D N 1
ATOM 5246 C CA . SER D 1 36 ? 117.655 135.478 229.842 1.00 68.68 36 SER D CA 1
ATOM 5247 C C . SER D 1 36 ? 118.699 135.726 230.875 1.00 68.68 36 SER D C 1
ATOM 5248 O O . SER D 1 36 ? 119.886 135.526 230.631 1.00 68.68 36 SER D O 1
ATOM 5251 N N . LEU D 1 37 ? 118.277 136.190 232.067 1.00 93.31 37 LEU D N 1
ATOM 5252 C CA . LEU D 1 37 ? 119.207 136.510 233.114 1.00 93.31 37 LEU D CA 1
ATOM 5253 C C . LEU D 1 37 ? 119.665 135.230 233.725 1.00 93.31 37 LEU D C 1
ATOM 5254 O O . LEU D 1 37 ? 118.881 134.530 234.360 1.00 93.31 37 LEU D O 1
ATOM 5259 N N . GLN D 1 38 ? 120.938 134.867 233.462 1.00 127.04 38 GLN D N 1
ATOM 5260 C CA . GLN D 1 38 ? 121.538 133.675 233.986 1.00 127.04 38 GLN D CA 1
ATOM 5261 C C . GLN D 1 38 ? 121.962 133.813 235.414 1.00 127.04 38 GLN D C 1
ATOM 5262 O O . GLN D 1 38 ? 121.697 132.921 236.212 1.00 127.04 38 GLN D O 1
ATOM 5268 N N . LYS D 1 39 ? 122.640 134.921 235.785 1.00 76.34 39 LYS D N 1
ATOM 5269 C CA . LYS D 1 39 ? 123.134 134.995 237.133 1.00 76.34 39 LYS D CA 1
ATOM 5270 C C . LYS D 1 39 ? 123.587 136.392 237.421 1.00 76.34 39 LYS D C 1
ATOM 5271 O O . LYS D 1 39 ? 124.007 137.124 236.527 1.00 76.34 39 LYS D O 1
ATOM 5277 N N . ILE D 1 40 ? 123.504 136.793 238.704 1.00 73.53 40 ILE D N 1
ATOM 5278 C CA . ILE D 1 40 ? 124.106 138.033 239.084 1.00 73.53 40 ILE D CA 1
ATOM 5279 C C . ILE D 1 40 ? 125.344 137.610 239.810 1.00 73.53 40 ILE D C 1
ATOM 5280 O O . ILE D 1 40 ? 125.300 137.230 240.979 1.00 73.53 40 ILE D O 1
ATOM 5285 N N . PHE D 1 41 ? 126.478 137.638 239.087 1.00 57.58 41 PHE D N 1
ATOM 5286 C CA . PHE D 1 41 ? 127.721 137.141 239.599 1.00 57.58 41 PHE D CA 1
ATOM 5287 C C . PHE D 1 41 ? 128.263 137.953 240.727 1.00 57.58 41 PHE D C 1
ATOM 5288 O O . PHE D 1 41 ? 128.589 137.405 241.775 1.00 57.58 41 PHE D O 1
ATOM 5296 N N . ARG D 1 42 ? 128.382 139.292 240.574 1.00 66.76 42 ARG D N 1
ATOM 5297 C CA . ARG D 1 42 ? 129.022 139.940 241.682 1.00 66.76 42 ARG D CA 1
ATOM 5298 C C . ARG D 1 42 ? 128.543 141.340 241.841 1.00 66.76 42 ARG D C 1
ATOM 5299 O O . ARG D 1 42 ? 127.945 141.927 240.939 1.00 66.76 42 ARG D O 1
ATOM 5307 N N . ALA D 1 43 ? 128.783 141.893 243.049 1.00 37.45 43 ALA D N 1
ATOM 5308 C CA . ALA D 1 43 ? 128.431 143.246 243.361 1.00 37.45 43 ALA D CA 1
ATOM 5309 C C . ALA D 1 43 ? 129.660 143.897 243.926 1.00 37.45 43 ALA D C 1
ATOM 5310 O O . ALA D 1 43 ? 130.405 143.274 244.684 1.00 37.45 43 ALA D O 1
ATOM 5312 N N . ASP D 1 44 ? 129.926 145.166 243.546 1.00 52.12 44 ASP D N 1
ATOM 5313 C CA . ASP D 1 44 ? 131.069 145.859 244.068 1.00 52.12 44 ASP D CA 1
ATOM 5314 C C . ASP D 1 44 ? 130.588 147.129 244.704 1.00 52.12 44 ASP D C 1
ATOM 5315 O O . ASP D 1 44 ? 130.139 148.052 244.027 1.00 52.12 44 ASP D O 1
ATOM 5320 N N . VAL D 1 45 ? 130.660 147.185 246.048 1.00 104.13 45 VAL D N 1
ATOM 5321 C CA . VAL D 1 45 ? 130.207 148.290 246.845 1.00 104.13 45 VAL D CA 1
ATOM 5322 C C . VAL D 1 45 ? 131.040 149.522 246.637 1.00 104.13 45 VAL D C 1
ATOM 5323 O O . VAL D 1 45 ? 130.516 150.634 246.633 1.00 104.13 45 VAL D O 1
ATOM 5327 N N . GLU D 1 46 ? 132.376 149.386 246.534 1.00 106.06 46 GLU D N 1
ATOM 5328 C CA . GLU D 1 46 ? 133.174 150.576 246.396 1.00 106.06 46 GLU D CA 1
ATOM 5329 C C . GLU D 1 46 ? 132.975 151.197 245.046 1.00 106.06 46 GLU D C 1
ATOM 5330 O O . GLU D 1 46 ? 132.889 152.415 244.927 1.00 106.06 46 GLU D O 1
ATOM 5336 N N . ASN D 1 47 ? 132.962 150.343 244.003 1.00 83.33 47 ASN D N 1
ATOM 5337 C CA . ASN D 1 47 ? 132.831 150.704 242.618 1.00 83.33 47 ASN D CA 1
ATOM 5338 C C . ASN D 1 47 ? 131.415 151.033 242.243 1.00 83.33 47 ASN D C 1
ATOM 5339 O O . ASN D 1 47 ? 131.181 151.856 241.352 1.00 83.33 47 ASN D O 1
ATOM 5344 N N . ASP D 1 48 ? 130.421 150.414 242.919 1.00 72.89 48 ASP D N 1
ATOM 5345 C CA . ASP D 1 48 ? 129.039 150.563 242.550 1.00 72.89 48 ASP D CA 1
ATOM 5346 C C . ASP D 1 48 ? 128.823 150.005 241.175 1.00 72.89 48 ASP D C 1
ATOM 5347 O O . ASP D 1 48 ? 128.164 150.625 240.342 1.00 72.89 48 ASP D O 1
ATOM 5352 N N . GLU D 1 49 ? 129.388 148.809 240.914 1.00 53.55 49 GLU D N 1
ATOM 5353 C CA . GLU D 1 49 ? 129.219 148.141 239.658 1.00 53.55 49 GLU D CA 1
ATOM 5354 C C . GLU D 1 49 ? 128.669 146.781 239.955 1.00 53.55 49 GLU D C 1
ATOM 5355 O O . GLU D 1 49 ? 128.980 146.197 240.996 1.00 53.55 49 GLU D O 1
ATOM 5361 N N . VAL D 1 50 ? 127.831 146.238 239.048 1.00 106.68 50 VAL D N 1
ATOM 5362 C CA . VAL D 1 50 ? 127.250 144.948 239.293 1.00 106.68 50 VAL D CA 1
ATOM 5363 C C . VAL D 1 50 ? 127.487 144.123 238.059 1.00 106.68 50 VAL D C 1
ATOM 5364 O O . VAL D 1 50 ? 127.525 144.655 236.954 1.00 106.68 50 VAL D O 1
ATOM 5368 N N . ASP D 1 51 ? 127.652 142.788 238.217 1.00 55.48 51 ASP D N 1
ATOM 5369 C CA . ASP D 1 51 ? 127.953 141.950 237.082 1.00 55.48 51 ASP D CA 1
ATOM 5370 C C . ASP D 1 51 ? 126.800 141.041 236.792 1.00 55.48 51 ASP D C 1
ATOM 5371 O O . ASP D 1 51 ? 126.264 140.390 237.688 1.00 55.48 51 ASP D O 1
ATOM 5376 N N . ILE D 1 52 ? 126.405 140.966 235.510 1.00 45.62 52 ILE D N 1
ATOM 5377 C CA . ILE D 1 52 ? 125.319 140.112 235.120 1.00 45.62 52 ILE D CA 1
ATOM 5378 C C . ILE D 1 52 ? 125.840 139.158 234.100 1.00 45.62 52 ILE D C 1
ATOM 5379 O O . ILE D 1 52 ? 126.633 139.526 233.230 1.00 45.62 52 ILE D O 1
ATOM 5384 N N . GLY D 1 53 ? 125.431 137.883 234.221 1.00 44.96 53 GLY D N 1
ATOM 5385 C CA . GLY D 1 53 ? 125.692 136.910 233.204 1.00 44.96 53 GLY D CA 1
ATOM 5386 C C . GLY D 1 53 ? 124.324 136.690 232.649 1.00 44.96 53 GLY D C 1
ATOM 5387 O O . GLY D 1 53 ? 123.394 136.407 233.399 1.00 44.96 53 GLY D O 1
ATOM 5388 N N . LEU D 1 54 ? 124.195 137.010 231.316 1.00 165.74 54 LEU D N 1
ATOM 5389 C CA . LEU D 1 54 ? 122.979 137.122 230.520 1.00 165.74 54 LEU D CA 1
ATOM 5390 C C . LEU D 1 54 ? 123.174 136.483 229.179 1.00 165.74 54 LEU D C 1
ATOM 5391 O O . LEU D 1 54 ? 124.280 136.429 228.662 1.00 165.74 54 LEU D O 1
ATOM 5396 N N . TRP D 1 55 ? 122.108 135.975 228.549 1.00 138.36 55 TRP D N 1
ATOM 5397 C CA . TRP D 1 55 ? 122.321 135.828 227.140 1.00 138.36 55 TRP D CA 1
ATOM 5398 C C . TRP D 1 55 ? 121.235 136.616 226.475 1.00 138.36 55 TRP D C 1
ATOM 5399 O O . TRP D 1 55 ? 120.138 136.747 227.014 1.00 138.36 55 TRP D O 1
ATOM 5410 N N . THR D 1 56 ? 121.523 137.179 225.286 1.00 120.98 56 THR D N 1
ATOM 5411 C CA . THR D 1 56 ? 120.550 138.040 224.677 1.00 120.98 56 THR D CA 1
ATOM 5412 C C . THR D 1 56 ? 119.983 137.384 223.460 1.00 120.98 56 THR D C 1
ATOM 5413 O O . THR D 1 56 ? 120.703 136.956 222.559 1.00 120.98 56 THR D O 1
ATOM 5417 N N . THR D 1 57 ? 118.643 137.319 223.393 1.00 43.41 57 THR D N 1
ATOM 5418 C CA . THR D 1 57 ? 118.036 136.705 222.254 1.00 43.41 57 THR D CA 1
ATOM 5419 C C . THR D 1 57 ? 117.753 137.800 221.291 1.00 43.41 57 THR D C 1
ATOM 5420 O O . THR D 1 57 ? 117.101 138.793 221.625 1.00 43.41 57 THR D O 1
ATOM 5424 N N . LEU D 1 58 ? 118.277 137.671 220.059 1.00 52.29 58 LEU D N 1
ATOM 5425 C CA . LEU D 1 58 ? 118.064 138.707 219.096 1.00 52.29 58 LEU D CA 1
ATOM 5426 C C . LEU D 1 58 ? 117.476 138.080 217.875 1.00 52.29 58 LEU D C 1
ATOM 5427 O O . LEU D 1 58 ? 117.985 137.076 217.376 1.00 52.29 58 LEU D O 1
ATOM 5432 N N . VAL D 1 59 ? 116.365 138.644 217.353 1.00 97.23 59 VAL D N 1
ATOM 5433 C CA . VAL D 1 59 ? 115.816 138.083 216.155 1.00 97.23 59 VAL D CA 1
ATOM 5434 C C . VAL D 1 59 ? 115.549 139.182 215.177 1.00 97.23 59 VAL D C 1
ATOM 5435 O O . VAL D 1 59 ? 115.128 140.278 215.554 1.00 97.23 59 VAL D O 1
ATOM 5439 N N . TRP D 1 60 ? 115.823 138.925 213.880 1.00 70.69 60 TRP D N 1
ATOM 5440 C CA . TRP D 1 60 ? 115.544 139.901 212.865 1.00 70.69 60 TRP D CA 1
ATOM 5441 C C . TRP D 1 60 ? 115.325 139.198 211.560 1.00 70.69 60 TRP D C 1
ATOM 5442 O O . TRP D 1 60 ? 115.709 138.040 211.388 1.00 0.00 60 TRP D O 1
ATOM 5453 N N . LYS D 1 61 ? 114.692 139.901 210.598 1.00 162.72 61 LYS D N 1
ATOM 5454 C CA . LYS D 1 61 ? 114.567 139.319 209.297 1.00 162.72 61 LYS D CA 1
ATOM 5455 C C . LYS D 1 61 ? 115.367 140.138 208.326 1.00 162.72 61 LYS D C 1
ATOM 5456 O O . LYS D 1 61 ? 115.318 141.364 208.307 1.00 162.72 61 LYS D O 1
ATOM 5462 N N . ASP D 1 62 ? 116.187 139.446 207.509 1.00 53.12 62 ASP D N 1
ATOM 5463 C CA . ASP D 1 62 ? 116.965 140.050 206.466 1.00 53.12 62 ASP D CA 1
ATOM 5464 C C . ASP D 1 62 ? 116.324 139.571 205.194 1.00 53.12 62 ASP D C 1
ATOM 5465 O O . ASP D 1 62 ? 115.669 138.529 205.204 1.00 0.00 62 ASP D O 1
ATOM 5470 N N . ARG D 1 63 ? 116.476 140.333 204.085 1.00 129.23 63 ARG D N 1
ATOM 5471 C CA . ARG D 1 63 ? 115.942 139.985 202.778 1.00 129.23 63 ARG D CA 1
ATOM 5472 C C . ARG D 1 63 ? 116.988 139.134 202.105 1.00 129.23 63 ARG D C 1
ATOM 5473 O O . ARG D 1 63 ? 118.135 139.546 201.980 1.00 129.23 63 ARG D O 1
ATOM 5481 N N . CYS D 1 64 ? 116.643 137.909 201.677 1.00 66.56 64 CYS D N 1
ATOM 5482 C CA . CYS D 1 64 ? 117.659 137.133 201.033 1.00 66.56 64 CYS D CA 1
ATOM 5483 C C . CYS D 1 64 ? 117.089 136.790 199.701 1.00 66.56 64 CYS D C 1
ATOM 5484 O O . CYS D 1 64 ? 115.880 136.898 199.518 1.00 66.56 64 CYS D O 1
ATOM 5487 N N . LEU D 1 65 ? 117.940 136.434 198.719 1.00 109.03 65 LEU D N 1
ATOM 5488 C CA . LEU D 1 65 ? 117.371 136.102 197.436 1.00 109.03 65 LEU D CA 1
ATOM 5489 C C . LEU D 1 65 ? 117.441 134.627 197.214 1.00 109.03 65 LEU D C 1
ATOM 5490 O O . LEU D 1 65 ? 118.407 133.974 197.601 1.00 109.03 65 LEU D O 1
ATOM 5495 N N . ASN D 1 66 ? 116.370 134.075 196.606 1.00 60.05 66 ASN D N 1
ATOM 5496 C CA . ASN D 1 66 ? 116.316 132.688 196.272 1.00 60.05 66 ASN D CA 1
ATOM 5497 C C . ASN D 1 66 ? 116.842 132.599 194.883 1.00 60.05 66 ASN D C 1
ATOM 5498 O O . ASN D 1 66 ? 116.456 133.383 194.021 1.00 0.00 66 ASN D O 1
ATOM 5503 N N . TRP D 1 67 ? 117.741 131.654 194.615 1.00 71.41 67 TRP D N 1
ATOM 5504 C CA . TRP D 1 67 ? 118.337 131.779 193.317 1.00 71.41 67 TRP D CA 1
ATOM 5505 C C . TRP D 1 67 ? 118.007 130.485 192.695 1.00 71.41 67 TRP D C 1
ATOM 5506 O O . TRP D 1 67 ? 116.980 130.318 192.036 1.00 71.41 67 TRP D O 1
ATOM 5517 N N . PHE D 1 68 ? 118.906 129.523 192.959 1.00 170.38 68 PHE D N 1
ATOM 5518 C CA . PHE D 1 68 ? 118.759 128.164 192.547 1.00 170.38 68 PHE D CA 1
ATOM 5519 C C . PHE D 1 68 ? 117.473 127.790 193.232 1.00 170.38 68 PHE D C 1
ATOM 5520 O O . PHE D 1 68 ? 117.240 128.162 194.389 1.00 170.38 68 PHE D O 1
ATOM 5528 N N . ASN D 1 69 ? 116.565 127.092 192.511 1.00 310.64 69 ASN D N 1
ATOM 5529 C CA . ASN D 1 69 ? 115.249 126.870 193.055 1.00 310.64 69 ASN D CA 1
ATOM 5530 C C . ASN D 1 69 ? 115.331 126.045 194.297 1.00 310.64 69 ASN D C 1
ATOM 5531 O O . ASN D 1 69 ? 115.961 124.984 194.333 1.00 310.64 69 ASN D O 1
ATOM 5536 N N . GLU D 1 70 ? 114.670 126.532 195.367 1.00 240.43 70 GLU D N 1
ATOM 5537 C CA . GLU D 1 70 ? 114.708 125.850 196.628 1.00 240.43 70 GLU D CA 1
ATOM 5538 C C . GLU D 1 70 ? 114.049 124.513 196.498 1.00 240.43 70 GLU D C 1
ATOM 5539 O O . GLU D 1 70 ? 112.859 124.409 196.208 1.00 240.43 70 GLU D O 1
ATOM 5545 N N . PHE D 1 71 ? 114.839 123.438 196.711 1.00 197.53 71 PHE D N 1
ATOM 5546 C CA . PHE D 1 71 ? 114.230 122.125 196.809 1.00 197.53 71 PHE D CA 1
ATOM 5547 C C . PHE D 1 71 ? 114.184 121.804 198.278 1.00 197.53 71 PHE D C 1
ATOM 5548 O O . PHE D 1 71 ? 114.704 122.569 199.096 1.00 197.53 71 PHE D O 1
ATOM 5556 N N . THR D 1 72 ? 113.569 120.664 198.681 1.00 90.96 72 THR D N 1
ATOM 5557 C CA . THR D 1 72 ? 113.573 120.339 200.085 1.00 90.96 72 THR D CA 1
ATOM 5558 C C . THR D 1 72 ? 114.988 120.122 200.491 1.00 90.96 72 THR D C 1
ATOM 5559 O O . THR D 1 72 ? 115.656 119.178 200.068 1.00 90.96 72 THR D O 1
ATOM 5563 N N . SER D 1 73 ? 115.497 121.053 201.302 1.00 58.84 73 SER D N 1
ATOM 5564 C CA . SER D 1 73 ? 116.881 120.993 201.595 1.00 58.84 73 SER D CA 1
ATOM 5565 C C . SER D 1 73 ? 117.057 121.532 202.966 1.00 58.84 73 SER D C 1
ATOM 5566 O O . SER D 1 73 ? 116.109 121.649 203.740 1.00 58.84 73 SER D O 1
ATOM 5569 N N . PHE D 1 74 ? 118.314 121.878 203.286 1.00 102.17 74 PHE D N 1
ATOM 5570 C CA . PHE D 1 74 ? 118.679 122.304 204.610 1.00 102.17 74 PHE D CA 1
ATOM 5571 C C . PHE D 1 74 ? 118.078 123.671 204.817 1.00 102.17 74 PHE D C 1
ATOM 5572 O O . PHE D 1 74 ? 118.388 124.619 204.099 1.00 102.17 74 PHE D O 1
ATOM 5580 N N . LYS D 1 75 ? 117.112 123.731 205.767 1.00 98.30 75 LYS D N 1
ATOM 5581 C CA . LYS D 1 75 ? 116.270 124.847 206.127 1.00 98.30 75 LYS D CA 1
ATOM 5582 C C . LYS D 1 75 ? 116.951 125.950 206.918 1.00 98.30 75 LYS D C 1
ATOM 5583 O O . LYS D 1 75 ? 116.718 127.143 206.677 1.00 98.30 75 LYS D O 1
ATOM 5589 N N . GLU D 1 76 ? 117.785 125.565 207.897 1.00 115.84 76 GLU D N 1
ATOM 5590 C CA . GLU D 1 76 ? 118.502 126.544 208.648 1.00 115.84 76 GLU D CA 1
ATOM 5591 C C . GLU D 1 76 ? 119.941 126.195 208.514 1.00 115.84 76 GLU D C 1
ATOM 5592 O O . GLU D 1 76 ? 120.298 125.019 208.544 1.00 115.84 76 GLU D O 1
ATOM 5598 N N . LEU D 1 77 ? 120.809 127.202 208.314 1.00 99.62 77 LEU D N 1
ATOM 5599 C CA . LEU D 1 77 ? 122.186 126.853 208.479 1.00 99.62 77 LEU D CA 1
ATOM 5600 C C . LEU D 1 77 ? 122.798 127.740 209.518 1.00 99.62 77 LEU D C 1
ATOM 5601 O O . LEU D 1 77 ? 122.349 128.866 209.734 1.00 99.62 77 LEU D O 1
ATOM 5606 N N . THR D 1 78 ? 123.827 127.224 209.999 1.00 103.79 78 THR D N 1
ATOM 5607 C CA . THR D 1 78 ? 124.482 128.011 211.015 1.00 103.79 78 THR D CA 1
ATOM 5608 C C . THR D 1 78 ? 125.722 128.624 210.441 1.00 103.79 78 THR D C 1
ATOM 5609 O O . THR D 1 78 ? 126.387 128.033 209.594 1.00 103.79 78 THR D O 1
ATOM 5613 N N . VAL D 1 79 ? 126.056 129.854 210.898 1.00 96.22 79 VAL D N 1
ATOM 5614 C CA . VAL D 1 79 ? 127.224 130.523 210.395 1.00 96.22 79 VAL D CA 1
ATOM 5615 C C . VAL D 1 79 ? 127.749 131.455 211.444 1.00 96.22 79 VAL D C 1
ATOM 5616 O O . VAL D 1 79 ? 127.044 131.864 212.367 1.00 96.22 79 VAL D O 1
ATOM 5620 N N . PRO D 1 80 ? 129.000 131.795 211.311 1.00 127.45 80 PRO D N 1
ATOM 5621 C CA . PRO D 1 80 ? 129.576 132.718 212.245 1.00 127.45 80 PRO D CA 1
ATOM 5622 C C . PRO D 1 80 ? 128.943 134.057 212.085 1.00 127.45 80 PRO D C 1
ATOM 5623 O O . PRO D 1 80 ? 128.607 134.441 210.966 1.00 127.45 80 PRO D O 1
ATOM 5627 N N . ILE D 1 81 ? 128.808 134.791 213.204 1.00 106.97 81 ILE D N 1
ATOM 5628 C CA . ILE D 1 81 ? 128.147 136.061 213.261 1.00 106.97 81 ILE D CA 1
ATOM 5629 C C . ILE D 1 81 ? 128.868 137.042 212.398 1.00 106.97 81 ILE D C 1
ATOM 5630 O O . ILE D 1 81 ? 128.265 137.992 211.903 1.00 106.97 81 ILE D O 1
ATOM 5635 N N . ALA D 1 82 ? 130.190 136.869 212.246 1.00 41.16 82 ALA D N 1
ATOM 5636 C CA . ALA D 1 82 ? 131.000 137.771 211.480 1.00 41.16 82 ALA D CA 1
ATOM 5637 C C . ALA D 1 82 ? 130.508 137.809 210.063 1.00 41.16 82 ALA D C 1
ATOM 5638 O O . ALA D 1 82 ? 130.597 138.845 209.401 1.00 41.16 82 ALA D O 1
ATOM 5640 N N . GLU D 1 83 ? 129.991 136.678 209.554 1.00 97.08 83 GLU D N 1
ATOM 5641 C CA . GLU D 1 83 ? 129.585 136.551 208.181 1.00 97.08 83 GLU D CA 1
ATOM 5642 C C . GLU D 1 83 ? 128.467 137.496 207.833 1.00 97.08 83 GLU D C 1
ATOM 5643 O O . GLU D 1 83 ? 128.415 137.992 206.710 1.00 97.08 83 GLU D O 1
ATOM 5649 N N . ILE D 1 84 ? 127.542 137.772 208.776 1.00 71.59 84 ILE D N 1
ATOM 5650 C CA . ILE D 1 84 ? 126.379 138.578 208.486 1.00 71.59 84 ILE D CA 1
ATOM 5651 C C . ILE D 1 84 ? 126.289 139.766 209.407 1.00 71.59 84 ILE D C 1
ATOM 5652 O O . ILE D 1 84 ? 126.924 139.831 210.457 1.00 71.59 84 ILE D O 1
ATOM 5657 N N . TRP D 1 85 ? 125.479 140.759 208.987 1.00 69.34 85 TRP D N 1
ATOM 5658 C CA . TRP D 1 85 ? 125.252 141.976 209.712 1.00 69.34 85 TRP D CA 1
ATOM 5659 C C . TRP D 1 85 ? 124.495 141.673 210.970 1.00 69.34 85 TRP D C 1
ATOM 5660 O O . TRP D 1 85 ? 123.563 140.867 210.970 1.00 69.34 85 TRP D O 1
ATOM 5671 N N . THR D 1 86 ? 124.903 142.313 212.086 1.00 117.38 86 THR D N 1
ATOM 5672 C CA . THR D 1 86 ? 124.236 142.126 213.344 1.00 117.38 86 THR D CA 1
ATOM 5673 C C . THR D 1 86 ? 123.911 143.493 213.868 1.00 117.38 86 THR D C 1
ATOM 5674 O O . THR D 1 86 ? 124.580 144.465 213.529 1.00 117.38 86 THR D O 1
ATOM 5678 N N . PRO D 1 87 ? 122.896 143.607 214.682 1.00 104.47 87 PRO D N 1
ATOM 5679 C CA . PRO D 1 87 ? 122.518 144.887 215.240 1.00 104.47 87 PRO D CA 1
ATOM 5680 C C . PRO D 1 87 ? 123.482 145.370 216.291 1.00 104.47 87 PRO D C 1
ATOM 5681 O O . PRO D 1 87 ? 124.149 144.559 216.931 1.00 104.47 87 PRO D O 1
ATOM 5685 N N . ASP D 1 88 ? 123.554 146.698 216.456 1.00 122.00 88 ASP D N 1
ATOM 5686 C CA . ASP D 1 88 ? 124.389 147.469 217.340 1.00 122.00 88 ASP D CA 1
ATOM 5687 C C . ASP D 1 88 ? 123.921 147.522 218.764 1.00 122.00 88 ASP D C 1
ATOM 5688 O O . ASP D 1 88 ? 124.325 148.433 219.481 1.00 122.00 88 ASP D O 1
ATOM 5693 N N . ILE D 1 89 ? 122.951 146.686 219.192 1.00 153.60 89 ILE D N 1
ATOM 5694 C CA . ILE D 1 89 ? 122.467 146.800 220.549 1.00 153.60 89 ILE D CA 1
ATOM 5695 C C . ILE D 1 89 ? 123.568 146.838 221.570 1.00 153.60 89 ILE D C 1
ATOM 5696 O O . ILE D 1 89 ? 124.444 145.978 221.627 1.00 153.60 89 ILE D O 1
ATOM 5701 N N . PHE D 1 90 ? 123.536 147.895 222.414 1.00 123.80 90 PHE D N 1
ATOM 5702 C CA . PHE D 1 90 ? 124.531 148.087 223.431 1.00 123.80 90 PHE D CA 1
ATOM 5703 C C . PHE D 1 90 ? 123.895 148.503 224.716 1.00 123.80 90 PHE D C 1
ATOM 5704 O O . PHE D 1 90 ? 122.815 149.094 224.744 1.00 123.80 90 PHE D O 1
ATOM 5712 N N . ILE D 1 91 ? 124.580 148.183 225.831 1.00 55.24 91 ILE D N 1
ATOM 5713 C CA . ILE D 1 91 ? 124.150 148.573 227.137 1.00 55.24 91 ILE D CA 1
ATOM 5714 C C . ILE D 1 91 ? 124.574 149.998 227.266 1.00 55.24 91 ILE D C 1
ATOM 5715 O O . ILE D 1 91 ? 125.713 150.344 226.968 1.00 55.24 91 ILE D O 1
ATOM 5720 N N . PHE D 1 92 ? 123.645 150.876 227.691 1.00 98.05 92 PHE D N 1
ATOM 5721 C CA . PHE D 1 92 ? 123.961 152.266 227.766 1.00 98.05 92 PHE D CA 1
ATOM 5722 C C . PHE D 1 92 ? 124.967 152.547 228.843 1.00 98.05 92 PHE D C 1
ATOM 5723 O O . PHE D 1 92 ? 125.843 153.385 228.649 1.00 98.05 92 PHE D O 1
ATOM 5731 N N . ASP D 1 93 ? 124.874 151.878 230.013 1.00 124.16 93 ASP D N 1
ATOM 5732 C CA . ASP D 1 93 ? 125.798 152.235 231.058 1.00 124.16 93 ASP D CA 1
ATOM 5733 C C . ASP D 1 93 ? 126.690 151.098 231.445 1.00 124.16 93 ASP D C 1
ATOM 5734 O O . ASP D 1 93 ? 126.751 150.735 232.616 1.00 124.16 93 ASP D O 1
ATOM 5739 N N . SER D 1 94 ? 127.437 150.518 230.492 1.00 52.71 94 SER D N 1
ATOM 5740 C CA . SER D 1 94 ? 128.350 149.493 230.897 1.00 52.71 94 SER D CA 1
ATOM 5741 C C . SER D 1 94 ? 129.572 150.183 231.416 1.00 52.71 94 SER D C 1
ATOM 5742 O O . SER D 1 94 ? 129.976 151.217 230.894 1.00 52.71 94 SER D O 1
ATOM 5745 N N . VAL D 1 95 ? 130.134 149.663 232.520 1.00 47.26 95 VAL D N 1
ATOM 5746 C CA . VAL D 1 95 ? 131.360 150.166 233.065 1.00 47.26 95 VAL D CA 1
ATOM 5747 C C . VAL D 1 95 ? 132.490 149.690 232.221 1.00 47.26 95 VAL D C 1
ATOM 5748 O O . VAL D 1 95 ? 133.461 150.418 232.012 1.00 47.26 95 VAL D O 1
ATOM 5752 N N . GLY D 1 96 ? 132.399 148.449 231.710 1.00 23.55 96 GLY D N 1
ATOM 5753 C CA . GLY D 1 96 ? 133.501 147.919 230.963 1.00 23.55 96 GLY D CA 1
ATOM 5754 C C . GLY D 1 96 ? 132.994 147.258 229.725 1.00 23.55 96 GLY D C 1
ATOM 5755 O O . GLY D 1 96 ? 131.792 147.047 229.554 1.00 23.55 96 GLY D O 1
ATOM 5756 N N . ALA D 1 97 ? 133.927 146.914 228.819 1.00 28.78 97 ALA D N 1
ATOM 5757 C CA . ALA D 1 97 ? 133.542 146.260 227.608 1.00 28.78 97 ALA D CA 1
ATOM 5758 C C . ALA D 1 97 ? 132.985 144.937 228.009 1.00 28.78 97 ALA D C 1
ATOM 5759 O O . ALA D 1 97 ? 133.547 144.234 228.848 1.00 28.78 97 ALA D O 1
ATOM 5761 N N . PRO D 1 98 ? 131.879 144.589 227.417 1.00 60.72 98 PRO D N 1
ATOM 5762 C CA . PRO D 1 98 ? 131.276 143.337 227.760 1.00 60.72 98 PRO D CA 1
ATOM 5763 C C . PRO D 1 98 ? 132.098 142.226 227.203 1.00 60.72 98 PRO D C 1
ATOM 5764 O O . PRO D 1 98 ? 132.730 142.414 226.165 1.00 60.72 98 PRO D O 1
ATOM 5768 N N . GLU D 1 99 ? 132.116 141.064 227.876 1.00 99.20 99 GLU D N 1
ATOM 5769 C CA . GLU D 1 99 ? 132.890 139.987 227.343 1.00 99.20 99 GLU D CA 1
ATOM 5770 C C . GLU D 1 99 ? 131.936 138.956 226.837 1.00 99.20 99 GLU D C 1
ATOM 5771 O O . GLU D 1 99 ? 130.792 138.885 227.287 1.00 99.20 99 GLU D O 1
ATOM 5777 N N . ILE D 1 100 ? 132.394 138.127 225.874 1.00 48.50 100 ILE D N 1
ATOM 5778 C CA . ILE D 1 100 ? 131.518 137.182 225.242 1.00 48.50 100 ILE D CA 1
ATOM 5779 C C . ILE D 1 100 ? 131.805 135.793 225.735 1.00 48.50 100 ILE D C 1
ATOM 5780 O O . ILE D 1 100 ? 132.929 135.300 225.626 1.00 48.50 100 ILE D O 1
ATOM 5785 N N . PHE D 1 101 ? 130.782 135.165 226.350 1.00 68.13 101 PHE D N 1
ATOM 5786 C CA . PHE D 1 101 ? 130.828 133.816 226.845 1.00 68.13 101 PHE D CA 1
ATOM 5787 C C . PHE D 1 101 ? 130.729 132.784 225.760 1.00 68.13 101 PHE D C 1
ATOM 5788 O O . PHE D 1 101 ? 131.414 131.759 225.829 1.00 68.13 101 PHE D O 1
ATOM 5796 N N . SER D 1 102 ? 129.882 132.996 224.731 1.00 46.57 102 SER D N 1
ATOM 5797 C CA . SER D 1 102 ? 129.618 131.932 223.798 1.00 46.57 102 SER D CA 1
ATOM 5798 C C . SER D 1 102 ? 130.185 132.206 222.439 1.00 46.57 102 SER D C 1
ATOM 5799 O O . SER D 1 102 ? 130.651 133.300 222.138 1.00 46.57 102 SER D O 1
ATOM 5802 N N . ASP D 1 103 ? 130.175 131.161 221.580 1.00 29.43 103 ASP D N 1
ATOM 5803 C CA . ASP D 1 103 ? 130.689 131.247 220.246 1.00 29.43 103 ASP D CA 1
ATOM 5804 C C . ASP D 1 103 ? 129.797 132.171 219.488 1.00 29.43 103 ASP D C 1
ATOM 5805 O O . ASP D 1 103 ? 128.602 132.261 219.762 1.00 29.43 103 ASP D O 1
ATOM 5810 N N . LYS D 1 104 ? 130.359 132.901 218.500 1.00 188.41 104 LYS D N 1
ATOM 5811 C CA . LYS D 1 104 ? 129.516 133.786 217.759 1.00 188.41 104 LYS D CA 1
ATOM 5812 C C . LYS D 1 104 ? 128.971 133.045 216.580 1.00 188.41 104 LYS D C 1
ATOM 5813 O O . LYS D 1 104 ? 129.552 133.049 215.494 1.00 188.41 104 LYS D O 1
ATOM 5819 N N . LEU D 1 105 ? 127.808 132.390 216.773 1.00 51.28 105 LEU D N 1
ATOM 5820 C CA . LEU D 1 105 ? 127.186 131.616 215.733 1.00 51.28 105 LEU D CA 1
ATOM 5821 C C . LEU D 1 105 ? 125.750 132.036 215.652 1.00 51.28 105 LEU D C 1
ATOM 5822 O O . LEU D 1 105 ? 125.117 132.283 216.675 1.00 51.28 105 LEU D O 1
ATOM 5827 N N . ALA D 1 106 ? 125.195 132.136 214.424 1.00 36.56 106 ALA D N 1
ATOM 5828 C CA . ALA D 1 106 ? 123.811 132.499 214.315 1.00 36.56 106 ALA D CA 1
ATOM 5829 C C . ALA D 1 106 ? 123.147 131.575 213.339 1.00 36.56 106 ALA D C 1
ATOM 5830 O O . ALA D 1 106 ? 123.725 131.205 212.316 1.00 36.56 106 ALA D O 1
ATOM 5832 N N . ARG D 1 107 ? 121.903 131.155 213.658 1.00 121.38 107 ARG D N 1
ATOM 5833 C CA . ARG D 1 107 ? 121.145 130.299 212.793 1.00 121.38 107 ARG D CA 1
ATOM 5834 C C . ARG D 1 107 ? 120.365 131.193 211.874 1.00 121.38 107 ARG D C 1
ATOM 5835 O O . ARG D 1 107 ? 119.787 132.187 212.310 1.00 121.38 107 ARG D O 1
ATOM 5843 N N . VAL D 1 108 ? 120.334 130.850 210.568 1.00 113.99 108 VAL D N 1
ATOM 5844 C CA . VAL D 1 108 ? 119.614 131.628 209.602 1.00 113.99 108 VAL D CA 1
ATOM 5845 C C . VAL D 1 108 ? 118.591 130.743 208.966 1.00 113.99 108 VAL D C 1
ATOM 5846 O O . VAL D 1 108 ? 118.791 129.536 208.833 1.00 113.99 108 VAL D O 1
ATOM 5850 N N . SER D 1 109 ? 117.459 131.343 208.559 1.00 49.30 109 SER D N 1
ATOM 5851 C CA . SER D 1 109 ? 116.395 130.584 207.978 1.00 49.30 109 SER D CA 1
ATOM 5852 C C . SER D 1 109 ? 116.147 131.124 206.606 1.00 49.30 109 SER D C 1
ATOM 5853 O O . SER D 1 109 ? 116.501 132.256 206.289 1.00 49.30 109 SER D O 1
ATOM 5856 N N . GLN D 1 110 ? 115.488 130.293 205.778 1.00 137.24 110 GLN D N 1
ATOM 5857 C CA . GLN D 1 110 ? 115.210 130.537 204.390 1.00 137.24 110 GLN D CA 1
ATOM 5858 C C . GLN D 1 110 ? 114.374 131.766 204.226 1.00 137.24 110 GLN D C 1
ATOM 5859 O O . GLN D 1 110 ? 114.568 132.538 203.288 1.00 137.24 110 GLN D O 1
ATOM 5865 N N . ASP D 1 111 ? 113.422 131.999 205.141 1.00 77.39 111 ASP D N 1
ATOM 5866 C CA . ASP D 1 111 ? 112.581 133.156 205.054 1.00 77.39 111 ASP D CA 1
ATOM 5867 C C . ASP D 1 111 ? 113.416 134.383 205.236 1.00 77.39 111 ASP D C 1
ATOM 5868 O O . ASP D 1 111 ? 112.972 135.494 204.951 1.00 77.39 111 ASP D O 1
ATOM 5873 N N . GLY D 1 112 ? 114.659 134.220 205.746 1.00 45.47 112 GLY D N 1
ATOM 5874 C CA . GLY D 1 112 ? 115.530 135.349 205.916 1.00 45.47 112 GLY D CA 1
ATOM 5875 C C . GLY D 1 112 ? 115.695 135.600 207.380 1.00 45.47 112 GLY D C 1
ATOM 5876 O O . GLY D 1 112 ? 116.559 136.378 207.784 1.00 45.47 112 GLY D O 1
ATOM 5877 N N . THR D 1 113 ? 114.893 134.918 208.218 1.00 51.32 113 THR D N 1
ATOM 5878 C CA . THR D 1 113 ? 114.910 135.144 209.644 1.00 51.32 113 THR D CA 1
ATOM 5879 C C . THR D 1 113 ? 116.217 134.695 210.228 1.00 51.32 113 THR D C 1
ATOM 5880 O O . THR D 1 113 ? 116.754 133.652 209.866 1.00 51.32 113 THR D O 1
ATOM 5884 N N . VAL D 1 114 ? 116.751 135.484 211.192 1.00 51.18 114 VAL D N 1
ATOM 5885 C CA . VAL D 1 114 ? 118.000 135.117 211.800 1.00 51.18 114 VAL D CA 1
ATOM 5886 C C . VAL D 1 114 ? 117.839 135.125 213.298 1.00 51.18 114 VAL D C 1
ATOM 5887 O O . VAL D 1 114 ? 117.168 135.992 213.861 1.00 51.18 114 VAL D O 1
ATOM 5891 N N . THR D 1 115 ? 118.449 134.133 213.981 1.00 116.44 115 THR D N 1
ATOM 5892 C CA . THR D 1 115 ? 118.409 134.119 215.415 1.00 116.44 115 THR D CA 1
ATOM 5893 C C . THR D 1 115 ? 119.826 134.073 215.924 1.00 116.44 115 THR D C 1
ATOM 5894 O O . THR D 1 115 ? 120.592 133.163 215.619 1.00 116.44 115 THR D O 1
ATOM 5898 N N . TYR D 1 116 ? 120.214 135.084 216.719 1.00 87.28 116 TYR D N 1
ATOM 5899 C CA . TYR D 1 116 ? 121.548 135.150 217.246 1.00 87.28 116 TYR D CA 1
ATOM 5900 C C . TYR D 1 116 ? 121.440 135.329 218.730 1.00 87.28 116 TYR D C 1
ATOM 5901 O O . TYR D 1 116 ? 120.693 136.184 219.201 1.00 87.28 116 TYR D O 1
ATOM 5910 N N . VAL D 1 117 ? 122.149 134.479 219.509 1.00 120.00 117 VAL D N 1
ATOM 5911 C CA . VAL D 1 117 ? 122.082 134.613 220.936 1.00 120.00 117 VAL D CA 1
ATOM 5912 C C . VAL D 1 117 ? 123.465 134.589 221.530 1.00 120.00 117 VAL D C 1
ATOM 5913 O O . VAL D 1 117 ? 124.096 133.546 221.661 1.00 120.00 117 VAL D O 1
ATOM 5917 N N . PRO D 1 118 ? 123.950 135.737 221.894 1.00 89.19 118 PRO D N 1
ATOM 5918 C CA . PRO D 1 118 ? 125.238 135.801 222.528 1.00 89.19 118 PRO D CA 1
ATOM 5919 C C . PRO D 1 118 ? 125.094 135.593 224.007 1.00 89.19 118 PRO D C 1
ATOM 5920 O O . PRO D 1 118 ? 124.030 135.879 224.543 1.00 89.19 118 PRO D O 1
ATOM 5924 N N . GLN D 1 119 ? 126.152 135.091 224.681 1.00 99.52 119 GLN D N 1
ATOM 5925 C CA . GLN D 1 119 ? 126.120 135.014 226.115 1.00 99.52 119 GLN D CA 1
ATOM 5926 C C . GLN D 1 119 ? 127.104 136.045 226.553 1.00 99.52 119 GLN D C 1
ATOM 5927 O O . GLN D 1 119 ? 128.158 136.199 225.936 1.00 99.52 119 GLN D O 1
ATOM 5933 N N . LEU D 1 120 ? 126.779 136.819 227.608 1.00 107.86 120 LEU D N 1
ATOM 5934 C CA . LEU D 1 120 ? 127.661 137.908 227.914 1.00 107.86 120 LEU D CA 1
ATOM 5935 C C . LEU D 1 120 ? 127.728 138.128 229.389 1.00 107.86 120 LEU D C 1
ATOM 5936 O O . LEU D 1 120 ? 126.819 137.784 230.140 1.00 107.86 120 LEU D O 1
ATOM 5941 N N . LYS D 1 121 ? 128.858 138.711 229.831 1.00 50.68 121 LYS D N 1
ATOM 5942 C CA . LYS D 1 121 ? 129.000 139.152 231.181 1.00 50.68 121 LYS D CA 1
ATOM 5943 C C . LYS D 1 121 ? 129.112 140.634 231.055 1.00 50.68 121 LYS D C 1
ATOM 5944 O O . LYS D 1 121 ? 129.907 141.137 230.264 1.00 50.68 121 LYS D O 1
ATOM 5950 N N . VAL D 1 122 ? 128.287 141.390 231.808 1.00 97.20 122 VAL D N 1
ATOM 5951 C CA . VAL D 1 122 ? 128.361 142.810 231.647 1.00 97.20 122 VAL D CA 1
ATOM 5952 C C . VAL D 1 122 ? 128.494 143.452 232.984 1.00 97.20 122 VAL D C 1
ATOM 5953 O O . VAL D 1 122 ? 127.923 143.000 233.976 1.00 97.20 122 VAL D O 1
ATOM 5957 N N . ARG D 1 123 ? 129.292 144.537 233.033 1.00 119.25 123 ARG D N 1
ATOM 5958 C CA . ARG D 1 123 ? 129.427 145.284 234.245 1.00 119.25 123 ARG D CA 1
ATOM 5959 C C . ARG D 1 123 ? 128.695 146.563 234.005 1.00 119.25 123 ARG D C 1
ATOM 5960 O O . ARG D 1 123 ? 128.949 147.246 233.013 1.00 119.25 123 ARG D O 1
ATOM 5968 N N . LEU D 1 124 ? 127.744 146.906 234.900 1.00 142.34 124 LEU D N 1
ATOM 5969 C CA . LEU D 1 124 ? 126.979 148.107 234.706 1.00 142.34 124 LEU D CA 1
ATOM 5970 C C . LEU D 1 124 ? 126.958 148.878 235.985 1.00 142.34 124 LEU D C 1
ATOM 5971 O O . LEU D 1 124 ? 127.198 148.334 237.064 1.00 142.34 124 LEU D O 1
ATOM 5976 N N . SER D 1 125 ? 126.674 150.192 235.893 1.00 82.86 125 SER D N 1
ATOM 5977 C CA . SER D 1 125 ? 126.637 150.991 237.078 1.00 82.86 125 SER D CA 1
ATOM 5978 C C . SER D 1 125 ? 125.396 150.660 237.842 1.00 82.86 125 SER D C 1
ATOM 5979 O O . SER D 1 125 ? 124.309 150.578 237.281 1.00 82.86 125 SER D O 1
ATOM 5982 N N . CYS D 1 126 ? 125.552 150.452 239.162 1.00 84.81 126 CYS D N 1
ATOM 5983 C CA . CYS D 1 126 ? 124.428 150.209 240.024 1.00 84.81 126 CYS D CA 1
ATOM 5984 C C . CYS D 1 126 ? 124.879 150.153 241.459 1.00 84.81 126 CYS D C 1
ATOM 5985 O O . CYS D 1 126 ? 125.845 149.467 241.799 1.00 84.81 126 CYS D O 1
ATOM 5988 N N . PRO D 1 127 ? 124.212 150.901 242.309 1.00 176.27 127 PRO D N 1
ATOM 5989 C CA . PRO D 1 127 ? 124.532 150.831 243.713 1.00 176.27 127 PRO D CA 1
ATOM 5990 C C . PRO D 1 127 ? 123.962 149.600 244.360 1.00 176.27 127 PRO D C 1
ATOM 5991 O O . PRO D 1 127 ? 122.748 149.395 244.299 1.00 176.27 127 PRO D O 1
ATOM 5995 N N . LEU D 1 128 ? 124.824 148.794 245.000 1.00 147.34 128 LEU D N 1
ATOM 5996 C CA . LEU D 1 128 ? 124.521 147.566 245.687 1.00 147.34 128 LEU D CA 1
ATOM 5997 C C . LEU D 1 128 ? 123.945 147.800 247.041 1.00 147.34 128 LEU D C 1
ATOM 5998 O O . LEU D 1 128 ? 123.423 146.870 247.646 1.00 147.34 128 LEU D O 1
ATOM 6003 N N . ALA D 1 129 ? 124.099 149.017 247.596 1.00 57.21 129 ALA D N 1
ATOM 6004 C CA . ALA D 1 129 ? 123.726 149.287 248.959 1.00 57.21 129 ALA D CA 1
ATOM 6005 C C . ALA D 1 129 ? 122.342 148.786 249.256 1.00 57.21 129 ALA D C 1
ATOM 6006 O O . ALA D 1 129 ? 121.425 148.915 248.455 1.00 57.21 129 ALA D O 1
ATOM 6008 N N . ASP D 1 130 ? 122.191 148.221 250.476 1.00 62.25 130 ASP D N 1
ATOM 6009 C CA . ASP D 1 130 ? 120.981 147.651 251.017 1.00 62.25 130 ASP D CA 1
ATOM 6010 C C . ASP D 1 130 ? 120.586 146.380 250.325 1.00 62.25 130 ASP D C 1
ATOM 6011 O O . ASP D 1 130 ? 119.412 146.008 250.324 1.00 62.25 130 ASP D O 1
ATOM 6016 N N . LEU D 1 131 ? 121.563 145.659 249.763 1.00 58.31 131 LEU D N 1
ATOM 6017 C CA . LEU D 1 131 ? 121.327 144.396 249.125 1.00 58.31 131 LEU D CA 1
ATOM 6018 C C . LEU D 1 131 ? 120.873 143.398 250.157 1.00 58.31 131 LEU D C 1
ATOM 6019 O O . LEU D 1 131 ? 120.088 142.496 249.856 1.00 58.31 131 LEU D O 1
ATOM 6024 N N . LYS D 1 132 ? 121.419 143.494 251.384 1.00 63.84 132 LYS D N 1
ATOM 6025 C CA . LYS D 1 132 ? 121.099 142.609 252.472 1.00 63.84 132 LYS D CA 1
ATOM 6026 C C . LYS D 1 132 ? 119.706 142.809 253.003 1.00 63.84 132 LYS D C 1
ATOM 6027 O O . LYS D 1 132 ? 119.099 141.873 253.521 1.00 63.84 132 LYS D O 1
ATOM 6033 N N . LEU D 1 133 ? 119.163 144.040 252.926 1.00 49.08 133 LEU D N 1
ATOM 6034 C CA . LEU D 1 133 ? 117.863 144.295 253.491 1.00 49.08 133 LEU D CA 1
ATOM 6035 C C . LEU D 1 133 ? 116.822 143.526 252.740 1.00 49.08 133 LEU D C 1
ATOM 6036 O O . LEU D 1 133 ? 117.053 143.049 251.630 1.00 49.08 133 LEU D O 1
ATOM 6041 N N . GLU D 1 134 ? 115.651 143.364 253.379 1.00 96.80 134 GLU D N 1
ATOM 6042 C CA . GLU D 1 134 ? 114.542 142.638 252.834 1.00 96.80 134 GLU D CA 1
ATOM 6043 C C . GLU D 1 134 ? 114.073 143.345 251.600 1.00 96.80 134 GLU D C 1
ATOM 6044 O O . GLU D 1 134 ? 113.680 142.704 250.629 1.00 96.80 134 GLU D O 1
ATOM 6050 N N . THR D 1 135 ? 114.107 144.690 251.616 1.00 27.13 135 THR D N 1
ATOM 6051 C CA . THR D 1 135 ? 113.644 145.459 250.494 1.00 27.13 135 THR D CA 1
ATOM 6052 C C . THR D 1 135 ? 114.476 145.115 249.299 1.00 27.13 135 THR D C 1
ATOM 6053 O O . THR D 1 135 ? 113.954 144.973 248.193 1.00 27.13 135 THR D O 1
ATOM 6057 N N . GLY D 1 136 ? 115.802 144.958 249.483 1.00 25.93 136 GLY D N 1
ATOM 6058 C CA . GLY D 1 136 ? 116.654 144.612 248.386 1.00 25.93 136 GLY D CA 1
ATOM 6059 C C . GLY D 1 136 ? 117.076 145.866 247.688 1.00 25.93 136 GLY D C 1
ATOM 6060 O O . GLY D 1 136 ? 117.021 146.954 248.257 1.00 25.93 136 GLY D O 1
ATOM 6061 N N . VAL D 1 137 ? 117.529 145.737 246.422 1.00 101.60 137 VAL D N 1
ATOM 6062 C CA . VAL D 1 137 ? 117.998 146.896 245.718 1.00 101.60 137 VAL D CA 1
ATOM 6063 C C . VAL D 1 137 ? 117.523 146.808 244.300 1.00 101.60 137 VAL D C 1
ATOM 6064 O O . VAL D 1 137 ? 117.179 145.731 243.815 1.00 101.60 137 VAL D O 1
ATOM 6068 N N . THR D 1 138 ? 117.468 147.960 243.598 1.00 118.40 138 THR D N 1
ATOM 6069 C CA . THR D 1 138 ? 117.031 147.970 242.231 1.00 118.40 138 THR D CA 1
ATOM 6070 C C . THR D 1 138 ? 118.103 148.545 241.363 1.00 118.40 138 THR D C 1
ATOM 6071 O O . THR D 1 138 ? 118.828 149.458 241.758 1.00 118.40 138 THR D O 1
ATOM 6075 N N . CYS D 1 139 ? 118.226 147.992 240.139 1.00 57.67 139 CYS D N 1
ATOM 6076 C CA . CYS D 1 139 ? 119.195 148.460 239.191 1.00 57.67 139 CYS D CA 1
ATOM 6077 C C . CYS D 1 139 ? 118.495 148.505 237.873 1.00 57.67 139 CYS D C 1
ATOM 6078 O O . CYS D 1 139 ? 117.520 147.792 237.650 1.00 57.67 139 CYS D O 1
ATOM 6081 N N . SER D 1 140 ? 118.968 149.372 236.961 1.00 38.37 140 SER D N 1
ATOM 6082 C CA . SER D 1 140 ? 118.388 149.415 235.656 1.00 38.37 140 SER D CA 1
ATOM 6083 C C . SER D 1 140 ? 119.491 149.650 234.680 1.00 38.37 140 SER D C 1
ATOM 6084 O O . SER D 1 140 ? 120.462 150.349 234.977 1.00 38.37 140 SER D O 1
ATOM 6087 N N . LEU D 1 141 ? 119.385 149.025 233.494 1.00 155.35 141 LEU D N 1
ATOM 6088 C CA . LEU D 1 141 ? 120.311 149.258 232.430 1.00 155.35 141 LEU D CA 1
ATOM 6089 C C . LEU D 1 141 ? 119.471 149.270 231.193 1.00 155.35 141 LEU D C 1
ATOM 6090 O O . LEU D 1 141 ? 118.477 148.549 231.110 1.00 155.35 141 LEU D O 1
ATOM 6095 N N . LYS D 1 142 ? 119.825 150.105 230.193 1.00 71.85 142 LYS D N 1
ATOM 6096 C CA . LYS D 1 142 ? 118.988 150.168 229.028 1.00 71.85 142 LYS D CA 1
ATOM 6097 C C . LYS D 1 142 ? 119.761 149.630 227.874 1.00 71.85 142 LYS D C 1
ATOM 6098 O O . LYS D 1 142 ? 120.939 149.937 227.711 1.00 71.85 142 LYS D O 1
ATOM 6104 N N . SER D 1 143 ? 119.113 148.800 227.032 1.00 87.85 143 SER D N 1
ATOM 6105 C CA . SER D 1 143 ? 119.822 148.319 225.884 1.00 87.85 143 SER D CA 1
ATOM 6106 C C . SER D 1 143 ? 119.110 148.868 224.698 1.00 87.85 143 SER D C 1
ATOM 6107 O O . SER D 1 143 ? 117.898 149.071 224.737 1.00 87.85 143 SER D O 1
ATOM 6110 N N . GLY D 1 144 ? 119.845 149.142 223.609 1.00 25.66 144 GLY D N 1
ATOM 6111 C CA . GLY D 1 144 ? 119.204 149.678 222.444 1.00 25.66 144 GLY D CA 1
ATOM 6112 C C . GLY D 1 144 ? 120.286 150.046 221.481 1.00 25.66 144 GLY D C 1
ATOM 6113 O O . GLY D 1 144 ? 121.447 150.182 221.857 1.00 25.66 144 GLY D O 1
ATOM 6114 N N . SER D 1 145 ? 119.899 150.239 220.207 1.00 52.43 145 SER D N 1
ATOM 6115 C CA . SER D 1 145 ? 120.807 150.573 219.151 1.00 52.43 145 SER D CA 1
ATOM 6116 C C . SER D 1 145 ? 121.477 151.861 219.500 1.00 52.43 145 SER D C 1
ATOM 6117 O O . SER D 1 145 ? 120.841 152.787 220.001 1.00 52.43 145 SER D O 1
ATOM 6120 N N . TRP D 1 146 ? 122.806 151.937 219.311 1.00 83.14 146 TRP D N 1
ATOM 6121 C CA . TRP D 1 146 ? 123.453 153.174 219.626 1.00 83.14 146 TRP D CA 1
ATOM 6122 C C . TRP D 1 146 ? 123.101 154.231 218.615 1.00 83.14 146 TRP D C 1
ATOM 6123 O O . TRP D 1 146 ? 122.674 155.328 218.970 1.00 83.14 146 TRP D O 1
ATOM 6134 N N . THR D 1 147 ? 123.361 153.929 217.327 1.00 137.59 147 THR D N 1
ATOM 6135 C CA . THR D 1 147 ? 123.170 154.835 216.221 1.00 137.59 147 THR D CA 1
ATOM 6136 C C . THR D 1 147 ? 121.764 154.941 215.700 1.00 137.59 147 THR D C 1
ATOM 6137 O O . THR D 1 147 ? 121.305 156.035 215.383 1.00 137.59 147 THR D O 1
ATOM 6141 N N . HIS D 1 148 ? 121.050 153.799 215.581 1.00 113.60 148 HIS D N 1
ATOM 6142 C CA . HIS D 1 148 ? 119.763 153.749 214.921 1.00 113.60 148 HIS D CA 1
ATOM 6143 C C . HIS D 1 148 ? 118.673 154.409 215.696 1.00 113.60 148 HIS D C 1
ATOM 6144 O O . HIS D 1 148 ? 118.496 154.171 216.888 1.00 113.60 148 HIS D O 1
ATOM 6151 N N . SER D 1 149 ? 117.863 155.220 214.983 1.00 48.66 149 SER D N 1
ATOM 6152 C CA . SER D 1 149 ? 116.703 155.830 215.565 1.00 48.66 149 SER D CA 1
ATOM 6153 C C . SER D 1 149 ? 115.588 154.844 215.421 1.00 48.66 149 SER D C 1
ATOM 6154 O O . SER D 1 149 ? 115.742 153.795 214.790 1.00 48.66 149 SER D O 1
ATOM 6157 N N . THR D 1 150 ? 114.419 155.183 215.991 1.00 113.38 150 THR D N 1
ATOM 6158 C CA . THR D 1 150 ? 113.271 154.330 215.951 1.00 113.38 150 THR D CA 1
ATOM 6159 C C . THR D 1 150 ? 112.903 154.115 214.518 1.00 113.38 150 THR D C 1
ATOM 6160 O O . THR D 1 150 ? 112.359 153.070 214.168 1.00 113.38 150 THR D O 1
ATOM 6164 N N . GLN D 1 151 ? 113.144 155.113 213.645 1.00 88.47 151 GLN D N 1
ATOM 6165 C CA . GLN D 1 151 ? 112.782 154.919 212.267 1.00 88.47 151 GLN D CA 1
ATOM 6166 C C . GLN D 1 151 ? 113.593 153.813 211.651 1.00 88.47 151 GLN D C 1
ATOM 6167 O O . GLN D 1 151 ? 113.054 153.021 210.883 1.00 88.47 151 GLN D O 1
ATOM 6173 N N . GLU D 1 152 ? 114.920 153.762 211.904 1.00 93.97 152 GLU D N 1
ATOM 6174 C CA . GLU D 1 152 ? 115.724 152.717 211.309 1.00 93.97 152 GLU D CA 1
ATOM 6175 C C . GLU D 1 152 ? 115.516 151.386 211.970 1.00 93.97 152 GLU D C 1
ATOM 6176 O O . GLU D 1 152 ? 115.305 150.380 211.289 1.00 93.97 152 GLU D O 1
ATOM 6182 N N . LEU D 1 153 ? 115.568 151.338 213.316 1.00 142.45 153 LEU D N 1
ATOM 6183 C CA . LEU D 1 153 ? 115.455 150.073 213.985 1.00 142.45 153 LEU D CA 1
ATOM 6184 C C . LEU D 1 153 ? 114.364 150.154 215.002 1.00 142.45 153 LEU D C 1
ATOM 6185 O O . LEU D 1 153 ? 114.304 151.090 215.800 1.00 142.45 153 LEU D O 1
ATOM 6190 N N . THR D 1 154 ? 113.463 149.158 214.993 1.00 41.45 154 THR D N 1
ATOM 6191 C CA . THR D 1 154 ? 112.409 149.147 215.961 1.00 41.45 154 THR D CA 1
ATOM 6192 C C . THR D 1 154 ? 112.680 147.977 216.860 1.00 41.45 154 THR D C 1
ATOM 6193 O O . THR D 1 154 ? 112.983 146.882 216.395 1.00 41.45 154 THR D O 1
ATOM 6197 N N . LEU D 1 155 ? 112.590 148.184 218.191 1.00 158.57 155 LEU D N 1
ATOM 6198 C CA . LEU D 1 155 ? 112.876 147.107 219.092 1.00 158.57 155 LEU D CA 1
ATOM 6199 C C . LEU D 1 155 ? 111.587 146.597 219.650 1.00 158.57 155 LEU D C 1
ATOM 6200 O O . LEU D 1 155 ? 110.676 147.371 219.939 1.00 158.57 155 LEU D O 1
ATOM 6205 N N . GLU D 1 156 ? 111.475 145.259 219.802 1.00 71.00 156 GLU D N 1
ATOM 6206 C CA . GLU D 1 156 ? 110.265 144.679 220.315 1.00 71.00 156 GLU D CA 1
ATOM 6207 C C . GLU D 1 156 ? 110.627 143.648 221.347 1.00 71.00 156 GLU D C 1
ATOM 6208 O O . GLU D 1 156 ? 111.724 143.088 221.328 1.00 71.00 156 GLU D O 1
ATOM 6214 N N . VAL D 1 157 ? 109.698 143.390 222.299 1.00 99.88 157 VAL D N 1
ATOM 6215 C CA . VAL D 1 157 ? 109.920 142.385 223.298 1.00 99.88 157 VAL D CA 1
ATOM 6216 C C . VAL D 1 157 ? 108.692 141.522 223.405 1.00 99.88 157 VAL D C 1
ATOM 6217 O O . VAL D 1 157 ? 107.568 142.004 223.258 1.00 99.88 157 VAL D O 1
ATOM 6221 N N . ASN D 1 158 ? 108.883 140.199 223.561 1.00 54.06 158 ASN D N 1
ATOM 6222 C CA . ASN D 1 158 ? 107.790 139.286 223.751 1.00 54.06 158 ASN D CA 1
ATOM 6223 C C . ASN D 1 158 ? 107.290 139.326 225.171 1.00 54.06 158 ASN D C 1
ATOM 6224 O O . ASN D 1 158 ? 106.081 139.332 225.399 1.00 54.06 158 ASN D O 1
ATOM 6229 N N . ALA D 1 159 ? 108.211 139.370 226.165 1.00 67.14 159 ALA D N 1
ATOM 6230 C CA . ALA D 1 159 ? 107.811 139.251 227.548 1.00 67.14 159 ALA D CA 1
ATOM 6231 C C . ALA D 1 159 ? 108.729 140.074 228.418 1.00 67.14 159 ALA D C 1
ATOM 6232 O O . ALA D 1 159 ? 109.607 140.769 227.915 1.00 67.14 159 ALA D O 1
ATOM 6234 N N . LYS D 1 160 ? 108.476 140.066 229.754 1.00 158.97 160 LYS D N 1
ATOM 6235 C CA . LYS D 1 160 ? 109.191 140.837 230.754 1.00 158.97 160 LYS D CA 1
ATOM 6236 C C . LYS D 1 160 ? 110.661 140.470 230.989 1.00 158.97 160 LYS D C 1
ATOM 6237 O O . LYS D 1 160 ? 111.496 141.317 230.695 1.00 158.97 160 LYS D O 1
ATOM 6243 N N . VAL D 1 161 ? 111.033 139.257 231.535 1.00 134.77 161 VAL D N 1
ATOM 6244 C CA . VAL D 1 161 ? 112.412 138.784 231.728 1.00 134.77 161 VAL D CA 1
ATOM 6245 C C . VAL D 1 161 ? 112.373 137.301 232.023 1.00 134.77 161 VAL D C 1
ATOM 6246 O O . VAL D 1 161 ? 111.496 136.846 232.755 1.00 134.77 161 VAL D O 1
ATOM 6250 N N . ASP D 1 162 ? 113.359 136.513 231.513 1.00 73.92 162 ASP D N 1
ATOM 6251 C CA . ASP D 1 162 ? 113.382 135.067 231.656 1.00 73.92 162 ASP D CA 1
ATOM 6252 C C . ASP D 1 162 ? 114.213 134.663 232.843 1.00 73.92 162 ASP D C 1
ATOM 6253 O O . ASP D 1 162 ? 115.443 134.689 232.801 1.00 73.92 162 ASP D O 1
ATOM 6258 N N . LEU D 1 163 ? 113.522 134.316 233.941 1.00 113.47 163 LEU D N 1
ATOM 6259 C CA . LEU D 1 163 ? 114.036 133.854 235.202 1.00 113.47 163 LEU D CA 1
ATOM 6260 C C . LEU D 1 163 ? 114.357 132.380 235.224 1.00 113.47 163 LEU D C 1
ATOM 6261 O O . LEU D 1 163 ? 115.124 131.927 236.072 1.00 113.47 163 LEU D O 1
ATOM 6266 N N . GLY D 1 164 ? 113.743 131.584 234.325 1.00 47.14 164 GLY D N 1
ATOM 6267 C CA . GLY D 1 164 ? 113.776 130.146 234.432 1.00 47.14 164 GLY D CA 1
ATOM 6268 C C . GLY D 1 164 ? 115.168 129.590 234.457 1.00 47.14 164 GLY D C 1
ATOM 6269 O O . GLY D 1 164 ? 115.442 128.639 235.188 1.00 47.14 164 GLY D O 1
ATOM 6270 N N . ASP D 1 165 ? 116.057 130.143 233.621 1.00 71.28 165 ASP D N 1
ATOM 6271 C CA . ASP D 1 165 ? 117.427 129.731 233.479 1.00 71.28 165 ASP D CA 1
ATOM 6272 C C . ASP D 1 165 ? 118.243 130.134 234.672 1.00 71.28 165 ASP D C 1
ATOM 6273 O O . ASP D 1 165 ? 119.350 129.640 234.870 1.00 71.28 165 ASP D O 1
ATOM 6278 N N . TYR D 1 166 ? 117.747 131.098 235.471 1.00 83.57 166 TYR D N 1
ATOM 6279 C CA . TYR D 1 166 ? 118.487 131.677 236.560 1.00 83.57 166 TYR D CA 1
ATOM 6280 C C . TYR D 1 166 ? 119.054 130.596 237.435 1.00 83.57 166 TYR D C 1
ATOM 6281 O O . TYR D 1 166 ? 118.368 129.631 237.774 1.00 83.57 166 TYR D O 1
ATOM 6290 N N . ALA D 1 167 ? 120.344 130.744 237.812 1.00 45.87 167 ALA D N 1
ATOM 6291 C CA . ALA D 1 167 ? 121.031 129.742 238.584 1.00 45.87 167 ALA D CA 1
ATOM 6292 C C . ALA D 1 167 ? 120.391 129.626 239.925 1.00 45.87 167 ALA D C 1
ATOM 6293 O O . ALA D 1 167 ? 120.148 130.617 240.616 1.00 45.87 167 ALA D O 1
ATOM 6295 N N . SER D 1 168 ? 120.156 128.366 240.344 1.00 46.42 168 SER D N 1
ATOM 6296 C CA . SER D 1 168 ? 119.457 128.066 241.557 1.00 46.42 168 SER D CA 1
ATOM 6297 C C . SER D 1 168 ? 120.199 128.586 242.744 1.00 46.42 168 SER D C 1
ATOM 6298 O O . SER D 1 168 ? 119.618 129.265 243.588 1.00 46.42 168 SER D O 1
ATOM 6301 N N . ASP D 1 169 ? 121.509 128.296 242.851 1.00 105.33 169 ASP D N 1
ATOM 6302 C CA . ASP D 1 169 ? 122.183 128.740 244.040 1.00 105.33 169 ASP D CA 1
ATOM 6303 C C . ASP D 1 169 ? 123.038 129.912 243.699 1.00 105.33 169 ASP D C 1
ATOM 6304 O O . ASP D 1 169 ? 124.255 129.888 243.891 1.00 105.33 169 ASP D O 1
ATOM 6309 N N . THR D 1 170 ? 122.407 130.992 243.201 1.00 42.14 170 THR D N 1
ATOM 6310 C CA . THR D 1 170 ? 123.163 132.173 242.899 1.00 42.14 170 THR D CA 1
ATOM 6311 C C . THR D 1 170 ? 123.313 132.912 244.180 1.00 42.14 170 THR D C 1
ATOM 6312 O O . THR D 1 170 ? 122.537 132.732 245.120 1.00 42.14 170 THR D O 1
ATOM 6316 N N . ARG D 1 171 ? 124.335 133.779 244.244 1.00 180.09 171 ARG D N 1
ATOM 6317 C CA . ARG D 1 171 ? 124.597 134.553 245.412 1.00 180.09 171 ARG D CA 1
ATOM 6318 C C . ARG D 1 171 ? 123.414 135.427 245.648 1.00 180.09 171 ARG D C 1
ATOM 6319 O O . ARG D 1 171 ? 123.076 135.687 246.798 1.00 180.09 171 ARG D O 1
ATOM 6327 N N . PHE D 1 172 ? 122.754 135.922 244.580 1.00 82.84 172 PHE D N 1
ATOM 6328 C CA . PHE D 1 172 ? 121.683 136.849 244.830 1.00 82.84 172 PHE D CA 1
ATOM 6329 C C . PHE D 1 172 ? 120.394 136.300 244.275 1.00 82.84 172 PHE D C 1
ATOM 6330 O O . PHE D 1 172 ? 120.359 135.725 243.185 1.00 82.84 172 PHE D O 1
ATOM 6338 N N . GLN D 1 173 ? 119.305 136.472 245.049 1.00 63.71 173 GLN D N 1
ATOM 6339 C CA . GLN D 1 173 ? 117.966 136.064 244.704 1.00 63.71 173 GLN D CA 1
ATOM 6340 C C . GLN D 1 173 ? 117.369 137.130 243.847 1.00 63.71 173 GLN D C 1
ATOM 6341 O O . GLN D 1 173 ? 117.705 138.307 243.976 1.00 63.71 173 GLN D O 1
ATOM 6347 N N . LEU D 1 174 ? 116.448 136.736 242.949 1.00 143.69 174 LEU D N 1
ATOM 6348 C CA . LEU D 1 174 ? 115.831 137.650 242.026 1.00 143.69 174 LEU D CA 1
ATOM 6349 C C . LEU D 1 174 ? 114.462 138.006 242.513 1.00 143.69 174 LEU D C 1
ATOM 6350 O O . LEU D 1 174 ? 113.581 137.148 242.605 1.00 143.69 174 LEU D O 1
ATOM 6355 N N . LEU D 1 175 ? 114.264 139.287 242.895 1.00 112.63 175 LEU D N 1
ATOM 6356 C CA . LEU D 1 175 ? 112.968 139.775 243.286 1.00 112.63 175 LEU D CA 1
ATOM 6357 C C . LEU D 1 175 ? 112.095 139.899 242.077 1.00 112.63 175 LEU D C 1
ATOM 6358 O O . LEU D 1 175 ? 110.964 139.419 242.074 1.00 112.63 175 LEU D O 1
ATOM 6363 N N . ASN D 1 176 ? 112.600 140.555 241.010 1.00 68.72 176 ASN D N 1
ATOM 6364 C CA . ASN D 1 176 ? 111.809 140.689 239.818 1.00 68.72 176 ASN D CA 1
ATOM 6365 C C . ASN D 1 176 ? 112.658 141.205 238.694 1.00 68.72 176 ASN D C 1
ATOM 6366 O O . ASN D 1 176 ? 113.443 142.139 238.855 1.00 68.72 176 ASN D O 1
ATOM 6371 N N . ALA D 1 177 ? 112.503 140.589 237.504 1.00 51.55 177 ALA D N 1
ATOM 6372 C CA . ALA D 1 177 ? 113.266 141.007 236.368 1.00 51.55 177 ALA D CA 1
ATOM 6373 C C . ALA D 1 177 ? 112.295 141.525 235.363 1.00 51.55 177 ALA D C 1
ATOM 6374 O O . ALA D 1 177 ? 111.334 140.844 234.999 1.00 51.55 177 ALA D O 1
ATOM 6376 N N . THR D 1 178 ? 112.525 142.758 234.869 1.00 50.80 178 THR D N 1
ATOM 6377 C CA . THR D 1 178 ? 111.584 143.333 233.958 1.00 50.80 178 THR D CA 1
ATOM 6378 C C . THR D 1 178 ? 112.313 143.884 232.773 1.00 50.80 178 THR D C 1
ATOM 6379 O O . THR D 1 178 ? 113.462 144.311 232.877 1.00 50.80 178 THR D O 1
ATOM 6383 N N . GLN D 1 179 ? 111.657 143.848 231.594 1.00 159.65 179 GLN D N 1
ATOM 6384 C CA . GLN D 1 179 ? 112.199 144.430 230.393 1.00 159.65 179 GLN D CA 1
ATOM 6385 C C . GLN D 1 179 ? 111.121 145.278 229.806 1.00 159.65 179 GLN D C 1
ATOM 6386 O O . GLN D 1 179 ? 110.272 144.788 229.061 1.00 159.65 179 GLN D O 1
ATOM 6392 N N . GLN D 1 180 ? 111.139 146.587 230.094 1.00 84.58 180 GLN D N 1
ATOM 6393 C CA . GLN D 1 180 ? 110.092 147.389 229.539 1.00 84.58 180 GLN D CA 1
ATOM 6394 C C . GLN D 1 180 ? 110.670 148.159 228.403 1.00 84.58 180 GLN D C 1
ATOM 6395 O O . GLN D 1 180 ? 111.793 148.652 228.476 1.00 84.58 180 GLN D O 1
ATOM 6401 N N . VAL D 1 181 ? 109.909 148.241 227.297 1.00 98.23 181 VAL D N 1
ATOM 6402 C CA . VAL D 1 181 ? 110.370 148.944 226.142 1.00 98.23 181 VAL D CA 1
ATOM 6403 C C . VAL D 1 181 ? 110.012 150.379 226.294 1.00 98.23 181 VAL D C 1
ATOM 6404 O O . VAL D 1 181 ? 108.922 150.714 226.753 1.00 98.23 181 VAL D O 1
ATOM 6408 N N . ASN D 1 182 ? 110.944 151.273 225.919 1.00 104.85 182 ASN D N 1
ATOM 6409 C CA . ASN D 1 182 ? 110.623 152.664 225.971 1.00 104.85 182 ASN D CA 1
ATOM 6410 C C . ASN D 1 182 ? 111.323 153.375 224.862 1.00 104.85 182 ASN D C 1
ATOM 6411 O O . ASN D 1 182 ? 112.309 152.884 224.314 1.00 104.85 182 ASN D O 1
ATOM 6416 N N . ARG D 1 183 ? 110.778 154.542 224.474 1.00 175.74 183 ARG D N 1
ATOM 6417 C CA . ARG D 1 183 ? 111.368 155.337 223.436 1.00 175.74 183 ARG D CA 1
ATOM 6418 C C . ARG D 1 183 ? 111.717 156.633 224.077 1.00 175.74 183 ARG D C 1
ATOM 6419 O O . ARG D 1 183 ? 110.949 157.150 224.886 1.00 175.74 183 ARG D O 1
ATOM 6427 N N . LYS D 1 184 ? 112.907 157.183 223.765 1.00 104.74 184 LYS D N 1
ATOM 6428 C CA . LYS D 1 184 ? 113.220 158.454 224.345 1.00 104.74 184 LYS D CA 1
ATOM 6429 C C . LYS D 1 184 ? 114.030 159.278 223.389 1.00 104.74 184 LYS D C 1
ATOM 6430 O O . LYS D 1 184 ? 114.354 158.832 222.290 1.00 104.74 184 LYS D O 1
ATOM 6436 N N . GLN D 1 185 ? 114.344 160.534 223.772 1.00 87.08 185 GLN D N 1
ATOM 6437 C CA . GLN D 1 185 ? 115.021 161.391 222.837 1.00 87.08 185 GLN D CA 1
ATOM 6438 C C . GLN D 1 185 ? 116.321 161.871 223.403 1.00 87.08 185 GLN D C 1
ATOM 6439 O O . GLN D 1 185 ? 116.551 161.835 224.609 1.00 87.08 185 GLN D O 1
ATOM 6445 N N . TYR D 1 186 ? 117.211 162.332 222.497 1.00 62.22 186 TYR D N 1
ATOM 6446 C CA . TYR D 1 186 ? 118.502 162.827 222.875 1.00 62.22 186 TYR D CA 1
ATOM 6447 C C . TYR D 1 186 ? 118.651 164.186 222.260 1.00 62.22 186 TYR D C 1
ATOM 6448 O O . TYR D 1 186 ? 117.965 164.536 221.304 1.00 62.22 186 TYR D O 1
ATOM 6457 N N . PRO D 1 187 ? 119.516 164.984 222.824 1.00 140.72 187 PRO D N 1
ATOM 6458 C CA . PRO D 1 187 ? 119.711 166.318 222.322 1.00 140.72 187 PRO D CA 1
ATOM 6459 C C . PRO D 1 187 ? 120.297 166.363 220.950 1.00 140.72 187 PRO D C 1
ATOM 6460 O O . PRO D 1 187 ? 120.120 167.371 220.266 1.00 140.72 187 PRO D O 1
ATOM 6464 N N . CYS D 1 188 ? 121.012 165.308 220.525 1.00 53.19 188 CYS D N 1
ATOM 6465 C CA . CYS D 1 188 ? 121.642 165.314 219.235 1.00 53.19 188 CYS D CA 1
ATOM 6466 C C . CYS D 1 188 ? 120.597 165.332 218.172 1.00 53.19 188 CYS D C 1
ATOM 6467 O O . CYS D 1 188 ? 120.747 166.006 217.153 1.00 53.19 188 CYS D O 1
ATOM 6470 N N . CYS D 1 189 ? 119.487 164.610 218.399 1.00 77.90 189 CYS D N 1
ATOM 6471 C CA . CYS D 1 189 ? 118.679 164.345 217.257 1.00 77.90 189 CYS D CA 1
ATOM 6472 C C . CYS D 1 189 ? 117.225 164.433 217.604 1.00 77.90 189 CYS D C 1
ATOM 6473 O O . CYS D 1 189 ? 116.797 164.145 218.723 1.00 77.90 189 CYS D O 1
ATOM 6476 N N . PRO D 1 190 ? 116.463 164.876 216.636 1.00 75.64 190 PRO D N 1
ATOM 6477 C CA . PRO D 1 190 ? 115.039 165.021 216.739 1.00 75.64 190 PRO D CA 1
ATOM 6478 C C . PRO D 1 190 ? 114.304 163.716 216.743 1.00 75.64 190 PRO D C 1
ATOM 6479 O O . PRO D 1 190 ? 113.139 163.705 217.127 1.00 75.64 190 PRO D O 1
ATOM 6483 N N . GLU D 1 191 ? 114.957 162.622 216.306 1.00 132.75 191 GLU D N 1
ATOM 6484 C CA . GLU D 1 191 ? 114.296 161.357 216.149 1.00 132.75 191 GLU D CA 1
ATOM 6485 C C . GLU D 1 191 ? 114.168 160.651 217.464 1.00 132.75 191 GLU D C 1
ATOM 6486 O O . GLU D 1 191 ? 114.966 160.853 218.375 1.00 132.75 191 GLU D O 1
ATOM 6492 N N . THR D 1 192 ? 113.139 159.784 217.586 1.00 37.43 192 THR D N 1
ATOM 6493 C CA . THR D 1 192 ? 112.964 159.014 218.783 1.00 37.43 192 THR D CA 1
ATOM 6494 C C . THR D 1 192 ? 113.853 157.814 218.699 1.00 37.43 192 THR D C 1
ATOM 6495 O O . THR D 1 192 ? 114.066 157.251 217.623 1.00 37.43 192 THR D O 1
ATOM 6499 N N . TYR D 1 193 ? 114.419 157.403 219.852 1.00 67.49 193 TYR D N 1
ATOM 6500 C CA . TYR D 1 193 ? 115.270 156.242 219.887 1.00 67.49 193 TYR D CA 1
ATOM 6501 C C . TYR D 1 193 ? 114.627 155.286 220.839 1.00 67.49 193 TYR D C 1
ATOM 6502 O O . TYR D 1 193 ? 114.090 155.697 221.864 1.00 67.49 193 TYR D O 1
ATOM 6511 N N . GLU D 1 194 ? 114.645 153.978 220.508 1.00 58.26 194 GLU D N 1
ATOM 6512 C CA . GLU D 1 194 ? 113.980 153.031 221.361 1.00 58.26 194 GLU D CA 1
ATOM 6513 C C . GLU D 1 194 ? 114.983 152.146 222.035 1.00 58.26 194 GLU D C 1
ATOM 6514 O O . GLU D 1 194 ? 115.949 151.696 221.419 1.00 58.26 194 GLU D O 1
ATOM 6520 N N . ASP D 1 195 ? 114.758 151.881 223.341 1.00 96.41 195 ASP D N 1
ATOM 6521 C CA . ASP D 1 195 ? 115.633 151.041 224.111 1.00 96.41 195 ASP D CA 1
ATOM 6522 C C . ASP D 1 195 ? 114.806 150.164 225.006 1.00 96.41 195 ASP D C 1
ATOM 6523 O O . ASP D 1 195 ? 113.640 150.440 225.273 1.00 96.41 195 ASP D O 1
ATOM 6528 N N . THR D 1 196 ? 115.406 149.053 225.478 1.00 130.21 196 THR D N 1
ATOM 6529 C CA . THR D 1 196 ? 114.724 148.185 226.388 1.00 130.21 196 THR D CA 1
ATOM 6530 C C . THR D 1 196 ? 115.388 148.354 227.717 1.00 130.21 196 THR D C 1
ATOM 6531 O O . THR D 1 196 ? 116.581 148.081 227.873 1.00 130.21 196 THR D O 1
ATOM 6535 N N . THR D 1 197 ? 114.623 148.802 228.730 1.00 118.93 197 THR D N 1
ATOM 6536 C CA . THR D 1 197 ? 115.236 149.016 230.006 1.00 118.93 197 THR D CA 1
ATOM 6537 C C . THR D 1 197 ? 115.058 147.789 230.831 1.00 118.93 197 THR D C 1
ATOM 6538 O O . THR D 1 197 ? 113.945 147.346 231.099 1.00 118.93 197 THR D O 1
ATOM 6542 N N . LEU D 1 198 ? 116.190 147.197 231.254 1.00 118.61 198 LEU D N 1
ATOM 6543 C CA . LEU D 1 198 ? 116.089 146.019 232.053 1.00 118.61 198 LEU D CA 1
ATOM 6544 C C . LEU D 1 198 ? 116.199 146.478 233.471 1.00 118.61 198 LEU D C 1
ATOM 6545 O O . LEU D 1 198 ? 117.219 147.044 233.868 1.00 118.61 198 LEU D O 1
ATOM 6550 N N . SER D 1 199 ? 115.127 146.274 234.263 1.00 83.67 199 SER D N 1
ATOM 6551 C CA . SER D 1 199 ? 115.143 146.678 235.635 1.00 83.67 199 SER D CA 1
ATOM 6552 C C . SER D 1 199 ? 115.151 145.432 236.445 1.00 83.67 199 SER D C 1
ATOM 6553 O O . SER D 1 199 ? 114.221 144.628 236.398 1.00 83.67 199 SER D O 1
ATOM 6556 N N . PHE D 1 200 ? 116.216 145.249 237.242 1.00 110.52 200 PHE D N 1
ATOM 6557 C CA . PHE D 1 200 ? 116.319 144.028 237.972 1.00 110.52 200 PHE D CA 1
ATOM 6558 C C . PHE D 1 200 ? 116.299 144.352 239.426 1.00 110.52 200 PHE D C 1
ATOM 6559 O O . PHE D 1 200 ? 117.032 145.229 239.887 1.00 110.52 200 PHE D O 1
ATOM 6567 N N . THR D 1 201 ? 115.432 143.664 240.187 1.00 45.04 201 THR D N 1
ATOM 6568 C CA . THR D 1 201 ? 115.397 143.874 241.605 1.00 45.04 201 THR D CA 1
ATOM 6569 C C . THR D 1 201 ? 115.879 142.611 242.221 1.00 45.04 201 THR D C 1
ATOM 6570 O O . THR D 1 201 ? 115.338 141.538 241.969 1.00 45.04 201 THR D O 1
ATOM 6574 N N . PHE D 1 202 ? 116.942 142.705 243.051 1.00 154.70 202 PHE D N 1
ATOM 6575 C CA . PHE D 1 202 ? 117.499 141.514 243.618 1.00 154.70 202 PHE D CA 1
ATOM 6576 C C . PHE D 1 202 ? 118.032 141.795 244.978 1.00 154.70 202 PHE D C 1
ATOM 6577 O O . PHE D 1 202 ? 118.280 142.942 245.350 1.00 154.70 202 PHE D O 1
ATOM 6585 N N . ARG D 1 203 ? 118.192 140.721 245.773 1.00 114.43 203 ARG D N 1
ATOM 6586 C CA . ARG D 1 203 ? 118.775 140.840 247.075 1.00 114.43 203 ARG D CA 1
ATOM 6587 C C . ARG D 1 203 ? 119.525 139.574 247.307 1.00 114.43 203 ARG D C 1
ATOM 6588 O O . ARG D 1 203 ? 119.398 138.619 246.541 1.00 114.43 203 ARG D O 1
ATOM 6596 N N . LYS D 1 204 ? 120.385 139.551 248.342 1.00 144.67 204 LYS D N 1
ATOM 6597 C CA . LYS D 1 204 ? 121.129 138.374 248.684 1.00 144.67 204 LYS D CA 1
ATOM 6598 C C . LYS D 1 204 ? 120.202 137.442 249.396 1.00 144.67 204 LYS D C 1
ATOM 6599 O O . LYS D 1 204 ? 119.407 137.854 250.242 1.00 144.67 204 LYS D O 1
ATOM 6605 N N . PRO D 1 205 ? 120.284 136.188 249.056 1.00 80.96 205 PRO D N 1
ATOM 6606 C CA . PRO D 1 205 ? 119.459 135.225 249.722 1.00 80.96 205 PRO D CA 1
ATOM 6607 C C . PRO D 1 205 ? 120.097 134.807 251.001 1.00 80.96 205 PRO D C 1
ATOM 6608 O O . PRO D 1 205 ? 119.559 135.184 252.077 1.00 80.96 205 PRO D O 1
ATOM 6613 N N . SER E 1 1 ? 114.385 147.278 204.263 1.00 67.93 1 SER E N 1
ATOM 6614 C CA . SER E 1 1 ? 114.203 148.653 204.780 1.00 67.93 1 SER E CA 1
ATOM 6615 C C . SER E 1 1 ? 113.648 149.524 203.705 1.00 67.93 1 SER E C 1
ATOM 6616 O O . SER E 1 1 ? 112.911 149.066 202.834 1.00 67.93 1 SER E O 1
ATOM 6619 N N . ARG E 1 2 ? 113.978 150.826 203.753 1.00 209.15 2 ARG E N 1
ATOM 6620 C CA . ARG E 1 2 ? 113.504 151.711 202.737 1.00 209.15 2 ARG E CA 1
ATOM 6621 C C . ARG E 1 2 ? 114.556 151.742 201.675 1.00 209.15 2 ARG E C 1
ATOM 6622 O O . ARG E 1 2 ? 115.748 151.878 201.967 1.00 209.15 2 ARG E O 1
ATOM 6630 N N . ARG E 1 3 ? 114.130 151.591 200.408 1.00 133.93 3 ARG E N 1
ATOM 6631 C CA . ARG E 1 3 ? 115.045 151.564 199.301 1.00 133.93 3 ARG E CA 1
ATOM 6632 C C . ARG E 1 3 ? 115.670 152.910 199.140 1.00 133.93 3 ARG E C 1
ATOM 6633 O O . ARG E 1 3 ? 116.845 153.011 198.791 1.00 133.93 3 ARG E O 1
ATOM 6641 N N . SER E 1 4 ? 114.900 153.989 199.393 1.00 79.64 4 SER E N 1
ATOM 6642 C CA . SER E 1 4 ? 115.378 155.329 199.225 1.00 79.64 4 SER E CA 1
ATOM 6643 C C . SER E 1 4 ? 116.533 155.574 200.150 1.00 79.64 4 SER E C 1
ATOM 6644 O O . SER E 1 4 ? 117.535 156.164 199.761 1.00 79.64 4 SER E O 1
ATOM 6647 N N . ARG E 1 5 ? 116.414 155.118 201.410 1.00 58.22 5 ARG E N 1
ATOM 6648 C CA . ARG E 1 5 ? 117.444 155.261 202.399 1.00 58.22 5 ARG E CA 1
ATOM 6649 C C . ARG E 1 5 ? 118.620 154.444 201.974 1.00 58.22 5 ARG E C 1
ATOM 6650 O O . ARG E 1 5 ? 119.770 154.836 202.170 1.00 58.22 5 ARG E O 1
ATOM 6658 N N . SER E 1 6 ? 118.339 153.277 201.375 1.00 77.59 6 SER E N 1
ATOM 6659 C CA . SER E 1 6 ? 119.353 152.336 200.997 1.00 77.59 6 SER E CA 1
ATOM 6660 C C . SER E 1 6 ? 120.313 152.974 200.046 1.00 77.59 6 SER E C 1
ATOM 6661 O O . SER E 1 6 ? 121.526 152.841 200.197 1.00 77.59 6 SER E O 1
ATOM 6664 N N . GLU E 1 7 ? 119.794 153.697 199.041 1.00 43.65 7 GLU E N 1
ATOM 6665 C CA . GLU E 1 7 ? 120.643 154.272 198.046 1.00 43.65 7 GLU E CA 1
ATOM 6666 C C . GLU E 1 7 ? 121.536 155.284 198.693 1.00 43.65 7 GLU E C 1
ATOM 6667 O O . GLU E 1 7 ? 122.696 155.419 198.312 1.00 43.65 7 GLU E O 1
ATOM 6673 N N . ILE E 1 8 ? 121.015 156.012 199.703 1.00 62.51 8 ILE E N 1
ATOM 6674 C CA . ILE E 1 8 ? 121.732 157.092 200.322 1.00 62.51 8 ILE E CA 1
ATOM 6675 C C . ILE E 1 8 ? 122.997 156.596 200.951 1.00 62.51 8 ILE E C 1
ATOM 6676 O O . ILE E 1 8 ? 124.081 157.113 200.680 1.00 62.51 8 ILE E O 1
ATOM 6681 N N . LEU E 1 9 ? 122.907 155.550 201.789 1.00 85.90 9 LEU E N 1
ATOM 6682 C CA . LEU E 1 9 ? 124.085 155.122 202.486 1.00 85.90 9 LEU E CA 1
ATOM 6683 C C . LEU E 1 9 ? 125.108 154.626 201.513 1.00 85.90 9 LEU E C 1
ATOM 6684 O O . LEU E 1 9 ? 126.285 154.960 201.619 1.00 85.90 9 LEU E O 1
ATOM 6689 N N . GLN E 1 10 ? 124.679 153.830 200.520 1.00 80.63 10 GLN E N 1
ATOM 6690 C CA . GLN E 1 10 ? 125.603 153.239 199.596 1.00 80.63 10 GLN E CA 1
ATOM 6691 C C . GLN E 1 10 ? 126.275 154.314 198.809 1.00 80.63 10 GLN E C 1
ATOM 6692 O O . GLN E 1 10 ? 127.471 154.233 198.558 1.00 80.63 10 GLN E O 1
ATOM 6698 N N . ASP E 1 11 ? 125.535 155.351 198.384 1.00 51.31 11 ASP E N 1
ATOM 6699 C CA . ASP E 1 11 ? 126.165 156.350 197.569 1.00 51.31 11 ASP E CA 1
ATOM 6700 C C . ASP E 1 11 ? 127.228 157.066 198.341 1.00 51.31 11 ASP E C 1
ATOM 6701 O O . ASP E 1 11 ? 128.299 157.331 197.802 1.00 51.31 11 ASP E O 1
ATOM 6706 N N . VAL E 1 12 ? 126.959 157.423 199.612 1.00 117.55 12 VAL E N 1
ATOM 6707 C CA . VAL E 1 12 ? 127.912 158.141 200.413 1.00 117.55 12 VAL E CA 1
ATOM 6708 C C . VAL E 1 12 ? 129.083 157.269 200.764 1.00 117.55 12 VAL E C 1
ATOM 6709 O O . VAL E 1 12 ? 130.229 157.721 200.754 1.00 117.55 12 VAL E O 1
ATOM 6713 N N . LEU E 1 13 ? 128.809 156.015 201.166 1.00 78.60 13 LEU E N 1
ATOM 6714 C CA . LEU E 1 13 ? 129.805 155.064 201.591 1.00 78.60 13 LEU E CA 1
ATOM 6715 C C . LEU E 1 13 ? 130.610 154.490 200.459 1.00 78.60 13 LEU E C 1
ATOM 6716 O O . LEU E 1 13 ? 131.821 154.329 200.582 1.00 78.60 13 LEU E O 1
ATOM 6721 N N . SER E 1 14 ? 129.958 154.091 199.351 1.00 117.87 14 SER E N 1
ATOM 6722 C CA . SER E 1 14 ? 130.611 153.400 198.269 1.00 117.87 14 SER E CA 1
ATOM 6723 C C . SER E 1 14 ? 131.351 154.278 197.299 1.00 117.87 14 SER E C 1
ATOM 6724 O O . SER E 1 14 ? 132.441 153.923 196.851 1.00 0.00 14 SER E O 1
ATOM 6727 N N . ARG E 1 15 ? 130.727 155.463 196.972 1.00 231.44 15 ARG E N 1
ATOM 6728 C CA . ARG E 1 15 ? 131.141 156.476 196.012 1.00 231.44 15 ARG E CA 1
ATOM 6729 C C . ARG E 1 15 ? 131.679 157.734 196.667 1.00 231.44 15 ARG E C 1
ATOM 6730 O O . ARG E 1 15 ? 132.819 158.115 196.392 1.00 231.44 15 ARG E O 1
ATOM 6738 N N . CYS E 1 16 ? 130.870 158.436 197.507 1.00 75.19 16 CYS E N 1
ATOM 6739 C CA . CYS E 1 16 ? 131.207 159.774 197.974 1.00 75.19 16 CYS E CA 1
ATOM 6740 C C . CYS E 1 16 ? 132.449 159.907 198.813 1.00 75.19 16 CYS E C 1
ATOM 6741 O O . CYS E 1 16 ? 133.345 160.639 198.401 1.00 75.19 16 CYS E O 1
ATOM 6744 N N . SER E 1 17 ? 134.178 158.941 199.533 1.00 81.44 17 SER E N 1
ATOM 6745 C CA . SER E 1 17 ? 135.370 159.414 200.206 1.00 81.44 17 SER E CA 1
ATOM 6746 C C . SER E 1 17 ? 136.019 158.389 201.091 1.00 81.44 17 SER E C 1
ATOM 6747 O O . SER E 1 17 ? 135.381 157.698 201.877 1.00 81.44 17 SER E O 1
ATOM 6750 N N . PRO E 1 18 ? 137.324 158.297 200.928 1.00 77.85 18 PRO E N 1
ATOM 6751 C CA . PRO E 1 18 ? 138.175 157.560 201.821 1.00 77.85 18 PRO E CA 1
ATOM 6752 C C . PRO E 1 18 ? 138.687 158.581 202.799 1.00 77.85 18 PRO E C 1
ATOM 6753 O O . PRO E 1 18 ? 138.478 159.781 202.619 1.00 0.00 18 PRO E O 1
ATOM 6757 N N . LEU E 1 19 ? 139.429 158.115 203.835 1.00 122.19 19 LEU E N 1
ATOM 6758 C CA . LEU E 1 19 ? 139.991 158.971 204.852 1.00 122.19 19 LEU E CA 1
ATOM 6759 C C . LEU E 1 19 ? 140.866 159.967 204.174 1.00 122.19 19 LEU E C 1
ATOM 6760 O O . LEU E 1 19 ? 141.966 159.643 203.725 1.00 0.00 19 LEU E O 1
ATOM 6765 N N . ASN E 1 20 ? 140.361 161.211 204.064 1.00 185.32 20 ASN E N 1
ATOM 6766 C CA . ASN E 1 20 ? 141.045 162.332 203.488 1.00 185.32 20 ASN E CA 1
ATOM 6767 C C . ASN E 1 20 ? 140.160 163.492 203.818 1.00 185.32 20 ASN E C 1
ATOM 6768 O O . ASN E 1 20 ? 138.935 163.359 203.726 1.00 185.32 20 ASN E O 1
ATOM 6773 N N . ILE E 1 21 ? 140.703 164.669 204.199 1.00 152.11 21 ILE E N 1
ATOM 6774 C CA . ILE E 1 21 ? 139.806 165.757 204.499 1.00 152.11 21 ILE E CA 1
ATOM 6775 C C . ILE E 1 21 ? 139.322 166.327 203.180 1.00 152.11 21 ILE E C 1
ATOM 6776 O O . ILE E 1 21 ? 140.102 166.844 202.385 1.00 152.11 21 ILE E O 1
ATOM 6781 N N . PRO E 1 22 ? 138.029 166.218 202.938 1.00 90.63 22 PRO E N 1
ATOM 6782 C CA . PRO E 1 22 ? 137.390 166.547 201.686 1.00 90.63 22 PRO E CA 1
ATOM 6783 C C . PRO E 1 22 ? 137.393 168.011 201.353 1.00 90.63 22 PRO E C 1
ATOM 6784 O O . PRO E 1 22 ? 137.098 168.347 200.206 1.00 90.63 22 PRO E O 1
ATOM 6788 N N . ILE E 1 23 ? 137.706 168.893 202.331 1.00 99.82 23 ILE E N 1
ATOM 6789 C CA . ILE E 1 23 ? 137.639 170.319 202.141 1.00 99.82 23 ILE E CA 1
ATOM 6790 C C . ILE E 1 23 ? 138.954 170.910 201.704 1.00 99.82 23 ILE E C 1
ATOM 6791 O O . ILE E 1 23 ? 139.948 170.965 202.433 1.00 99.82 23 ILE E O 1
ATOM 6796 N N . GLU E 1 24 ? 138.954 171.310 200.413 1.00 41.37 24 GLU E N 1
ATOM 6797 C CA . GLU E 1 24 ? 139.988 171.940 199.634 1.00 41.37 24 GLU E CA 1
ATOM 6798 C C . GLU E 1 24 ? 140.156 173.412 199.922 1.00 41.37 24 GLU E C 1
ATOM 6799 O O . GLU E 1 24 ? 141.262 173.932 199.769 1.00 41.37 24 GLU E O 1
ATOM 6805 N N . ASP E 1 25 ? 139.061 174.125 200.296 1.00 43.11 25 ASP E N 1
ATOM 6806 C CA . ASP E 1 25 ? 139.070 175.555 200.359 1.00 43.11 25 ASP E CA 1
ATOM 6807 C C . ASP E 1 25 ? 139.468 175.921 201.769 1.00 43.11 25 ASP E C 1
ATOM 6808 O O . ASP E 1 25 ? 140.045 175.119 202.510 1.00 43.11 25 ASP E O 1
ATOM 6813 N N . ASP E 1 26 ? 139.299 177.227 202.069 1.00 127.40 26 ASP E N 1
ATOM 6814 C CA . ASP E 1 26 ? 139.795 177.844 203.269 1.00 127.40 26 ASP E CA 1
ATOM 6815 C C . ASP E 1 26 ? 138.966 177.473 204.460 1.00 127.40 26 ASP E C 1
ATOM 6816 O O . ASP E 1 26 ? 138.210 178.289 204.988 1.00 127.40 26 ASP E O 1
ATOM 6821 N N . GLN E 1 27 ? 139.099 176.212 204.925 1.00 179.59 27 GLN E N 1
ATOM 6822 C CA . GLN E 1 27 ? 138.417 175.859 206.148 1.00 179.59 27 GLN E CA 1
ATOM 6823 C C . GLN E 1 27 ? 139.214 174.853 206.928 1.00 179.59 27 GLN E C 1
ATOM 6824 O O . GLN E 1 27 ? 139.735 173.886 206.377 1.00 179.59 27 GLN E O 1
ATOM 6830 N N . PRO E 1 28 ? 139.361 175.156 208.208 1.00 138.14 28 PRO E N 1
ATOM 6831 C CA . PRO E 1 28 ? 139.833 174.215 209.193 1.00 138.14 28 PRO E CA 1
ATOM 6832 C C . PRO E 1 28 ? 138.604 173.461 209.581 1.00 138.14 28 PRO E C 1
ATOM 6833 O O . PRO E 1 28 ? 137.522 173.980 209.298 1.00 138.14 28 PRO E O 1
ATOM 6837 N N . VAL E 1 29 ? 138.702 172.274 210.203 1.00 100.20 29 VAL E N 1
ATOM 6838 C CA . VAL E 1 29 ? 137.464 171.688 210.634 1.00 100.20 29 VAL E CA 1
ATOM 6839 C C . VAL E 1 29 ? 137.289 171.990 212.105 1.00 100.20 29 VAL E C 1
ATOM 6840 O O . VAL E 1 29 ? 138.211 171.834 212.910 1.00 100.20 29 VAL E O 1
ATOM 6844 N N . LYS E 1 30 ? 136.120 172.542 212.484 1.00 91.68 30 LYS E N 1
ATOM 6845 C CA . LYS E 1 30 ? 135.799 172.800 213.853 1.00 91.68 30 LYS E CA 1
ATOM 6846 C C . LYS E 1 30 ? 135.058 171.608 214.359 1.00 91.68 30 LYS E C 1
ATOM 6847 O O . LYS E 1 30 ? 134.230 171.036 213.652 1.00 91.68 30 LYS E O 1
ATOM 6853 N N . VAL E 1 31 ? 135.363 171.176 215.599 1.00 47.13 31 VAL E N 1
ATOM 6854 C CA . VAL E 1 31 ? 134.617 170.092 216.162 1.00 47.13 31 VAL E CA 1
ATOM 6855 C C . VAL E 1 31 ? 134.107 170.577 217.479 1.00 47.13 31 VAL E C 1
ATOM 6856 O O . VAL E 1 31 ? 134.889 170.990 218.336 1.00 47.13 31 VAL E O 1
ATOM 6860 N N . SER E 1 32 ? 132.775 170.545 217.671 1.00 39.40 32 SER E N 1
ATOM 6861 C CA . SER E 1 32 ? 132.222 170.982 218.918 1.00 39.40 32 SER E CA 1
ATOM 6862 C C . SER E 1 32 ? 132.351 169.850 219.884 1.00 39.40 32 SER E C 1
ATOM 6863 O O . SER E 1 32 ? 132.143 168.690 219.531 1.00 39.40 32 SER E O 1
ATOM 6866 N N . PHE E 1 33 ? 132.686 170.177 221.147 1.00 115.56 33 PHE E N 1
ATOM 6867 C CA . PHE E 1 33 ? 132.917 169.142 222.107 1.00 115.56 33 PHE E CA 1
ATOM 6868 C C . PHE E 1 33 ? 132.133 169.485 223.327 1.00 115.56 33 PHE E C 1
ATOM 6869 O O . PHE E 1 33 ? 132.117 170.631 223.772 1.00 115.56 33 PHE E O 1
ATOM 6877 N N . GLU E 1 34 ? 131.430 168.485 223.889 1.00 49.76 34 GLU E N 1
ATOM 6878 C CA . GLU E 1 34 ? 130.693 168.710 225.098 1.00 49.76 34 GLU E CA 1
ATOM 6879 C C . GLU E 1 34 ? 130.814 167.459 225.907 1.00 49.76 34 GLU E C 1
ATOM 6880 O O . GLU E 1 34 ? 130.994 166.369 225.360 1.00 49.76 34 GLU E O 1
ATOM 6886 N N . TYR E 1 35 ? 130.729 167.584 227.244 1.00 133.81 35 TYR E N 1
ATOM 6887 C CA . TYR E 1 35 ? 130.878 166.445 228.101 1.00 133.81 35 TYR E CA 1
ATOM 6888 C C . TYR E 1 35 ? 129.622 166.271 228.889 1.00 133.81 35 TYR E C 1
ATOM 6889 O O . TYR E 1 35 ? 129.094 167.232 229.445 1.00 133.81 35 TYR E O 1
ATOM 6898 N N . SER E 1 36 ? 129.110 165.028 228.956 1.00 68.68 36 SER E N 1
ATOM 6899 C CA . SER E 1 36 ? 128.014 164.780 229.842 1.00 68.68 36 SER E CA 1
ATOM 6900 C C . SER E 1 36 ? 128.572 163.863 230.875 1.00 68.68 36 SER E C 1
ATOM 6901 O O . SER E 1 36 ? 128.749 162.673 230.631 1.00 68.68 36 SER E O 1
ATOM 6904 N N . LEU E 1 37 ? 128.883 164.409 232.067 1.00 93.31 37 LEU E N 1
ATOM 6905 C CA . LEU E 1 37 ? 129.475 163.623 233.114 1.00 93.31 37 LEU E CA 1
ATOM 6906 C C . LEU E 1 37 ? 128.400 162.792 233.725 1.00 93.31 37 LEU E C 1
ATOM 6907 O O . LEU E 1 37 ? 127.491 163.321 234.360 1.00 93.31 37 LEU E O 1
ATOM 6912 N N . GLN E 1 38 ? 128.448 161.469 233.462 1.00 127.04 38 GLN E N 1
ATOM 6913 C CA . GLN E 1 38 ? 127.500 160.530 233.986 1.00 127.04 38 GLN E CA 1
ATOM 6914 C C . GLN E 1 38 ? 127.761 160.169 235.414 1.00 127.04 38 GLN E C 1
ATOM 6915 O O . GLN E 1 38 ? 126.831 160.146 236.212 1.00 127.04 38 GLN E O 1
ATOM 6921 N N . LYS E 1 39 ? 129.025 159.867 235.785 1.00 76.34 39 LYS E N 1
ATOM 6922 C CA . LYS E 1 39 ? 129.248 159.420 237.133 1.00 76.34 39 LYS E CA 1
ATOM 6923 C C . LYS E 1 39 ? 130.716 159.421 237.421 1.00 76.34 39 LYS E C 1
ATOM 6924 O O . LYS E 1 39 ? 131.541 159.247 236.527 1.00 76.34 39 LYS E O 1
ATOM 6930 N N . ILE E 1 40 ? 131.072 159.624 238.704 1.00 73.53 40 ILE E N 1
ATOM 6931 C CA . ILE E 1 40 ? 132.439 159.434 239.084 1.00 73.53 40 ILE E CA 1
ATOM 6932 C C . ILE E 1 40 ? 132.418 158.127 239.810 1.00 73.53 40 ILE E C 1
ATOM 6933 O O . ILE E 1 40 ? 132.043 158.051 240.979 1.00 73.53 40 ILE E O 1
ATOM 6938 N N . PHE E 1 41 ? 132.795 157.057 239.087 1.00 57.58 41 PHE E N 1
ATOM 6939 C CA . PHE E 1 41 ? 132.706 155.721 239.599 1.00 57.58 41 PHE E CA 1
ATOM 6940 C C . PHE E 1 41 ? 133.646 155.456 240.727 1.00 57.58 41 PHE E C 1
ATOM 6941 O O . PHE E 1 41 ? 133.225 154.977 241.775 1.00 57.58 41 PHE E O 1
ATOM 6949 N N . ARG E 1 42 ? 134.956 155.757 240.574 1.00 66.76 42 ARG E N 1
ATOM 6950 C CA . ARG E 1 42 ? 135.770 155.348 241.682 1.00 66.76 42 ARG E CA 1
ATOM 6951 C C . ARG E 1 42 ? 136.954 156.237 241.841 1.00 66.76 42 ARG E C 1
ATOM 6952 O O . ARG E 1 42 ? 137.327 156.986 240.939 1.00 66.76 42 ARG E O 1
ATOM 6960 N N . ALA E 1 43 ? 137.554 156.179 243.049 1.00 37.45 43 ALA E N 1
ATOM 6961 C CA . ALA E 1 43 ? 138.732 156.932 243.361 1.00 37.45 43 ALA E CA 1
ATOM 6962 C C . ALA E 1 43 ? 139.730 155.964 243.926 1.00 37.45 43 ALA E C 1
ATOM 6963 O O . ALA E 1 43 ? 139.369 155.063 244.684 1.00 37.45 43 ALA E O 1
ATOM 6965 N N . ASP E 1 44 ? 141.020 156.105 243.546 1.00 52.12 44 ASP E N 1
ATOM 6966 C CA . ASP E 1 44 ? 142.032 155.231 244.068 1.00 52.12 44 ASP E CA 1
ATOM 6967 C C . ASP E 1 44 ? 143.092 156.080 244.704 1.00 52.12 44 ASP E C 1
ATOM 6968 O O . ASP E 1 44 ? 143.830 156.793 244.027 1.00 52.12 44 ASP E O 1
ATOM 6973 N N . VAL E 1 45 ? 143.167 156.029 246.048 1.00 104.13 45 VAL E N 1
ATOM 6974 C CA . VAL E 1 45 ? 144.078 156.803 246.845 1.00 104.13 45 VAL E CA 1
ATOM 6975 C C . VAL E 1 45 ? 145.507 156.390 246.637 1.00 104.13 45 VAL E C 1
ATOM 6976 O O . VAL E 1 45 ? 146.402 157.232 246.633 1.00 104.13 45 VAL E O 1
ATOM 6980 N N . GLU E 1 46 ? 145.789 155.077 246.534 1.00 106.06 46 GLU E N 1
ATOM 6981 C CA . GLU E 1 46 ? 147.169 154.685 246.396 1.00 106.06 46 GLU E CA 1
ATOM 6982 C C . GLU E 1 46 ? 147.698 155.067 245.046 1.00 106.06 46 GLU E C 1
ATOM 6983 O O . GLU E 1 46 ? 148.830 155.526 244.927 1.00 106.06 46 GLU E O 1
ATOM 6989 N N . ASN E 1 47 ? 146.882 154.816 244.003 1.00 83.33 47 ASN E N 1
ATOM 6990 C CA . ASN E 1 47 ? 147.184 155.052 242.618 1.00 83.33 47 ASN E CA 1
ATOM 6991 C C . ASN E 1 47 ? 147.060 156.500 242.243 1.00 83.33 47 ASN E C 1
ATOM 6992 O O . ASN E 1 47 ? 147.769 156.977 241.352 1.00 83.33 47 ASN E O 1
ATOM 6997 N N . ASP E 1 48 ? 146.164 157.255 242.919 1.00 72.89 48 ASP E N 1
ATOM 6998 C CA . ASP E 1 48 ? 145.878 158.615 242.550 1.00 72.89 48 ASP E CA 1
ATOM 6999 C C . ASP E 1 48 ? 145.281 158.648 241.175 1.00 72.89 48 ASP E C 1
ATOM 7000 O O . ASP E 1 48 ? 145.667 159.466 240.342 1.00 72.89 48 ASP E O 1
ATOM 7005 N N . GLU E 1 49 ? 144.318 157.742 240.914 1.00 53.55 49 GLU E N 1
ATOM 7006 C CA . GLU E 1 49 ? 143.631 157.696 239.658 1.00 53.55 49 GLU E CA 1
ATOM 7007 C C . GLU E 1 49 ? 142.167 157.798 239.955 1.00 53.55 49 GLU E C 1
ATOM 7008 O O . GLU E 1 49 ? 141.707 157.322 240.996 1.00 53.55 49 GLU E O 1
ATOM 7014 N N . VAL E 1 50 ? 141.391 158.427 239.048 1.00 106.68 50 VAL E N 1
ATOM 7015 C CA . VAL E 1 50 ? 139.987 158.581 239.293 1.00 106.68 50 VAL E CA 1
ATOM 7016 C C . VAL E 1 50 ? 139.274 158.101 238.059 1.00 106.68 50 VAL E C 1
ATOM 7017 O O . VAL E 1 50 ? 139.792 158.229 236.954 1.00 106.68 50 VAL E O 1
ATOM 7021 N N . ASP E 1 51 ? 138.056 157.531 238.217 1.00 55.48 51 ASP E N 1
ATOM 7022 C CA . ASP E 1 51 ? 137.352 156.986 237.082 1.00 55.48 51 ASP E CA 1
ATOM 7023 C C . ASP E 1 51 ? 136.131 157.803 236.792 1.00 55.48 51 ASP E C 1
ATOM 7024 O O . ASP E 1 51 ? 135.346 158.110 237.688 1.00 55.48 51 ASP E O 1
ATOM 7029 N N . ILE E 1 52 ? 135.938 158.154 235.510 1.00 45.62 52 ILE E N 1
ATOM 7030 C CA . ILE E 1 52 ? 134.789 158.923 235.120 1.00 45.62 52 ILE E CA 1
ATOM 7031 C C . ILE E 1 52 ? 134.043 158.133 234.100 1.00 45.62 52 ILE E C 1
ATOM 7032 O O . ILE E 1 52 ? 134.638 157.492 233.230 1.00 45.62 52 ILE E O 1
ATOM 7037 N N . GLY E 1 53 ? 132.704 158.128 234.221 1.00 44.96 53 GLY E N 1
ATOM 7038 C CA . GLY E 1 53 ? 131.859 157.579 233.204 1.00 44.96 53 GLY E CA 1
ATOM 7039 C C . GLY E 1 53 ? 131.227 158.812 232.649 1.00 44.96 53 GLY E C 1
ATOM 7040 O O . GLY E 1 53 ? 130.671 159.609 233.399 1.00 44.96 53 GLY E O 1
ATOM 7041 N N . LEU E 1 54 ? 131.491 159.034 231.316 1.00 165.74 54 LEU E N 1
ATOM 7042 C CA . LEU E 1 54 ? 131.223 160.225 230.520 1.00 165.74 54 LEU E CA 1
ATOM 7043 C C . LEU E 1 54 ? 130.676 159.842 229.179 1.00 165.74 54 LEU E C 1
ATOM 7044 O O . LEU E 1 54 ? 130.966 158.773 228.662 1.00 165.74 54 LEU E O 1
ATOM 7049 N N . TRP E 1 55 ? 129.863 160.699 228.549 1.00 138.36 55 TRP E N 1
ATOM 7050 C CA . TRP E 1 55 ? 129.789 160.451 227.140 1.00 138.36 55 TRP E CA 1
ATOM 7051 C C . TRP E 1 55 ? 130.201 161.728 226.475 1.00 138.36 55 TRP E C 1
ATOM 7052 O O . TRP E 1 55 ? 129.988 162.811 227.014 1.00 138.36 55 TRP E O 1
ATOM 7063 N N . THR E 1 56 ? 130.827 161.628 225.286 1.00 120.98 56 THR E N 1
ATOM 7064 C CA . THR E 1 56 ? 131.345 162.818 224.677 1.00 120.98 56 THR E CA 1
ATOM 7065 C C . THR E 1 56 ? 130.545 163.155 223.460 1.00 120.98 56 THR E C 1
ATOM 7066 O O . THR E 1 56 ? 130.361 162.338 222.559 1.00 120.98 56 THR E O 1
ATOM 7070 N N . THR E 1 57 ? 130.070 164.410 223.393 1.00 43.41 57 THR E N 1
ATOM 7071 C CA . THR E 1 57 ? 129.299 164.797 222.254 1.00 43.41 57 THR E CA 1
ATOM 7072 C C . THR E 1 57 ? 130.253 165.404 221.291 1.00 43.41 57 THR E C 1
ATOM 7073 O O . THR E 1 57 ? 130.996 166.332 221.625 1.00 43.41 57 THR E O 1
ATOM 7077 N N . LEU E 1 58 ? 130.292 164.867 220.059 1.00 52.29 58 LEU E N 1
ATOM 7078 C CA . LEU E 1 58 ? 131.212 165.389 219.096 1.00 52.29 58 LEU E CA 1
ATOM 7079 C C . LEU E 1 58 ? 130.434 165.754 217.875 1.00 52.29 58 LEU E C 1
ATOM 7080 O O . LEU E 1 58 ? 129.636 164.959 217.376 1.00 52.29 58 LEU E O 1
ATOM 7085 N N . VAL E 1 59 ? 130.626 166.985 217.353 1.00 97.23 59 VAL E N 1
ATOM 7086 C CA . VAL E 1 59 ? 129.923 167.334 216.155 1.00 97.23 59 VAL E CA 1
ATOM 7087 C C . VAL E 1 59 ? 130.886 167.929 215.177 1.00 97.23 59 VAL E C 1
ATOM 7088 O O . VAL E 1 59 ? 131.798 168.666 215.554 1.00 97.23 59 VAL E O 1
ATOM 7092 N N . TRP E 1 60 ? 130.726 167.587 213.880 1.00 70.69 60 TRP E N 1
ATOM 7093 C CA . TRP E 1 60 ? 131.568 168.153 212.865 1.00 70.69 60 TRP E CA 1
ATOM 7094 C C . TRP E 1 60 ? 130.832 168.145 211.560 1.00 70.69 60 TRP E C 1
ATOM 7095 O O . TRP E 1 60 ? 129.849 167.422 211.388 1.00 0.00 60 TRP E O 1
ATOM 7106 N N . LYS E 1 61 ? 131.305 168.965 210.598 1.00 162.72 61 LYS E N 1
ATOM 7107 C CA . LYS E 1 61 ? 130.714 168.904 209.297 1.00 162.72 61 LYS E CA 1
ATOM 7108 C C . LYS E 1 61 ? 131.738 168.396 208.326 1.00 162.72 61 LYS E C 1
ATOM 7109 O O . LYS E 1 61 ? 132.890 168.822 208.307 1.00 162.72 61 LYS E O 1
ATOM 7115 N N . ASP E 1 62 ? 131.334 167.403 207.509 1.00 53.12 62 ASP E N 1
ATOM 7116 C CA . ASP E 1 62 ? 132.149 166.849 206.466 1.00 53.12 62 ASP E CA 1
ATOM 7117 C C . ASP E 1 62 ? 131.495 167.310 205.194 1.00 53.12 62 ASP E C 1
ATOM 7118 O O . ASP E 1 62 ? 130.301 167.610 205.204 1.00 0.00 62 ASP E O 1
ATOM 7123 N N . ARG E 1 63 ? 132.267 167.401 204.085 1.00 129.23 63 ARG E N 1
ATOM 7124 C CA . ARG E 1 63 ? 131.771 167.802 202.778 1.00 129.23 63 ARG E CA 1
ATOM 7125 C C . ARG E 1 63 ? 131.286 166.544 202.105 1.00 129.23 63 ARG E C 1
ATOM 7126 O O . ARG E 1 63 ? 132.031 165.580 201.980 1.00 129.23 63 ARG E O 1
ATOM 7134 N N . CYS E 1 64 ? 130.014 166.493 201.677 1.00 66.56 64 CYS E N 1
ATOM 7135 C CA . CYS E 1 64 ? 129.589 165.288 201.033 1.00 66.56 64 CYS E CA 1
ATOM 7136 C C . CYS E 1 64 ? 129.087 165.724 199.701 1.00 66.56 64 CYS E C 1
ATOM 7137 O O . CYS E 1 64 ? 128.815 166.908 199.518 1.00 66.56 64 CYS E O 1
ATOM 7140 N N . LEU E 1 65 ? 129.011 164.804 198.719 1.00 109.03 65 LEU E N 1
ATOM 7141 C CA . LEU E 1 65 ? 128.520 165.244 197.436 1.00 109.03 65 LEU E CA 1
ATOM 7142 C C . LEU E 1 65 ? 127.139 164.720 197.214 1.00 109.03 65 LEU E C 1
ATOM 7143 O O . LEU E 1 65 ? 126.816 163.600 197.601 1.00 109.03 65 LEU E O 1
ATOM 7148 N N . ASN E 1 66 ? 126.282 165.568 196.606 1.00 60.05 66 ASN E N 1
ATOM 7149 C CA . ASN E 1 66 ? 124.946 165.191 196.272 1.00 60.05 66 ASN E CA 1
ATOM 7150 C C . ASN E 1 66 ? 125.025 164.663 194.883 1.00 60.05 66 ASN E C 1
ATOM 7151 O O . ASN E 1 66 ? 125.651 165.274 194.021 1.00 0.00 66 ASN E O 1
ATOM 7156 N N . TRP E 1 67 ? 124.403 163.516 194.615 1.00 71.41 67 TRP E N 1
ATOM 7157 C CA . TRP E 1 67 ? 124.707 162.988 193.317 1.00 71.41 67 TRP E CA 1
ATOM 7158 C C . TRP E 1 67 ? 123.375 162.902 192.695 1.00 71.41 67 TRP E C 1
ATOM 7159 O O . TRP E 1 67 ? 122.898 163.828 192.036 1.00 71.41 67 TRP E O 1
ATOM 7170 N N . PHE E 1 68 ? 122.737 161.750 192.959 1.00 170.38 68 PHE E N 1
ATOM 7171 C CA . PHE E 1 68 ? 121.399 161.470 192.547 1.00 170.38 68 PHE E CA 1
ATOM 7172 C C . PHE E 1 68 ? 120.646 162.578 193.232 1.00 170.38 68 PHE E C 1
ATOM 7173 O O . PHE E 1 68 ? 120.928 162.914 194.389 1.00 170.38 68 PHE E O 1
ATOM 7181 N N . ASN E 1 69 ? 119.701 163.225 192.511 1.00 310.64 69 ASN E N 1
ATOM 7182 C CA . ASN E 1 69 ? 119.084 164.408 193.055 1.00 310.64 69 ASN E CA 1
ATOM 7183 C C . ASN E 1 69 ? 118.325 164.075 194.297 1.00 310.64 69 ASN E C 1
ATOM 7184 O O . ASN E 1 69 ? 117.511 163.148 194.333 1.00 310.64 69 ASN E O 1
ATOM 7189 N N . GLU E 1 70 ? 118.585 164.855 195.367 1.00 240.43 70 GLU E N 1
ATOM 7190 C CA . GLU E 1 70 ? 117.947 164.608 196.628 1.00 240.43 70 GLU E CA 1
ATOM 7191 C C . GLU E 1 70 ? 116.470 164.821 196.498 1.00 240.43 70 GLU E C 1
ATOM 7192 O O . GLU E 1 70 ? 116.005 165.921 196.208 1.00 240.43 70 GLU E O 1
ATOM 7198 N N . PHE E 1 71 ? 115.693 163.737 196.711 1.00 197.53 71 PHE E N 1
ATOM 7199 C CA . PHE E 1 71 ? 114.256 163.911 196.809 1.00 197.53 71 PHE E CA 1
ATOM 7200 C C . PHE E 1 71 ? 113.937 163.855 198.278 1.00 197.53 71 PHE E C 1
ATOM 7201 O O . PHE E 1 71 ? 114.824 163.597 199.096 1.00 197.53 71 PHE E O 1
ATOM 7209 N N . THR E 1 72 ? 112.662 164.088 198.681 1.00 90.96 72 THR E N 1
ATOM 7210 C CA . THR E 1 72 ? 112.353 163.985 200.085 1.00 90.96 72 THR E CA 1
ATOM 7211 C C . THR E 1 72 ? 112.584 162.571 200.491 1.00 90.96 72 THR E C 1
ATOM 7212 O O . THR E 1 72 ? 111.894 161.644 200.068 1.00 90.96 72 THR E O 1
ATOM 7216 N N . SER E 1 73 ? 113.628 162.375 201.302 1.00 58.84 73 SER E N 1
ATOM 7217 C CA . SER E 1 73 ? 113.999 161.040 201.595 1.00 58.84 73 SER E CA 1
ATOM 7218 C C . SER E 1 73 ? 114.565 161.039 202.966 1.00 58.84 73 SER E C 1
ATOM 7219 O O . SER E 1 73 ? 114.384 161.977 203.740 1.00 58.84 73 SER E O 1
ATOM 7222 N N . PHE E 1 74 ? 115.283 159.950 203.286 1.00 102.17 74 PHE E N 1
ATOM 7223 C CA . PHE E 1 74 ? 115.801 159.735 204.610 1.00 102.17 74 PHE E CA 1
ATOM 7224 C C . PHE E 1 74 ? 116.916 160.729 204.817 1.00 102.17 74 PHE E C 1
ATOM 7225 O O . PHE E 1 74 ? 117.914 160.727 204.099 1.00 102.17 74 PHE E O 1
ATOM 7233 N N . LYS E 1 75 ? 116.674 161.666 205.767 1.00 98.30 75 LYS E N 1
ATOM 7234 C CA . LYS E 1 75 ? 117.475 162.812 206.127 1.00 98.30 75 LYS E CA 1
ATOM 7235 C C . LYS E 1 75 ? 118.734 162.505 206.918 1.00 98.30 75 LYS E C 1
ATOM 7236 O O . LYS E 1 75 ? 119.797 163.094 206.677 1.00 98.30 75 LYS E O 1
ATOM 7242 N N . GLU E 1 76 ? 118.626 161.593 207.897 1.00 115.84 76 GLU E N 1
ATOM 7243 C CA . GLU E 1 76 ? 119.779 161.214 208.648 1.00 115.84 76 GLU E CA 1
ATOM 7244 C C . GLU E 1 76 ? 119.892 159.737 208.514 1.00 115.84 76 GLU E C 1
ATOM 7245 O O . GLU E 1 76 ? 118.885 159.034 208.544 1.00 115.84 76 GLU E O 1
ATOM 7251 N N . LEU E 1 77 ? 121.119 159.223 208.314 1.00 99.62 77 LEU E N 1
ATOM 7252 C CA . LEU E 1 77 ? 121.212 157.805 208.479 1.00 99.62 77 LEU E CA 1
ATOM 7253 C C . LEU E 1 77 ? 122.245 157.498 209.518 1.00 99.62 77 LEU E C 1
ATOM 7254 O O . LEU E 1 77 ? 123.176 158.272 209.734 1.00 99.62 77 LEU E O 1
ATOM 7259 N N . THR E 1 78 ? 122.071 156.359 209.999 1.00 103.79 78 THR E N 1
ATOM 7260 C CA . THR E 1 78 ? 123.022 155.980 211.015 1.00 103.79 78 THR E CA 1
ATOM 7261 C C . THR E 1 78 ? 123.988 154.990 210.441 1.00 103.79 78 THR E C 1
ATOM 7262 O O . THR E 1 78 ? 123.633 154.175 209.594 1.00 103.79 78 THR E O 1
ATOM 7266 N N . VAL E 1 79 ? 125.261 155.052 210.898 1.00 96.22 79 VAL E N 1
ATOM 7267 C CA . VAL E 1 79 ? 126.259 154.149 210.395 1.00 96.22 79 VAL E CA 1
ATOM 7268 C C . VAL E 1 79 ? 127.307 153.937 211.444 1.00 96.22 79 VAL E C 1
ATOM 7269 O O . VAL E 1 79 ? 127.478 154.733 212.367 1.00 96.22 79 VAL E O 1
ATOM 7273 N N . PRO E 1 80 ? 128.017 152.852 211.311 1.00 127.45 80 PRO E N 1
ATOM 7274 C CA . PRO E 1 80 ? 129.072 152.589 212.245 1.00 127.45 80 PRO E CA 1
ATOM 7275 C C . PRO E 1 80 ? 130.152 153.606 212.085 1.00 127.45 80 PRO E C 1
ATOM 7276 O O . PRO E 1 80 ? 130.412 154.043 210.966 1.00 127.45 80 PRO E O 1
ATOM 7280 N N . ILE E 1 81 ? 130.807 153.960 213.204 1.00 106.97 81 ILE E N 1
ATOM 7281 C CA . ILE E 1 81 ? 131.811 154.982 213.261 1.00 106.97 81 ILE E CA 1
ATOM 7282 C C . ILE E 1 81 ? 132.966 154.599 212.398 1.00 106.97 81 ILE E C 1
ATOM 7283 O O . ILE E 1 81 ? 133.684 155.466 211.903 1.00 106.97 81 ILE E O 1
ATOM 7288 N N . ALA E 1 82 ? 133.211 153.288 212.246 1.00 41.16 82 ALA E N 1
ATOM 7289 C CA . ALA E 1 82 ? 134.318 152.797 211.480 1.00 41.16 82 ALA E CA 1
ATOM 7290 C C . ALA E 1 82 ? 134.203 153.276 210.063 1.00 41.16 82 ALA E C 1
ATOM 7291 O O . ALA E 1 82 ? 135.216 153.512 209.401 1.00 41.16 82 ALA E O 1
ATOM 7293 N N . GLU E 1 83 ? 132.967 153.418 209.554 1.00 97.08 83 GLU E N 1
ATOM 7294 C CA . GLU E 1 83 ? 132.720 153.765 208.181 1.00 97.08 83 GLU E CA 1
ATOM 7295 C C . GLU E 1 83 ? 133.274 155.121 207.833 1.00 97.08 83 GLU E C 1
ATOM 7296 O O . GLU E 1 83 ? 133.731 155.323 206.710 1.00 97.08 83 GLU E O 1
ATOM 7302 N N . ILE E 1 84 ? 133.251 156.086 208.776 1.00 71.59 84 ILE E N 1
ATOM 7303 C CA . ILE E 1 84 ? 133.658 157.441 208.486 1.00 71.59 84 ILE E CA 1
ATOM 7304 C C . ILE E 1 84 ? 134.761 157.894 209.407 1.00 71.59 84 ILE E C 1
ATOM 7305 O O . ILE E 1 84 ? 135.018 157.309 210.457 1.00 71.59 84 ILE E O 1
ATOM 7310 N N . TRP E 1 85 ? 135.454 158.972 208.987 1.00 69.34 85 TRP E N 1
ATOM 7311 C CA . TRP E 1 85 ? 136.541 159.563 209.712 1.00 69.34 85 TRP E CA 1
ATOM 7312 C C . TRP E 1 85 ? 136.019 160.188 210.970 1.00 69.34 85 TRP E C 1
ATOM 7313 O O . TRP E 1 85 ? 134.965 160.826 210.970 1.00 69.34 85 TRP E O 1
ATOM 7324 N N . THR E 1 86 ? 136.754 159.999 212.086 1.00 117.38 86 THR E N 1
ATOM 7325 C CA . THR E 1 86 ? 136.370 160.575 213.344 1.00 117.38 86 THR E CA 1
ATOM 7326 C C . THR E 1 86 ? 137.570 161.307 213.868 1.00 117.38 86 THR E C 1
ATOM 7327 O O . THR E 1 86 ? 138.701 160.971 213.529 1.00 117.38 86 THR E O 1
ATOM 7331 N N . PRO E 1 87 ? 137.365 162.309 214.682 1.00 104.47 87 PRO E N 1
ATOM 7332 C CA . PRO E 1 87 ? 138.464 163.063 215.240 1.00 104.47 87 PRO E CA 1
ATOM 7333 C C . PRO E 1 87 ? 139.222 162.295 216.291 1.00 104.47 87 PRO E C 1
ATOM 7334 O O . PRO E 1 87 ? 138.657 161.410 216.931 1.00 104.47 87 PRO E O 1
ATOM 7338 N N . ASP E 1 88 ? 140.508 162.637 216.456 1.00 122.00 88 ASP E N 1
ATOM 7339 C CA . ASP E 1 88 ? 141.499 162.081 217.340 1.00 122.00 88 ASP E CA 1
ATOM 7340 C C . ASP E 1 88 ? 141.405 162.543 218.764 1.00 122.00 88 ASP E C 1
ATOM 7341 O O . ASP E 1 88 ? 142.396 162.440 219.481 1.00 122.00 88 ASP E O 1
ATOM 7346 N N . ILE E 1 89 ? 140.310 163.208 219.192 1.00 153.60 89 ILE E N 1
ATOM 7347 C CA . ILE E 1 89 ? 140.269 163.702 220.549 1.00 153.60 89 ILE E CA 1
ATOM 7348 C C . ILE E 1 89 ? 140.645 162.667 221.570 1.00 153.60 89 ILE E C 1
ATOM 7349 O O . ILE E 1 89 ? 140.098 161.568 221.627 1.00 153.60 89 ILE E O 1
ATOM 7354 N N . PHE E 1 90 ? 141.641 163.024 222.414 1.00 123.80 90 PHE E N 1
ATOM 7355 C CA . PHE E 1 90 ? 142.132 162.137 223.431 1.00 123.80 90 PHE E CA 1
ATOM 7356 C C . PHE E 1 90 ? 142.330 162.871 224.716 1.00 123.80 90 PHE E C 1
ATOM 7357 O O . PHE E 1 90 ? 142.557 164.080 224.744 1.00 123.80 90 PHE E O 1
ATOM 7365 N N . ILE E 1 91 ? 142.237 162.120 225.831 1.00 55.24 91 ILE E N 1
ATOM 7366 C CA . ILE E 1 91 ? 142.476 162.650 227.137 1.00 55.24 91 ILE E CA 1
ATOM 7367 C C . ILE E 1 91 ? 143.961 162.686 227.266 1.00 55.24 91 ILE E C 1
ATOM 7368 O O . ILE E 1 91 ? 144.643 161.710 226.968 1.00 55.24 91 ILE E O 1
ATOM 7373 N N . PHE E 1 92 ? 144.509 163.840 227.691 1.00 98.05 92 PHE E N 1
ATOM 7374 C CA . PHE E 1 92 ? 145.929 163.972 227.766 1.00 98.05 92 PHE E CA 1
ATOM 7375 C C . PHE E 1 92 ? 146.507 163.102 228.843 1.00 98.05 92 PHE E C 1
ATOM 7376 O O . PHE E 1 92 ? 147.575 162.526 228.649 1.00 98.05 92 PHE E O 1
ATOM 7384 N N . ASP E 1 93 ? 145.842 162.982 230.013 1.00 124.16 93 ASP E N 1
ATOM 7385 C CA . ASP E 1 93 ? 146.467 162.214 231.058 1.00 124.16 93 ASP E CA 1
ATOM 7386 C C . ASP E 1 93 ? 145.662 161.014 231.445 1.00 124.16 93 ASP E C 1
ATOM 7387 O O . ASP E 1 93 ? 145.335 160.843 232.616 1.00 124.16 93 ASP E O 1
ATOM 7392 N N . SER E 1 94 ? 145.342 160.124 230.492 1.00 52.71 94 SER E N 1
ATOM 7393 C CA . SER E 1 94 ? 144.648 158.938 230.897 1.00 52.71 94 SER E CA 1
ATOM 7394 C C . SER E 1 94 ? 145.682 157.991 231.416 1.00 52.71 94 SER E C 1
ATOM 7395 O O . SER E 1 94 ? 146.790 157.926 230.894 1.00 52.71 94 SER E O 1
ATOM 7398 N N . VAL E 1 95 ? 145.361 157.295 232.520 1.00 47.26 95 VAL E N 1
ATOM 7399 C CA . VAL E 1 95 ? 146.218 156.285 233.065 1.00 47.26 95 VAL E CA 1
ATOM 7400 C C . VAL E 1 95 ? 146.115 155.063 232.221 1.00 47.26 95 VAL E C 1
ATOM 7401 O O . VAL E 1 95 ? 147.107 154.364 232.012 1.00 47.26 95 VAL E O 1
ATOM 7405 N N . GLY E 1 96 ? 144.906 154.766 231.710 1.00 23.55 96 GLY E N 1
ATOM 7406 C CA . GLY E 1 96 ? 144.743 153.555 230.963 1.00 23.55 96 GLY E CA 1
ATOM 7407 C C . GLY E 1 96 ? 143.957 153.832 229.725 1.00 23.55 96 GLY E C 1
ATOM 7408 O O . GLY E 1 96 ? 143.385 154.910 229.554 1.00 23.55 96 GLY E O 1
ATOM 7409 N N . ALA E 1 97 ? 143.919 152.838 228.819 1.00 28.78 97 ALA E N 1
ATOM 7410 C CA . ALA E 1 97 ? 143.178 153.003 227.608 1.00 28.78 97 ALA E CA 1
ATOM 7411 C C . ALA E 1 97 ? 141.747 153.123 228.009 1.00 28.78 97 ALA E C 1
ATOM 7412 O O . ALA E 1 97 ? 141.252 152.372 228.848 1.00 28.78 97 ALA E O 1
ATOM 7414 N N . PRO E 1 98 ? 141.074 154.068 227.417 1.00 60.72 98 PRO E N 1
ATOM 7415 C CA . PRO E 1 98 ? 139.698 154.254 227.760 1.00 60.72 98 PRO E CA 1
ATOM 7416 C C . PRO E 1 98 ? 138.895 153.130 227.203 1.00 60.72 98 PRO E C 1
ATOM 7417 O O . PRO E 1 98 ? 139.269 152.586 226.165 1.00 60.72 98 PRO E O 1
ATOM 7421 N N . GLU E 1 99 ? 137.796 152.753 227.876 1.00 99.20 99 GLU E N 1
ATOM 7422 C CA . GLU E 1 99 ? 137.010 151.684 227.343 1.00 99.20 99 GLU E CA 1
ATOM 7423 C C . GLU E 1 99 ? 135.735 152.273 226.837 1.00 99.20 99 GLU E C 1
ATOM 7424 O O . GLU E 1 99 ? 135.314 153.339 227.287 1.00 99.20 99 GLU E O 1
ATOM 7430 N N . ILE E 1 100 ? 135.089 151.581 225.874 1.00 48.50 100 ILE E N 1
ATOM 7431 C CA . ILE E 1 100 ? 133.919 152.122 225.242 1.00 48.50 100 ILE E CA 1
ATOM 7432 C C . ILE E 1 100 ? 132.687 151.420 225.735 1.00 48.50 100 ILE E C 1
ATOM 7433 O O . ILE E 1 100 ? 132.564 150.199 225.626 1.00 48.50 100 ILE E O 1
ATOM 7438 N N . PHE E 1 101 ? 131.773 152.200 226.350 1.00 68.13 101 PHE E N 1
ATOM 7439 C CA . PHE E 1 101 ? 130.503 151.738 226.845 1.00 68.13 101 PHE E CA 1
ATOM 7440 C C . PHE E 1 101 ? 129.492 151.513 225.760 1.00 68.13 101 PHE E C 1
ATOM 7441 O O . PHE E 1 101 ? 128.729 150.545 225.829 1.00 68.13 101 PHE E O 1
ATOM 7449 N N . SER E 1 102 ? 129.432 152.385 224.731 1.00 46.57 102 SER E N 1
ATOM 7450 C CA . SER E 1 102 ? 128.338 152.308 223.798 1.00 46.57 102 SER E CA 1
ATOM 7451 C C . SER E 1 102 ? 128.774 151.852 222.439 1.00 46.57 102 SER E C 1
ATOM 7452 O O . SER E 1 102 ? 129.959 151.747 222.138 1.00 46.57 102 SER E O 1
ATOM 7455 N N . ASP E 1 103 ? 127.777 151.539 221.580 1.00 29.43 103 ASP E N 1
ATOM 7456 C CA . ASP E 1 103 ? 128.018 151.075 220.246 1.00 29.43 103 ASP E CA 1
ATOM 7457 C C . ASP E 1 103 ? 128.621 152.210 219.488 1.00 29.43 103 ASP E C 1
ATOM 7458 O O . ASP E 1 103 ? 128.338 153.375 219.762 1.00 29.43 103 ASP E O 1
ATOM 7463 N N . LYS E 1 104 ? 129.489 151.900 218.500 1.00 188.41 104 LYS E N 1
ATOM 7464 C CA . LYS E 1 104 ? 130.070 152.977 217.759 1.00 188.41 104 LYS E CA 1
ATOM 7465 C C . LYS E 1 104 ? 129.197 153.266 216.580 1.00 188.41 104 LYS E C 1
ATOM 7466 O O . LYS E 1 104 ? 129.379 152.716 215.494 1.00 188.41 104 LYS E O 1
ATOM 7472 N N . LEU E 1 105 ? 128.215 154.170 216.773 1.00 51.28 105 LEU E N 1
ATOM 7473 C CA . LEU E 1 105 ? 127.286 154.522 215.733 1.00 51.28 105 LEU E CA 1
ATOM 7474 C C . LEU E 1 105 ? 127.242 156.018 215.652 1.00 51.28 105 LEU E C 1
ATOM 7475 O O . LEU E 1 105 ? 127.281 156.696 216.675 1.00 51.28 105 LEU E O 1
ATOM 7480 N N . ALA E 1 106 ? 127.166 156.577 214.424 1.00 36.56 106 ALA E N 1
ATOM 7481 C CA . ALA E 1 106 ? 127.083 158.005 214.315 1.00 36.56 106 ALA E CA 1
ATOM 7482 C C . ALA E 1 106 ? 125.998 158.351 213.339 1.00 36.56 106 ALA E C 1
ATOM 7483 O O . ALA E 1 106 ? 125.826 157.687 212.316 1.00 36.56 106 ALA E O 1
ATOM 7485 N N . ARG E 1 107 ? 125.214 159.404 213.658 1.00 121.38 107 ARG E N 1
ATOM 7486 C CA . ARG E 1 107 ? 124.167 159.860 212.793 1.00 121.38 107 ARG E CA 1
ATOM 7487 C C . ARG E 1 107 ? 124.776 160.878 211.874 1.00 121.38 107 ARG E C 1
ATOM 7488 O O . ARG E 1 107 ? 125.543 161.735 212.310 1.00 121.38 107 ARG E O 1
ATOM 7496 N N . VAL E 1 108 ? 124.440 160.801 210.568 1.00 113.99 108 VAL E N 1
ATOM 7497 C CA . VAL E 1 108 ? 124.957 161.727 209.602 1.00 113.99 108 VAL E CA 1
ATOM 7498 C C . VAL E 1 108 ? 123.800 162.426 208.966 1.00 113.99 108 VAL E C 1
ATOM 7499 O O . VAL E 1 108 ? 122.714 161.863 208.833 1.00 113.99 108 VAL E O 1
ATOM 7503 N N . SER E 1 109 ? 124.021 163.689 208.559 1.00 49.30 109 SER E N 1
ATOM 7504 C CA . SER E 1 109 ? 122.970 164.466 207.978 1.00 49.30 109 SER E CA 1
ATOM 7505 C C . SER E 1 109 ? 123.407 164.869 206.606 1.00 49.30 109 SER E C 1
ATOM 7506 O O . SER E 1 109 ? 124.593 164.883 206.289 1.00 49.30 109 SER E O 1
ATOM 7509 N N . GLN E 1 110 ? 122.413 165.238 205.778 1.00 137.24 110 GLN E N 1
ATOM 7510 C CA . GLN E 1 110 ? 122.559 165.578 204.390 1.00 137.24 110 GLN E CA 1
ATOM 7511 C C . GLN E 1 110 ? 123.471 166.753 204.226 1.00 137.24 110 GLN E C 1
ATOM 7512 O O . GLN E 1 110 ? 124.264 166.807 203.288 1.00 137.24 110 GLN E O 1
ATOM 7518 N N . ASP E 1 111 ? 123.397 167.731 205.141 1.00 77.39 111 ASP E N 1
ATOM 7519 C CA . ASP E 1 111 ? 124.238 168.889 205.054 1.00 77.39 111 ASP E CA 1
ATOM 7520 C C . ASP E 1 111 ? 125.663 168.474 205.236 1.00 77.39 111 ASP E C 1
ATOM 7521 O O . ASP E 1 111 ? 126.582 169.239 204.951 1.00 77.39 111 ASP E O 1
ATOM 7526 N N . GLY E 1 112 ? 125.892 167.242 205.746 1.00 45.47 112 GLY E N 1
ATOM 7527 C CA . GLY E 1 112 ? 127.235 166.760 205.916 1.00 45.47 112 GLY E CA 1
ATOM 7528 C C . GLY E 1 112 ? 127.525 166.681 207.380 1.00 45.47 112 GLY E C 1
ATOM 7529 O O . GLY E 1 112 ? 128.531 166.099 207.784 1.00 45.47 112 GLY E O 1
ATOM 7530 N N . THR E 1 113 ? 126.628 167.235 208.218 1.00 51.32 113 THR E N 1
ATOM 7531 C CA . THR E 1 113 ? 126.847 167.287 209.644 1.00 51.32 113 THR E CA 1
ATOM 7532 C C . THR E 1 113 ? 126.824 165.906 210.228 1.00 51.32 113 THR E C 1
ATOM 7533 O O . THR E 1 113 ? 126.000 165.072 209.866 1.00 51.32 113 THR E O 1
ATOM 7537 N N . VAL E 1 114 ? 127.740 165.641 211.192 1.00 51.18 114 VAL E N 1
ATOM 7538 C CA . VAL E 1 114 ? 127.777 164.340 211.800 1.00 51.18 114 VAL E CA 1
ATOM 7539 C C . VAL E 1 114 ? 127.735 164.496 213.298 1.00 51.18 114 VAL E C 1
ATOM 7540 O O . VAL E 1 114 ? 128.352 165.402 213.861 1.00 51.18 114 VAL E O 1
ATOM 7544 N N . THR E 1 115 ? 126.980 163.609 213.981 1.00 116.44 115 THR E N 1
ATOM 7545 C CA . THR E 1 115 ? 126.954 163.643 215.415 1.00 116.44 115 THR E CA 1
ATOM 7546 C C . THR E 1 115 ? 127.349 162.281 215.924 1.00 116.44 115 THR E C 1
ATOM 7547 O O . THR E 1 115 ? 126.721 161.272 215.619 1.00 116.44 115 THR E O 1
ATOM 7551 N N . TYR E 1 116 ? 128.430 162.225 216.719 1.00 87.28 116 TYR E N 1
ATOM 7552 C CA . TYR E 1 116 ? 128.905 160.976 217.246 1.00 87.28 116 TYR E CA 1
ATOM 7553 C C . TYR E 1 116 ? 129.041 161.134 218.730 1.00 87.28 116 TYR E C 1
ATOM 7554 O O . TYR E 1 116 ? 129.624 162.109 219.201 1.00 87.28 116 TYR E O 1
ATOM 7563 N N . VAL E 1 117 ? 128.453 160.197 219.509 1.00 120.00 117 VAL E N 1
ATOM 7564 C CA . VAL E 1 117 ? 128.559 160.303 220.936 1.00 120.00 117 VAL E CA 1
ATOM 7565 C C . VAL E 1 117 ? 128.964 158.980 221.530 1.00 120.00 117 VAL E C 1
ATOM 7566 O O . VAL E 1 117 ? 128.167 158.056 221.661 1.00 120.00 117 VAL E O 1
ATOM 7570 N N . PRO E 1 118 ? 130.206 158.874 221.894 1.00 89.19 118 PRO E N 1
ATOM 7571 C CA . PRO E 1 118 ? 130.664 157.669 222.528 1.00 89.19 118 PRO E CA 1
ATOM 7572 C C . PRO E 1 118 ? 130.422 157.740 224.007 1.00 89.19 118 PRO E C 1
ATOM 7573 O O . PRO E 1 118 ? 130.365 158.841 224.543 1.00 89.19 118 PRO E O 1
ATOM 7577 N N . GLN E 1 119 ? 130.272 156.578 224.681 1.00 99.52 119 GLN E N 1
ATOM 7578 C CA . GLN E 1 119 ? 130.189 156.586 226.115 1.00 99.52 119 GLN E CA 1
ATOM 7579 C C . GLN E 1 119 ? 131.474 155.969 226.553 1.00 99.52 119 GLN E C 1
ATOM 7580 O O . GLN E 1 119 ? 131.946 155.014 225.936 1.00 99.52 119 GLN E O 1
ATOM 7586 N N . LEU E 1 120 ? 132.109 156.517 227.608 1.00 107.86 120 LEU E N 1
ATOM 7587 C CA . LEU E 1 120 ? 133.417 156.016 227.914 1.00 107.86 120 LEU E CA 1
ATOM 7588 C C . LEU E 1 120 ? 133.648 156.020 229.389 1.00 107.86 120 LEU E C 1
ATOM 7589 O O . LEU E 1 120 ? 133.038 156.777 230.140 1.00 107.86 120 LEU E O 1
ATOM 7594 N N . LYS E 1 121 ? 134.551 155.125 229.831 1.00 50.68 121 LYS E N 1
ATOM 7595 C CA . LYS E 1 121 ? 135.014 155.126 231.181 1.00 50.68 121 LYS E CA 1
ATOM 7596 C C . LYS E 1 121 ? 136.458 155.477 231.055 1.00 50.68 121 LYS E C 1
ATOM 7597 O O . LYS E 1 121 ? 137.182 154.876 230.264 1.00 50.68 121 LYS E O 1
ATOM 7603 N N . VAL E 1 122 ? 136.921 156.495 231.808 1.00 97.20 122 VAL E N 1
ATOM 7604 C CA . VAL E 1 122 ? 138.295 156.863 231.647 1.00 97.20 122 VAL E CA 1
ATOM 7605 C C . VAL E 1 122 ? 138.947 156.936 232.984 1.00 97.20 122 VAL E C 1
ATOM 7606 O O . VAL E 1 122 ? 138.341 157.339 233.976 1.00 97.20 122 VAL E O 1
ATOM 7610 N N . ARG E 1 123 ? 140.225 156.512 233.033 1.00 119.25 123 ARG E N 1
ATOM 7611 C CA . ARG E 1 123 ? 140.978 156.615 234.245 1.00 119.25 123 ARG E CA 1
ATOM 7612 C C . ARG E 1 123 ? 141.967 157.705 234.005 1.00 119.25 123 ARG E C 1
ATOM 7613 O O . ARG E 1 123 ? 142.696 157.676 233.013 1.00 119.25 123 ARG E O 1
ATOM 7621 N N . LEU E 1 124 ? 142.000 158.716 234.900 1.00 142.34 124 LEU E N 1
ATOM 7622 C CA . LEU E 1 124 ? 142.906 159.815 234.706 1.00 142.34 124 LEU E CA 1
ATOM 7623 C C . LEU E 1 124 ? 143.633 160.073 235.985 1.00 142.34 124 LEU E C 1
ATOM 7624 O O . LEU E 1 124 ? 143.189 159.677 237.064 1.00 142.34 124 LEU E O 1
ATOM 7629 N N . SER E 1 125 ? 144.794 160.749 235.893 1.00 82.86 125 SER E N 1
ATOM 7630 C CA . SER E 1 125 ? 145.543 161.031 237.078 1.00 82.86 125 SER E CA 1
ATOM 7631 C C . SER E 1 125 ? 144.845 162.109 237.842 1.00 82.86 125 SER E C 1
ATOM 7632 O O . SER E 1 125 ? 144.431 163.117 237.281 1.00 82.86 125 SER E O 1
ATOM 7635 N N . CYS E 1 126 ? 144.694 161.897 239.162 1.00 84.81 126 CYS E N 1
ATOM 7636 C CA . CYS E 1 126 ? 144.117 162.891 240.024 1.00 84.81 126 CYS E CA 1
ATOM 7637 C C . CYS E 1 126 ? 144.203 162.445 241.459 1.00 84.81 126 CYS E C 1
ATOM 7638 O O . CYS E 1 126 ? 143.849 161.314 241.799 1.00 84.81 126 CYS E O 1
ATOM 7641 N N . PRO E 1 127 ? 144.708 163.310 242.309 1.00 176.27 127 PRO E N 1
ATOM 7642 C CA . PRO E 1 127 ? 144.741 162.984 243.713 1.00 176.27 127 PRO E CA 1
ATOM 7643 C C . PRO E 1 127 ? 143.394 163.146 244.360 1.00 176.27 127 PRO E C 1
ATOM 7644 O O . PRO E 1 127 ? 142.824 164.236 244.299 1.00 176.27 127 PRO E O 1
ATOM 7648 N N . LEU E 1 128 ? 142.892 162.077 245.000 1.00 147.34 128 LEU E N 1
ATOM 7649 C CA . LEU E 1 128 ? 141.632 161.986 245.687 1.00 147.34 128 LEU E CA 1
ATOM 7650 C C . LEU E 1 128 ? 141.677 162.606 247.041 1.00 147.34 128 LEU E C 1
ATOM 7651 O O . LEU E 1 128 ? 140.631 162.815 247.646 1.00 147.34 128 LEU E O 1
ATOM 7656 N N . ALA E 1 129 ? 142.882 162.836 247.596 1.00 57.21 129 ALA E N 1
ATOM 7657 C CA . ALA E 1 129 ? 143.023 163.274 248.959 1.00 57.21 129 ALA E CA 1
ATOM 7658 C C . ALA E 1 129 ? 142.119 164.436 249.256 1.00 57.21 129 ALA E C 1
ATOM 7659 O O . ALA E 1 129 ? 141.957 165.347 248.455 1.00 57.21 129 ALA E O 1
ATOM 7661 N N . ASP E 1 130 ? 141.534 164.404 250.476 1.00 62.25 130 ASP E N 1
ATOM 7662 C CA . ASP E 1 130 ? 140.620 165.379 251.017 1.00 62.25 130 ASP E CA 1
ATOM 7663 C C . ASP E 1 130 ? 139.289 165.361 250.325 1.00 62.25 130 ASP E C 1
ATOM 7664 O O . ASP E 1 130 ? 138.571 166.364 250.324 1.00 62.25 130 ASP E O 1
ATOM 7669 N N . LEU E 1 131 ? 138.904 164.209 249.763 1.00 58.31 131 LEU E N 1
ATOM 7670 C CA . LEU E 1 131 ? 137.630 164.045 249.125 1.00 58.31 131 LEU E CA 1
ATOM 7671 C C . LEU E 1 131 ? 136.541 164.1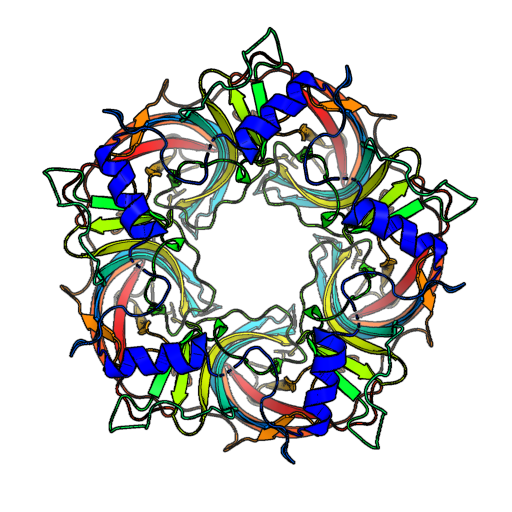67 250.157 1.00 58.31 131 LEU E C 1
ATOM 7672 O O . LEU E 1 131 ? 135.440 164.635 249.856 1.00 58.31 131 LEU E O 1
ATOM 7677 N N . LYS E 1 132 ? 136.801 163.678 251.384 1.00 63.84 132 LYS E N 1
ATOM 7678 C CA . LYS E 1 132 ? 135.859 163.708 252.472 1.00 63.84 132 LYS E CA 1
ATOM 7679 C C . LYS E 1 132 ? 135.620 165.094 253.003 1.00 63.84 132 LYS E C 1
ATOM 7680 O O . LYS E 1 132 ? 134.542 165.383 253.521 1.00 63.84 132 LYS E O 1
ATOM 7686 N N . LEU E 1 133 ? 136.622 165.992 252.926 1.00 49.08 133 LEU E N 1
ATOM 7687 C CA . LEU E 1 133 ? 136.465 167.308 253.491 1.00 49.08 133 LEU E CA 1
ATOM 7688 C C . LEU E 1 133 ? 135.411 168.059 252.740 1.00 49.08 133 LEU E C 1
ATOM 7689 O O . LEU E 1 133 ? 135.028 167.692 251.630 1.00 49.08 133 LEU E O 1
ATOM 7694 N N . GLU E 1 134 ? 134.895 169.123 253.379 1.00 96.80 134 GLU E N 1
ATOM 7695 C CA . GLU E 1 134 ? 133.861 169.953 252.834 1.00 96.80 134 GLU E CA 1
ATOM 7696 C C . GLU E 1 134 ? 134.389 170.618 251.600 1.00 96.80 134 GLU E C 1
ATOM 7697 O O . GLU E 1 134 ? 133.658 170.794 250.629 1.00 96.80 134 GLU E O 1
ATOM 7703 N N . THR E 1 135 ? 135.679 171.001 251.616 1.00 27.13 135 THR E N 1
ATOM 7704 C CA . THR E 1 135 ? 136.266 171.679 250.494 1.00 27.13 135 THR E CA 1
ATOM 7705 C C . THR E 1 135 ? 136.197 170.781 249.299 1.00 27.13 135 THR E C 1
ATOM 7706 O O . THR E 1 135 ? 135.900 171.233 248.193 1.00 27.13 135 THR E O 1
ATOM 7710 N N . GLY E 1 136 ? 136.458 169.472 249.483 1.00 25.93 136 GLY E N 1
ATOM 7711 C CA . GLY E 1 136 ? 136.392 168.555 248.386 1.00 25.93 136 GLY E CA 1
ATOM 7712 C C . GLY E 1 136 ? 137.716 168.541 247.688 1.00 25.93 136 GLY E C 1
ATOM 7713 O O . GLY E 1 136 ? 138.732 168.929 248.257 1.00 25.93 136 GLY E O 1
ATOM 7714 N N . VAL E 1 137 ? 137.733 168.070 246.422 1.00 101.60 137 VAL E N 1
ATOM 7715 C CA . VAL E 1 137 ? 138.980 167.983 245.718 1.00 101.60 137 VAL E CA 1
ATOM 7716 C C . VAL E 1 137 ? 138.748 168.408 244.300 1.00 101.60 137 VAL E C 1
ATOM 7717 O O . VAL E 1 137 ? 137.618 168.402 243.815 1.00 101.60 137 VAL E O 1
ATOM 7721 N N . THR E 1 138 ? 139.827 168.815 243.598 1.00 118.40 138 THR E N 1
ATOM 7722 C CA . THR E 1 138 ? 139.702 169.234 242.231 1.00 118.40 138 THR E CA 1
ATOM 7723 C C . THR E 1 138 ? 140.580 168.392 241.363 1.00 118.40 138 THR E C 1
ATOM 7724 O O . THR E 1 138 ? 141.672 167.985 241.758 1.00 118.40 138 THR E O 1
ATOM 7728 N N . CYS E 1 139 ? 140.093 168.104 240.139 1.00 57.67 139 CYS E N 1
ATOM 7729 C CA . CYS E 1 139 ? 140.836 167.327 239.191 1.00 57.67 139 CYS E CA 1
ATOM 7730 C C . CYS E 1 139 ? 140.664 168.007 237.873 1.00 57.67 139 CYS E C 1
ATOM 7731 O O . CYS E 1 139 ? 139.683 168.714 237.650 1.00 57.67 139 CYS E O 1
ATOM 7734 N N . SER E 1 140 ? 141.634 167.825 236.961 1.00 38.37 140 SER E N 1
ATOM 7735 C CA . SER E 1 140 ? 141.495 168.390 235.656 1.00 38.37 140 SER E CA 1
ATOM 7736 C C . SER E 1 140 ? 142.060 167.413 234.680 1.00 38.37 140 SER E C 1
ATOM 7737 O O . SER E 1 140 ? 143.023 166.706 234.977 1.00 38.37 140 SER E O 1
ATOM 7740 N N . LEU E 1 141 ? 141.432 167.321 233.494 1.00 155.35 141 LEU E N 1
ATOM 7741 C CA . LEU E 1 141 ? 141.940 166.513 232.430 1.00 155.35 141 LEU E CA 1
ATOM 7742 C C . LEU E 1 141 ? 141.692 167.316 231.193 1.00 155.35 141 LEU E C 1
ATOM 7743 O O . LEU E 1 141 ? 140.699 168.037 231.110 1.00 155.35 141 LEU E O 1
ATOM 7748 N N . LYS E 1 142 ? 142.596 167.237 230.193 1.00 71.85 142 LYS E N 1
ATOM 7749 C CA . LYS E 1 142 ? 142.397 168.052 229.028 1.00 71.85 142 LYS E CA 1
ATOM 7750 C C . LYS E 1 142 ? 142.124 167.150 227.874 1.00 71.85 142 LYS E C 1
ATOM 7751 O O . LYS E 1 142 ? 142.780 166.125 227.711 1.00 71.85 142 LYS E O 1
ATOM 7757 N N . SER E 1 143 ? 141.133 167.510 227.032 1.00 87.85 143 SER E N 1
ATOM 7758 C CA . SER E 1 143 ? 140.896 166.687 225.884 1.00 87.85 143 SER E CA 1
ATOM 7759 C C . SER E 1 143 ? 141.198 167.534 224.698 1.00 87.85 143 SER E C 1
ATOM 7760 O O . SER E 1 143 ? 141.017 168.751 224.737 1.00 87.85 143 SER E O 1
ATOM 7763 N N . GLY E 1 144 ? 141.687 166.919 223.609 1.00 25.66 144 GLY E N 1
ATOM 7764 C CA . GLY E 1 144 ? 141.998 167.695 222.444 1.00 25.66 144 GLY E CA 1
ATOM 7765 C C . GLY E 1 144 ? 142.682 166.781 221.481 1.00 25.66 144 GLY E C 1
ATOM 7766 O O . GLY E 1 144 ? 143.171 165.717 221.857 1.00 25.66 144 GLY E O 1
ATOM 7767 N N . SER E 1 145 ? 142.746 167.207 220.207 1.00 52.43 145 SER E N 1
ATOM 7768 C CA . SER E 1 145 ? 143.345 166.447 219.151 1.00 52.43 145 SER E CA 1
ATOM 7769 C C . SER E 1 145 ? 144.776 166.209 219.500 1.00 52.43 145 SER E C 1
ATOM 7770 O O . SER E 1 145 ? 145.460 167.100 220.001 1.00 52.43 145 SER E O 1
ATOM 7773 N N . TRP E 1 146 ? 145.258 164.967 219.311 1.00 83.14 146 TRP E N 1
ATOM 7774 C CA . TRP E 1 146 ? 146.637 164.734 219.626 1.00 83.14 146 TRP E CA 1
ATOM 7775 C C . TRP E 1 146 ? 147.532 165.395 218.615 1.00 83.14 146 TRP E C 1
ATOM 7776 O O . TRP E 1 146 ? 148.444 166.141 218.970 1.00 83.14 146 TRP E O 1
ATOM 7787 N N . THR E 1 147 ? 147.325 165.055 217.327 1.00 137.59 147 THR E N 1
ATOM 7788 C CA . THR E 1 147 ? 148.128 165.518 216.221 1.00 137.59 147 THR E CA 1
ATOM 7789 C C . THR E 1 147 ? 147.794 166.887 215.700 1.00 137.59 147 THR E C 1
ATOM 7790 O O . THR E 1 147 ? 148.693 167.660 215.383 1.00 137.59 147 THR E O 1
ATOM 7794 N N . HIS E 1 148 ? 146.487 167.213 215.581 1.00 113.60 148 HIS E N 1
ATOM 7795 C CA . HIS E 1 148 ? 146.042 168.421 214.921 1.00 113.60 148 HIS E CA 1
ATOM 7796 C C . HIS E 1 148 ? 146.333 169.662 215.696 1.00 113.60 148 HIS E C 1
ATOM 7797 O O . HIS E 1 148 ? 146.052 169.756 216.888 1.00 113.60 148 HIS E O 1
ATOM 7804 N N . SER E 1 149 ? 146.854 170.683 214.983 1.00 48.66 149 SER E N 1
ATOM 7805 C CA . SER E 1 149 ? 147.076 171.975 215.565 1.00 48.66 149 SER E CA 1
ATOM 7806 C C . SER E 1 149 ? 145.793 172.730 215.421 1.00 48.66 149 SER E C 1
ATOM 7807 O O . SER E 1 149 ? 144.843 172.260 214.790 1.00 48.66 149 SER E O 1
ATOM 7810 N N . THR E 1 150 ? 145.754 173.947 215.991 1.00 113.38 150 THR E N 1
ATOM 7811 C CA . THR E 1 150 ? 144.588 174.774 215.951 1.00 113.38 150 THR E CA 1
ATOM 7812 C C . THR E 1 150 ? 144.270 175.058 214.518 1.00 113.38 150 THR E C 1
ATOM 7813 O O . THR E 1 150 ? 143.108 175.254 214.168 1.00 113.38 150 THR E O 1
ATOM 7817 N N . GLN E 1 151 ? 145.295 175.138 213.645 1.00 88.47 151 GLN E N 1
ATOM 7818 C CA . GLN E 1 151 ? 144.998 175.423 212.267 1.00 88.47 151 GLN E CA 1
ATOM 7819 C C . GLN E 1 151 ? 144.196 174.308 211.651 1.00 88.47 151 GLN E C 1
ATOM 7820 O O . GLN E 1 151 ? 143.277 174.577 210.883 1.00 88.47 151 GLN E O 1
ATOM 7826 N N . GLU E 1 152 ? 144.559 173.031 211.904 1.00 93.97 152 GLU E N 1
ATOM 7827 C CA . GLU E 1 152 ? 143.812 171.944 211.309 1.00 93.97 152 GLU E CA 1
ATOM 7828 C C . GLU E 1 152 ? 142.482 171.730 211.970 1.00 93.97 152 GLU E C 1
ATOM 7829 O O . GLU E 1 152 ? 141.460 171.619 211.289 1.00 93.97 152 GLU E O 1
ATOM 7835 N N . LEU E 1 153 ? 142.453 171.666 213.316 1.00 142.45 153 LEU E N 1
ATOM 7836 C CA . LEU E 1 153 ? 141.215 171.381 213.985 1.00 142.45 153 LEU E CA 1
ATOM 7837 C C . LEU E 1 153 ? 140.955 172.446 215.002 1.00 142.45 153 LEU E C 1
ATOM 7838 O O . LEU E 1 153 ? 141.826 172.791 215.800 1.00 142.45 153 LEU E O 1
ATOM 7843 N N . THR E 1 154 ? 139.729 172.994 214.993 1.00 41.45 154 THR E N 1
ATOM 7844 C CA . THR E 1 154 ? 139.393 173.992 215.961 1.00 41.45 154 THR E CA 1
ATOM 7845 C C . THR E 1 154 ? 138.364 173.374 216.860 1.00 41.45 154 THR E C 1
ATOM 7846 O O . THR E 1 154 ? 137.416 172.748 216.395 1.00 41.45 154 THR E O 1
ATOM 7850 N N . LEU E 1 155 ? 138.533 173.523 218.191 1.00 158.57 155 LEU E N 1
ATOM 7851 C CA . LEU E 1 155 ? 137.597 172.919 219.092 1.00 158.57 155 LEU E CA 1
ATOM 7852 C C . LEU E 1 155 ? 136.714 173.987 219.650 1.00 158.57 155 LEU E C 1
ATOM 7853 O O . LEU E 1 155 ? 137.168 175.092 219.939 1.00 158.57 155 LEU E O 1
ATOM 7858 N N . GLU E 1 156 ? 135.406 173.680 219.802 1.00 71.00 156 GLU E N 1
ATOM 7859 C CA . GLU E 1 156 ? 134.481 174.651 220.315 1.00 71.00 156 GLU E CA 1
ATOM 7860 C C . GLU E 1 156 ? 133.612 173.989 221.347 1.00 71.00 156 GLU E C 1
ATOM 7861 O O . GLU E 1 156 ? 133.419 172.772 221.328 1.00 71.00 156 GLU E O 1
ATOM 7867 N N . VAL E 1 157 ? 133.080 174.793 222.299 1.00 99.88 157 VAL E N 1
ATOM 7868 C CA . VAL E 1 157 ? 132.194 174.271 223.298 1.00 99.88 157 VAL E CA 1
ATOM 7869 C C . VAL E 1 157 ? 130.992 175.173 223.405 1.00 99.88 157 VAL E C 1
ATOM 7870 O O . VAL E 1 157 ? 131.103 176.390 223.258 1.00 99.88 157 VAL E O 1
ATOM 7874 N N . ASN E 1 158 ? 129.792 174.581 223.561 1.00 54.06 158 ASN E N 1
ATOM 7875 C CA . ASN E 1 158 ? 128.587 175.339 223.751 1.00 54.06 158 ASN E CA 1
ATOM 7876 C C . ASN E 1 158 ? 128.470 175.827 225.171 1.00 54.06 158 ASN E C 1
ATOM 7877 O O . ASN E 1 158 ? 128.103 176.978 225.399 1.00 54.06 158 ASN E O 1
ATOM 7882 N N . ALA E 1 159 ? 128.798 174.965 226.165 1.00 67.14 159 ALA E N 1
ATOM 7883 C CA . ALA E 1 159 ? 128.560 175.309 227.548 1.00 67.14 159 ALA E CA 1
ATOM 7884 C C . ALA E 1 159 ? 129.627 174.690 228.418 1.00 67.14 159 ALA E C 1
ATOM 7885 O O . ALA E 1 159 ? 130.559 174.069 227.915 1.00 67.14 159 ALA E O 1
ATOM 7887 N N . LYS E 1 160 ? 129.541 174.928 229.754 1.00 158.97 160 LYS E N 1
ATOM 7888 C CA . LYS E 1 160 ? 130.495 174.487 230.754 1.00 158.97 160 LYS E CA 1
ATOM 7889 C C . LYS E 1 160 ? 130.601 172.974 230.989 1.00 158.97 160 LYS E C 1
ATOM 7890 O O . LYS E 1 160 ? 131.665 172.442 230.695 1.00 158.97 160 LYS E O 1
ATOM 7896 N N . VAL E 1 161 ? 129.562 172.246 231.535 1.00 134.77 161 VAL E N 1
ATOM 7897 C CA . VAL E 1 161 ? 129.538 170.788 231.728 1.00 134.77 161 VAL E CA 1
ATOM 7898 C C . VAL E 1 161 ? 128.115 170.367 232.023 1.00 134.77 161 VAL E C 1
ATOM 7899 O O . VAL E 1 161 ? 127.412 171.060 232.755 1.00 134.77 161 VAL E O 1
ATOM 7903 N N . ASP E 1 162 ? 127.671 169.185 231.513 1.00 73.92 162 ASP E N 1
ATOM 7904 C CA . ASP E 1 162 ? 126.302 168.717 231.656 1.00 73.92 162 ASP E CA 1
ATOM 7905 C C . ASP E 1 162 ? 126.175 167.802 232.843 1.00 73.92 162 ASP E C 1
ATOM 7906 O O . ASP E 1 162 ? 126.580 166.641 232.801 1.00 73.92 162 ASP E O 1
ATOM 7911 N N . LEU E 1 163 ? 125.632 168.351 233.941 1.00 113.47 163 LEU E N 1
ATOM 7912 C CA . LEU E 1 163 ? 125.351 167.720 235.202 1.00 113.47 163 LEU E CA 1
ATOM 7913 C C . LEU E 1 163 ? 124.049 166.959 235.224 1.00 113.47 163 LEU E C 1
ATOM 7914 O O . LEU E 1 163 ? 123.855 166.090 236.072 1.00 113.47 163 LEU E O 1
ATOM 7919 N N . GLY E 1 164 ? 123.102 167.297 234.325 1.00 47.14 164 GLY E N 1
ATOM 7920 C CA . GLY E 1 164 ? 121.744 166.821 234.432 1.00 47.14 164 GLY E CA 1
ATOM 7921 C C . GLY E 1 164 ? 121.645 165.326 234.457 1.00 47.14 164 GLY E C 1
ATOM 7922 O O . GLY E 1 164 ? 120.826 164.770 235.188 1.00 47.14 164 GLY E O 1
ATOM 7923 N N . ASP E 1 165 ? 122.446 164.652 233.621 1.00 71.28 165 ASP E N 1
ATOM 7924 C CA . ASP E 1 165 ? 122.478 163.221 233.479 1.00 71.28 165 ASP E CA 1
ATOM 7925 C C . ASP E 1 165 ? 123.112 162.569 234.672 1.00 71.28 165 ASP E C 1
ATOM 7926 O O . ASP E 1 165 ? 122.985 161.364 234.870 1.00 71.28 165 ASP E O 1
ATOM 7931 N N . TYR E 1 166 ? 123.877 163.339 235.471 1.00 83.57 166 TYR E N 1
ATOM 7932 C CA . TYR E 1 166 ? 124.656 162.815 236.560 1.00 83.57 166 TYR E CA 1
ATOM 7933 C C . TYR E 1 166 ? 123.803 161.941 237.435 1.00 83.57 166 TYR E C 1
ATOM 7934 O O . TYR E 1 166 ? 122.672 162.296 237.774 1.00 83.57 166 TYR E O 1
ATOM 7943 N N . ALA E 1 167 ? 124.342 160.760 237.812 1.00 45.87 167 ALA E N 1
ATOM 7944 C CA . ALA E 1 167 ? 123.603 159.798 238.584 1.00 45.87 167 ALA E CA 1
ATOM 7945 C C . ALA E 1 167 ? 123.294 160.369 239.925 1.00 45.87 167 ALA E C 1
ATOM 7946 O O . ALA E 1 167 ? 124.161 160.908 240.616 1.00 45.87 167 ALA E O 1
ATOM 7948 N N . SER E 1 168 ? 122.023 160.205 240.344 1.00 46.42 168 SER E N 1
ATOM 7949 C CA . SER E 1 168 ? 121.520 160.777 241.557 1.00 46.42 168 SER E CA 1
ATOM 7950 C C . SER E 1 168 ? 122.245 160.231 242.744 1.00 46.42 168 SER E C 1
ATOM 7951 O O . SER E 1 168 ? 122.713 160.993 243.588 1.00 46.42 168 SER E O 1
ATOM 7954 N N . ASP E 1 169 ? 122.375 158.896 242.851 1.00 105.33 169 ASP E N 1
ATOM 7955 C CA . ASP E 1 169 ? 123.005 158.391 244.040 1.00 105.33 169 ASP E CA 1
ATOM 7956 C C . ASP E 1 169 ? 124.383 157.940 243.699 1.00 105.33 169 ASP E C 1
ATOM 7957 O O . ASP E 1 169 ? 124.737 156.776 243.891 1.00 105.33 169 ASP E O 1
ATOM 7962 N N . THR E 1 170 ? 125.216 158.874 243.201 1.00 42.14 170 THR E N 1
ATOM 7963 C CA . THR E 1 170 ? 126.573 158.520 242.899 1.00 42.14 170 THR E CA 1
ATOM 7964 C C . THR E 1 170 ? 127.322 158.607 244.180 1.00 42.14 170 THR E C 1
ATOM 7965 O O . THR E 1 170 ? 126.911 159.288 245.120 1.00 42.14 170 THR E O 1
ATOM 7969 N N . ARG E 1 171 ? 128.463 157.902 244.244 1.00 180.09 171 ARG E N 1
ATOM 7970 C CA . ARG E 1 171 ? 129.280 157.892 245.412 1.00 180.09 171 ARG E CA 1
ATOM 7971 C C . ARG E 1 171 ? 129.745 159.288 245.648 1.00 180.09 171 ARG E C 1
ATOM 7972 O O . ARG E 1 171 ? 129.888 159.688 246.798 1.00 180.09 171 ARG E O 1
ATOM 7980 N N . PHE E 1 172 ? 130.012 160.068 244.580 1.00 82.84 172 PHE E N 1
ATOM 7981 C CA . PHE E 1 172 ? 130.563 161.372 244.830 1.00 82.84 172 PHE E CA 1
ATOM 7982 C C . PHE E 1 172 ? 129.642 162.429 244.275 1.00 82.84 172 PHE E C 1
ATOM 7983 O O . PHE E 1 172 ? 129.085 162.285 243.185 1.00 82.84 172 PHE E O 1
ATOM 7991 N N . GLN E 1 173 ? 129.469 163.518 245.049 1.00 63.71 173 GLN E N 1
ATOM 7992 C CA . GLN E 1 173 ? 128.667 164.665 244.704 1.00 63.71 173 GLN E CA 1
ATOM 7993 C C . GLN E 1 173 ? 129.497 165.563 243.847 1.00 63.71 173 GLN E C 1
ATOM 7994 O O . GLN E 1 173 ? 130.720 165.608 243.976 1.00 63.71 173 GLN E O 1
ATOM 8000 N N . LEU E 1 174 ? 128.837 166.317 242.949 1.00 143.69 174 LEU E N 1
ATOM 8001 C CA . LEU E 1 174 ? 129.516 167.186 242.026 1.00 143.69 174 LEU E CA 1
ATOM 8002 C C . LEU E 1 174 ? 129.431 168.599 242.513 1.00 143.69 174 LEU E C 1
ATOM 8003 O O . LEU E 1 174 ? 128.343 169.172 242.605 1.00 143.69 174 LEU E O 1
ATOM 8008 N N . LEU E 1 175 ? 130.589 169.182 242.895 1.00 112.63 175 LEU E N 1
ATOM 8009 C CA . LEU E 1 175 ? 130.652 170.565 243.286 1.00 112.63 175 LEU E CA 1
ATOM 8010 C C . LEU E 1 175 ? 130.500 171.435 242.077 1.00 112.63 175 LEU E C 1
ATOM 8011 O O . LEU E 1 175 ? 129.694 172.361 242.074 1.00 112.63 175 LEU E O 1
ATOM 8016 N N . ASN E 1 176 ? 131.280 171.156 241.010 1.00 68.72 176 ASN E N 1
ATOM 8017 C CA . ASN E 1 176 ? 131.163 171.950 239.818 1.00 68.72 176 ASN E CA 1
ATOM 8018 C C . ASN E 1 176 ? 131.917 171.303 238.694 1.00 68.72 176 ASN E C 1
ATOM 8019 O O . ASN E 1 176 ? 133.047 170.844 238.855 1.00 68.72 176 ASN E O 1
ATOM 8024 N N . ALA E 1 177 ? 131.284 171.259 237.504 1.00 51.55 177 ALA E N 1
ATOM 8025 C CA . ALA E 1 177 ? 131.916 170.663 236.368 1.00 51.55 177 ALA E CA 1
ATOM 8026 C C . ALA E 1 177 ? 132.109 171.747 235.363 1.00 51.55 177 ALA E C 1
ATOM 8027 O O . ALA E 1 177 ? 131.164 172.451 234.999 1.00 51.55 177 ALA E O 1
ATOM 8029 N N . THR E 1 178 ? 133.352 171.908 234.869 1.00 50.80 178 THR E N 1
ATOM 8030 C CA . THR E 1 178 ? 133.607 172.981 233.958 1.00 50.80 178 THR E CA 1
ATOM 8031 C C . THR E 1 178 ? 134.358 172.459 232.773 1.00 50.80 178 THR E C 1
ATOM 8032 O O . THR E 1 178 ? 135.119 171.497 232.877 1.00 50.80 178 THR E O 1
ATOM 8036 N N . GLN E 1 179 ? 134.121 173.071 231.594 1.00 159.65 179 GLN E N 1
ATOM 8037 C CA . GLN E 1 179 ? 134.842 172.735 230.393 1.00 159.65 179 GLN E CA 1
ATOM 8038 C C . GLN E 1 179 ? 135.314 174.024 229.806 1.00 159.65 179 GLN E C 1
ATOM 8039 O O . GLN E 1 179 ? 134.587 174.679 229.061 1.00 159.65 179 GLN E O 1
ATOM 8045 N N . GLN E 1 180 ? 136.567 174.410 230.094 1.00 84.58 180 GLN E N 1
ATOM 8046 C CA . GLN E 1 180 ? 137.006 175.654 229.539 1.00 84.58 180 GLN E CA 1
ATOM 8047 C C . GLN E 1 180 ? 137.916 175.342 228.403 1.00 84.58 180 GLN E C 1
ATOM 8048 O O . GLN E 1 180 ? 138.733 174.426 228.476 1.00 84.58 180 GLN E O 1
ATOM 8054 N N . VAL E 1 181 ? 137.760 176.091 227.297 1.00 98.23 181 VAL E N 1
ATOM 8055 C CA . VAL E 1 181 ? 138.570 175.869 226.142 1.00 98.23 181 VAL E CA 1
ATOM 8056 C C . VAL E 1 181 ? 139.824 176.654 226.294 1.00 98.23 181 VAL E C 1
ATOM 8057 O O . VAL E 1 181 ? 139.804 177.795 226.753 1.00 98.23 181 VAL E O 1
ATOM 8061 N N . ASN E 1 182 ? 140.962 176.044 225.919 1.00 104.85 182 ASN E N 1
ATOM 8062 C CA . ASN E 1 182 ? 142.186 176.779 225.971 1.00 104.85 182 ASN E CA 1
ATOM 8063 C C . ASN E 1 182 ? 143.079 176.333 224.862 1.00 104.85 182 ASN E C 1
ATOM 8064 O O . ASN E 1 182 ? 142.916 175.243 224.314 1.00 104.85 182 ASN E O 1
ATOM 8069 N N . ARG E 1 183 ? 144.020 177.212 224.474 1.00 175.74 183 ARG E N 1
ATOM 8070 C CA . ARG E 1 183 ? 144.958 176.896 223.436 1.00 175.74 183 ARG E CA 1
ATOM 8071 C C . ARG E 1 183 ? 146.298 176.965 224.077 1.00 175.74 183 ARG E C 1
ATOM 8072 O O . ARG E 1 183 ? 146.553 177.855 224.886 1.00 175.74 183 ARG E O 1
ATOM 8080 N N . LYS E 1 184 ? 147.190 176.002 223.765 1.00 104.74 184 LYS E N 1
ATOM 8081 C CA . LYS E 1 184 ? 148.495 176.098 224.345 1.00 104.74 184 LYS E CA 1
ATOM 8082 C C . LYS E 1 184 ? 149.529 175.582 223.389 1.00 104.74 184 LYS E C 1
ATOM 8083 O O . LYS E 1 184 ? 149.205 175.136 222.290 1.00 104.74 184 LYS E O 1
ATOM 8089 N N . GLN E 1 185 ? 150.819 175.672 223.772 1.00 87.08 185 GLN E N 1
ATOM 8090 C CA . GLN E 1 185 ? 151.845 175.294 222.837 1.00 87.08 185 GLN E CA 1
ATOM 8091 C C . GLN E 1 185 ? 152.703 174.205 223.403 1.00 87.08 185 GLN E C 1
ATOM 8092 O O . GLN E 1 185 ? 152.740 173.975 224.609 1.00 87.08 185 GLN E O 1
ATOM 8098 N N . TYR E 1 186 ? 153.416 173.501 222.497 1.00 62.22 186 TYR E N 1
ATOM 8099 C CA . TYR E 1 186 ? 154.287 172.426 222.875 1.00 62.22 186 TYR E CA 1
ATOM 8100 C C . TYR E 1 186 ? 155.625 172.704 222.260 1.00 62.22 186 TYR E C 1
ATOM 8101 O O . TYR E 1 186 ? 155.745 173.465 221.304 1.00 62.22 186 TYR E O 1
ATOM 8110 N N . PRO E 1 187 ? 156.651 172.128 222.824 1.00 140.72 187 PRO E N 1
ATOM 8111 C CA . PRO E 1 187 ? 157.981 172.355 222.322 1.00 140.72 187 PRO E CA 1
ATOM 8112 C C . PRO E 1 187 ? 158.204 171.812 220.950 1.00 140.72 187 PRO E C 1
ATOM 8113 O O . PRO E 1 187 ? 159.108 172.291 220.266 1.00 140.72 187 PRO E O 1
ATOM 8117 N N . CYS E 1 188 ? 157.421 170.805 220.525 1.00 53.19 188 CYS E N 1
ATOM 8118 C CA . CYS E 1 188 ? 157.622 170.209 219.235 1.00 53.19 188 CYS E CA 1
ATOM 8119 C C . CYS E 1 188 ? 157.316 171.207 218.172 1.00 53.19 188 CYS E C 1
ATOM 8120 O O . CYS E 1 188 ? 158.003 171.273 217.153 1.00 53.19 188 CYS E O 1
ATOM 8123 N N . CYS E 1 189 ? 156.287 172.039 218.399 1.00 77.90 189 CYS E N 1
ATOM 8124 C CA . CYS E 1 189 ? 155.783 172.727 217.257 1.00 77.90 189 CYS E CA 1
ATOM 8125 C C . CYS E 1 189 ? 155.419 174.137 217.604 1.00 77.90 189 CYS E C 1
ATOM 8126 O O . CYS E 1 189 ? 155.013 174.455 218.723 1.00 77.90 189 CYS E O 1
ATOM 8129 N N . PRO E 1 190 ? 155.605 174.998 216.636 1.00 75.64 190 PRO E N 1
ATOM 8130 C CA . PRO E 1 190 ? 155.304 176.396 216.739 1.00 75.64 190 PRO E CA 1
ATOM 8131 C C . PRO E 1 190 ? 153.834 176.693 216.743 1.00 75.64 190 PRO E C 1
ATOM 8132 O O . PRO E 1 190 ? 153.464 177.797 217.127 1.00 75.64 190 PRO E O 1
ATOM 8136 N N . GLU E 1 191 ? 152.996 175.734 216.306 1.00 132.75 191 GLU E N 1
ATOM 8137 C CA . GLU E 1 1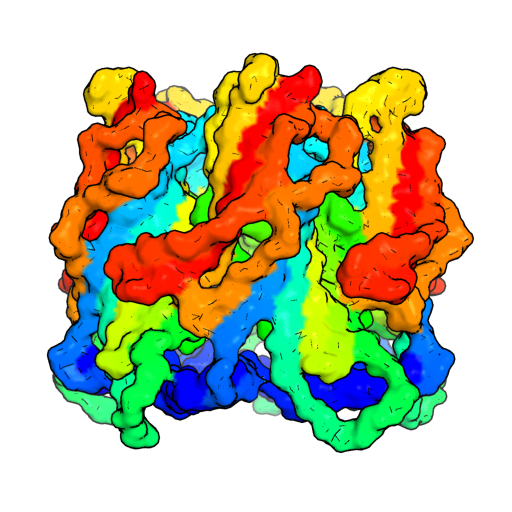91 ? 151.589 175.972 216.149 1.00 132.75 191 GLU E CA 1
ATOM 8138 C C . GLU E 1 191 ? 150.878 175.874 217.464 1.00 132.75 191 GLU E C 1
ATOM 8139 O O . GLU E 1 191 ? 151.316 175.179 218.375 1.00 132.75 191 GLU E O 1
ATOM 8145 N N . THR E 1 192 ? 149.735 176.587 217.586 1.00 37.43 192 THR E N 1
ATOM 8146 C CA . THR E 1 192 ? 148.948 176.515 218.783 1.00 37.43 192 THR E CA 1
ATOM 8147 C C . THR E 1 192 ? 148.082 175.298 218.699 1.00 37.43 192 THR E C 1
ATOM 8148 O O . THR E 1 192 ? 147.613 174.923 217.623 1.00 37.43 192 THR E O 1
ATOM 8152 N N . TYR E 1 193 ? 147.866 174.633 219.852 1.00 67.49 193 TYR E N 1
ATOM 8153 C CA . TYR E 1 193 ? 147.026 173.465 219.887 1.00 67.49 193 TYR E CA 1
ATOM 8154 C C . TYR E 1 193 ? 145.917 173.781 220.839 1.00 67.49 193 TYR E C 1
ATOM 8155 O O . TYR E 1 193 ? 146.142 174.419 221.864 1.00 67.49 193 TYR E O 1
ATOM 8164 N N . GLU E 1 194 ? 144.677 173.359 220.508 1.00 58.26 194 GLU E N 1
ATOM 8165 C CA . GLU E 1 194 ? 143.572 173.699 221.361 1.00 58.26 194 GLU E CA 1
ATOM 8166 C C . GLU E 1 194 ? 143.040 172.472 222.035 1.00 58.26 194 GLU E C 1
ATOM 8167 O O . GLU E 1 194 ? 142.911 171.414 221.419 1.00 58.26 194 GLU E O 1
ATOM 8173 N N . ASP E 1 195 ? 142.719 172.604 223.341 1.00 96.41 195 ASP E N 1
ATOM 8174 C CA . ASP E 1 195 ? 142.190 171.511 224.111 1.00 96.41 195 ASP E CA 1
ATOM 8175 C C . ASP E 1 195 ? 141.102 172.028 225.006 1.00 96.41 195 ASP E C 1
ATOM 8176 O O . ASP E 1 195 ? 141.004 173.222 225.273 1.00 96.41 195 ASP E O 1
ATOM 8181 N N . THR E 1 196 ? 140.229 171.114 225.478 1.00 130.21 196 THR E N 1
ATOM 8182 C CA . THR E 1 196 ? 139.193 171.494 226.388 1.00 130.21 196 THR E CA 1
ATOM 8183 C C . THR E 1 196 ? 139.559 170.915 227.717 1.00 130.21 196 THR E C 1
ATOM 8184 O O . THR E 1 196 ? 139.668 169.696 227.873 1.00 130.21 196 THR E O 1
ATOM 8188 N N . THR E 1 197 ? 139.749 171.782 228.730 1.00 118.93 197 THR E N 1
ATOM 8189 C CA . THR E 1 197 ? 140.143 171.265 230.006 1.00 118.93 197 THR E CA 1
ATOM 8190 C C . THR E 1 197 ? 138.920 171.054 230.831 1.00 118.93 197 THR E C 1
ATOM 8191 O O . THR E 1 197 ? 138.155 171.977 231.099 1.00 118.93 197 THR E O 1
ATOM 8195 N N . LEU E 1 198 ? 138.707 169.795 231.254 1.00 118.61 198 LEU E N 1
ATOM 8196 C CA . LEU E 1 198 ? 137.555 169.527 232.053 1.00 118.61 198 LEU E CA 1
ATOM 8197 C C . LEU E 1 198 ? 138.026 169.564 233.471 1.00 118.61 198 LEU E C 1
ATOM 8198 O O . LEU E 1 198 ? 138.879 168.768 233.868 1.00 118.61 198 LEU E O 1
ATOM 8203 N N . SER E 1 199 ? 137.500 170.520 234.263 1.00 83.67 199 SER E N 1
ATOM 8204 C CA . SER E 1 199 ? 137.889 170.630 235.635 1.00 83.67 199 SER E CA 1
ATOM 8205 C C . SER E 1 199 ? 136.707 170.237 236.445 1.00 83.67 199 SER E C 1
ATOM 8206 O O . SER E 1 199 ? 135.654 170.873 236.398 1.00 83.67 199 SER E O 1
ATOM 8209 N N . PHE E 1 200 ? 136.862 169.169 237.242 1.00 110.52 200 PHE E N 1
ATOM 8210 C CA . PHE E 1 200 ? 135.733 168.693 237.972 1.00 110.52 200 PHE E CA 1
ATOM 8211 C C . PHE E 1 200 ? 136.035 168.811 239.426 1.00 110.52 200 PHE E C 1
ATOM 8212 O O . PHE E 1 200 ? 137.095 168.386 239.887 1.00 110.52 200 PHE E O 1
ATOM 8220 N N . THR E 1 201 ? 135.112 169.424 240.187 1.00 45.04 201 THR E N 1
ATOM 8221 C CA . THR E 1 201 ? 135.301 169.523 241.605 1.00 45.04 201 THR E CA 1
ATOM 8222 C C . THR E 1 201 ? 134.249 168.673 242.221 1.00 45.04 201 THR E C 1
ATOM 8223 O O . THR E 1 201 ? 133.062 168.856 241.969 1.00 45.04 201 THR E O 1
ATOM 8227 N N . PHE E 1 202 ? 134.667 167.692 243.051 1.00 154.70 202 PHE E N 1
ATOM 8228 C CA . PHE E 1 202 ? 133.705 166.794 243.618 1.00 154.70 202 PHE E CA 1
ATOM 8229 C C . PHE E 1 202 ? 134.139 166.375 244.978 1.00 154.70 202 PHE E C 1
ATOM 8230 O O . PHE E 1 202 ? 135.306 166.492 245.350 1.00 154.70 202 PHE E O 1
ATOM 8238 N N . ARG E 1 203 ? 133.166 165.889 245.773 1.00 114.43 203 ARG E N 1
ATOM 8239 C CA . ARG E 1 203 ? 133.460 165.372 247.075 1.00 114.43 203 ARG E CA 1
ATOM 8240 C C . ARG E 1 203 ? 132.488 164.268 247.307 1.00 114.43 203 ARG E C 1
ATOM 8241 O O . ARG E 1 203 ? 131.540 164.092 246.541 1.00 114.43 203 ARG E O 1
ATOM 8249 N N . LYS E 1 204 ? 132.731 163.442 248.342 1.00 144.67 204 LYS E N 1
ATOM 8250 C CA . LYS E 1 204 ? 131.842 162.371 248.684 1.00 144.67 204 LYS E CA 1
ATOM 8251 C C . LYS E 1 204 ? 130.669 162.965 249.396 1.00 144.67 204 LYS E C 1
ATOM 8252 O O . LYS E 1 204 ? 130.815 163.848 250.242 1.00 144.67 204 LYS E O 1
ATOM 8258 N N . PRO E 1 205 ? 129.502 162.499 249.056 1.00 80.96 205 PRO E N 1
ATOM 8259 C CA . PRO E 1 205 ? 128.331 162.986 249.722 1.00 80.96 205 PRO E CA 1
ATOM 8260 C C . PRO E 1 205 ? 128.130 162.250 251.001 1.00 80.96 205 PRO E C 1
ATOM 8261 O O . PRO E 1 205 ? 128.323 162.878 252.077 1.00 80.96 205 PRO E O 1
#